Protein 2YO3 (pdb70)

Solvent-accessible surface area: 36260 Å² total; per-residue (Å²): 120,87,34,44,96,76,0,84,114,3,26,60,92,0,128,111,13,59,68,38,7,41,112,0,86,138,69,10,153,104,16,54,42,45,8,68,137,4,48,101,29,8,72,77,6,72,69,81,9,63,79,4,56,78,60,1,47,92,10,59,109,19,0,18,76,10,40,96,58,0,12,5,62,11,3,59,16,62,25,151,34,76,75,3,60,13,101,9,61,45,0,0,0,0,0,3,30,1,54,0,44,15,94,15,0,0,0,2,0,5,92,0,47,0,101,62,51,44,1,3,0,3,2,13,103,129,77,49,1,38,5,9,18,0,28,48,7,104,62,80,39,0,0,1,5,8,41,37,14,110,69,17,66,34,10,22,5,103,14,116,68,58,120,126,47,58,34,55,74,61,35,8,96,5,11,74,78,102,74,27,48,0,48,4,2,51,0,26,41,6,105,80,70,50,2,0,0,8,52,25,15,6,91,122,9,22,77,105,4,29,86,58,1,65,103,47,17,37,94,23,47,76,70,5,114,39,6,48,70,82,2,132,106,1,43,100,84,1,85,99,1,36,55,52,0,131,112,8,85,78,37,8,56,170,49,159,126,98,76,77,26,76,95,49,8,126,111,1,64,55,64,3,127,112,5,63,49,49,11,58,135,3,84,163,85,14,156,107,10,55,45,44,8,72,133,5,45,101,32,7,74,72,0,71,81,68,10,64,86,5,56,78,62,0,50,94,6,60,110,40,16,55,89,18,51,98,58,0,6,3,67,6,1,54,12,67,31,145,35,73,74,3,68,14,106,7,66,54,0,0,0,0,0,3,25,0,63,0,36,16,106,20,0,0,0,3,0,6,94,0,46,0,102,66,49,43,1,3,0,3,2,17,103,129,83,49,2,39,4,7,19,0,29,47,8,105,60,79,44,0,1,0,5,7,42,38,15,118,66,13,68,39,1,19,2,62,15,107,65,68,124,121,49,54,34,51,80,62,35,7,70,9,8,70,80,107,70,28,44,0,55,2,4,52,0,23,52,7,106,78,72,51,3,0,0,8,55,42,29,5,88,66,9,34,108,102,3,37,86,55,2,61,97,42,3,40,87,2,43,71,82,2,82,40,5,53,100,68,2,124,121,8,41,69,54,5,120,112,14,65,55,55,2,142,123,17,77,63,41,9,58,127,61,134,127,97,79,125,38,63,92,43,15,118,77,0,76,57,68,1,133,108,6,67,48,33,8,43,136,1,69,141,74,10,143,105,8,54,45,44,7,73,134,5,46,107,33,8,72,72,0,65,78,81,4,64,77,5,60,73,66,0,51,86,14,67,115,24,15,31,55,10,34,88,59,0,5,3,65,9,2,52,12,64,24,149,39,73,75,4,71,15,121,9,58,55,0,0,0,0,0,4,21,0,67,0,36,19,109,22,0,0,0,2,0,4,81,0,46,0,100,59,48,50,1,2,0,3,1,10,110,128,78,51,2,39,4,10,20,0,29,46,8,108,59,80,45,0,1,0,4,8,39,34,15,114,66,20,55,62,7,16,4,60,15,92,91,84,100,116,82,28,42,62,60,25,6,58,6,9,68,80,100,75,28,45,0,57,2,2,46,0,26,41,7,104,77,72,52,1,0,0,5,52,19,17,6,92,135,8,24,76,99,4,33,90,67,1,72,54,43,21,37,79,0,54,72,91,5,55,36,6,63,59,59,2,68,114,0,73,93,67,22,64,92,0,49,71,52,19,63,63,5,48,66,71,22,64,76,56,82,126

B-factor: mean 42.35, std 20.81, range [15.36, 199.39]

Sequence (772 aa):
KQIEDKIEEILSKIYHIENEIARIKKLIKVTDAQVSSRNTQSITNLNTQVSNLDTRVTNIENGIGDIVTTGSTKYFKTNTDGADANAQGADSVAIGSGSIAAAENSVALGTNSVADEANTVSVGSSTQQRRITNVAAGVNNTDAVNVAQLKASEAGSVRYETNADGSVNYSVLNLGDGSGGTTRIGNVSAAVNDTDAVNYAQLKRSVEEANTYTDQKMGEMNSKIKGVENKMKQIEDKIEEILSKIYHIENEIARIKKMKQIEDKIEEILSKIYHIENEIARIKKLIKVTDAQVSRNTQSITNLNTQQVSNLDTRVTNIENGIGDIVTTGSTKYFKTNTDGADANAQGADSVAIGSGSIAAAENSVALGTNSVADEANTVSVGSSTQQRRITNVAAGVNNTDAVNVAQLKASEAGSVRYETNADGSVNYSVLNLGDGSSGGTTRIGNVSAAVNDTDAVNYAQLKRSSVEEANTYTDQKMGEMNSKIKGVENKMKQIEDKIEEILSKIYHIENEIARIKKMKQIEDKIIEEILSKIYHIENEIARIKKLIKVTDAQVSRNTQSITNLNTQVSNLDTRVTNIENGIGDIVTTGSTKYFKTNTDGADANAQGADSVAIGSGSIAAAENSVALGTNSVADEANTVSVGSSTQQRRITNVAAGVNNTDAVNVAQLKASEAGSVRYETNADSVNYSVLNLGDGSGGTTRIGNVSAAVNDTDAVNYAQLKRSVEEANTYTDQKMGEMNSKIKGVENKMKQIEDKIEEILSKIYHIENEIARIKK

CATH classification: 1.20.5.170 (+3 more: 2.60.40.4050, 6.10.250.2040, 1.20.5.2280)

Radius of gyration: 64.37 Å; Cα contacts (8 Å, |Δi|>4): 1565; chains: 3; bounding box: 257×38×70 Å

Nearest PDB structures (foldseek):
  2yo3-assembly1_A  TM=8.331E-01  e=1.669E-35  Saccharomyces cerevisiae
  2yo3-assembly1_C  TM=8.213E-01  e=4.246E-35  Saccharomyces cerevisiae
  2yo1-assembly1_C  TM=9.565E-01  e=1.324E-17  Saccharomyces cerevisiae
  3s6l-assembly2_D  TM=9.959E-01  e=2.072E-05  Burkholderia pseudomallei 1710b
  1p9h-assembly1_A  TM=7.977E-01  e=5.271E-05  Yersinia enterocolitica

Structure (mmCIF, N/CA/C/O backbone):
data_2YO3
#
_entry.id   2YO3
#
_cell.length_a   189.320
_cell.length_b   46.170
_cell.length_c   103.760
_cell.angle_alpha   90.00
_cell.angle_beta   98.03
_cell.angle_gamma   90.00
#
_symmetry.space_group_name_H-M   'C 1 2 1'
#
loop_
_entity.id
_entity.type
_entity.pdbx_description
1 polymer 'GENERAL CONTROL PROTEIN GCN4, PUTATIVE INNER MEMBRANE PROTEIN, GENERAL CONTROL PROTEIN GCN4'
2 non-polymer 'CHLORIDE ION'
3 water water
#
loop_
_atom_site.group_PDB
_atom_site.id
_atom_site.type_symbol
_atom_site.label_atom_id
_atom_site.label_alt_id
_atom_site.label_comp_id
_atom_site.label_asym_id
_atom_site.label_entity_id
_atom_site.label_seq_id
_atom_site.pdbx_PDB_ins_code
_atom_site.Cartn_x
_atom_site.Cartn_y
_atom_site.Cartn_z
_atom_site.occupancy
_atom_site.B_iso_or_equiv
_atom_site.auth_seq_id
_atom_site.auth_comp_id
_atom_site.auth_asym_id
_atom_site.auth_atom_id
_atom_site.pdbx_PDB_model_num
ATOM 1 N N . LYS A 1 2 ? 164.404 28.724 8.231 1.00 65.04 1157 LYS A N 1
ATOM 2 C CA . LYS A 1 2 ? 163.916 29.723 9.237 1.00 65.47 1157 LYS A CA 1
ATOM 3 C C . LYS A 1 2 ? 162.531 30.276 8.874 1.00 65.05 1157 LYS A C 1
ATOM 4 O O . LYS A 1 2 ? 161.590 30.162 9.666 1.00 64.38 1157 LYS A O 1
ATOM 6 N N . GLN A 1 3 ? 162.404 30.878 7.689 1.00 65.74 1158 GLN A N 1
ATOM 7 C CA . GLN A 1 3 ? 161.120 31.457 7.257 1.00 65.57 1158 GLN A CA 1
ATOM 8 C C . GLN A 1 3 ? 160.093 30.360 6.955 1.00 61.93 1158 GLN A C 1
ATOM 9 O O . GLN A 1 3 ? 158.923 30.469 7.344 1.00 58.86 1158 GLN A O 1
ATOM 11 N N . ILE A 1 4 ? 160.545 29.306 6.271 1.00 60.42 1159 ILE A N 1
ATOM 12 C CA . ILE A 1 4 ? 159.673 28.193 5.873 1.00 58.28 1159 ILE A CA 1
ATOM 13 C C . ILE A 1 4 ? 159.236 27.329 7.072 1.00 53.38 1159 ILE A C 1
ATOM 14 O O . ILE A 1 4 ? 158.069 26.953 7.172 1.00 51.12 1159 ILE A O 1
ATOM 19 N N . GLU A 1 5 ? 160.156 27.029 7.981 1.00 50.70 1160 GLU A N 1
ATOM 20 C CA . GLU A 1 5 ? 159.838 26.190 9.144 1.00 48.45 1160 GLU A CA 1
ATOM 21 C C . GLU A 1 5 ? 158.773 26.842 10.027 1.00 46.63 1160 GLU A C 1
ATOM 22 O O . GLU A 1 5 ? 157.889 26.154 10.557 1.00 44.08 1160 GLU A O 1
ATOM 24 N N . ASP A 1 6 ? 158.851 28.165 10.159 1.00 46.50 1161 ASP A N 1
ATOM 25 C CA . ASP A 1 6 ? 157.890 28.932 10.947 1.00 49.19 1161 ASP A CA 1
ATOM 26 C C . ASP A 1 6 ? 156.516 29.003 10.260 1.00 48.05 1161 ASP A C 1
ATOM 27 O O . ASP A 1 6 ? 155.474 28.922 10.927 1.00 45.41 1161 ASP A O 1
ATOM 32 N N . LYS A 1 7 ? 156.528 29.146 8.936 1.00 47.02 1162 LYS A N 1
ATOM 33 C CA . LYS A 1 7 ? 155.301 29.173 8.145 1.00 47.08 1162 LYS A CA 1
ATOM 34 C C . LYS A 1 7 ? 154.577 27.810 8.185 1.00 43.81 1162 LYS A C 1
ATOM 35 O O . LYS A 1 7 ? 153.353 27.761 8.286 1.00 41.73 1162 LYS A O 1
ATOM 41 N N . ILE A 1 8 ? 155.333 26.715 8.124 1.00 41.94 1163 ILE A N 1
ATOM 42 C CA . ILE A 1 8 ? 154.770 25.377 8.285 1.00 40.93 1163 ILE A CA 1
ATOM 43 C C . ILE A 1 8 ? 154.050 25.266 9.631 1.00 39.70 1163 ILE A C 1
ATOM 44 O O . ILE A 1 8 ? 152.907 24.803 9.703 1.00 37.50 1163 ILE A O 1
ATOM 49 N N . GLU A 1 9 ? 154.712 25.707 10.693 1.00 42.17 1164 GLU A N 1
ATOM 50 C CA . GLU A 1 9 ? 154.089 25.730 12.014 1.00 42.45 1164 GLU A CA 1
ATOM 51 C C . GLU A 1 9 ? 152.818 26.579 12.000 1.00 41.95 1164 GLU A C 1
ATOM 52 O O . GLU A 1 9 ? 151.797 26.167 12.580 1.00 41.18 1164 GLU A O 1
ATOM 58 N N . GLU A 1 10 ? 152.869 27.737 11.331 1.00 40.94 1165 GLU A N 1
ATOM 59 C CA . GLU A 1 10 ? 151.693 28.617 11.226 1.00 41.58 1165 GLU A CA 1
ATOM 60 C C . GLU A 1 10 ? 150.487 27.896 10.606 1.00 38.42 1165 GLU A C 1
ATOM 61 O O . GLU A 1 10 ? 149.369 27.988 11.104 1.00 37.51 1165 GLU A O 1
ATOM 67 N N . ILE A 1 11 ? 150.740 27.191 9.514 1.00 36.40 1166 ILE A N 1
ATOM 68 C CA . ILE A 1 11 ? 149.723 26.450 8.791 1.00 35.16 1166 ILE A CA 1
ATOM 69 C C . ILE A 1 11 ? 149.153 25.336 9.664 1.00 35.32 1166 ILE A C 1
ATOM 70 O O . ILE A 1 11 ? 147.936 25.091 9.676 1.00 31.30 1166 ILE A O 1
ATOM 75 N N . LEU A 1 12 ? 150.037 24.701 10.432 1.00 37.11 1167 LEU A N 1
ATOM 76 C CA . LEU A 1 12 ? 149.657 23.578 11.277 1.00 36.88 1167 LEU A CA 1
ATOM 77 C C . LEU A 1 12 ? 148.712 24.062 12.384 1.00 36.76 1167 LEU A C 1
ATOM 78 O O . LEU A 1 12 ? 147.771 23.351 12.764 1.00 35.90 1167 LEU A O 1
ATOM 83 N N . SER A 1 13 ? 148.969 25.262 12.902 1.00 34.89 1168 SER A N 1
ATOM 84 C CA . SER A 1 13 ? 148.117 25.845 13.916 1.00 36.46 1168 SER A CA 1
ATOM 85 C C . SER A 1 13 ? 146.803 26.254 13.293 1.00 34.96 1168 SER A C 1
ATOM 86 O O . SER A 1 13 ? 145.761 26.086 13.913 1.00 36.17 1168 SER A O 1
ATOM 89 N N . LYS A 1 14 ? 146.854 26.788 12.077 1.00 35.03 1169 LYS A N 1
ATOM 90 C CA . LYS A 1 14 ? 145.628 27.157 11.353 1.00 35.19 1169 LYS A CA 1
ATOM 91 C C . LYS A 1 14 ? 144.721 25.953 11.084 1.00 31.57 1169 LYS A C 1
ATOM 92 O O . LYS A 1 14 ? 143.505 26.029 11.276 1.00 31.31 1169 LYS A O 1
ATOM 98 N N . ILE A 1 15 ? 145.308 24.849 10.642 1.00 30.68 1170 ILE A N 1
ATOM 99 C CA . ILE A 1 15 ? 144.574 23.599 10.512 1.00 29.78 1170 ILE A CA 1
ATOM 100 C C . ILE A 1 15 ? 143.924 23.183 11.859 1.00 30.17 1170 ILE A C 1
ATOM 101 O O . ILE A 1 15 ? 142.729 22.907 11.898 1.00 29.59 1170 ILE A O 1
ATOM 106 N N . TYR A 1 16 ? 144.708 23.160 12.939 1.00 28.30 1171 TYR A N 1
ATOM 107 C CA . TYR A 1 16 ? 144.203 22.837 14.288 1.00 29.19 1171 TYR A CA 1
ATOM 108 C C . TYR A 1 16 ? 142.965 23.657 14.657 1.00 27.75 1171 TYR A C 1
ATOM 109 O O . TYR A 1 16 ? 141.954 23.112 15.107 1.00 26.86 1171 TYR A O 1
ATOM 118 N N . HIS A 1 17 ? 143.044 24.961 14.457 1.00 27.00 1172 HIS A N 1
ATOM 119 C CA . HIS A 1 17 ? 141.923 25.848 14.779 1.00 29.10 1172 HIS A CA 1
ATOM 120 C C . HIS A 1 17 ? 140.708 25.634 13.887 1.00 28.00 1172 HIS A C 1
ATOM 121 O O . HIS A 1 17 ? 139.571 25.690 14.360 1.00 26.17 1172 HIS A O 1
ATOM 128 N N . ILE A 1 18 ? 140.954 25.313 12.619 1.00 28.54 1173 ILE A N 1
ATOM 129 C CA . ILE A 1 18 ? 139.882 25.006 11.695 1.00 27.59 1173 ILE A CA 1
ATOM 130 C C . ILE A 1 18 ? 139.161 23.719 12.108 1.00 27.49 1173 ILE A C 1
ATOM 131 O O . ILE A 1 18 ? 137.932 23.666 12.081 1.00 26.07 1173 ILE A O 1
ATOM 136 N N . GLU A 1 19 ? 139.924 22.700 12.505 1.00 26.68 1174 GLU A N 1
ATOM 137 C CA . GLU A 1 19 ? 139.337 21.450 12.972 1.00 28.11 1174 GLU A CA 1
ATOM 138 C C . GLU A 1 19 ? 138.388 21.727 14.166 1.00 29.44 1174 GLU A C 1
ATOM 139 O O . GLU A 1 19 ? 137.276 21.175 14.249 1.00 26.82 1174 GLU A O 1
ATOM 145 N N . ASN A 1 20 ? 138.814 22.614 15.059 1.00 26.91 1175 ASN A N 1
ATOM 146 C CA . ASN A 1 20 ? 138.010 22.949 16.212 1.00 28.66 1175 ASN A CA 1
ATOM 147 C C . ASN A 1 20 ? 136.752 23.711 15.799 1.00 27.20 1175 ASN A C 1
ATOM 148 O O . ASN A 1 20 ? 135.669 23.479 16.360 1.00 26.79 1175 ASN A O 1
ATOM 153 N N . GLU A 1 21 ? 136.901 24.595 14.819 1.00 25.28 1176 GLU A N 1
ATOM 154 C CA . GLU A 1 21 ? 135.781 25.374 14.315 1.00 27.07 1176 GLU A CA 1
ATOM 155 C C . GLU A 1 21 ? 134.714 24.485 13.699 1.00 26.64 1176 GLU A C 1
ATOM 156 O O . GLU A 1 21 ? 133.540 24.693 13.954 1.00 25.25 1176 GLU A O 1
ATOM 162 N N . ILE A 1 22 ? 135.141 23.520 12.887 1.00 26.41 1177 ILE A N 1
ATOM 163 C CA . ILE A 1 22 ? 134.256 22.545 12.273 1.00 26.34 1177 ILE A CA 1
ATOM 164 C C . ILE A 1 22 ? 133.530 21.702 13.325 1.00 26.47 1177 ILE A C 1
ATOM 165 O O . ILE A 1 22 ? 132.334 21.470 13.202 1.00 24.94 1177 ILE A O 1
ATOM 170 N N . ALA A 1 23 ? 134.260 21.228 14.335 1.00 23.91 1178 ALA A N 1
ATOM 171 C CA . ALA A 1 23 ? 133.637 20.530 15.476 1.00 25.64 1178 ALA A CA 1
ATOM 172 C C . ALA A 1 23 ? 132.637 21.441 16.209 1.00 25.80 1178 ALA A C 1
ATOM 173 O O . ALA A 1 23 ? 131.556 20.986 16.567 1.00 25.92 1178 ALA A O 1
ATOM 175 N N . ARG A 1 24 ? 132.972 22.718 16.391 1.00 23.79 1179 ARG A N 1
ATOM 176 C CA . ARG A 1 24 ? 132.025 23.671 16.968 1.00 26.08 1179 ARG A CA 1
ATOM 177 C C . ARG A 1 24 ? 130.768 23.809 16.095 1.00 25.57 1179 ARG A C 1
ATOM 178 O O . ARG A 1 24 ? 129.652 23.796 16.609 1.00 23.58 1179 ARG A O 1
ATOM 186 N N . ILE A 1 25 ? 130.962 23.909 14.783 1.00 23.13 1180 ILE A N 1
ATOM 187 C CA . ILE A 1 25 ? 129.845 23.980 13.851 1.00 25.11 1180 ILE A CA 1
ATOM 188 C C . ILE A 1 25 ? 128.959 22.725 13.879 1.00 25.68 1180 ILE A C 1
ATOM 189 O O . ILE A 1 25 ? 127.731 22.845 13.792 1.00 23.45 1180 ILE A O 1
ATOM 194 N N . LYS A 1 26 ? 129.576 21.546 14.014 1.00 25.51 1181 LYS A N 1
ATOM 195 C CA . LYS A 1 26 ? 128.837 20.293 14.112 1.00 26.32 1181 LYS A CA 1
ATOM 196 C C . LYS A 1 26 ? 127.956 20.295 15.350 1.00 26.66 1181 LYS A C 1
ATOM 197 O O . LYS A 1 26 ? 126.816 19.835 15.313 1.00 26.66 1181 LYS A O 1
ATOM 203 N N . LYS A 1 27 ? 128.518 20.775 16.444 1.00 25.95 1182 LYS A N 1
ATOM 204 C CA . LYS A 1 27 ? 127.777 20.918 17.679 1.00 28.40 1182 LYS A CA 1
ATOM 205 C C . LYS A 1 27 ? 126.581 21.855 17.533 1.00 28.73 1182 LYS A C 1
ATOM 206 O O . LYS A 1 27 ? 125.525 21.548 18.068 1.00 29.23 1182 LYS A O 1
ATOM 212 N N . LEU A 1 28 ? 126.735 22.976 16.814 1.00 25.83 1183 LEU A N 1
ATOM 213 C CA . LEU A 1 28 ? 125.621 23.875 16.577 1.00 28.80 1183 LEU A CA 1
ATOM 214 C C . LEU A 1 28 ? 124.510 23.205 15.757 1.00 26.14 1183 LEU A C 1
ATOM 215 O O . LEU A 1 28 ? 123.336 23.450 15.984 1.00 25.28 1183 LEU A O 1
ATOM 220 N N . ILE A 1 29 ? 124.898 22.402 14.780 1.00 25.12 1184 ILE A N 1
ATOM 221 C CA . ILE A 1 29 ? 123.952 21.687 13.930 1.00 25.25 1184 ILE A CA 1
ATOM 222 C C . ILE A 1 29 ? 123.127 20.699 14.766 1.00 26.91 1184 ILE A C 1
ATOM 223 O O . ILE A 1 29 ? 121.916 20.567 14.552 1.00 29.26 1184 ILE A O 1
ATOM 228 N N . LYS A 1 30 ? 123.788 20.055 15.724 1.00 24.04 1185 LYS A N 1
ATOM 229 C CA . LYS A 1 30 ? 123.158 19.130 16.656 1.00 27.81 1185 LYS A CA 1
ATOM 230 C C . LYS A 1 30 ? 122.168 19.859 17.555 1.00 26.39 1185 LYS A C 1
ATOM 231 O O . LYS A 1 30 ? 121.064 19.367 17.793 1.00 24.11 1185 LYS A O 1
ATOM 237 N N . VAL A 1 31 ? 122.569 21.021 18.059 1.00 25.52 1186 VAL A N 1
ATOM 238 C CA . VAL A 1 31 ? 121.668 21.813 18.883 1.00 25.79 1186 VAL A CA 1
ATOM 239 C C . VAL A 1 31 ? 120.424 22.219 18.072 1.00 23.74 1186 VAL A C 1
ATOM 240 O O . VAL A 1 31 ? 119.308 22.061 18.544 1.00 26.26 1186 VAL A O 1
ATOM 244 N N . THR A 1 32 ? 120.602 22.673 16.846 1.00 24.36 1187 THR A N 1
ATOM 245 C CA . THR A 1 32 ? 119.453 23.014 16.004 1.00 26.21 1187 THR A CA 1
ATOM 246 C C . THR A 1 32 ? 118.557 21.817 15.767 1.00 26.20 1187 THR A C 1
ATOM 247 O O . THR A 1 32 ? 117.332 21.946 15.871 1.00 27.36 1187 THR A O 1
ATOM 251 N N . ASP A 1 33 ? 119.160 20.660 15.492 1.00 26.72 1188 ASP A N 1
ATOM 252 C CA . ASP A 1 33 ? 118.407 19.456 15.178 1.00 27.45 1188 ASP A CA 1
ATOM 253 C C . ASP A 1 33 ? 117.553 19.013 16.350 1.00 27.38 1188 ASP A C 1
ATOM 254 O O . ASP A 1 33 ? 116.440 18.488 16.150 1.00 27.68 1188 ASP A O 1
ATOM 259 N N . ALA A 1 34 ? 118.067 19.227 17.556 1.00 27.02 1189 ALA A N 1
ATOM 260 C CA . ALA A 1 34 ? 117.347 18.887 18.769 1.00 27.14 1189 ALA A CA 1
ATOM 261 C C . ALA A 1 34 ? 116.086 19.759 18.890 1.00 26.33 1189 ALA A C 1
ATOM 262 O O . ALA A 1 34 ? 115.031 19.257 19.302 1.00 26.90 1189 ALA A O 1
ATOM 264 N N . GLN A 1 35 ? 116.175 21.033 18.507 1.00 21.14 1190 GLN A N 1
ATOM 265 C CA . GLN A 1 35 ? 114.990 21.893 18.535 1.00 23.91 1190 GLN A CA 1
ATOM 266 C C . GLN A 1 35 ? 114.002 21.516 17.460 1.00 23.64 1190 GLN A C 1
ATOM 267 O O . GLN A 1 35 ? 112.798 21.495 17.711 1.00 24.73 1190 GLN A O 1
ATOM 273 N N . VAL A 1 36 ? 114.503 21.156 16.285 1.00 25.29 1191 VAL A N 1
ATOM 274 C CA . VAL A 1 36 ? 113.628 20.759 15.192 1.00 25.93 1191 VAL A CA 1
ATOM 275 C C . VAL A 1 36 ? 112.884 19.486 15.574 1.00 26.35 1191 VAL A C 1
ATOM 276 O O . VAL A 1 36 ? 111.750 19.293 15.158 1.00 28.22 1191 VAL A O 1
ATOM 280 N N . SER A 1 37 ? 113.531 18.627 16.355 1.00 26.75 1192 SER A N 1
ATOM 281 C CA A SER A 1 37 ? 112.936 17.382 16.824 0.50 27.19 1192 SER A CA 1
ATOM 282 C CA B SER A 1 37 ? 112.920 17.382 16.798 0.50 27.92 1192 SER A CA 1
ATOM 283 C C . SER A 1 37 ? 111.775 17.688 17.775 1.00 26.77 1192 SER A C 1
ATOM 284 O O . SER A 1 37 ? 110.703 17.071 17.701 1.00 26.32 1192 SER A O 1
ATOM 289 N N . ARG A 1 38 ? 112.001 18.634 18.678 1.00 24.39 1193 ARG A N 1
ATOM 290 C CA . ARG A 1 38 ? 110.944 19.096 19.565 1.00 24.28 1193 ARG A CA 1
ATOM 291 C C . ARG A 1 38 ? 109.780 19.689 18.772 1.00 24.78 1193 ARG A C 1
ATOM 292 O O . ARG A 1 38 ? 108.625 19.428 19.079 1.00 25.33 1193 ARG A O 1
ATOM 300 N N . ASN A 1 39 ? 110.091 20.428 17.720 1.00 24.58 1194 ASN A N 1
ATOM 301 C CA . ASN A 1 39 ? 109.060 21.039 16.882 1.00 25.18 1194 ASN A CA 1
ATOM 302 C C . ASN A 1 39 ? 108.271 20.034 16.070 1.00 24.34 1194 ASN A C 1
ATOM 303 O O . ASN A 1 39 ? 107.043 20.161 15.942 1.00 25.26 1194 ASN A O 1
ATOM 308 N N . THR A 1 40 ? 108.970 19.044 15.530 1.00 23.73 1195 THR A N 1
ATOM 309 C CA . THR A 1 40 ? 108.357 17.978 14.760 1.00 24.11 1195 THR A CA 1
ATOM 310 C C . THR A 1 40 ? 107.391 17.225 15.653 1.00 24.97 1195 THR A C 1
ATOM 311 O O . THR A 1 40 ? 106.259 16.942 15.234 1.00 25.13 1195 THR A O 1
ATOM 315 N N . GLN A 1 41 ? 107.834 16.905 16.876 1.00 23.78 1196 GLN A N 1
ATOM 316 C CA . GLN A 1 41 ? 106.982 16.252 17.864 1.00 25.03 1196 GLN A CA 1
ATOM 317 C C . GLN A 1 41 ? 105.777 17.128 18.237 1.00 25.38 1196 GLN A C 1
ATOM 318 O O . GLN A 1 41 ? 104.647 16.660 18.293 1.00 25.90 1196 GLN A O 1
ATOM 324 N N . SER A 1 42 ? 106.018 18.402 18.474 1.00 24.62 1197 SER A N 1
ATOM 325 C CA . SER A 1 42 ? 104.943 19.325 18.817 1.00 25.28 1197 SER A CA 1
ATOM 326 C C . SER A 1 42 ? 103.888 19.373 17.713 1.00 25.09 1197 SER A C 1
ATOM 327 O O . SER A 1 42 ? 102.695 19.385 17.981 1.00 24.27 1197 SER A O 1
ATOM 330 N N . ILE A 1 43 ? 104.343 19.397 16.467 1.00 26.04 1198 ILE A N 1
ATOM 331 C CA . ILE A 1 43 ? 103.448 19.468 15.335 1.00 25.95 1198 ILE A CA 1
ATOM 332 C C . ILE A 1 43 ? 102.572 18.222 15.283 1.00 28.33 1198 ILE A C 1
ATOM 333 O O . ILE A 1 43 ? 101.368 18.337 15.054 1.00 29.34 1198 ILE A O 1
ATOM 338 N N . THR A 1 44 ? 103.185 17.052 15.511 1.00 27.41 1199 THR A N 1
ATOM 339 C CA . THR A 1 44 ? 102.483 15.787 15.600 1.00 29.17 1199 THR A CA 1
ATOM 340 C C . THR A 1 44 ? 101.395 15.807 16.664 1.00 29.72 1199 THR A C 1
ATOM 341 O O . THR A 1 44 ? 100.271 15.361 16.410 1.00 29.24 1199 THR A O 1
ATOM 345 N N . ASN A 1 45 ? 101.724 16.330 17.841 1.00 26.70 1200 ASN A N 1
ATOM 346 C CA . ASN A 1 45 ? 100.746 16.441 18.927 1.00 27.79 1200 ASN A CA 1
ATOM 347 C C . ASN A 1 45 ? 99.573 17.353 18.551 1.00 27.56 1200 ASN A C 1
ATOM 348 O O . ASN A 1 45 ? 98.415 16.997 18.767 1.00 26.52 1200 ASN A O 1
ATOM 353 N N . LEU A 1 46 ? 99.892 18.498 17.947 1.00 26.46 1201 LEU A N 1
ATOM 354 C CA . LEU A 1 46 ? 98.896 19.452 17.476 1.00 26.60 1201 LEU A CA 1
ATOM 355 C C . LEU A 1 46 ? 97.988 18.899 16.367 1.00 27.24 1201 LEU A C 1
ATOM 356 O O . LEU A 1 46 ? 96.783 19.144 16.384 1.00 27.05 1201 LEU A O 1
ATOM 361 N N . ASN A 1 47 ? 98.551 18.150 15.418 1.00 27.99 1202 ASN A N 1
ATOM 362 C CA . ASN A 1 47 ? 97.741 17.542 14.355 1.00 31.41 1202 ASN A CA 1
ATOM 363 C C . ASN A 1 47 ? 96.665 16.630 14.953 1.00 33.09 1202 ASN A C 1
ATOM 364 O O . ASN A 1 47 ? 95.509 16.639 14.512 1.00 32.49 1202 ASN A O 1
ATOM 369 N N . THR A 1 48 ? 97.054 15.872 15.973 1.00 31.11 1203 THR A N 1
ATOM 370 C CA . THR A 1 48 ? 96.134 14.991 16.669 1.00 32.69 1203 THR A CA 1
ATOM 371 C C . THR A 1 48 ? 95.065 15.766 17.417 1.00 33.94 1203 THR A C 1
ATOM 372 O O . THR A 1 48 ? 93.877 15.449 17.297 1.00 37.01 1203 THR A O 1
ATOM 376 N N . GLN A 1 49 ? 95.478 16.775 18.182 1.00 33.74 1204 GLN A N 1
ATOM 377 C CA . GLN A 1 49 ? 94.529 17.583 18.960 1.00 33.84 1204 GLN A CA 1
ATOM 378 C C . GLN A 1 49 ? 93.515 18.328 18.079 1.00 33.06 1204 GLN A C 1
ATOM 379 O O . GLN A 1 49 ? 92.335 18.369 18.406 1.00 34.67 1204 GLN A O 1
ATOM 385 N N . VAL A 1 50 ? 93.970 18.863 16.955 1.00 31.22 1205 VAL A N 1
ATOM 386 C CA . VAL A 1 50 ? 93.114 19.564 16.007 1.00 31.97 1205 VAL A CA 1
ATOM 387 C C . VAL A 1 50 ? 92.105 18.654 15.291 1.00 33.54 1205 VAL A C 1
ATOM 388 O O . VAL A 1 50 ? 90.947 19.048 15.124 1.00 30.58 1205 VAL A O 1
ATOM 392 N N . SER A 1 51 ? 92.509 17.451 14.883 1.00 33.33 1206 SER A N 1
ATOM 393 C CA . SER A 1 51 ? 91.537 16.529 14.293 1.00 38.37 1206 SER A CA 1
ATOM 394 C C . SER A 1 51 ? 90.529 16.035 15.350 1.00 38.72 1206 SER A C 1
ATOM 395 O O . SER A 1 51 ? 89.382 15.767 15.026 1.00 41.07 1206 SER A O 1
ATOM 398 N N . ASN A 1 52 ? 90.949 15.951 16.610 1.00 37.23 1207 ASN A N 1
ATOM 399 C CA . ASN A 1 52 ? 90.047 15.602 17.688 1.00 36.41 1207 ASN A CA 1
ATOM 400 C C . ASN A 1 52 ? 89.017 16.701 17.936 1.00 37.13 1207 ASN A C 1
ATOM 401 O O . ASN A 1 52 ? 87.848 16.409 18.136 1.00 37.55 1207 ASN A O 1
ATOM 406 N N . LEU A 1 53 ? 89.441 17.956 17.892 1.00 35.05 1208 LEU A N 1
ATOM 407 C CA . LEU A 1 53 ? 88.512 19.080 18.043 1.00 37.52 1208 LEU A CA 1
ATOM 408 C C . LEU A 1 53 ? 87.568 19.233 16.844 1.00 39.52 1208 LEU A C 1
ATOM 409 O O . LEU A 1 53 ? 86.409 19.635 17.015 1.00 39.16 1208 LEU A O 1
ATOM 414 N N . ASP A 1 54 ? 88.065 18.941 15.640 1.00 40.21 1209 ASP A N 1
ATOM 415 C CA . ASP A 1 54 ? 87.245 19.022 14.427 1.00 44.09 1209 ASP A CA 1
ATOM 416 C C . ASP A 1 54 ? 86.045 18.090 14.536 1.00 44.78 1209 ASP A C 1
ATOM 417 O O . ASP A 1 54 ? 84.925 18.477 14.216 1.00 45.09 1209 ASP A O 1
ATOM 422 N N . THR A 1 55 ? 86.304 16.867 14.998 1.00 45.32 1210 THR A N 1
ATOM 423 C CA . THR A 1 55 ? 85.262 15.875 15.234 1.00 46.77 1210 THR A CA 1
ATOM 424 C C . THR A 1 55 ? 84.249 16.369 16.256 1.00 47.29 1210 THR A C 1
ATOM 425 O O . THR A 1 55 ? 83.039 16.293 16.018 1.00 51.42 1210 THR A O 1
ATOM 429 N N . ARG A 1 56 ? 84.735 16.868 17.390 1.00 43.05 1211 ARG A N 1
ATOM 430 C CA . ARG A 1 56 ? 83.837 17.347 18.436 1.00 41.83 1211 ARG A CA 1
ATOM 431 C C . ARG A 1 56 ? 82.991 18.519 17.960 1.00 42.58 1211 ARG A C 1
ATOM 432 O O . ARG A 1 56 ? 81.804 18.589 18.276 1.00 43.88 1211 ARG A O 1
ATOM 440 N N . VAL A 1 57 ? 83.599 19.434 17.207 1.00 41.30 1212 VAL A N 1
ATOM 441 C CA . VAL A 1 57 ? 82.875 20.577 16.649 1.00 43.49 1212 VAL A CA 1
ATOM 442 C C . VAL A 1 57 ? 81.834 20.113 15.629 1.00 48.27 1212 VAL A C 1
ATOM 443 O O . VAL A 1 57 ? 80.694 20.582 15.660 1.00 50.74 1212 VAL A O 1
ATOM 447 N N . THR A 1 58 ? 82.212 19.184 14.747 1.00 49.47 1213 THR A N 1
ATOM 448 C CA . THR A 1 58 ? 81.277 18.664 13.741 1.00 52.41 1213 THR A CA 1
ATOM 449 C C . THR A 1 58 ? 80.038 18.029 14.380 1.00 52.99 1213 THR A C 1
ATOM 450 O O . THR A 1 58 ? 78.930 18.205 13.878 1.00 55.72 1213 THR A O 1
ATOM 454 N N . ASN A 1 59 ? 80.225 17.307 15.485 1.00 51.35 1214 ASN A N 1
ATOM 455 C CA . ASN A 1 59 ? 79.097 16.740 16.242 1.00 51.24 1214 ASN A CA 1
ATOM 456 C C . ASN A 1 59 ? 78.195 17.805 16.879 1.00 50.60 1214 ASN A C 1
ATOM 457 O O . ASN A 1 59 ? 76.962 17.709 16.813 1.00 52.41 1214 ASN A O 1
ATOM 462 N N . ILE A 1 60 ? 78.799 18.836 17.469 1.00 48.60 1215 ILE A N 1
ATOM 463 C CA . ILE A 1 60 ? 78.030 19.966 17.976 1.00 49.70 1215 ILE A CA 1
ATOM 464 C C . ILE A 1 60 ? 77.208 20.615 16.844 1.00 53.73 1215 ILE A C 1
ATOM 465 O O . ILE A 1 60 ? 76.022 20.912 17.035 1.00 56.38 1215 ILE A O 1
ATOM 470 N N . GLU A 1 61 ? 77.836 20.815 15.679 1.00 53.33 1216 GLU A N 1
ATOM 471 C CA . GLU A 1 61 ? 77.172 21.384 14.498 1.00 56.80 1216 GLU A CA 1
ATOM 472 C C . GLU A 1 61 ? 75.978 20.546 14.047 1.00 59.49 1216 GLU A C 1
ATOM 473 O O . GLU A 1 61 ? 74.876 21.072 13.868 1.00 59.41 1216 GLU A O 1
ATOM 479 N N . ASN A 1 62 ? 76.213 19.249 13.857 1.00 60.14 1217 ASN A N 1
ATOM 480 C CA . ASN A 1 62 ? 75.183 18.337 13.357 1.00 63.80 1217 ASN A CA 1
ATOM 481 C C . ASN A 1 62 ? 73.974 18.234 14.290 1.00 64.63 1217 ASN A C 1
ATOM 482 O O . ASN A 1 62 ? 72.829 18.162 13.827 1.00 67.96 1217 ASN A O 1
ATOM 487 N N . GLY A 1 63 ? 74.230 18.233 15.597 1.00 61.92 1218 GLY A N 1
ATOM 488 C CA . GLY A 1 63 ? 73.159 18.153 16.592 1.00 62.98 1218 GLY A CA 1
ATOM 489 C C . GLY A 1 63 ? 72.489 19.489 16.876 1.00 64.82 1218 GLY A C 1
ATOM 490 O O . GLY A 1 63 ? 71.509 19.862 16.216 1.00 66.46 1218 GLY A O 1
ATOM 491 N N . ILE A 1 64 ? 73.035 20.209 17.859 1.00 64.31 1219 ILE A N 1
ATOM 492 C CA . ILE A 1 64 ? 72.435 21.452 18.372 1.00 66.79 1219 ILE A CA 1
ATOM 493 C C . ILE A 1 64 ? 72.437 22.596 17.355 1.00 70.30 1219 ILE A C 1
ATOM 494 O O . ILE A 1 64 ? 71.573 23.474 17.420 1.00 73.72 1219 ILE A O 1
ATOM 499 N N . GLY A 1 65 ? 73.395 22.601 16.433 1.00 70.66 1220 GLY A N 1
ATOM 500 C CA . GLY A 1 65 ? 73.367 23.560 15.328 1.00 72.94 1220 GLY A CA 1
ATOM 501 C C . GLY A 1 65 ? 72.033 23.469 14.588 1.00 71.79 1220 GLY A C 1
ATOM 502 O O . GLY A 1 65 ? 71.354 24.484 14.376 1.00 70.83 1220 GLY A O 1
ATOM 503 N N . ASP A 1 66 ? 71.643 22.243 14.235 1.00 71.39 1221 ASP A N 1
ATOM 504 C CA . ASP A 1 66 ? 70.421 21.992 13.455 1.00 70.29 1221 ASP A CA 1
ATOM 505 C C . ASP A 1 66 ? 69.106 22.459 14.132 1.00 65.85 1221 ASP A C 1
ATOM 506 O O . ASP A 1 66 ? 68.138 22.821 13.454 1.00 64.23 1221 ASP A O 1
ATOM 511 N N . ILE A 1 67 ? 69.078 22.442 15.462 1.00 63.65 1222 ILE A N 1
ATOM 512 C CA . ILE A 1 67 ? 67.911 22.882 16.235 1.00 58.39 1222 ILE A CA 1
ATOM 513 C C . ILE A 1 67 ? 67.794 24.421 16.236 1.00 57.96 1222 ILE A C 1
ATOM 514 O O . ILE A 1 67 ? 66.680 24.983 16.207 1.00 53.69 1222 ILE A O 1
ATOM 519 N N . VAL A 1 68 ? 68.944 25.098 16.242 1.00 61.31 1223 VAL A N 1
ATOM 520 C CA . VAL A 1 68 ? 68.991 26.561 16.089 1.00 63.51 1223 VAL A CA 1
ATOM 521 C C . VAL A 1 68 ? 68.315 27.038 14.784 1.00 63.81 1223 VAL A C 1
ATOM 522 O O . VAL A 1 68 ? 67.404 27.881 14.821 1.00 62.50 1223 VAL A O 1
ATOM 526 N N . THR A 1 69 ? 68.749 26.490 13.647 1.00 65.24 1224 THR A N 1
ATOM 527 C CA . THR A 1 69 ? 68.283 26.955 12.327 1.00 66.45 1224 THR A CA 1
ATOM 528 C C . THR A 1 69 ? 66.846 26.556 12.061 1.00 63.33 1224 THR A C 1
ATOM 529 O O . THR A 1 69 ? 66.086 27.319 11.466 1.00 63.60 1224 THR A O 1
ATOM 533 N N . THR A 1 70 ? 66.484 25.349 12.490 1.00 61.71 1225 THR A N 1
ATOM 534 C CA . THR A 1 70 ? 65.127 24.819 12.294 1.00 57.33 1225 THR A CA 1
ATOM 535 C C . THR A 1 70 ? 64.135 25.355 13.332 1.00 53.64 1225 THR A C 1
ATOM 536 O O . THR A 1 70 ? 62.926 25.475 13.065 1.00 53.85 1225 THR A O 1
ATOM 540 N N . GLY A 1 71 ? 64.636 25.647 14.530 1.00 51.36 1226 GLY A N 1
ATOM 541 C CA . GLY A 1 71 ? 63.770 25.997 15.656 1.00 46.64 1226 GLY A CA 1
ATOM 542 C C . GLY A 1 71 ? 62.993 24.810 16.222 1.00 43.25 1226 GLY A C 1
ATOM 543 O O . GLY A 1 71 ? 62.126 24.997 17.068 1.00 40.18 1226 GLY A O 1
ATOM 544 N N . SER A 1 72 ? 63.313 23.593 15.769 1.00 42.11 1227 SER A N 1
ATOM 545 C CA . SER A 1 72 ? 62.660 22.369 16.256 1.00 40.28 1227 SER A CA 1
ATOM 546 C C . SER A 1 72 ? 63.649 21.413 16.948 1.00 39.68 1227 SER A C 1
ATOM 547 O O . SER A 1 72 ? 64.814 21.350 16.579 1.00 41.10 1227 SER A O 1
ATOM 550 N N . THR A 1 73 ? 63.186 20.700 17.971 1.00 39.04 1228 THR A N 1
ATOM 551 C CA . THR A 1 73 ? 63.910 19.533 18.502 1.00 40.52 1228 THR A CA 1
ATOM 552 C C . THR A 1 73 ? 63.254 18.270 17.917 1.00 39.59 1228 THR A C 1
ATOM 553 O O . THR A 1 73 ? 62.362 18.366 17.068 1.00 40.22 1228 THR A O 1
ATOM 557 N N . LYS A 1 74 ? 63.665 17.089 18.363 1.00 40.07 1229 LYS A N 1
ATOM 558 C CA . LYS A 1 74 ? 63.059 15.860 17.835 1.00 39.87 1229 LYS A CA 1
ATOM 559 C C . LYS A 1 74 ? 61.600 15.685 18.248 1.00 36.61 1229 LYS A C 1
ATOM 560 O O . LYS A 1 74 ? 60.841 15.034 17.544 1.00 36.05 1229 LYS A O 1
ATOM 566 N N . TYR A 1 75 ? 61.220 16.261 19.389 1.00 33.89 1230 TYR A N 1
ATOM 567 C CA . TYR A 1 75 ? 59.882 16.106 19.935 1.00 31.52 1230 TYR A CA 1
ATOM 568 C C . TYR A 1 75 ? 59.059 17.385 19.967 1.00 29.75 1230 TYR A C 1
ATOM 569 O O . TYR A 1 75 ? 57.885 17.333 20.295 1.00 30.20 1230 TYR A O 1
ATOM 578 N N . PHE A 1 76 ? 59.669 18.522 19.643 1.00 29.01 1231 PHE A N 1
ATOM 579 C CA . PHE A 1 76 ? 58.963 19.784 19.522 1.00 27.90 1231 PHE A CA 1
ATOM 580 C C . PHE A 1 76 ? 59.289 20.301 18.128 1.00 29.71 1231 PHE A C 1
ATOM 581 O O . PHE A 1 76 ? 60.386 20.805 17.875 1.00 30.37 1231 PHE A O 1
ATOM 589 N N . LYS A 1 77 ? 58.347 20.107 17.221 1.00 28.38 1232 LYS A N 1
ATOM 590 C CA . LYS A 1 77 ? 58.557 20.374 15.815 1.00 30.82 1232 LYS A CA 1
ATOM 591 C C . LYS A 1 77 ? 57.503 21.311 15.264 1.00 30.92 1232 LYS A C 1
ATOM 592 O O . LYS A 1 77 ? 56.334 21.286 15.684 1.00 28.11 1232 LYS A O 1
ATOM 598 N N . THR A 1 78 ? 57.938 22.165 14.348 1.00 30.32 1233 THR A N 1
ATOM 599 C CA . THR A 1 78 ? 57.010 22.922 13.541 1.00 31.06 1233 THR A CA 1
ATOM 600 C C . THR A 1 78 ? 57.506 22.949 12.098 1.00 31.64 1233 THR A C 1
ATOM 601 O O . THR A 1 78 ? 58.688 22.784 11.833 1.00 33.85 1233 THR A O 1
ATOM 605 N N . ASN A 1 79 ? 56.587 23.175 11.175 1.00 31.62 1234 ASN A N 1
ATOM 606 C CA . ASN A 1 79 ? 56.890 23.192 9.749 1.00 32.73 1234 ASN A CA 1
ATOM 607 C C . ASN A 1 79 ? 56.448 24.547 9.223 1.00 34.95 1234 ASN A C 1
ATOM 608 O O . ASN A 1 79 ? 55.269 24.752 8.941 1.00 32.91 1234 ASN A O 1
ATOM 613 N N . THR A 1 80 ? 57.392 25.473 9.106 1.00 37.04 1235 THR A N 1
ATOM 614 C CA . THR A 1 80 ? 57.042 26.863 8.900 1.00 36.72 1235 THR A CA 1
ATOM 615 C C . THR A 1 80 ? 58.234 27.688 8.426 1.00 41.59 1235 THR A C 1
ATOM 616 O O . THR A 1 80 ? 59.393 27.372 8.738 1.00 40.32 1235 THR A O 1
ATOM 620 N N . ASP A 1 81 ? 57.910 28.715 7.641 1.00 42.49 1236 ASP A N 1
ATOM 621 C CA . ASP A 1 81 ? 58.844 29.749 7.199 1.00 48.07 1236 ASP A CA 1
ATOM 622 C C . ASP A 1 81 ? 58.608 31.077 7.940 1.00 46.13 1236 ASP A C 1
ATOM 623 O O . ASP A 1 81 ? 59.121 32.112 7.516 1.00 49.47 1236 ASP A O 1
ATOM 628 N N . GLY A 1 82 ? 57.841 31.057 9.026 1.00 42.06 1237 GLY A N 1
ATOM 629 C CA . GLY A 1 82 ? 57.330 32.301 9.622 1.00 41.73 1237 GLY A CA 1
ATOM 630 C C . GLY A 1 82 ? 58.266 33.056 10.554 1.00 41.25 1237 GLY A C 1
ATOM 631 O O . GLY A 1 82 ? 59.397 32.649 10.792 1.00 42.52 1237 GLY A O 1
ATOM 632 N N . ALA A 1 83 ? 57.776 34.174 11.077 1.00 39.72 1238 ALA A N 1
ATOM 633 C CA . ALA A 1 83 ? 58.521 34.991 12.012 1.00 40.17 1238 ALA A CA 1
ATOM 634 C C . ALA A 1 83 ? 58.532 34.273 13.358 1.00 37.27 1238 ALA A C 1
ATOM 635 O O . ALA A 1 83 ? 57.623 33.512 13.664 1.00 33.00 1238 ALA A O 1
ATOM 637 N N . ASP A 1 84 ? 59.575 34.518 14.147 1.00 38.02 1239 ASP A N 1
ATOM 638 C CA . ASP A 1 84 ? 59.742 33.873 15.446 1.00 36.56 1239 ASP A CA 1
ATOM 639 C C . ASP A 1 84 ? 58.510 33.979 16.344 1.00 35.78 1239 ASP A C 1
ATOM 640 O O . ASP A 1 84 ? 57.747 34.932 16.235 1.00 35.75 1239 ASP A O 1
ATOM 645 N N . ALA A 1 85 ? 58.328 33.000 17.238 1.00 32.04 1240 ALA A N 1
ATOM 646 C CA . ALA A 1 85 ? 57.309 33.091 18.278 1.00 30.53 1240 ALA A CA 1
ATOM 647 C C . ALA A 1 85 ? 57.704 34.242 19.199 1.00 33.89 1240 ALA A C 1
ATOM 648 O O . ALA A 1 85 ? 58.867 34.638 19.224 1.00 36.91 1240 ALA A O 1
ATOM 650 N N . ASN A 1 86 ? 56.745 34.791 19.938 1.00 31.90 1241 ASN A N 1
ATOM 651 C CA . ASN A 1 86 ? 56.997 35.920 20.831 1.00 33.17 1241 ASN A CA 1
ATOM 652 C C . ASN A 1 86 ? 56.309 35.699 22.178 1.00 33.12 1241 ASN A C 1
ATOM 653 O O . ASN A 1 86 ? 55.097 35.869 22.299 1.00 31.90 1241 ASN A O 1
ATOM 658 N N . ALA A 1 87 ? 57.077 35.270 23.177 1.00 33.96 1242 ALA A N 1
ATOM 659 C CA . ALA A 1 87 ? 56.559 35.136 24.524 1.00 32.59 1242 ALA A CA 1
ATOM 660 C C . ALA A 1 87 ? 56.819 36.468 25.206 1.00 35.79 1242 ALA A C 1
ATOM 661 O O . ALA A 1 87 ? 57.818 36.657 25.892 1.00 36.28 1242 ALA A O 1
ATOM 663 N N . GLN A 1 88 ? 55.887 37.389 25.021 1.00 35.19 1243 GLN A N 1
ATOM 664 C CA . GLN A 1 88 ? 56.071 38.757 25.455 1.00 39.29 1243 GLN A CA 1
ATOM 665 C C . GLN A 1 88 ? 55.748 38.918 26.934 1.00 37.97 1243 GLN A C 1
ATOM 666 O O . GLN A 1 88 ? 56.525 39.506 27.688 1.00 39.81 1243 GLN A O 1
ATOM 672 N N . GLY A 1 89 ? 54.596 38.400 27.345 1.00 36.35 1244 GLY A N 1
ATOM 673 C CA . GLY A 1 89 ? 54.142 38.559 28.734 1.00 37.95 1244 GLY A CA 1
ATOM 674 C C . GLY A 1 89 ? 54.995 37.791 29.734 1.00 37.40 1244 GLY A C 1
ATOM 675 O O . GLY A 1 89 ? 55.611 36.782 29.384 1.00 35.89 1244 GLY A O 1
ATOM 676 N N . ALA A 1 90 ? 55.007 38.249 30.981 1.00 36.67 1245 ALA A N 1
ATOM 677 C CA . ALA A 1 90 ? 55.720 37.551 32.050 1.00 37.58 1245 ALA A CA 1
ATOM 678 C C . ALA A 1 90 ? 55.147 36.137 32.290 1.00 37.45 1245 ALA A C 1
ATOM 679 O O . ALA A 1 90 ? 53.921 35.926 32.349 1.00 34.58 1245 ALA A O 1
ATOM 681 N N . ASP A 1 91 ? 56.054 35.164 32.352 1.00 36.90 1246 ASP A N 1
ATOM 682 C CA . ASP A 1 91 ? 55.718 33.750 32.474 1.00 36.03 1246 ASP A CA 1
ATOM 683 C C . ASP A 1 91 ? 54.851 33.242 31.318 1.00 31.81 1246 ASP A C 1
ATOM 684 O O . ASP A 1 91 ? 54.161 32.242 31.451 1.00 33.54 1246 ASP A O 1
ATOM 689 N N . SER A 1 92 ? 54.901 33.927 30.185 1.00 30.21 1247 SER A N 1
ATOM 690 C CA . SER A 1 92 ? 54.143 33.495 29.021 1.00 27.47 1247 SER A CA 1
ATOM 691 C C . SER A 1 92 ? 54.894 32.400 28.280 1.00 26.68 1247 SER A C 1
ATOM 692 O O . SER A 1 92 ? 56.098 32.191 28.492 1.00 27.88 1247 SER A O 1
ATOM 695 N N . VAL A 1 93 ? 54.163 31.739 27.384 1.00 25.28 1248 VAL A N 1
ATOM 696 C CA . VAL A 1 93 ? 54.689 30.705 26.530 1.00 24.49 1248 VAL A CA 1
ATOM 697 C C . VAL A 1 93 ? 54.087 30.943 25.148 1.00 24.59 1248 VAL A C 1
ATOM 698 O O . VAL A 1 93 ? 52.896 31.211 25.011 1.00 24.43 1248 VAL A O 1
ATOM 702 N N . ALA A 1 94 ? 54.927 30.899 24.133 1.00 25.25 1249 ALA A N 1
ATOM 703 C CA . ALA A 1 94 ? 54.477 31.124 22.774 1.00 25.35 1249 ALA A CA 1
ATOM 704 C C . ALA A 1 94 ? 55.020 29.990 21.918 1.00 23.87 1249 ALA A C 1
ATOM 705 O O . ALA A 1 94 ? 56.214 29.756 21.886 1.00 24.25 1249 ALA A O 1
ATOM 707 N N . ILE A 1 95 ? 54.131 29.328 21.190 1.00 24.10 1250 ILE A N 1
ATOM 708 C CA . ILE A 1 95 ? 54.486 28.172 20.394 1.00 21.68 1250 ILE A CA 1
ATOM 709 C C . ILE A 1 95 ? 53.967 28.348 18.999 1.00 23.44 1250 ILE A C 1
ATOM 710 O O . ILE A 1 95 ? 52.740 28.463 18.781 1.00 23.88 1250 ILE A O 1
ATOM 715 N N . GLY A 1 96 ? 54.901 28.411 18.053 1.00 24.88 1251 GLY A N 1
ATOM 716 C CA . GLY A 1 96 ? 54.566 28.477 16.626 1.00 25.06 1251 GLY A CA 1
ATOM 717 C C . GLY A 1 96 ? 54.979 29.797 16.064 1.00 27.38 1251 GLY A C 1
ATOM 718 O O . GLY A 1 96 ? 55.033 30.792 16.794 1.00 31.14 1251 GLY A O 1
ATOM 719 N N . SER A 1 97 ? 55.271 29.833 14.766 1.00 27.95 1252 SER A N 1
ATOM 720 C CA . SER A 1 97 ? 55.685 31.077 14.168 1.00 29.08 1252 SER A CA 1
ATOM 721 C C . SER A 1 97 ? 54.529 32.067 14.230 1.00 28.40 1252 SER A C 1
ATOM 722 O O . SER A 1 97 ? 53.368 31.674 14.241 1.00 27.34 1252 SER A O 1
ATOM 725 N N . GLY A 1 98 ? 54.860 33.351 14.294 1.00 31.13 1253 GLY A N 1
ATOM 726 C CA . GLY A 1 98 ? 53.866 34.424 14.413 1.00 31.18 1253 GLY A CA 1
ATOM 727 C C . GLY A 1 98 ? 53.064 34.420 15.717 1.00 30.08 1253 GLY A C 1
ATOM 728 O O . GLY A 1 98 ? 52.193 35.257 15.899 1.00 31.53 1253 GLY A O 1
ATOM 729 N N . SER A 1 99 ? 53.336 33.502 16.637 1.00 27.91 1254 SER A N 1
ATOM 730 C CA . SER A 1 99 ? 52.528 33.424 17.835 1.00 26.49 1254 SER A CA 1
ATOM 731 C C . SER A 1 99 ? 52.962 34.538 18.779 1.00 29.03 1254 SER A C 1
ATOM 732 O O . SER A 1 99 ? 54.124 34.919 18.796 1.00 29.30 1254 SER A O 1
ATOM 735 N N . ILE A 1 100 ? 52.022 35.083 19.537 1.00 27.94 1255 ILE A N 1
ATOM 736 C CA . ILE A 1 100 ? 52.347 36.133 20.497 1.00 29.84 1255 ILE A CA 1
ATOM 737 C C . ILE A 1 100 ? 51.522 35.947 21.767 1.00 26.71 1255 ILE A C 1
ATOM 738 O O . ILE A 1 100 ? 50.308 35.935 21.738 1.00 26.38 1255 ILE A O 1
ATOM 743 N N . ALA A 1 101 ? 52.216 35.706 22.868 1.00 30.09 1256 ALA A N 1
ATOM 744 C CA . ALA A 1 101 ? 51.597 35.581 24.173 1.00 28.40 1256 ALA A CA 1
ATOM 745 C C . ALA A 1 101 ? 51.882 36.883 24.900 1.00 31.22 1256 ALA A C 1
ATOM 746 O O . ALA A 1 101 ? 52.897 37.011 25.604 1.00 31.61 1256 ALA A O 1
ATOM 748 N N . ALA A 1 102 ? 51.003 37.865 24.677 1.00 32.46 1257 ALA A N 1
ATOM 749 C CA . ALA A 1 102 ? 51.162 39.213 25.214 1.00 34.31 1257 ALA A CA 1
ATOM 750 C C . ALA A 1 102 ? 50.857 39.346 26.709 1.00 36.44 1257 ALA A C 1
ATOM 751 O O . ALA A 1 102 ? 51.375 40.258 27.362 1.00 40.40 1257 ALA A O 1
ATOM 753 N N . ALA A 1 103 ? 50.011 38.466 27.244 1.00 33.40 1258 ALA A N 1
ATOM 754 C CA . ALA A 1 103 ? 49.480 38.627 28.602 1.00 35.11 1258 ALA A CA 1
ATOM 755 C C . ALA A 1 103 ? 50.245 37.758 29.613 1.00 35.14 1258 ALA A C 1
ATOM 756 O O . ALA A 1 103 ? 50.843 36.738 29.238 1.00 34.61 1258 ALA A O 1
ATOM 758 N N . GLU A 1 104 ? 50.201 38.172 30.880 1.00 35.81 1259 GLU A N 1
ATOM 759 C CA . GLU A 1 104 ? 50.799 37.441 32.023 1.00 37.58 1259 GLU A CA 1
ATOM 760 C C . GLU A 1 104 ? 50.289 36.011 32.189 1.00 34.34 1259 GLU A C 1
ATOM 761 O O . GLU A 1 104 ? 49.087 35.759 32.148 1.00 30.88 1259 GLU A O 1
ATOM 767 N N . ASN A 1 105 ? 51.228 35.083 32.375 1.00 33.93 1260 ASN A N 1
ATOM 768 C CA . ASN A 1 105 ? 50.924 33.669 32.571 1.00 31.10 1260 ASN A CA 1
ATOM 769 C C . ASN A 1 105 ? 50.040 33.064 31.467 1.00 28.52 1260 ASN A C 1
ATOM 770 O O . ASN A 1 105 ? 49.251 32.164 31.717 1.00 29.81 1260 ASN A O 1
ATOM 775 N N . SER A 1 106 ? 50.203 33.535 30.240 1.00 30.00 1261 SER A N 1
ATOM 776 C CA . SER A 1 106 ? 49.406 33.047 29.108 1.00 26.43 1261 SER A CA 1
ATOM 777 C C . SER A 1 106 ? 50.195 32.091 28.202 1.00 27.41 1261 SER A C 1
ATOM 778 O O . SER A 1 106 ? 51.420 31.979 28.306 1.00 25.83 1261 SER A O 1
ATOM 781 N N . VAL A 1 107 ? 49.458 31.415 27.320 1.00 24.00 1262 VAL A N 1
ATOM 782 C CA . VAL A 1 107 ? 50.009 30.478 26.342 1.00 23.09 1262 VAL A CA 1
ATOM 783 C C . VAL A 1 107 ? 49.367 30.711 25.002 1.00 23.56 1262 VAL A C 1
ATOM 784 O O . VAL A 1 107 ? 48.148 30.627 24.885 1.00 23.99 1262 VAL A O 1
ATOM 788 N N . ALA A 1 108 ? 50.189 31.020 23.996 1.00 23.62 1263 ALA A N 1
ATOM 789 C CA . ALA A 1 108 ? 49.725 31.139 22.624 1.00 21.97 1263 ALA A CA 1
ATOM 790 C C . ALA A 1 108 ? 50.164 29.845 21.943 1.00 23.36 1263 ALA A C 1
ATOM 791 O O . ALA A 1 108 ? 51.357 29.581 21.826 1.00 23.30 1263 ALA A O 1
ATOM 793 N N . LEU A 1 109 ? 49.191 29.032 21.542 1.00 21.80 1264 LEU A N 1
ATOM 794 C CA . LEU A 1 109 ? 49.465 27.716 20.992 1.00 20.67 1264 LEU A CA 1
ATOM 795 C C . LEU A 1 109 ? 49.024 27.646 19.529 1.00 22.95 1264 LEU A C 1
ATOM 796 O O . LEU A 1 109 ? 47.852 27.753 19.231 1.00 23.99 1264 LEU A O 1
ATOM 801 N N . GLY A 1 110 ? 49.985 27.476 18.628 1.00 23.59 1265 GLY A N 1
ATOM 802 C CA . GLY A 1 110 ? 49.719 27.318 17.216 1.00 24.21 1265 GLY A CA 1
ATOM 803 C C . GLY A 1 110 ? 50.225 28.504 16.443 1.00 24.54 1265 GLY A C 1
ATOM 804 O O . GLY A 1 110 ? 50.351 29.610 16.971 1.00 24.48 1265 GLY A O 1
ATOM 805 N N . THR A 1 111 ? 50.507 28.269 15.175 1.00 24.86 1266 THR A N 1
ATOM 806 C CA . THR A 1 111 ? 50.941 29.321 14.276 1.00 26.11 1266 THR A CA 1
ATOM 807 C C . THR A 1 111 ? 49.945 30.471 14.296 1.00 24.83 1266 THR A C 1
ATOM 808 O O . THR A 1 111 ? 48.729 30.258 14.203 1.00 23.86 1266 THR A O 1
ATOM 812 N N . ASN A 1 112 ? 50.478 31.684 14.455 1.00 27.48 1267 ASN A N 1
ATOM 813 C CA . ASN A 1 112 ? 49.709 32.926 14.498 1.00 26.18 1267 ASN A CA 1
ATOM 814 C C . ASN A 1 112 ? 48.727 33.068 15.652 1.00 26.04 1267 ASN A C 1
ATOM 815 O O . ASN A 1 112 ? 47.887 33.967 15.624 1.00 27.66 1267 ASN A O 1
ATOM 820 N N . SER A 1 113 ? 48.830 32.224 16.671 1.00 23.14 1268 SER A N 1
ATOM 821 C CA . SER A 1 113 ? 47.919 32.313 17.795 1.00 22.87 1268 SER A CA 1
ATOM 822 C C . SER A 1 113 ? 48.295 33.521 18.658 1.00 24.89 1268 SER A C 1
ATOM 823 O O . SER A 1 113 ? 49.463 33.880 18.767 1.00 25.91 1268 SER A O 1
ATOM 826 N N . VAL A 1 114 ? 47.296 34.109 19.293 1.00 25.13 1269 VAL A N 1
ATOM 827 C CA . VAL A 1 114 ? 47.439 35.355 20.037 1.00 27.60 1269 VAL A CA 1
ATOM 828 C C . VAL A 1 114 ? 46.765 35.141 21.380 1.00 27.71 1269 VAL A C 1
ATOM 829 O O . VAL A 1 114 ? 45.578 34.790 21.429 1.00 27.54 1269 VAL A O 1
ATOM 833 N N . ALA A 1 115 ? 47.522 35.310 22.462 1.00 27.24 1270 ALA A N 1
ATOM 834 C CA . ALA A 1 115 ? 46.960 35.210 23.800 1.00 25.63 1270 ALA A CA 1
ATOM 835 C C . ALA A 1 115 ? 47.153 36.552 24.473 1.00 27.77 1270 ALA A C 1
ATOM 836 O O . ALA A 1 115 ? 48.268 36.922 24.853 1.00 28.82 1270 ALA A O 1
ATOM 838 N N . ASP A 1 116 ? 46.041 37.259 24.629 1.00 28.59 1271 ASP A N 1
ATOM 839 C CA . ASP A 1 116 ? 46.036 38.653 25.036 1.00 30.57 1271 ASP A CA 1
ATOM 840 C C . ASP A 1 116 ? 45.228 38.889 26.308 1.00 31.15 1271 ASP A C 1
ATOM 841 O O . ASP A 1 116 ? 44.963 40.030 26.680 1.00 33.99 1271 ASP A O 1
ATOM 846 N N . GLU A 1 117 ? 44.857 37.805 26.984 1.00 28.54 1272 GLU A N 1
ATOM 847 C CA . GLU A 1 117 ? 44.238 37.887 28.294 1.00 30.52 1272 GLU A CA 1
ATOM 848 C C . GLU A 1 117 ? 45.041 37.041 29.264 1.00 30.77 1272 GLU A C 1
ATOM 849 O O . GLU A 1 117 ? 45.519 35.961 28.908 1.00 27.28 1272 GLU A O 1
ATOM 855 N N . ALA A 1 118 ? 45.185 37.548 30.487 1.00 32.51 1273 ALA A N 1
ATOM 856 C CA . ALA A 1 118 ? 45.994 36.898 31.520 1.00 33.76 1273 ALA A CA 1
ATOM 857 C C . ALA A 1 118 ? 45.417 35.529 31.862 1.00 31.94 1273 ALA A C 1
ATOM 858 O O . ALA A 1 118 ? 44.200 35.313 31.759 1.00 32.05 1273 ALA A O 1
ATOM 860 N N . ASN A 1 119 ? 46.290 34.597 32.228 1.00 30.82 1274 ASN A N 1
ATOM 861 C CA . ASN A 1 119 ? 45.866 33.238 32.619 1.00 28.65 1274 ASN A CA 1
ATOM 862 C C . ASN A 1 119 ? 44.922 32.575 31.617 1.00 26.41 1274 ASN A C 1
ATOM 863 O O . ASN A 1 119 ? 43.874 32.035 31.984 1.00 27.15 1274 ASN A O 1
ATOM 868 N N . THR A 1 120 ? 45.279 32.636 30.338 1.00 25.58 1275 THR A N 1
ATOM 869 C CA . THR A 1 120 ? 44.533 31.929 29.323 1.00 25.05 1275 THR A CA 1
ATOM 870 C C . THR A 1 120 ? 45.465 31.122 28.436 1.00 23.46 1275 THR A C 1
ATOM 871 O O . THR A 1 120 ? 46.667 31.391 28.372 1.00 23.40 1275 THR A O 1
ATOM 875 N N . VAL A 1 121 ? 44.899 30.128 27.759 1.00 20.78 1276 VAL A N 1
ATOM 876 C CA . VAL A 1 121 ? 45.591 29.416 26.724 1.00 19.04 1276 VAL A CA 1
ATOM 877 C C . VAL A 1 121 ? 44.799 29.708 25.467 1.00 18.93 1276 VAL A C 1
ATOM 878 O O . VAL A 1 121 ? 43.609 29.414 25.400 1.00 21.71 1276 VAL A O 1
ATOM 882 N N . SER A 1 122 ? 45.422 30.339 24.488 1.00 19.62 1277 SER A N 1
ATOM 883 C CA . SER A 1 122 ? 44.753 30.617 23.226 1.00 19.53 1277 SER A CA 1
ATOM 884 C C . SER A 1 122 ? 45.158 29.616 22.180 1.00 20.38 1277 SER A C 1
ATOM 885 O O . SER A 1 122 ? 46.340 29.294 22.058 1.00 21.68 1277 SER A O 1
ATOM 888 N N . VAL A 1 123 ? 44.176 29.155 21.399 1.00 19.75 1278 VAL A N 1
ATOM 889 C CA . VAL A 1 123 ? 44.411 28.205 20.336 1.00 17.55 1278 VAL A CA 1
ATOM 890 C C . VAL A 1 123 ? 44.232 28.886 18.978 1.00 20.35 1278 VAL A C 1
ATOM 891 O O . VAL A 1 123 ? 44.198 28.212 17.966 1.00 21.11 1278 VAL A O 1
ATOM 895 N N . GLY A 1 124 ? 44.184 30.217 18.967 1.00 18.97 1279 GLY A N 1
ATOM 896 C CA . GLY A 1 124 ? 44.136 30.978 17.734 1.00 22.53 1279 GLY A CA 1
ATOM 897 C C . GLY A 1 124 ? 44.072 32.459 18.029 1.00 23.70 1279 GLY A C 1
ATOM 898 O O . GLY A 1 124 ? 44.752 32.955 18.957 1.00 23.42 1279 GLY A O 1
ATOM 899 N N . SER A 1 125 ? 43.239 33.152 17.250 1.00 23.04 1280 SER A N 1
ATOM 900 C CA . SER A 1 125 ? 43.050 34.589 17.353 1.00 25.74 1280 SER A CA 1
ATOM 901 C C . SER A 1 125 ? 41.628 34.975 16.954 1.00 26.83 1280 SER A C 1
ATOM 902 O O . SER A 1 125 ? 40.842 34.124 16.526 1.00 25.64 1280 SER A O 1
ATOM 905 N N . SER A 1 126 ? 41.319 36.266 17.037 1.00 28.61 1281 SER A N 1
ATOM 906 C CA . SER A 1 126 ? 40.004 36.754 16.650 1.00 30.25 1281 SER A CA 1
ATOM 907 C C . SER A 1 126 ? 39.761 36.625 15.144 1.00 31.67 1281 SER A C 1
ATOM 908 O O . SER A 1 126 ? 38.621 36.677 14.708 1.00 32.20 1281 SER A O 1
ATOM 911 N N . THR A 1 127 ? 40.817 36.460 14.357 1.00 29.78 1282 THR A N 1
ATOM 912 C CA . THR A 1 127 ? 40.658 36.250 12.923 1.00 32.47 1282 THR A CA 1
ATOM 913 C C . THR A 1 127 ? 40.756 34.773 12.484 1.00 30.81 1282 THR A C 1
ATOM 914 O O . THR A 1 127 ? 40.200 34.420 11.453 1.00 32.29 1282 THR A O 1
ATOM 918 N N . GLN A 1 128 ? 41.463 33.928 13.235 1.00 29.09 1283 GLN A N 1
ATOM 919 C CA . GLN A 1 128 ? 41.482 32.476 12.956 1.00 26.84 1283 GLN A CA 1
ATOM 920 C C . GLN A 1 128 ? 41.369 31.695 14.220 1.00 23.87 1283 GLN A C 1
ATOM 921 O O . GLN A 1 128 ? 42.331 31.618 14.985 1.00 23.72 1283 GLN A O 1
ATOM 927 N N . GLN A 1 129 ? 40.204 31.097 14.443 1.00 24.82 1284 GLN A N 1
ATOM 928 C CA . GLN A 1 129 ? 40.016 30.220 15.595 1.00 22.20 1284 GLN A CA 1
ATOM 929 C C . GLN A 1 129 ? 40.318 28.783 15.184 1.00 21.98 1284 GLN A C 1
ATOM 930 O O . GLN A 1 129 ? 40.392 28.464 13.993 1.00 23.69 1284 GLN A O 1
ATOM 936 N N . ARG A 1 130 ? 40.464 27.935 16.182 1.00 21.14 1285 ARG A N 1
ATOM 937 C CA . ARG A 1 130 ? 40.729 26.509 16.007 1.00 21.95 1285 ARG A CA 1
ATOM 938 C C . ARG A 1 130 ? 39.798 25.681 16.852 1.00 20.11 1285 ARG A C 1
ATOM 939 O O . ARG A 1 130 ? 39.532 26.021 17.994 1.00 19.94 1285 ARG A O 1
ATOM 947 N N . ARG A 1 131 ? 39.287 24.599 16.286 1.00 21.85 1286 ARG A N 1
ATOM 948 C CA . ARG A 1 131 ? 38.565 23.603 17.084 1.00 19.48 1286 ARG A CA 1
ATOM 949 C C . ARG A 1 131 ? 39.584 22.803 17.830 1.00 19.34 1286 ARG A C 1
ATOM 950 O O . ARG A 1 131 ? 40.744 22.708 17.407 1.00 18.29 1286 ARG A O 1
ATOM 958 N N . ILE A 1 132 ? 39.171 22.267 18.965 1.00 18.02 1287 ILE A N 1
ATOM 959 C CA . ILE A 1 132 ? 40.007 21.382 19.716 1.00 18.97 1287 ILE A CA 1
ATOM 960 C C . ILE A 1 132 ? 39.379 20.017 19.600 1.00 19.57 1287 ILE A C 1
ATOM 961 O O . ILE A 1 132 ? 38.193 19.864 19.881 1.00 19.40 1287 ILE A O 1
ATOM 966 N N . THR A 1 133 ? 40.182 19.040 19.175 1.00 20.78 1288 THR A N 1
ATOM 967 C CA . THR A 1 133 ? 39.685 17.722 18.796 1.00 20.72 1288 THR A CA 1
ATOM 968 C C . THR A 1 133 ? 40.231 16.598 19.682 1.00 19.84 1288 THR A C 1
ATOM 969 O O . THR A 1 133 ? 41.260 16.748 20.337 1.00 18.99 1288 THR A O 1
ATOM 973 N N . ASN A 1 134 ? 39.549 15.459 19.613 1.00 19.61 1289 ASN A N 1
ATOM 974 C CA . ASN A 1 134 ? 39.859 14.233 20.349 1.00 17.95 1289 ASN A CA 1
ATOM 975 C C . ASN A 1 134 ? 39.889 14.465 21.857 1.00 17.31 1289 ASN A C 1
ATOM 976 O O . ASN A 1 134 ? 40.764 13.932 22.539 1.00 17.20 1289 ASN A O 1
ATOM 981 N N . VAL A 1 135 ? 38.931 15.257 22.333 1.00 17.05 1290 VAL A N 1
ATOM 982 C CA . VAL A 1 135 ? 38.751 15.575 23.754 1.00 17.00 1290 VAL A CA 1
ATOM 983 C C . VAL A 1 135 ? 37.808 14.518 24.361 1.00 19.64 1290 VAL A C 1
ATOM 984 O O . VAL A 1 135 ? 36.684 14.330 23.880 1.00 21.70 1290 VAL A O 1
ATOM 988 N N . ALA A 1 136 ? 38.273 13.793 25.368 1.00 21.68 1291 ALA A N 1
ATOM 989 C CA . ALA A 1 136 ? 37.430 12.860 26.098 1.00 23.22 1291 ALA A CA 1
ATOM 990 C C . ALA A 1 136 ? 36.434 13.627 26.975 1.00 24.96 1291 ALA A C 1
ATOM 991 O O . ALA A 1 136 ? 36.730 14.717 27.470 1.00 23.85 1291 ALA A O 1
ATOM 993 N N . ALA A 1 137 ? 35.261 13.043 27.195 1.00 26.98 1292 ALA A N 1
ATOM 994 C CA . ALA A 1 137 ? 34.231 13.677 28.038 1.00 25.01 1292 ALA A CA 1
ATOM 995 C C . ALA A 1 137 ? 34.825 14.101 29.374 1.00 24.70 1292 ALA A C 1
ATOM 996 O O . ALA A 1 137 ? 35.506 13.303 30.020 1.00 24.19 1292 ALA A O 1
ATOM 998 N N . GLY A 1 138 ? 34.570 15.349 29.775 1.00 22.18 1293 GLY A N 1
ATOM 999 C CA . GLY A 1 138 ? 35.020 15.882 31.062 1.00 22.64 1293 GLY A CA 1
ATOM 1000 C C . GLY A 1 138 ? 34.359 15.232 32.262 1.00 25.11 1293 GLY A C 1
ATOM 1001 O O . GLY A 1 138 ? 33.204 14.797 32.178 1.00 25.42 1293 GLY A O 1
ATOM 1002 N N . VAL A 1 139 ? 35.081 15.162 33.387 1.00 26.78 1294 VAL A N 1
ATOM 1003 C CA . VAL A 1 139 ? 34.562 14.522 34.612 1.00 29.36 1294 VAL A CA 1
ATOM 1004 C C . VAL A 1 139 ? 34.563 15.484 35.812 1.00 29.02 1294 VAL A C 1
ATOM 1005 O O . VAL A 1 139 ? 33.543 15.667 36.457 1.00 28.47 1294 VAL A O 1
ATOM 1009 N N . ASN A 1 140 ? 35.726 16.065 36.115 1.00 28.43 1295 ASN A N 1
ATOM 1010 C CA . ASN A 1 140 ? 35.852 17.082 37.157 1.00 31.85 1295 ASN A CA 1
ATOM 1011 C C . ASN A 1 140 ? 35.142 18.371 36.723 1.00 28.88 1295 ASN A C 1
ATOM 1012 O O . ASN A 1 140 ? 35.032 18.650 35.543 1.00 27.15 1295 ASN A O 1
ATOM 1017 N N . ASN A 1 141 ? 34.704 19.173 37.685 1.00 29.62 1296 ASN A N 1
ATOM 1018 C CA . ASN A 1 141 ? 34.066 20.472 37.387 1.00 30.38 1296 ASN A CA 1
ATOM 1019 C C . ASN A 1 141 ? 34.858 21.394 36.437 1.00 28.20 1296 ASN A C 1
ATOM 1020 O O . ASN A 1 141 ? 34.269 22.087 35.585 1.00 27.51 1296 ASN A O 1
ATOM 1025 N N . THR A 1 142 ? 36.187 21.373 36.535 1.00 27.29 1297 THR A N 1
ATOM 1026 C CA . THR A 1 142 ? 37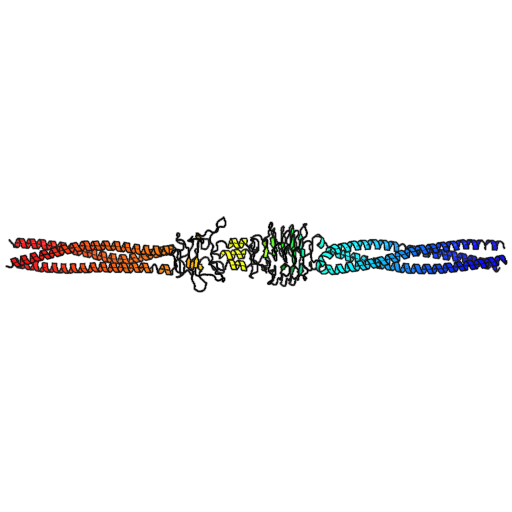.025 22.226 35.680 1.00 26.31 1297 THR A CA 1
ATOM 1027 C C . THR A 1 142 ? 37.637 21.440 34.479 1.00 25.58 1297 THR A C 1
ATOM 1028 O O . THR A 1 142 ? 38.681 21.843 33.932 1.00 25.28 1297 THR A O 1
ATOM 1032 N N . ASP A 1 143 ? 37.019 20.322 34.084 1.00 22.57 1298 ASP A N 1
ATOM 1033 C CA . ASP A 1 143 ? 37.364 19.681 32.823 1.00 22.82 1298 ASP A CA 1
ATOM 1034 C C . ASP A 1 143 ? 36.597 20.337 31.694 1.00 22.70 1298 ASP A C 1
ATOM 1035 O O . ASP A 1 143 ? 35.479 20.817 31.902 1.00 24.47 1298 ASP A O 1
ATOM 1040 N N . ALA A 1 144 ? 37.182 20.315 30.495 1.00 22.17 1299 ALA A N 1
ATOM 1041 C CA . ALA A 1 144 ? 36.488 20.725 29.294 1.00 21.37 1299 ALA A CA 1
ATOM 1042 C C . ALA A 1 144 ? 35.372 19.725 28.952 1.00 22.21 1299 ALA A C 1
ATOM 1043 O O . ALA A 1 144 ? 35.460 18.526 29.259 1.00 23.06 1299 ALA A O 1
ATOM 1045 N N . VAL A 1 145 ? 34.325 20.225 28.316 1.00 21.88 1300 VAL A N 1
ATOM 1046 C CA . VAL A 1 145 ? 33.219 19.367 27.891 1.00 23.44 1300 VAL A CA 1
ATOM 1047 C C . VAL A 1 145 ? 33.301 19.185 26.388 1.00 20.85 1300 VAL A C 1
ATOM 1048 O O . VAL A 1 145 ? 33.697 20.111 25.674 1.00 22.87 1300 VAL A O 1
ATOM 1052 N N . ASN A 1 146 ? 32.892 18.029 25.891 1.00 20.62 1301 ASN A N 1
ATOM 1053 C CA . ASN A 1 146 ? 32.841 17.822 24.430 1.00 19.94 1301 ASN A CA 1
ATOM 1054 C C . ASN A 1 146 ? 31.427 17.879 23.814 1.00 20.30 1301 ASN A C 1
ATOM 1055 O O . ASN A 1 146 ? 30.443 17.993 24.529 1.00 20.12 1301 ASN A O 1
ATOM 1060 N N . VAL A 1 147 ? 31.342 17.859 22.480 1.00 20.33 1302 VAL A N 1
ATOM 1061 C CA . VAL A 1 147 ? 30.061 18.015 21.801 1.00 19.35 1302 VAL A CA 1
ATOM 1062 C C . VAL A 1 147 ? 29.071 16.928 22.214 1.00 21.43 1302 VAL A C 1
ATOM 1063 O O . VAL A 1 147 ? 27.896 17.226 22.409 1.00 23.71 1302 VAL A O 1
ATOM 1067 N N . ALA A 1 148 ? 29.538 15.679 22.335 1.00 21.76 1303 ALA A N 1
ATOM 1068 C CA . ALA A 1 148 ? 28.673 14.565 22.754 1.00 23.81 1303 ALA A CA 1
ATOM 1069 C C . ALA A 1 148 ? 28.058 14.836 24.120 1.00 23.04 1303 ALA A C 1
ATOM 1070 O O . ALA A 1 148 ? 26.899 14.541 24.330 1.00 26.30 1303 ALA A O 1
ATOM 1072 N N . GLN A 1 149 ? 28.822 15.393 25.046 1.00 23.79 1304 GLN A N 1
ATOM 1073 C CA . GLN A 1 149 ? 28.272 15.756 26.361 1.00 24.20 1304 GLN A CA 1
ATOM 1074 C C . GLN A 1 149 ? 27.230 16.901 26.273 1.00 25.09 1304 GLN A C 1
ATOM 1075 O O . GLN A 1 149 ? 26.198 16.879 26.954 1.00 25.92 1304 GLN A O 1
ATOM 1081 N N . LEU A 1 150 ? 27.485 17.899 25.442 1.00 23.86 1305 LEU A N 1
ATOM 1082 C CA . LEU A 1 150 ? 26.486 18.952 25.241 1.00 25.89 1305 LEU A CA 1
ATOM 1083 C C . LEU A 1 150 ? 25.190 18.370 24.671 1.00 26.90 1305 LEU A C 1
ATOM 1084 O O . LEU A 1 150 ? 24.093 18.709 25.142 1.00 28.26 1305 LEU A O 1
ATOM 1089 N N . LYS A 1 151 ? 25.313 17.497 23.675 1.00 26.05 1306 LYS A N 1
ATOM 1090 C CA . LYS A 1 151 ? 24.143 16.866 23.048 1.00 27.67 1306 LYS A CA 1
ATOM 1091 C C . LYS A 1 151 ? 23.339 16.012 24.024 1.00 28.70 1306 LYS A C 1
ATOM 1092 O O . LYS A 1 151 ? 22.122 16.038 23.980 1.00 29.83 1306 LYS A O 1
ATOM 1098 N N . ALA A 1 152 ? 24.021 15.256 24.885 1.00 32.95 1307 ALA A N 1
ATOM 1099 C CA . ALA A 1 152 ? 23.358 14.391 25.861 1.00 33.80 1307 ALA A CA 1
ATOM 1100 C C . ALA A 1 152 ? 22.622 15.253 26.889 1.00 35.25 1307 ALA A C 1
ATOM 1101 O O . ALA A 1 152 ? 21.506 14.937 27.313 1.00 35.33 1307 ALA A O 1
ATOM 1103 N N . SER A 1 153 ? 23.240 16.370 27.249 1.00 35.53 1308 SER A N 1
ATOM 1104 C CA . SER A 1 153 ? 22.691 17.278 28.236 1.00 36.12 1308 SER A CA 1
ATOM 1105 C C . SER A 1 153 ? 21.488 18.029 27.680 1.00 34.73 1308 SER A C 1
ATOM 1106 O O . SER A 1 153 ? 20.523 18.294 28.406 1.00 33.39 1308 SER A O 1
ATOM 1109 N N . GLU A 1 154 ? 21.524 18.357 26.392 1.00 34.28 1309 GLU A N 1
ATOM 1110 C CA . GLU A 1 154 ? 20.407 19.081 25.798 1.00 33.76 1309 GLU A CA 1
ATOM 1111 C C . GLU A 1 154 ? 19.267 18.162 25.333 1.00 31.93 1309 GLU A C 1
ATOM 1112 O O . GLU A 1 154 ? 18.161 18.637 25.154 1.00 31.55 1309 GLU A O 1
ATOM 1118 N N . ALA A 1 155 ? 19.518 16.862 25.180 1.00 32.38 1310 ALA A N 1
ATOM 1119 C CA . ALA A 1 155 ? 18.468 15.919 24.771 1.00 34.02 1310 ALA A CA 1
ATOM 1120 C C . ALA A 1 155 ? 17.243 15.963 25.688 1.00 33.25 1310 ALA A C 1
ATOM 1121 O O . ALA A 1 155 ? 17.344 15.819 26.918 1.00 35.31 1310 ALA A O 1
ATOM 1123 N N . GLY A 1 156 ? 16.085 16.153 25.071 1.00 29.78 1311 GLY A N 1
ATOM 1124 C CA . GLY A 1 156 ? 14.837 16.232 25.793 1.00 29.36 1311 GLY A CA 1
ATOM 1125 C C . GLY A 1 156 ? 14.446 17.648 26.165 1.00 26.80 1311 GLY A C 1
ATOM 1126 O O . GLY A 1 156 ? 13.374 17.855 26.697 1.00 27.00 1311 GLY A O 1
ATOM 1127 N N . SER A 1 157 ? 15.310 18.624 25.885 1.00 27.02 1312 SER A N 1
ATOM 1128 C CA . SER A 1 157 ? 15.042 20.019 26.225 1.00 27.93 1312 SER A CA 1
ATOM 1129 C C . SER A 1 157 ? 13.768 20.501 25.532 1.00 26.11 1312 SER A C 1
ATOM 1130 O O . SER A 1 157 ? 13.603 20.310 24.338 1.00 26.19 1312 SER A O 1
ATOM 1133 N N . VAL A 1 158 ? 12.867 21.103 26.287 1.00 25.37 1313 VAL A N 1
ATOM 1134 C CA . VAL A 1 158 ? 11.620 21.649 25.731 1.00 25.82 1313 VAL A CA 1
ATOM 1135 C C . VAL A 1 158 ? 11.924 23.004 25.089 1.00 26.75 1313 VAL A C 1
ATOM 1136 O O . VAL A 1 158 ? 12.486 23.880 25.733 1.00 26.08 1313 VAL A O 1
ATOM 1140 N N . ARG A 1 159 ? 11.565 23.150 23.817 1.00 25.67 1314 ARG A N 1
ATOM 1141 C CA . ARG A 1 159 ? 11.894 24.339 23.036 1.00 25.40 1314 ARG A CA 1
ATOM 1142 C C . ARG A 1 159 ? 10.694 24.891 22.263 1.00 25.63 1314 ARG A C 1
ATOM 1143 O O . ARG A 1 159 ? 9.816 24.151 21.808 1.00 25.16 1314 ARG A O 1
ATOM 1151 N N . TYR A 1 160 ? 10.690 26.204 22.096 1.00 25.62 1315 TYR A N 1
ATOM 1152 C CA . TYR A 1 160 ? 9.802 26.852 21.159 1.00 25.74 1315 TYR A CA 1
ATOM 1153 C C . TYR A 1 160 ? 10.332 26.600 19.753 1.00 28.49 1315 TYR A C 1
ATOM 1154 O O . TYR A 1 160 ? 11.483 26.172 19.590 1.00 29.96 1315 TYR A O 1
ATOM 1163 N N . GLU A 1 161 ? 9.494 26.852 18.750 1.00 27.73 1316 GLU A N 1
ATOM 1164 C CA . GLU A 1 161 ? 9.934 26.899 17.369 1.00 29.75 1316 GLU A CA 1
ATOM 1165 C C . GLU A 1 161 ? 10.686 28.233 17.099 1.00 29.16 1316 GLU A C 1
ATOM 1166 O O . GLU A 1 161 ? 10.287 29.309 17.587 1.00 25.70 1316 GLU A O 1
ATOM 1172 N N . THR A 1 162 ? 11.774 28.124 16.337 1.00 29.77 1317 THR A N 1
ATOM 1173 C CA . THR A 1 162 ? 12.605 29.246 15.913 1.00 33.61 1317 THR A CA 1
ATOM 1174 C C . THR A 1 162 ? 12.346 29.465 14.429 1.00 35.83 1317 THR A C 1
ATOM 1175 O O . THR A 1 162 ? 12.431 28.518 13.648 1.00 38.08 1317 THR A O 1
ATOM 1179 N N . ASN A 1 163 ? 12.028 30.704 14.057 1.00 35.64 1318 ASN A N 1
ATOM 1180 C CA . ASN A 1 163 ? 11.726 31.090 12.673 1.00 37.83 1318 ASN A CA 1
ATOM 1181 C C . ASN A 1 163 ? 13.009 31.170 11.853 1.00 39.53 1318 ASN A C 1
ATOM 1182 O O . ASN A 1 163 ? 14.102 31.183 12.421 1.00 40.47 1318 ASN A O 1
ATOM 1187 N N . ALA A 1 164 ? 12.884 31.254 10.529 1.00 40.67 1319 ALA A N 1
ATOM 1188 C CA . ALA A 1 164 ? 14.058 31.356 9.649 1.00 43.35 1319 ALA A CA 1
ATOM 1189 C C . ALA A 1 164 ? 14.957 32.550 10.000 1.00 44.86 1319 ALA A C 1
ATOM 1190 O O . ALA A 1 164 ? 16.194 32.422 10.011 1.00 43.69 1319 ALA A O 1
ATOM 1192 N N . ASP A 1 165 ? 14.340 33.699 10.300 1.00 41.58 1320 ASP A N 1
ATOM 1193 C CA . ASP A 1 165 ? 15.110 34.911 10.617 1.00 41.83 1320 ASP A CA 1
ATOM 1194 C C . ASP A 1 165 ? 15.784 34.871 12.003 1.00 38.90 1320 ASP A C 1
ATOM 1195 O O . ASP A 1 165 ? 16.506 35.797 12.371 1.00 39.09 1320 ASP A O 1
ATOM 1200 N N . GLY A 1 166 ? 15.552 33.798 12.752 1.00 36.68 1321 GLY A N 1
ATOM 1201 C CA . GLY A 1 166 ? 16.225 33.574 14.022 1.00 34.54 1321 GLY A CA 1
ATOM 1202 C C . GLY A 1 166 ? 15.402 34.004 15.231 1.00 32.79 1321 GLY A C 1
ATOM 1203 O O . GLY A 1 166 ? 15.778 33.722 16.347 1.00 29.69 1321 GLY A O 1
ATOM 1204 N N . SER A 1 167 ? 14.290 34.707 15.023 1.00 31.33 1322 SER A N 1
ATOM 1205 C CA . SER A 1 167 ? 13.396 35.003 16.131 1.00 30.14 1322 SER A CA 1
ATOM 1206 C C . SER A 1 167 ? 12.662 33.736 16.571 1.00 28.58 1322 SER A C 1
ATOM 1207 O O . SER A 1 167 ? 12.444 32.816 15.768 1.00 27.68 1322 SER A O 1
ATOM 1210 N N . VAL A 1 168 ? 12.288 33.723 17.845 1.00 27.05 1323 VAL A N 1
ATOM 1211 C CA . VAL A 1 168 ? 11.566 32.636 18.477 1.00 26.94 1323 VAL A CA 1
ATOM 1212 C C . VAL A 1 168 ? 10.064 32.963 18.528 1.00 28.67 1323 VAL A C 1
ATOM 1213 O O . VAL A 1 168 ? 9.663 34.095 18.847 1.00 28.68 1323 VAL A O 1
ATOM 1217 N N . ASN A 1 169 ? 9.241 31.971 18.216 1.00 27.31 1324 ASN A N 1
ATOM 1218 C CA . ASN A 1 169 ? 7.794 32.115 18.294 1.00 28.91 1324 ASN A CA 1
ATOM 1219 C C . ASN A 1 169 ? 7.356 31.700 19.690 1.00 27.48 1324 ASN A C 1
ATOM 1220 O O . ASN A 1 169 ? 7.140 30.515 19.957 1.00 27.63 1324 ASN A O 1
ATOM 1225 N N . TYR A 1 170 ? 7.262 32.681 20.592 1.00 28.08 1325 TYR A N 1
ATOM 1226 C CA . TYR A 1 170 ? 6.907 32.421 22.009 1.00 27.40 1325 TYR A CA 1
ATOM 1227 C C . TYR A 1 170 ? 5.389 32.287 22.262 1.00 29.34 1325 TYR A C 1
ATOM 1228 O O . TYR A 1 170 ? 4.969 31.974 23.375 1.00 29.58 1325 TYR A O 1
ATOM 1237 N N . SER A 1 171 ? 4.563 32.571 21.265 1.00 29.42 1326 SER A N 1
ATOM 1238 C CA . SER A 1 171 ? 3.121 32.610 21.489 1.00 31.79 1326 SER A CA 1
ATOM 1239 C C . SER A 1 171 ? 2.500 31.227 21.611 1.00 29.65 1326 SER A C 1
ATOM 1240 O O . SER A 1 171 ? 1.364 31.108 22.069 1.00 28.45 1326 SER A O 1
ATOM 1243 N N . VAL A 1 172 ? 3.229 30.193 21.168 1.00 31.45 1327 VAL A N 1
ATOM 1244 C CA . VAL A 1 172 ? 2.779 28.797 21.268 1.00 29.85 1327 VAL A CA 1
ATOM 1245 C C . VAL A 1 172 ? 3.949 27.886 21.657 1.00 27.97 1327 VAL A C 1
ATOM 1246 O O . VAL A 1 172 ? 5.057 28.034 21.156 1.00 28.59 1327 VAL A O 1
ATOM 1250 N N . LEU A 1 173 ? 3.697 26.987 22.601 1.00 24.93 1328 LEU A N 1
ATOM 1251 C CA . LEU A 1 173 ? 4.633 25.978 22.999 1.00 25.97 1328 LEU A CA 1
ATOM 1252 C C . LEU A 1 173 ? 3.926 24.639 22.777 1.00 27.36 1328 LEU A C 1
ATOM 1253 O O . LEU A 1 173 ? 3.069 24.250 23.568 1.00 25.83 1328 LEU A O 1
ATOM 1258 N N . ASN A 1 174 ? 4.254 23.967 21.683 1.00 26.98 1329 ASN A N 1
ATOM 1259 C CA . ASN A 1 174 ? 3.614 22.691 21.365 1.00 27.59 1329 ASN A CA 1
ATOM 1260 C C . ASN A 1 174 ? 4.393 21.575 21.995 1.00 27.30 1329 ASN A C 1
ATOM 1261 O O . ASN A 1 174 ? 5.557 21.355 21.638 1.00 26.30 1329 ASN A O 1
ATOM 1266 N N . LEU A 1 175 ? 3.761 20.857 22.919 1.00 27.18 1330 LEU A N 1
ATOM 1267 C CA . LEU A 1 175 ? 4.398 19.667 23.505 1.00 26.13 1330 LEU A CA 1
ATOM 1268 C C . LEU A 1 175 ? 4.173 18.445 22.620 1.00 25.00 1330 LEU A C 1
ATOM 1269 O O . LEU A 1 175 ? 3.757 18.569 21.464 1.00 26.20 1330 LEU A O 1
ATOM 1274 N N . GLY A 1 176 ? 4.513 17.262 23.137 1.00 28.00 1331 GLY A N 1
ATOM 1275 C CA . GLY A 1 176 ? 4.237 16.003 22.449 1.00 28.32 1331 GLY A CA 1
ATOM 1276 C C . GLY A 1 176 ? 5.299 15.534 21.476 1.00 29.14 1331 GLY A C 1
ATOM 1277 O O . GLY A 1 176 ? 6.294 16.203 21.258 1.00 29.78 1331 GLY A O 1
ATOM 1278 N N . ASP A 1 177 ? 5.058 14.368 20.884 1.00 30.66 1332 ASP A N 1
ATOM 1279 C CA . ASP A 1 177 ? 6.051 13.705 20.028 1.00 34.06 1332 ASP A CA 1
ATOM 1280 C C . ASP A 1 177 ? 6.259 14.327 18.639 1.00 35.61 1332 ASP A C 1
ATOM 1281 O O . ASP A 1 177 ? 7.229 14.005 17.968 1.00 37.22 1332 ASP A O 1
ATOM 1286 N N . GLY A 1 178 ? 5.365 15.218 18.216 1.00 36.20 1333 GLY A N 1
ATOM 1287 C CA . GLY A 1 178 ? 5.489 15.888 16.906 1.00 36.21 1333 GLY A CA 1
ATOM 1288 C C . GLY A 1 178 ? 4.662 15.236 15.813 1.00 36.97 1333 GLY A C 1
ATOM 1289 O O . GLY A 1 178 ? 4.617 15.727 14.685 1.00 36.98 1333 GLY A O 1
ATOM 1290 N N . SER A 1 179 ? 4.002 14.133 16.140 1.00 38.17 1334 SER A N 1
ATOM 1291 C CA . SER A 1 179 ? 3.173 13.409 15.170 1.00 41.85 1334 SER A CA 1
ATOM 1292 C C . SER A 1 179 ? 1.822 13.021 15.768 1.00 40.89 1334 SER A C 1
ATOM 1293 O O . SER A 1 179 ? 1.307 11.931 15.525 1.00 43.29 1334 SER A O 1
ATOM 1296 N N . GLY A 1 180 ? 1.254 13.929 16.555 1.00 38.96 1335 GLY A N 1
ATOM 1297 C CA . GLY A 1 180 ? -0.109 13.778 17.059 1.00 38.76 1335 GLY A CA 1
ATOM 1298 C C . GLY A 1 180 ? -0.175 13.480 18.538 1.00 37.62 1335 GLY A C 1
ATOM 1299 O O . GLY A 1 180 ? -1.206 13.718 19.170 1.00 37.39 1335 GLY A O 1
ATOM 1300 N N . GLY A 1 181 ? 0.929 12.987 19.103 1.00 36.28 1336 GLY A N 1
ATOM 1301 C CA . GLY A 1 181 ? 0.970 12.636 20.521 1.00 33.59 1336 GLY A CA 1
ATOM 1302 C C . GLY A 1 181 ? 0.858 13.863 21.416 1.00 30.95 1336 GLY A C 1
ATOM 1303 O O . GLY A 1 181 ? 1.200 14.985 21.000 1.00 31.51 1336 GLY A O 1
ATOM 1304 N N . THR A 1 182 ? 0.391 13.637 22.645 1.00 29.08 1337 THR A N 1
ATOM 1305 C CA . THR A 1 182 ? 0.273 14.680 23.675 1.00 27.78 1337 THR A CA 1
ATOM 1306 C C . THR A 1 182 ? 1.160 14.370 24.878 1.00 27.67 1337 THR A C 1
ATOM 1307 O O . THR A 1 182 ? 1.686 13.278 24.986 1.00 28.48 1337 THR A O 1
ATOM 1311 N N . THR A 1 183 ? 1.292 15.346 25.777 1.00 27.26 1338 THR A N 1
ATOM 1312 C CA . THR A 1 183 ? 2.192 15.284 26.931 1.00 28.18 1338 THR A CA 1
ATOM 1313 C C . THR A 1 183 ? 1.435 15.647 28.210 1.00 27.77 1338 THR A C 1
ATOM 1314 O O . THR A 1 183 ? 0.705 16.638 28.244 1.00 27.48 1338 THR A O 1
ATOM 1318 N N . ARG A 1 184 ? 1.611 14.845 29.254 1.00 27.71 1339 ARG A N 1
ATOM 1319 C CA . ARG A 1 184 ? 1.002 15.131 30.534 1.00 28.88 1339 ARG A CA 1
ATOM 1320 C C . ARG A 1 184 ? 1.995 15.916 31.352 1.00 29.62 1339 ARG A C 1
ATOM 1321 O O . ARG A 1 184 ? 3.105 15.442 31.594 1.00 31.16 1339 ARG A O 1
ATOM 1329 N N . ILE A 1 185 ? 1.604 17.112 31.779 1.00 28.18 1340 ILE A N 1
ATOM 1330 C CA . ILE A 1 185 ? 2.502 17.943 32.557 1.00 27.59 1340 ILE A CA 1
ATOM 1331 C C . ILE A 1 185 ? 2.258 17.670 34.029 1.00 28.65 1340 ILE A C 1
ATOM 1332 O O . ILE A 1 185 ? 1.163 17.915 34.544 1.00 29.57 1340 ILE A O 1
ATOM 1337 N N . GLY A 1 186 ? 3.290 17.162 34.685 1.00 29.46 1341 GLY A N 1
ATOM 1338 C CA . GLY A 1 186 ? 3.224 16.759 36.077 1.00 30.58 1341 GLY A CA 1
ATOM 1339 C C . GLY A 1 186 ? 3.959 17.727 36.983 1.00 29.93 1341 GLY A C 1
ATOM 1340 O O . GLY A 1 186 ? 4.783 18.509 36.520 1.00 30.64 1341 GLY A O 1
ATOM 1341 N N . ASN A 1 187 ? 3.635 17.654 38.273 1.00 31.29 1342 ASN A N 1
ATOM 1342 C CA . ASN A 1 187 ? 4.211 18.493 39.332 1.00 32.50 1342 ASN A CA 1
ATOM 1343 C C . ASN A 1 187 ? 3.967 19.988 39.115 1.00 32.25 1342 ASN A C 1
ATOM 1344 O O . ASN A 1 187 ? 4.898 20.811 39.245 1.00 32.22 1342 ASN A O 1
ATOM 1349 N N . VAL A 1 188 ? 2.712 20.320 38.789 1.00 32.03 1343 VAL A N 1
ATOM 1350 C CA . VAL A 1 188 ? 2.267 21.700 38.575 1.00 31.96 1343 VAL A CA 1
ATOM 1351 C C . VAL A 1 188 ? 1.567 22.232 39.823 1.00 32.22 1343 VAL A C 1
ATOM 1352 O O . VAL A 1 188 ? 0.647 21.596 40.329 1.00 34.47 1343 VAL A O 1
ATOM 1356 N N . SER A 1 189 ? 2.029 23.378 40.326 1.00 32.67 1344 SER A N 1
ATOM 1357 C CA . SER A 1 189 ? 1.414 24.050 41.479 1.00 35.24 1344 SER A CA 1
ATOM 1358 C C . SER A 1 189 ? 0.118 24.712 41.073 1.00 35.32 1344 SER A C 1
ATOM 1359 O O . SER A 1 189 ? -0.143 24.910 39.884 1.00 34.34 1344 SER A O 1
ATOM 1362 N N . ALA A 1 190 ? -0.684 25.069 42.071 1.00 38.06 1345 ALA A N 1
ATOM 1363 C CA . ALA A 1 190 ? -1.949 25.766 41.857 1.00 37.57 1345 ALA A CA 1
ATOM 1364 C C . ALA A 1 190 ? -1.703 27.137 41.248 1.00 36.06 1345 ALA A C 1
ATOM 1365 O O . ALA A 1 190 ? -0.760 27.812 41.629 1.00 35.71 1345 ALA A O 1
ATOM 1367 N N . ALA A 1 191 ? -2.552 27.543 40.304 1.00 36.27 1346 ALA A N 1
ATOM 1368 C CA . ALA A 1 191 ? -2.493 28.896 39.732 1.00 36.02 1346 ALA A CA 1
ATOM 1369 C C . ALA A 1 191 ? -2.731 29.944 40.809 1.00 37.15 1346 ALA A C 1
ATOM 1370 O O . ALA A 1 191 ? -3.516 29.707 41.717 1.00 37.25 1346 ALA A O 1
ATOM 1372 N N . VAL A 1 192 ? -2.040 31.086 40.713 1.00 37.51 1347 VAL A N 1
ATOM 1373 C CA . VAL A 1 192 ? -2.257 32.236 41.619 1.00 39.85 1347 VAL A CA 1
ATOM 1374 C C . VAL A 1 192 ? -2.659 33.503 40.862 1.00 40.04 1347 VAL A C 1
ATOM 1375 O O . VAL A 1 192 ? -3.514 34.262 41.321 1.00 41.18 1347 VAL A O 1
ATOM 1379 N N . ASN A 1 193 ? -2.005 33.745 39.729 1.00 38.34 1348 ASN A N 1
ATOM 1380 C CA . ASN A 1 193 ? -2.361 34.843 38.840 1.00 37.95 1348 ASN A CA 1
ATOM 1381 C C . ASN A 1 193 ? -3.277 34.375 37.709 1.00 37.33 1348 ASN A C 1
ATOM 1382 O O . ASN A 1 193 ? -3.398 33.167 37.444 1.00 34.27 1348 ASN A O 1
ATOM 1387 N N . ASP A 1 194 ? -3.908 35.337 37.038 1.00 36.20 1349 ASP A N 1
ATOM 1388 C CA . ASP A 1 194 ? -4.834 35.046 35.941 1.00 36.49 1349 ASP A CA 1
ATOM 1389 C C . ASP A 1 194 ? -4.216 34.225 34.822 1.00 34.76 1349 ASP A C 1
ATOM 1390 O O . ASP A 1 194 ? -4.901 33.406 34.230 1.00 36.02 1349 ASP A O 1
ATOM 1395 N N . THR A 1 195 ? -2.928 34.438 34.543 1.00 34.41 1350 THR A N 1
ATOM 1396 C CA . THR A 1 195 ? -2.233 33.753 33.440 1.00 32.11 1350 THR A CA 1
ATOM 1397 C C . THR A 1 195 ? -1.331 32.611 33.923 1.00 30.65 1350 THR A C 1
ATOM 1398 O O . THR A 1 195 ? -0.368 32.230 33.248 1.00 33.80 1350 THR A O 1
ATOM 1402 N N . ASP A 1 196 ? -1.661 32.037 35.073 1.00 29.73 1351 ASP A N 1
ATOM 1403 C CA . ASP A 1 196 ? -1.029 30.814 35.517 1.00 29.80 1351 ASP A CA 1
ATOM 1404 C C . ASP A 1 196 ? -1.814 29.624 35.007 1.00 30.07 1351 ASP A C 1
ATOM 1405 O O . ASP A 1 196 ? -3.035 29.699 34.861 1.00 30.87 1351 ASP A O 1
ATOM 1410 N N . ALA A 1 197 ? -1.109 28.525 34.750 1.00 29.55 1352 ALA A N 1
ATOM 1411 C CA 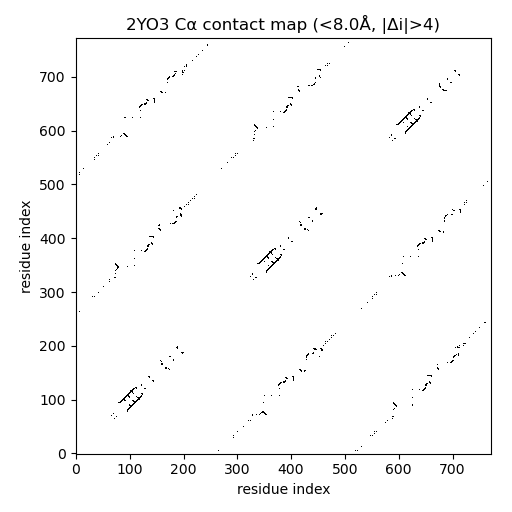. ALA A 1 197 ? -1.745 27.265 34.397 1.00 29.91 1352 ALA A CA 1
ATOM 1412 C C . ALA A 1 197 ? -2.478 26.696 35.609 1.00 30.50 1352 ALA A C 1
ATOM 1413 O O . ALA A 1 197 ? -2.070 26.893 36.750 1.00 31.62 1352 ALA A O 1
ATOM 1415 N N . VAL A 1 198 ? -3.562 25.984 35.336 1.00 29.45 1353 VAL A N 1
ATOM 1416 C CA . VAL A 1 198 ? -4.425 25.423 36.362 1.00 29.98 1353 VAL A CA 1
ATOM 1417 C C . VAL A 1 198 ? -4.105 23.940 36.502 1.00 31.21 1353 VAL A C 1
ATOM 1418 O O . VAL A 1 198 ? -3.869 23.257 35.497 1.00 31.53 1353 VAL A O 1
ATOM 1422 N N . ASN A 1 199 ? -4.070 23.450 37.736 1.00 29.64 1354 ASN A N 1
ATOM 1423 C CA . ASN A 1 199 ? -3.890 22.029 37.973 1.00 30.18 1354 ASN A CA 1
ATOM 1424 C C . ASN A 1 199 ? -5.204 21.369 38.331 1.00 30.28 1354 ASN A C 1
ATOM 1425 O O . ASN A 1 199 ? -6.200 22.045 38.541 1.00 29.09 1354 ASN A O 1
ATOM 1430 N N . TYR A 1 200 ? -5.183 20.045 38.374 1.00 31.30 1355 TYR A N 1
ATOM 1431 C CA . TYR A 1 200 ? -6.373 19.230 38.449 1.00 31.11 1355 TYR A CA 1
ATOM 1432 C C . TYR A 1 200 ? -7.098 19.316 39.797 1.00 34.23 1355 TYR A C 1
ATOM 1433 O O . TYR A 1 200 ? -8.324 19.351 39.819 1.00 33.77 1355 TYR A O 1
ATOM 1442 N N . ALA A 1 201 ? -6.353 19.329 40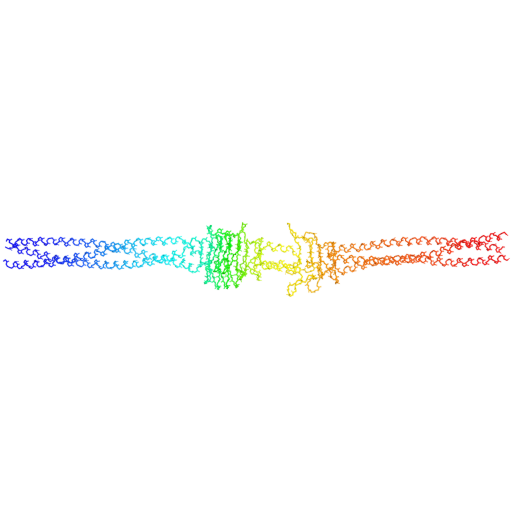.906 1.00 35.36 1356 ALA A N 1
ATOM 1443 C CA . ALA A 1 201 ? -6.959 19.553 42.230 1.00 36.77 1356 ALA A CA 1
ATOM 1444 C C . ALA A 1 201 ? -7.750 20.855 42.209 1.00 35.16 1356 ALA A C 1
ATOM 1445 O O . ALA A 1 201 ? -8.838 20.957 42.780 1.00 34.98 1356 ALA A O 1
ATOM 1447 N N . GLN A 1 202 ? -7.197 21.846 41.526 1.00 32.73 1357 GLN A N 1
ATOM 1448 C CA . GLN A 1 202 ? -7.817 23.161 41.442 1.00 32.66 1357 GLN A CA 1
ATOM 1449 C C . GLN A 1 202 ? -9.104 23.123 40.594 1.00 30.87 1357 GLN A C 1
ATOM 1450 O O . GLN A 1 202 ? -10.110 23.739 40.946 1.00 32.11 1357 GLN A O 1
ATOM 1456 N N . LEU A 1 203 ? -9.087 22.384 39.495 1.00 45.21 1358 LEU A N 1
ATOM 1457 C CA . LEU A 1 203 ? -10.295 22.191 38.695 1.00 42.14 1358 LEU A CA 1
ATOM 1458 C C . LEU A 1 203 ? -11.375 21.528 39.557 1.00 43.28 1358 LEU A C 1
ATOM 1459 O O . LEU A 1 203 ? -12.506 22.000 39.624 1.00 41.30 1358 LEU A O 1
ATOM 1464 N N . LYS A 1 204 ? -11.018 20.447 40.240 1.00 44.34 1359 LYS A N 1
ATOM 1465 C CA . LYS A 1 204 ? -12.000 19.718 41.036 1.00 46.75 1359 LYS A CA 1
ATOM 1466 C C . LYS A 1 204 ? -12.620 20.610 42.129 1.00 46.02 1359 LYS A C 1
ATOM 1467 O O . LYS A 1 204 ? -13.824 20.599 42.331 1.00 43.82 1359 LYS A O 1
ATOM 1473 N N . ARG A 1 205 ? -11.786 21.409 42.786 1.00 47.29 1360 ARG A N 1
ATOM 1474 C CA . ARG A 1 205 ? -12.235 22.350 43.810 1.00 50.13 1360 ARG A CA 1
ATOM 1475 C C . ARG A 1 205 ? -13.248 23.370 43.264 1.00 46.99 1360 ARG A C 1
ATOM 1476 O O . ARG A 1 205 ? -14.169 23.770 43.977 1.00 46.42 1360 ARG A O 1
ATOM 1484 N N . SER A 1 206 ? -13.086 23.777 42.006 1.00 44.18 1361 SER A N 1
ATOM 1485 C CA . SER A 1 206 ? -13.952 24.787 41.414 1.00 44.85 1361 SER A CA 1
ATOM 1486 C C . SER A 1 206 ? -15.342 24.221 41.066 1.00 43.03 1361 SER A C 1
ATOM 1487 O O . SER A 1 206 ? -16.352 24.920 41.187 1.00 39.29 1361 SER A O 1
ATOM 1490 N N . VAL A 1 207 ? -15.382 22.960 40.643 1.00 43.15 1362 VAL A N 1
ATOM 1491 C CA . VAL A 1 207 ? -16.641 22.252 40.424 1.00 43.34 1362 VAL A CA 1
ATOM 1492 C C . VAL A 1 207 ? -17.398 22.130 41.738 1.00 43.87 1362 VAL A C 1
ATOM 1493 O O . VAL A 1 207 ? -18.609 22.376 41.788 1.00 41.14 1362 VAL A O 1
ATOM 1497 N N . GLU A 1 208 ? -16.682 21.761 42.797 1.00 46.19 1363 GLU A N 1
ATOM 1498 C CA . GLU A 1 208 ? -17.290 21.636 44.125 1.00 48.92 1363 GLU A CA 1
ATOM 1499 C C . GLU A 1 208 ? -17.832 22.961 44.642 1.00 48.80 1363 GLU A C 1
ATOM 1500 O O . GLU A 1 208 ? -18.861 22.987 45.317 1.00 51.75 1363 GLU A O 1
ATOM 1503 N N . GLU A 1 209 ? -17.151 24.059 44.338 1.00 48.24 1364 GLU A N 1
ATOM 1504 C CA . GLU A 1 209 ? -17.656 25.380 44.712 1.00 50.98 1364 GLU A CA 1
ATOM 1505 C C . GLU A 1 209 ? -18.933 25.728 43.948 1.00 47.31 1364 GLU A C 1
ATOM 1506 O O . GLU A 1 209 ? -19.861 26.276 44.529 1.00 46.60 1364 GLU A O 1
ATOM 1512 N N . ALA A 1 210 ? -18.980 25.391 42.660 1.00 43.30 1365 ALA A N 1
ATOM 1513 C CA . ALA A 1 210 ? -20.161 25.649 41.844 1.00 43.00 1365 ALA A CA 1
ATOM 1514 C C . ALA A 1 210 ? -21.335 24.830 42.368 1.00 42.50 1365 ALA A C 1
ATOM 1515 O O . ALA A 1 210 ? -22.462 25.321 42.445 1.00 43.30 1365 ALA A O 1
ATOM 1517 N N . ASN A 1 211 ? -21.071 23.583 42.731 1.00 41.56 1366 ASN A N 1
ATOM 1518 C CA . ASN A 1 211 ? -22.114 22.729 43.285 1.00 42.56 1366 ASN A CA 1
ATOM 1519 C C . ASN A 1 211 ? -22.592 23.239 44.644 1.00 44.82 1366 ASN A C 1
ATOM 1520 O O . ASN A 1 211 ? -23.800 23.234 44.917 1.00 46.74 1366 ASN A O 1
ATOM 1525 N N . THR A 1 212 ? -21.662 23.728 45.464 1.00 45.00 1367 THR A N 1
ATOM 1526 C CA . THR A 1 212 ? -22.012 24.344 46.747 1.00 48.00 1367 THR A CA 1
ATOM 1527 C C . THR A 1 212 ? -22.896 25.577 46.550 1.00 48.36 1367 THR A C 1
ATOM 1528 O O . THR A 1 212 ? -23.879 25.752 47.271 1.00 48.34 1367 THR A O 1
ATOM 1532 N N . TYR A 1 213 ? -22.555 26.421 45.577 1.00 48.55 1368 TYR A N 1
ATOM 1533 C CA . TYR A 1 213 ? -23.401 27.575 45.238 1.00 50.66 1368 TYR A CA 1
ATOM 1534 C C . TYR A 1 213 ? -24.809 27.133 44.794 1.00 48.54 1368 TYR A C 1
ATOM 1535 O O . TYR A 1 213 ? -25.806 27.771 45.143 1.00 48.96 1368 TYR A O 1
ATOM 1544 N N . THR A 1 214 ? -24.877 26.043 44.029 1.00 45.30 1369 THR A N 1
ATOM 1545 C CA . THR A 1 214 ? -26.150 25.471 43.601 1.00 44.67 1369 THR A CA 1
ATOM 1546 C C . THR A 1 214 ? -26.978 25.013 44.812 1.00 46.90 1369 THR A C 1
ATOM 1547 O O . THR A 1 214 ? -28.167 25.327 44.886 1.00 46.92 1369 THR A O 1
ATOM 1551 N N . ASP A 1 215 ? -26.344 24.307 45.756 1.00 46.99 1370 ASP A N 1
ATOM 1552 C CA . ASP A 1 215 ? -27.011 23.859 46.987 1.00 48.55 1370 ASP A CA 1
ATOM 1553 C C . ASP A 1 215 ? -27.555 25.037 47.791 1.00 51.76 1370 ASP A C 1
ATOM 1554 O O . ASP A 1 215 ? -28.675 24.991 48.295 1.00 52.66 1370 ASP A O 1
ATOM 1559 N N . GLN A 1 216 ? -26.747 26.085 47.913 1.00 54.65 1371 GLN A N 1
ATOM 1560 C CA . GLN A 1 216 ? -27.142 27.298 48.618 1.00 60.03 1371 GLN A CA 1
ATOM 1561 C C . GLN A 1 216 ? -28.407 27.907 47.999 1.00 59.41 1371 GLN A C 1
ATOM 1562 O O . GLN A 1 216 ? -29.321 28.314 48.714 1.00 60.63 1371 GLN A O 1
ATOM 1568 N N . LYS A 1 217 ? -28.441 27.965 46.669 1.00 57.50 1372 LYS A N 1
ATOM 1569 C CA . LYS A 1 217 ? -29.614 28.443 45.933 1.00 58.00 1372 LYS A CA 1
ATOM 1570 C C . LYS A 1 217 ? -30.785 27.465 46.058 1.00 55.96 1372 LYS A C 1
ATOM 1571 O O . LYS A 1 217 ? -31.912 27.870 46.353 1.00 57.42 1372 LYS A O 1
ATOM 1577 N N . MET A 1 218 ? -30.501 26.183 45.830 1.00 53.97 1373 MET A N 1
ATOM 1578 C CA . MET A 1 218 ? -31.484 25.095 45.972 1.00 52.75 1373 MET A CA 1
ATOM 1579 C C . MET A 1 218 ? -32.242 25.147 47.289 1.00 53.52 1373 MET A C 1
ATOM 1580 O O . MET A 1 218 ? -33.469 25.190 47.296 1.00 54.66 1373 MET A O 1
ATOM 1585 N N . GLY A 1 219 ? -31.507 25.118 48.401 1.00 55.87 1374 GLY A N 1
ATOM 1586 C CA . GLY A 1 219 ? -32.109 25.048 49.737 1.00 57.08 1374 GLY A CA 1
ATOM 1587 C C . GLY A 1 219 ? -32.946 26.249 50.132 1.00 59.04 1374 GLY A C 1
ATOM 1588 O O . GLY A 1 219 ? -33.712 26.188 51.102 1.00 63.60 1374 GLY A O 1
ATOM 1589 N N . GLU A 1 220 ? -32.778 27.358 49.417 1.00 59.25 1375 GLU A N 1
ATOM 1590 C CA . GLU A 1 220 ? -33.682 28.496 49.556 1.00 60.32 1375 GLU A CA 1
ATOM 1591 C C . GLU A 1 220 ? -35.028 28.177 48.899 1.00 55.68 1375 GLU A C 1
ATOM 1592 O O . GLU A 1 220 ? -36.070 28.569 49.409 1.00 56.27 1375 GLU A O 1
ATOM 1598 N N . MET A 1 221 ? -35.008 27.463 47.774 1.00 52.36 1376 MET A N 1
ATOM 1599 C CA . MET A 1 221 ? -36.255 27.099 47.079 1.00 51.17 1376 MET A CA 1
ATOM 1600 C C . MET A 1 221 ? -36.978 25.938 47.788 1.00 49.61 1376 MET A C 1
ATOM 1601 O O . MET A 1 221 ? -38.210 25.913 47.828 1.00 45.86 1376 MET A O 1
ATOM 1606 N N . ASN A 1 222 ? -36.215 25.002 48.362 1.00 50.39 1377 ASN A N 1
ATOM 1607 C CA . ASN A 1 222 ? -36.785 23.907 49.174 1.00 51.39 1377 ASN A CA 1
ATOM 1608 C C . ASN A 1 222 ? -37.493 24.408 50.436 1.00 52.75 1377 ASN A C 1
ATOM 1609 O O . ASN A 1 222 ? -38.391 23.737 50.963 1.00 54.35 1377 ASN A O 1
ATOM 1614 N N . SER A 1 223 ? -37.089 25.573 50.928 1.00 53.73 1378 SER A N 1
ATOM 1615 C CA . SER A 1 223 ? -37.777 26.191 52.067 1.00 55.50 1378 SER A CA 1
ATOM 1616 C C . SER A 1 223 ? -39.135 26.764 51.650 1.00 52.16 1378 SER A C 1
ATOM 1617 O O . SER A 1 223 ? -40.114 26.652 52.384 1.00 50.36 1378 SER A O 1
ATOM 1620 N N . LYS A 1 224 ? -39.180 27.386 50.474 1.00 50.24 1379 LYS A N 1
ATOM 1621 C CA . LYS A 1 224 ? -40.442 27.857 49.896 1.00 49.95 1379 LYS A CA 1
ATOM 1622 C C . LYS A 1 224 ? -41.397 26.690 49.588 1.00 44.94 1379 LYS A C 1
ATOM 1623 O O . LYS A 1 224 ? -42.586 26.749 49.914 1.00 43.07 1379 LYS A O 1
ATOM 1629 N N . ILE A 1 225 ? -40.869 25.637 48.966 1.00 41.42 1380 ILE A N 1
ATOM 1630 C CA . ILE A 1 225 ? -41.676 24.485 48.565 1.00 42.57 1380 ILE A CA 1
ATOM 1631 C C . ILE A 1 225 ? -42.280 23.797 49.797 1.00 41.18 1380 ILE A C 1
ATOM 1632 O O . ILE A 1 225 ? -43.458 23.427 49.793 1.00 39.21 1380 ILE A O 1
ATOM 1637 N N . LYS A 1 226 ? -41.480 23.659 50.845 1.00 43.41 1381 LYS A N 1
ATOM 1638 C CA . LYS A 1 226 ? -41.957 23.106 52.117 1.00 45.56 1381 LYS A CA 1
ATOM 1639 C C . LYS A 1 226 ? -43.030 23.991 52.770 1.00 43.71 1381 LYS A C 1
ATOM 1640 O O . LYS A 1 226 ? -43.978 23.480 53.341 1.00 45.39 1381 LYS A O 1
ATOM 1646 N N . GLY A 1 227 ? -42.861 25.310 52.705 1.00 42.64 1382 GLY A N 1
ATOM 1647 C CA . GLY A 1 227 ? -43.893 26.256 53.132 1.00 42.46 1382 GLY A CA 1
ATOM 1648 C C . GLY A 1 227 ? -45.189 26.110 52.340 1.00 39.74 1382 GLY A C 1
ATOM 1649 O O . GLY A 1 227 ? -46.273 26.189 52.905 1.00 37.96 1382 GLY A O 1
ATOM 1650 N N . VAL A 1 228 ? -45.081 25.884 51.031 1.00 37.89 1383 VAL A N 1
ATOM 1651 C CA . VAL A 1 228 ? -46.259 25.634 50.203 1.00 38.57 1383 VAL A CA 1
ATOM 1652 C C . VAL A 1 228 ? -46.906 24.285 50.573 1.00 39.86 1383 VAL A C 1
ATOM 1653 O O . VAL A 1 228 ? -48.127 24.208 50.698 1.00 39.85 1383 VAL A O 1
ATOM 1657 N N . GLU A 1 229 ? -46.087 23.248 50.771 1.00 39.95 1384 GLU A N 1
ATOM 1658 C CA . GLU A 1 229 ? -46.561 21.920 51.215 1.00 41.87 1384 GLU A CA 1
ATOM 1659 C C . GLU A 1 229 ? -47.367 21.967 52.537 1.00 42.19 1384 GLU A C 1
ATOM 1660 O O . GLU A 1 229 ? -48.413 21.320 52.667 1.00 42.10 1384 GLU A O 1
ATOM 1666 N N . ASN A 1 230 ? -46.868 22.709 53.515 1.00 42.03 1385 ASN A N 1
ATOM 1667 C CA . ASN A 1 230 ? -47.545 22.818 54.799 1.00 44.53 1385 ASN A CA 1
ATOM 1668 C C . ASN A 1 230 ? -48.874 23.572 54.662 1.00 43.10 1385 ASN A C 1
ATOM 1669 O O . ASN A 1 230 ? -49.909 23.101 55.125 1.00 43.07 1385 ASN A O 1
ATOM 1674 N N . LYS A 1 231 ? -48.857 24.711 53.979 1.00 44.82 1386 LYS A N 1
ATOM 1675 C CA . LYS A 1 231 ? -50.088 25.457 53.678 1.00 44.97 1386 LYS A CA 1
ATOM 1676 C C . LYS A 1 231 ? -51.127 24.580 52.959 1.00 44.06 1386 LYS A C 1
ATOM 1677 O O . LYS A 1 231 ? -52.334 24.693 53.204 1.00 44.05 1386 LYS A O 1
ATOM 1683 N N . MET A 1 232 ? -50.656 23.702 52.084 1.00 43.88 1387 MET A N 1
ATOM 1684 C CA . MET A 1 232 ? -51.551 22.843 51.315 1.00 46.06 1387 MET A CA 1
ATOM 1685 C C . MET A 1 232 ? -52.302 21.852 52.214 1.00 44.59 1387 MET A C 1
ATOM 1686 O O . MET A 1 232 ? -53.487 21.619 52.017 1.00 45.96 1387 MET A O 1
ATOM 1691 N N . LYS A 1 233 ? -51.620 21.284 53.196 1.00 44.32 1388 LYS A N 1
ATOM 1692 C CA . LYS A 1 233 ? -52.267 20.419 54.181 1.00 47.83 1388 LYS A CA 1
ATOM 1693 C C . LYS A 1 233 ? -53.315 21.166 55.005 1.00 47.31 1388 LYS A C 1
ATOM 1694 O O . LYS A 1 233 ? -54.354 20.591 55.366 1.00 47.34 1388 LYS A O 1
ATOM 1700 N N . GLN A 1 234 ? -53.037 22.438 55.302 1.00 45.75 1389 GLN A N 1
ATOM 1701 C CA . GLN A 1 234 ? -53.986 23.293 56.032 1.00 45.53 1389 GLN A CA 1
ATOM 1702 C C . GLN A 1 234 ? -55.281 23.458 55.235 1.00 45.00 1389 GLN A C 1
ATOM 1703 O O . GLN A 1 234 ? -56.372 23.297 55.778 1.00 45.06 1389 GLN A O 1
ATOM 1709 N N . ILE A 1 235 ? -55.151 23.777 53.948 1.00 44.72 1390 ILE A N 1
ATOM 1710 C CA . ILE A 1 235 ? -56.314 23.899 53.067 1.00 46.30 1390 ILE A CA 1
ATOM 1711 C C . ILE A 1 235 ? -57.115 22.588 53.016 1.00 47.25 1390 ILE A C 1
ATOM 1712 O O . ILE A 1 235 ? -58.336 22.604 53.092 1.00 47.21 1390 ILE A O 1
ATOM 1717 N N . GLU A 1 236 ? -56.408 21.465 52.917 1.00 47.67 1391 GLU A N 1
ATOM 1718 C CA . GLU A 1 236 ? -57.039 20.144 52.893 1.00 50.74 1391 GLU A CA 1
ATOM 1719 C C . GLU A 1 236 ? -57.881 19.878 54.152 1.00 50.64 1391 GLU A C 1
ATOM 1720 O O . GLU A 1 236 ? -59.003 19.390 54.052 1.00 52.46 1391 GLU A O 1
ATOM 1726 N N . ASP A 1 237 ? -57.346 20.218 55.323 1.00 48.64 1392 ASP A N 1
ATOM 1727 C CA . ASP A 1 237 ? -58.092 20.074 56.576 1.00 49.48 1392 ASP A CA 1
ATOM 1728 C C . ASP A 1 237 ? -59.332 20.979 56.619 1.00 47.59 1392 ASP A C 1
ATOM 1729 O O . ASP A 1 237 ? -60.381 20.560 57.079 1.00 48.46 1392 ASP A O 1
ATOM 1734 N N . LYS A 1 238 ? -59.209 22.207 56.128 1.00 45.90 1393 LYS A N 1
ATOM 1735 C CA . LYS A 1 238 ? -60.335 23.141 56.092 1.00 46.00 1393 LYS A CA 1
ATOM 1736 C C . LYS A 1 238 ? -61.463 22.629 55.194 1.00 47.67 1393 LYS A C 1
ATOM 1737 O O . LYS A 1 238 ? -62.639 22.750 55.532 1.00 47.65 1393 LYS A O 1
ATOM 1743 N N . ILE A 1 239 ? -61.087 22.050 54.063 1.00 48.80 1394 ILE A N 1
ATOM 1744 C CA . ILE A 1 239 ? -62.045 21.457 53.133 1.00 53.02 1394 ILE A CA 1
ATOM 1745 C C . ILE A 1 239 ? -62.786 20.271 53.756 1.00 54.49 1394 ILE A C 1
ATOM 1746 O O . ILE A 1 239 ? -64.011 20.204 53.690 1.00 56.29 1394 ILE A O 1
ATOM 1751 N N . GLU A 1 240 ? -62.048 19.351 54.363 1.00 54.49 1395 GLU A N 1
ATOM 1752 C CA . GLU A 1 240 ? -62.664 18.199 55.028 1.00 58.15 1395 GLU A CA 1
ATOM 1753 C C . GLU A 1 240 ? -63.641 18.657 56.116 1.00 56.02 1395 GLU A C 1
ATOM 1754 O O . GLU A 1 240 ? -64.688 18.047 56.313 1.00 58.57 1395 GLU A O 1
ATOM 1760 N N . GLU A 1 241 ? -63.296 19.747 56.792 1.00 51.88 1396 GLU A N 1
ATOM 1761 C CA . GLU A 1 241 ? -64.162 20.357 57.798 1.00 50.72 1396 GLU A CA 1
ATOM 1762 C C . GLU A 1 241 ? -65.404 21.019 57.183 1.00 50.52 1396 GLU A C 1
ATOM 1763 O O . GLU A 1 241 ? -66.505 20.937 57.739 1.00 50.26 1396 GLU A O 1
ATOM 1769 N N . ILE A 1 242 ? -65.218 21.689 56.055 1.00 50.21 1397 ILE A N 1
ATOM 1770 C CA . ILE A 1 242 ? -66.331 22.284 55.327 1.00 51.95 1397 ILE A CA 1
ATOM 1771 C C . ILE A 1 242 ? -67.278 21.201 54.802 1.00 55.73 1397 ILE A C 1
ATOM 1772 O O . ILE A 1 242 ? -68.492 21.338 54.902 1.00 56.52 1397 ILE A O 1
ATOM 1777 N N . LEU A 1 243 ? -66.714 20.127 54.254 1.00 58.71 1398 LEU A N 1
ATOM 1778 C CA . LEU A 1 243 ? -67.508 18.988 53.776 1.00 64.25 1398 LEU A CA 1
ATOM 1779 C C . LEU A 1 243 ? -68.342 18.384 54.896 1.00 64.24 1398 LEU A C 1
ATOM 1780 O O . LEU A 1 243 ? -69.496 18.032 54.693 1.00 67.57 1398 LEU A O 1
ATOM 1785 N N . SER A 1 244 ? -67.738 18.264 56.072 1.00 61.32 1399 SER A N 1
ATOM 1786 C CA . SER A 1 244 ? -68.433 17.765 57.253 1.00 62.01 1399 SER A CA 1
ATOM 1787 C C . SER A 1 244 ? -69.591 18.686 57.631 1.00 59.29 1399 SER A C 1
ATOM 1788 O O . SER A 1 244 ? -70.706 18.217 57.830 1.00 62.06 1399 SER A O 1
ATOM 1791 N N . LYS A 1 245 ? -69.324 19.989 57.725 1.00 55.34 1400 LYS A N 1
ATOM 1792 C CA . LYS A 1 245 ? -70.373 20.980 58.022 1.00 53.78 1400 LYS A CA 1
ATOM 1793 C C . LYS A 1 245 ? -71.552 20.806 57.096 1.00 57.16 1400 LYS A C 1
ATOM 1794 O O . LYS A 1 245 ? -72.688 20.716 57.553 1.00 58.01 1400 LYS A O 1
ATOM 1800 N N . ILE A 1 246 ? -71.270 20.767 55.796 1.00 59.86 1401 ILE A N 1
ATOM 1801 C CA . ILE A 1 246 ? -72.304 20.623 54.760 1.00 65.13 1401 ILE A CA 1
ATOM 1802 C C . ILE A 1 246 ? -73.133 19.342 54.927 1.00 69.34 1401 ILE A C 1
ATOM 1803 O O . ILE A 1 246 ? -74.351 19.364 54.753 1.00 72.02 1401 ILE A O 1
ATOM 1808 N N . TYR A 1 247 ? -72.476 18.240 55.285 1.00 70.56 1402 TYR A N 1
ATOM 1809 C CA . TYR A 1 247 ? -73.173 16.976 55.570 1.00 75.80 1402 TYR A CA 1
ATOM 1810 C C . TYR A 1 247 ? -74.202 17.160 56.690 1.00 73.12 1402 TYR A C 1
ATOM 1811 O O . TYR A 1 247 ? -75.319 16.665 56.598 1.00 77.70 1402 TYR A O 1
ATOM 1820 N N . HIS A 1 248 ? -73.820 17.874 57.741 1.00 67.01 1403 HIS A N 1
ATOM 1821 C CA . HIS A 1 248 ? -74.722 18.129 58.869 1.00 65.01 1403 HIS A CA 1
ATOM 1822 C C . HIS A 1 248 ? -75.847 19.112 58.533 1.00 64.11 1403 HIS A C 1
ATOM 1823 O O . HIS A 1 248 ? -76.957 18.985 59.062 1.00 65.00 1403 HIS A O 1
ATOM 1830 N N . ILE A 1 249 ? -75.563 20.076 57.657 1.00 62.75 1404 ILE A N 1
ATOM 1831 C CA . ILE A 1 249 ? -76.579 21.010 57.177 1.00 63.89 1404 ILE A CA 1
ATOM 1832 C C . ILE A 1 249 ? -77.595 20.286 56.292 1.00 70.60 1404 ILE A C 1
ATOM 1833 O O . ILE A 1 249 ? -78.796 20.495 56.417 1.00 71.87 1404 ILE A O 1
ATOM 1838 N N . GLU A 1 250 ? -77.097 19.441 55.394 1.00 75.28 1405 GLU A N 1
ATOM 1839 C CA . GLU A 1 250 ? -77.947 18.686 54.465 1.00 83.95 1405 GLU A CA 1
ATOM 1840 C C . GLU A 1 250 ? -78.879 17.738 55.233 1.00 86.04 1405 GLU A C 1
ATOM 1841 O O . GLU A 1 250 ? -80.055 17.599 54.881 1.00 91.05 1405 GLU A O 1
ATOM 1847 N N . ASN A 1 251 ? -78.350 17.103 56.279 1.00 82.87 1406 ASN A N 1
ATOM 1848 C CA . ASN A 1 251 ? -79.151 16.246 57.168 1.00 85.05 1406 ASN A CA 1
ATOM 1849 C C . ASN A 1 251 ? -80.164 17.041 57.984 1.00 80.39 1406 ASN A C 1
ATOM 1850 O O . ASN A 1 251 ? -81.291 16.590 58.207 1.00 84.09 1406 ASN A O 1
ATOM 1855 N N . GLU A 1 252 ? -79.754 18.224 58.428 1.00 73.37 1407 GLU A N 1
ATOM 1856 C CA . GLU A 1 252 ? -80.627 19.120 59.192 1.00 69.84 1407 GLU A CA 1
ATOM 1857 C C . GLU A 1 252 ? -81.795 19.629 58.340 1.00 73.07 1407 GLU A C 1
ATOM 1858 O O . GLU A 1 252 ? -82.926 19.674 58.802 1.00 73.83 1407 GLU A O 1
ATOM 1864 N N . ILE A 1 253 ? -81.514 20.022 57.103 1.00 76.32 1408 ILE A N 1
ATOM 1865 C CA . ILE A 1 253 ? -82.562 20.464 56.170 1.00 82.05 1408 ILE A CA 1
ATOM 1866 C C . ILE A 1 253 ? -83.574 19.350 55.863 1.00 89.20 1408 ILE A C 1
ATOM 1867 O O . ILE A 1 253 ? -84.773 19.604 55.753 1.00 91.95 1408 ILE A O 1
ATOM 1872 N N . ALA A 1 254 ? -83.072 18.125 55.715 1.00 92.75 1409 ALA A N 1
ATOM 1873 C CA . ALA A 1 254 ? -83.907 16.961 55.410 1.00 101.47 1409 ALA A CA 1
ATOM 1874 C C . ALA A 1 254 ? -84.867 16.630 56.556 1.00 99.48 1409 ALA A C 1
ATOM 1875 O O . ALA A 1 254 ? -85.985 16.165 56.320 1.00 106.33 1409 ALA A O 1
ATOM 1877 N N . ARG A 1 255 ? -84.431 16.869 57.792 1.00 91.44 1410 ARG A N 1
ATOM 1878 C CA . ARG A 1 255 ? -85.303 16.682 58.960 1.00 89.37 1410 ARG A CA 1
ATOM 1879 C C . ARG A 1 255 ? -86.311 17.831 59.115 1.00 86.04 1410 ARG A C 1
ATOM 1880 O O . ARG A 1 255 ? -87.386 17.640 59.692 1.00 87.11 1410 ARG A O 1
ATOM 1888 N N . ILE A 1 256 ? -85.964 19.018 58.612 1.00 83.06 1411 ILE A N 1
ATOM 1889 C CA . ILE A 1 256 ? -86.919 20.136 58.535 1.00 82.54 1411 ILE A CA 1
ATOM 1890 C C . ILE A 1 256 ? -87.994 19.834 57.501 1.00 91.27 1411 ILE A C 1
ATOM 1891 O O . ILE A 1 256 ? -89.153 20.200 57.680 1.00 92.85 1411 ILE A O 1
ATOM 1896 N N . LYS A 1 257 ? -87.597 19.155 56.426 1.00 98.16 1412 LYS A N 1
ATOM 1897 C CA . LYS A 1 257 ? -88.505 18.761 55.338 1.00 108.99 1412 LYS A CA 1
ATOM 1898 C C . LYS A 1 257 ? -89.721 17.963 55.849 1.00 112.54 1412 LYS A C 1
ATOM 1899 O O . LYS A 1 257 ? -90.794 18.011 55.248 1.00 119.99 1412 LYS A O 1
ATOM 1905 N N . LYS A 1 258 ? -89.541 17.238 56.952 1.00 108.00 1413 LYS A N 1
ATOM 1906 C CA . LYS A 1 258 ? -90.639 16.542 57.627 1.00 110.67 1413 LYS A CA 1
ATOM 1907 C C . LYS A 1 258 ? -91.103 17.332 58.854 1.00 101.55 1413 LYS A C 1
ATOM 1908 O O . LYS A 1 258 ? -92.087 18.076 58.793 1.00 101.65 1413 LYS A O 1
ATOM 1910 N N . MET B 1 1 ? 164.389 24.260 -2.042 1.00 64.03 1156 MET B N 1
ATOM 1911 C CA . MET B 1 1 ? 163.454 25.127 -1.275 1.00 64.10 1156 MET B CA 1
ATOM 1912 C C . MET B 1 1 ? 162.326 25.694 -2.159 1.00 62.30 1156 MET B C 1
ATOM 1913 O O . MET B 1 1 ? 161.336 26.224 -1.630 1.00 61.84 1156 MET B O 1
ATOM 1915 N N . LYS B 1 2 ? 162.474 25.587 -3.487 1.00 61.53 1157 LYS B N 1
ATOM 1916 C CA . LYS B 1 2 ? 161.486 26.120 -4.450 1.00 59.40 1157 LYS B CA 1
ATOM 1917 C C . LYS B 1 2 ? 160.356 25.138 -4.733 1.00 57.57 1157 LYS B C 1
ATOM 1918 O O . LYS B 1 2 ? 159.230 25.546 -5.034 1.00 56.68 1157 LYS B O 1
ATOM 1920 N N . GLN B 1 3 ? 160.658 23.847 -4.665 1.00 57.71 1158 GLN B N 1
ATOM 1921 C CA . GLN B 1 3 ? 159.621 22.820 -4.737 1.00 56.97 1158 GLN B CA 1
ATOM 1922 C C . GLN B 1 3 ? 158.701 22.940 -3.516 1.00 55.21 1158 GLN B C 1
ATOM 1923 O O . GLN B 1 3 ? 157.475 22.793 -3.620 1.00 54.18 1158 GLN B O 1
ATOM 1925 N N . ILE B 1 4 ? 159.313 23.212 -2.364 1.00 53.96 1159 ILE B N 1
ATOM 1926 C CA . ILE B 1 4 ? 158.601 23.339 -1.101 1.00 52.98 1159 ILE B CA 1
ATOM 1927 C C . ILE B 1 4 ? 157.744 24.611 -1.044 1.00 49.41 1159 ILE B C 1
ATOM 1928 O O . ILE B 1 4 ? 156.602 24.564 -0.584 1.00 45.87 1159 ILE B O 1
ATOM 1933 N N . GLU B 1 5 ? 158.306 25.736 -1.493 1.00 48.66 1160 GLU B N 1
ATOM 1934 C CA . GLU B 1 5 ? 157.586 27.017 -1.515 1.00 48.00 1160 GLU B CA 1
ATOM 1935 C C . GLU B 1 5 ? 156.358 26.950 -2.421 1.00 43.73 1160 GLU B C 1
ATOM 1936 O O . GLU B 1 5 ? 155.345 27.585 -2.137 1.00 39.45 1160 GLU B O 1
ATOM 1940 N N . ASP B 1 6 ? 156.460 26.172 -3.502 1.00 43.30 1161 ASP B N 1
ATOM 1941 C CA . ASP B 1 6 ? 155.332 25.938 -4.397 1.00 43.28 1161 ASP B CA 1
ATOM 1942 C C . ASP B 1 6 ? 154.220 25.162 -3.688 1.00 42.50 1161 ASP B C 1
ATOM 1943 O O . ASP B 1 6 ? 153.043 25.531 -3.796 1.00 41.05 1161 ASP B O 1
ATOM 1948 N N . LYS B 1 7 ? 154.596 24.102 -2.964 1.00 40.68 1162 LYS B N 1
ATOM 1949 C CA . LYS B 1 7 ? 153.619 23.286 -2.248 1.00 39.84 1162 LYS B CA 1
ATOM 1950 C C . LYS B 1 7 ? 152.963 24.106 -1.137 1.00 36.93 1162 LYS B C 1
ATOM 1951 O O . LYS B 1 7 ? 151.771 23.948 -0.885 1.00 33.87 1162 LYS B O 1
ATOM 1954 N N . ILE B 1 8 ? 153.740 24.966 -0.478 1.00 35.05 1163 ILE B N 1
ATOM 1955 C CA . ILE B 1 8 ? 153.190 25.873 0.521 1.00 34.61 1163 ILE B CA 1
ATOM 1956 C C . ILE B 1 8 ? 152.169 26.842 -0.086 1.00 33.70 1163 ILE B C 1
ATOM 1957 O O . ILE B 1 8 ? 151.143 27.074 0.513 1.00 30.17 1163 ILE B O 1
ATOM 1962 N N . GLU B 1 9 ? 152.427 27.377 -1.282 1.00 35.04 1164 GLU B N 1
ATOM 1963 C CA . GLU B 1 9 ? 151.455 28.280 -1.924 1.00 35.99 1164 GLU B CA 1
ATOM 1964 C C . GLU B 1 9 ? 150.144 27.525 -2.191 1.00 34.19 1164 GLU B C 1
ATOM 1965 O O . GLU B 1 9 ? 149.040 28.042 -1.973 1.00 32.45 1164 GLU B O 1
ATOM 1971 N N . GLU B 1 10 ? 150.290 26.284 -2.648 1.00 33.82 1165 GLU B N 1
ATOM 1972 C CA . GLU B 1 10 ? 149.162 25.405 -2.949 1.00 34.49 1165 GLU B CA 1
ATOM 1973 C C . GLU B 1 10 ? 148.298 25.122 -1.713 1.00 30.68 1165 GLU B C 1
ATOM 1974 O O . GLU B 1 10 ? 147.065 25.150 -1.768 1.00 27.67 1165 GLU B O 1
ATOM 1980 N N . ILE B 1 11 ? 148.971 24.828 -0.609 1.00 29.66 1166 ILE B N 1
ATOM 1981 C CA . ILE B 1 11 ? 148.322 24.592 0.659 1.00 28.07 1166 ILE B CA 1
ATOM 1982 C C . ILE B 1 11 ? 147.574 25.836 1.122 1.00 27.09 1166 ILE B C 1
ATOM 1983 O O . ILE B 1 11 ? 146.430 25.728 1.558 1.00 27.71 1166 ILE B O 1
ATOM 1988 N N . LEU B 1 12 ? 148.185 27.010 0.986 1.00 28.39 1167 LEU B N 1
ATOM 1989 C CA . LEU B 1 12 ? 147.538 28.260 1.414 1.00 29.48 1167 LEU B CA 1
ATOM 1990 C C . LEU B 1 12 ? 146.276 28.534 0.600 1.00 27.94 1167 LEU B C 1
ATOM 1991 O O . LEU B 1 12 ? 145.268 29.016 1.123 1.00 26.59 1167 LEU B O 1
ATOM 1996 N N . SER B 1 13 ? 146.299 28.151 -0.664 1.00 29.70 1168 SER B N 1
ATOM 1997 C CA . SER B 1 13 ? 145.123 28.302 -1.503 1.00 30.31 1168 SER B CA 1
ATOM 1998 C C . SER B 1 13 ? 144.016 27.333 -1.069 1.00 28.06 1168 SER B C 1
ATOM 1999 O O . SER B 1 13 ? 142.847 27.712 -1.023 1.00 26.96 1168 SER B O 1
ATOM 2002 N N . LYS B 1 14 ? 144.377 26.098 -0.722 1.00 26.16 1169 LYS B N 1
ATOM 2003 C CA . LYS B 1 14 ? 143.377 25.133 -0.223 1.00 27.09 1169 LYS B CA 1
ATOM 2004 C C . LYS B 1 14 ? 142.688 25.667 1.024 1.00 25.69 1169 LYS B C 1
ATOM 2005 O O . LYS B 1 14 ? 141.480 25.529 1.176 1.00 25.87 1169 LYS B O 1
ATOM 2011 N N . ILE B 1 15 ? 143.476 26.271 1.911 1.00 26.37 1170 ILE B N 1
ATOM 2012 C CA . ILE B 1 15 ? 142.973 26.833 3.164 1.00 26.89 1170 ILE B CA 1
ATOM 2013 C C . ILE B 1 15 ? 142.018 27.991 2.908 1.00 27.54 1170 ILE B C 1
ATOM 2014 O O . ILE B 1 15 ? 140.985 28.105 3.571 1.00 26.78 1170 ILE B O 1
ATOM 2019 N N . TYR B 1 16 ? 142.361 28.829 1.933 1.00 28.66 1171 TYR B N 1
ATOM 2020 C CA . TYR B 1 16 ? 141.492 29.889 1.481 1.00 30.51 1171 TYR B CA 1
ATOM 2021 C C . TYR B 1 16 ? 140.107 29.346 1.088 1.00 30.47 1171 TYR B C 1
ATOM 2022 O O . TYR B 1 16 ? 139.101 29.883 1.521 1.00 30.77 1171 TYR B O 1
ATOM 2031 N N . HIS B 1 17 ? 140.062 28.316 0.245 1.00 29.29 1172 HIS B N 1
ATOM 2032 C CA . HIS B 1 17 ? 138.794 27.741 -0.192 1.00 29.18 1172 HIS B CA 1
ATOM 2033 C C . HIS B 1 17 ? 138.024 27.137 0.988 1.00 27.55 1172 HIS B C 1
ATOM 2034 O O . HIS B 1 17 ? 136.808 27.268 1.064 1.00 28.09 1172 HIS B O 1
ATOM 2041 N N . ILE B 1 18 ? 138.741 26.514 1.919 1.00 26.45 1173 ILE B N 1
ATOM 2042 C CA . ILE B 1 18 ? 138.124 25.938 3.109 1.00 25.09 1173 ILE B CA 1
ATOM 2043 C C . ILE B 1 18 ? 137.507 27.028 3.991 1.00 25.08 1173 ILE B C 1
ATOM 2044 O O . ILE B 1 18 ? 136.375 26.889 4.451 1.00 22.77 1173 ILE B O 1
ATOM 2049 N N . GLU B 1 19 ? 138.237 28.122 4.181 1.00 26.97 1174 GLU B N 1
ATOM 2050 C CA . GLU B 1 19 ? 137.727 29.264 4.930 1.00 27.87 1174 GLU B CA 1
ATOM 2051 C C . GLU B 1 19 ? 136.480 29.807 4.286 1.00 27.53 1174 GLU B C 1
ATOM 2052 O O . GLU B 1 19 ? 135.512 30.070 4.968 1.00 28.70 1174 GLU B O 1
ATOM 2058 N N . ASN B 1 20 ? 136.487 29.954 2.970 1.00 28.29 1175 ASN B N 1
ATOM 2059 C CA . ASN B 1 20 ? 135.301 30.432 2.293 1.00 30.38 1175 ASN B CA 1
ATOM 2060 C C . ASN B 1 20 ? 134.115 29.487 2.467 1.00 29.54 1175 ASN B C 1
ATOM 2061 O O . ASN B 1 20 ? 132.991 29.956 2.631 1.00 33.05 1175 ASN B O 1
ATOM 2066 N N . GLU B 1 21 ? 134.358 28.174 2.452 1.00 27.53 1176 GLU B N 1
ATOM 2067 C CA . GLU B 1 21 ? 133.288 27.192 2.650 1.00 27.57 1176 GLU B CA 1
ATOM 2068 C C . GLU B 1 21 ? 132.705 27.298 4.068 1.00 25.60 1176 GLU B C 1
ATOM 2069 O O . GLU B 1 21 ? 131.485 27.233 4.251 1.00 25.09 1176 GLU B O 1
ATOM 2075 N N . ILE B 1 22 ? 133.579 27.425 5.059 1.00 23.10 1177 ILE B N 1
ATOM 2076 C CA . ILE B 1 22 ? 133.146 27.575 6.431 1.00 23.24 1177 ILE B CA 1
ATOM 2077 C C . ILE B 1 22 ? 132.314 28.833 6.663 1.00 26.28 1177 ILE B C 1
ATOM 2078 O O . ILE B 1 22 ? 131.300 28.790 7.394 1.00 25.83 1177 ILE B O 1
ATOM 2083 N N . ALA B 1 23 ? 132.730 29.950 6.066 1.00 26.58 1178 ALA B N 1
ATOM 2084 C CA . ALA B 1 23 ? 131.936 31.163 6.176 1.00 29.56 1178 ALA B CA 1
ATOM 2085 C C . ALA B 1 23 ? 130.573 30.947 5.518 1.00 29.37 1178 ALA B C 1
ATOM 2086 O O . ALA B 1 23 ? 129.584 31.415 6.039 1.00 30.24 1178 ALA B O 1
ATOM 2088 N N . ARG B 1 24 ? 130.518 30.239 4.387 1.00 30.64 1179 ARG B N 1
ATOM 2089 C CA . ARG B 1 24 ? 129.235 29.990 3.706 1.00 31.66 1179 ARG B CA 1
ATOM 2090 C C . ARG B 1 24 ? 128.328 29.142 4.606 1.00 29.49 1179 ARG B C 1
ATOM 2091 O O . ARG B 1 24 ? 127.128 29.375 4.672 1.00 28.77 1179 ARG B O 1
ATOM 2099 N N . ILE B 1 25 ? 128.932 28.194 5.318 1.00 28.43 1180 ILE B N 1
ATOM 2100 C CA . ILE B 1 25 ? 128.210 27.267 6.204 1.00 26.27 1180 ILE B CA 1
ATOM 2101 C C . ILE B 1 25 ? 127.624 27.991 7.419 1.00 28.40 1180 ILE B C 1
ATOM 2102 O O . ILE B 1 25 ? 126.490 27.712 7.831 1.00 27.01 1180 ILE B O 1
ATOM 2107 N N . LYS B 1 26 ? 128.373 28.937 7.982 1.00 29.14 1181 LYS B N 1
ATOM 2108 C CA . LYS B 1 26 ? 127.860 29.674 9.118 1.00 30.01 1181 LYS B CA 1
ATOM 2109 C C . LYS B 1 26 ? 126.669 30.548 8.697 1.00 31.18 1181 LYS B C 1
ATOM 2110 O O . LYS B 1 26 ? 125.696 30.670 9.455 1.00 30.29 1181 LYS B O 1
ATOM 2116 N N . LYS B 1 27 ? 126.714 31.105 7.485 1.00 30.00 1182 LYS B N 1
ATOM 2117 C CA . LYS B 1 27 ? 125.580 31.870 6.985 1.00 33.85 1182 LYS B CA 1
ATOM 2118 C C . LYS B 1 27 ? 124.333 30.974 6.841 1.00 31.34 1182 LYS B C 1
ATOM 2119 O O . LYS B 1 27 ? 123.242 31.376 7.246 1.00 32.34 1182 LYS B O 1
ATOM 2125 N N . LEU B 1 28 ? 124.495 29.772 6.299 1.00 29.72 1183 LEU B N 1
ATOM 2126 C CA . LEU B 1 28 ? 123.354 28.861 6.115 1.00 30.40 1183 LEU B CA 1
ATOM 2127 C C . LEU B 1 28 ? 122.678 28.480 7.430 1.00 28.21 1183 LEU B C 1
ATOM 2128 O O . LEU B 1 28 ? 121.447 28.438 7.499 1.00 29.38 1183 LEU B O 1
ATOM 2133 N N . ILE B 1 29 ? 123.499 28.189 8.436 1.00 26.59 1184 ILE B N 1
ATOM 2134 C CA . ILE B 1 29 ? 123.067 27.807 9.777 1.00 28.21 1184 ILE B CA 1
ATOM 2135 C C . ILE B 1 29 ? 122.318 28.952 10.486 1.00 30.35 1184 ILE B C 1
ATOM 2136 O O . ILE B 1 29 ? 121.338 28.726 11.206 1.00 29.72 1184 ILE B O 1
ATOM 2141 N N . LYS B 1 30 ? 122.770 30.176 10.264 1.00 29.67 1185 LYS B N 1
ATOM 2142 C CA . LYS B 1 30 ? 122.065 31.351 10.755 1.00 30.22 1185 LYS B CA 1
ATOM 2143 C C . LYS B 1 30 ? 120.674 31.429 10.159 1.00 30.85 1185 LYS B C 1
ATOM 2144 O O . LYS B 1 30 ? 119.714 31.733 10.871 1.00 30.15 1185 LYS B O 1
ATOM 2150 N N . VAL B 1 31 ? 120.579 31.168 8.850 1.00 30.95 1186 VAL B N 1
ATOM 2151 C CA . VAL B 1 31 ? 119.310 31.234 8.131 1.00 31.41 1186 VAL B CA 1
ATOM 2152 C C . VAL B 1 31 ? 118.343 30.172 8.681 1.00 29.59 1186 VAL B C 1
ATOM 2153 O O . VAL B 1 31 ? 117.188 30.481 8.943 1.00 30.35 1186 VAL B O 1
ATOM 2157 N N . THR B 1 32 ? 118.826 28.947 8.896 1.00 26.32 1187 THR B N 1
ATOM 2158 C CA . THR B 1 32 ? 117.982 27.868 9.381 1.00 26.79 1187 THR B CA 1
ATOM 2159 C C . THR B 1 32 ? 117.508 28.160 10.793 1.00 28.69 1187 THR B C 1
ATOM 2160 O O . THR B 1 32 ? 116.330 27.986 11.088 1.00 31.15 1187 THR B O 1
ATOM 2164 N N . ASP B 1 33 ? 118.429 28.590 11.655 1.00 24.80 1188 ASP B N 1
ATOM 2165 C CA . ASP B 1 33 ? 118.115 28.929 13.036 1.00 26.68 1188 ASP B CA 1
ATOM 2166 C C . ASP B 1 33 ? 117.047 29.992 13.151 1.00 26.46 1188 ASP B C 1
ATOM 2167 O O . ASP B 1 33 ? 116.267 29.945 14.083 1.00 25.35 1188 ASP B O 1
ATOM 2172 N N . ALA B 1 34 ? 117.031 30.966 12.235 1.00 28.27 1189 ALA B N 1
ATOM 2173 C CA . ALA B 1 34 ? 116.021 32.012 12.292 1.00 30.78 1189 ALA B CA 1
ATOM 2174 C C . ALA B 1 34 ? 114.645 31.409 11.987 1.00 30.14 1189 ALA B C 1
ATOM 2175 O O . ALA B 1 34 ? 113.654 31.753 12.656 1.00 29.47 1189 ALA B O 1
ATOM 2177 N N . GLN B 1 35 ? 114.576 30.524 10.987 1.00 28.61 1190 GLN B N 1
ATOM 2178 C CA . GLN B 1 35 ? 113.311 29.872 10.668 1.00 29.38 1190 GLN B CA 1
ATOM 2179 C C . GLN B 1 35 ? 112.875 28.949 11.814 1.00 29.50 1190 GLN B C 1
ATOM 2180 O O . GLN B 1 35 ? 111.690 28.856 12.118 1.00 27.77 1190 GLN B O 1
ATOM 2186 N N . VAL B 1 36 ? 113.823 28.302 12.485 1.00 28.08 1191 VAL B N 1
ATOM 2187 C CA . VAL B 1 36 ? 113.450 27.399 13.550 1.00 27.40 1191 VAL B CA 1
ATOM 2188 C C . VAL B 1 36 ? 112.857 28.207 14.703 1.00 26.54 1191 VAL B C 1
ATOM 2189 O O . VAL B 1 36 ? 111.909 27.754 15.327 1.00 26.48 1191 VAL B O 1
ATOM 2193 N N . SER B 1 37 ? 113.398 29.394 14.968 1.00 27.74 1192 SER B N 1
ATOM 2194 C CA . SER B 1 37 ? 112.827 30.275 15.995 1.00 30.98 1192 SER B CA 1
ATOM 2195 C C . SER B 1 37 ? 111.399 30.693 15.686 1.00 28.94 1192 SER B C 1
ATOM 2196 O O . SER B 1 37 ? 110.576 30.809 16.590 1.00 29.29 1192 SER B O 1
ATOM 2199 N N . ARG B 1 38 ? 111.126 30.971 14.422 1.00 28.82 1193 ARG B N 1
ATOM 2200 C CA . ARG B 1 38 ? 109.788 31.379 14.027 1.00 30.84 1193 ARG B CA 1
ATOM 2201 C C . ARG B 1 38 ? 108.852 30.221 14.255 1.00 28.29 1193 ARG B C 1
ATOM 2202 O O . ARG B 1 38 ? 107.806 30.388 14.875 1.00 28.68 1193 ARG B O 1
ATOM 2210 N N . ASN B 1 39 ? 109.273 29.033 13.833 1.00 28.10 1194 ASN B N 1
ATOM 2211 C CA . ASN B 1 39 ? 108.481 27.822 14.002 1.00 25.10 1194 ASN B CA 1
ATOM 2212 C C . ASN B 1 39 ? 108.190 27.476 15.445 1.00 25.10 1194 ASN B C 1
ATOM 2213 O O . ASN B 1 39 ? 107.051 27.153 15.777 1.00 24.30 1194 ASN B O 1
ATOM 2218 N N . THR B 1 40 ? 109.216 27.548 16.289 1.00 23.97 1195 THR B N 1
ATOM 2219 C CA . THR B 1 40 ? 109.072 27.282 17.714 1.00 23.26 1195 THR B CA 1
ATOM 2220 C C . THR B 1 40 ? 108.022 28.220 18.315 1.00 25.97 1195 THR B C 1
ATOM 2221 O O . THR B 1 40 ? 107.130 27.772 19.047 1.00 24.96 1195 THR B O 1
ATOM 2225 N N . GLN B 1 41 ? 108.143 29.515 18.014 1.00 25.22 1196 GLN B N 1
ATOM 2226 C CA . GLN B 1 41 ? 107.181 30.489 18.471 1.00 25.59 1196 GLN B CA 1
ATOM 2227 C C . GLN B 1 41 ? 105.753 30.193 17.958 1.00 26.17 1196 GLN B C 1
ATOM 2228 O O . GLN B 1 41 ? 104.793 30.259 18.725 1.00 25.59 1196 GLN B O 1
ATOM 2234 N N . SER B 1 42 ? 105.620 29.895 16.670 1.00 24.73 1197 SER B N 1
ATOM 2235 C CA . SER B 1 42 ? 104.319 29.617 16.082 1.00 26.60 1197 SER B CA 1
ATOM 2236 C C . SER B 1 42 ? 103.655 28.424 16.781 1.00 27.18 1197 SER B C 1
ATOM 2237 O O . SER B 1 42 ? 102.449 28.405 16.989 1.00 28.46 1197 SER B O 1
ATOM 2240 N N . ILE B 1 43 ? 104.461 27.432 17.139 1.00 26.32 1198 ILE B N 1
ATOM 2241 C CA . ILE B 1 43 ? 103.979 26.240 17.829 1.00 25.52 1198 ILE B CA 1
ATOM 2242 C C . ILE B 1 43 ? 103.466 26.600 19.230 1.00 24.77 1198 ILE B C 1
ATOM 2243 O O . ILE B 1 43 ? 102.385 26.169 19.611 1.00 23.35 1198 ILE B O 1
ATOM 2248 N N . THR B 1 44 ? 104.250 27.353 19.994 1.00 24.23 1199 THR B N 1
ATOM 2249 C CA . THR B 1 44 ? 103.813 27.816 21.301 1.00 27.13 1199 THR B CA 1
ATOM 2250 C C . THR B 1 44 ? 102.466 28.560 21.205 1.00 28.27 1199 THR B C 1
ATOM 2251 O O . THR B 1 44 ? 101.562 28.323 22.010 1.00 27.26 1199 THR B O 1
ATOM 2255 N N . ASN B 1 45 ? 102.322 29.424 20.199 1.00 27.44 1200 ASN B N 1
ATOM 2256 C CA . ASN B 1 45 ? 101.076 30.172 20.021 1.00 30.07 1200 ASN B CA 1
ATOM 2257 C C . ASN B 1 45 ? 99.921 29.216 19.733 1.00 29.24 1200 ASN B C 1
ATOM 2258 O O . ASN B 1 45 ? 98.828 29.367 20.284 1.00 29.72 1200 ASN B O 1
ATOM 2263 N N . LEU B 1 46 ? 100.173 28.258 18.854 1.00 25.77 1201 LEU B N 1
ATOM 2264 C CA . LEU B 1 46 ? 99.191 27.261 18.481 1.00 26.89 1201 LEU B CA 1
ATOM 2265 C C . LEU B 1 46 ? 98.751 26.428 19.676 1.00 27.36 1201 LEU B C 1
ATOM 2266 O O . LEU B 1 46 ? 97.571 26.127 19.807 1.00 26.80 1201 LEU B O 1
ATOM 2271 N N . ASN B 1 47 ? 99.693 26.065 20.539 1.00 25.73 1202 ASN B N 1
ATOM 2272 C CA . ASN B 1 47 ? 99.368 25.275 21.713 1.00 28.73 1202 ASN B CA 1
ATOM 2273 C C . ASN B 1 47 ? 98.305 25.993 22.564 1.00 27.93 1202 ASN B C 1
ATOM 2274 O O . ASN B 1 47 ? 97.352 25.367 23.029 1.00 29.37 1202 ASN B O 1
ATOM 2279 N N . THR B 1 48 ? 98.474 27.300 22.745 1.00 28.34 1203 THR B N 1
ATOM 2280 C CA . THR B 1 48 ? 97.560 28.102 23.547 1.00 29.53 1203 THR B CA 1
ATOM 2281 C C . THR B 1 48 ? 96.223 28.252 22.843 1.00 30.07 1203 THR B C 1
ATOM 2282 O O . THR B 1 48 ? 95.179 28.103 23.482 1.00 33.68 1203 THR B O 1
ATOM 2286 N N . GLN B 1 49 ? 96.237 28.544 21.543 1.00 29.18 1204 GLN B N 1
ATOM 2287 C CA A GLN B 1 49 ? 95.010 28.646 20.734 0.50 31.64 1204 GLN B CA 1
ATOM 2288 C CA B GLN B 1 49 ? 94.965 28.690 20.851 0.50 31.23 1204 GLN B CA 1
ATOM 2289 C C . GLN B 1 49 ? 94.190 27.380 20.870 1.00 30.67 1204 GLN B C 1
ATOM 2290 O O . GLN B 1 49 ? 93.005 27.400 21.154 1.00 33.38 1204 GLN B O 1
ATOM 2301 N N . VAL B 1 50 ? 94.858 26.252 20.633 1.00 29.87 1205 VAL B N 1
ATOM 2302 C CA . VAL B 1 50 ? 94.182 24.953 20.615 1.00 29.38 1205 VAL B CA 1
ATOM 2303 C C . VAL B 1 50 ? 93.615 24.606 22.003 1.00 31.79 1205 VAL B C 1
ATOM 2304 O O . VAL B 1 50 ? 92.478 24.141 22.110 1.00 35.30 1205 VAL B O 1
ATOM 2308 N N . SER B 1 51 ? 94.381 24.869 23.058 1.00 31.32 1206 SER B N 1
ATOM 2309 C CA . SER B 1 51 ? 93.902 24.697 24.428 1.00 32.97 1206 SER B CA 1
ATOM 2310 C C . SER B 1 51 ? 92.676 25.570 24.738 1.00 35.56 1206 SER B C 1
ATOM 2311 O O . SER B 1 51 ? 91.772 25.130 25.446 1.00 38.14 1206 SER B O 1
ATOM 2314 N N . ASN B 1 52 ? 92.647 26.794 24.203 1.00 35.34 1207 ASN B N 1
ATOM 2315 C CA . ASN B 1 52 ? 91.522 27.707 24.407 1.00 36.16 1207 ASN B CA 1
ATOM 2316 C C . ASN B 1 52 ? 90.293 27.205 23.667 1.00 36.96 1207 ASN B C 1
ATOM 2317 O O . ASN B 1 52 ? 89.173 27.271 24.188 1.00 37.85 1207 ASN B O 1
ATOM 2322 N N . LEU B 1 53 ? 90.503 26.686 22.463 1.00 35.75 1208 LEU B N 1
ATOM 2323 C CA . LEU B 1 53 ? 89.423 26.058 21.718 1.00 35.54 1208 LEU B CA 1
ATOM 2324 C C . LEU B 1 53 ? 88.866 24.826 22.445 1.00 36.34 1208 LEU B C 1
ATOM 2325 O O . LEU B 1 53 ? 87.643 24.648 22.497 1.00 34.54 1208 LEU B O 1
ATOM 2330 N N . ASP B 1 54 ? 89.754 23.979 22.977 1.00 35.29 1209 ASP B N 1
ATOM 2331 C CA . ASP B 1 54 ? 89.351 22.798 23.772 1.00 38.81 1209 ASP B CA 1
ATOM 2332 C C . ASP B 1 54 ? 88.366 23.217 24.859 1.00 38.76 1209 ASP B C 1
ATOM 2333 O O . ASP B 1 54 ? 87.279 22.643 24.958 1.00 38.63 1209 ASP B O 1
ATOM 2338 N N . THR B 1 55 ? 88.746 24.224 25.649 1.00 37.14 1210 THR B N 1
ATOM 2339 C CA . THR B 1 55 ? 87.901 24.754 26.729 1.00 39.49 1210 THR B CA 1
ATOM 2340 C C . THR B 1 55 ? 86.561 25.290 26.242 1.00 41.70 1210 THR B C 1
ATOM 2341 O O . THR B 1 55 ? 85.536 25.033 26.877 1.00 44.22 1210 THR B O 1
ATOM 2345 N N . ARG B 1 56 ? 86.560 26.023 25.128 1.00 40.87 1211 ARG B N 1
ATOM 2346 C CA . ARG B 1 56 ? 85.319 26.580 24.585 1.00 40.72 1211 ARG B CA 1
ATOM 2347 C C . ARG B 1 56 ? 84.382 25.477 24.085 1.00 42.01 1211 ARG B C 1
ATOM 2348 O O . ARG B 1 56 ? 83.169 25.566 24.277 1.00 41.52 1211 ARG B O 1
ATOM 2356 N N . VAL B 1 57 ? 84.948 24.439 23.469 1.00 40.71 1212 VAL B N 1
ATOM 2357 C CA . VAL B 1 57 ? 84.159 23.316 22.975 1.00 43.24 1212 VAL B CA 1
ATOM 2358 C C . VAL B 1 57 ? 83.570 22.510 24.141 1.00 44.36 1212 VAL B C 1
ATOM 2359 O O . VAL B 1 57 ? 82.394 22.167 24.129 1.00 46.28 1212 VAL B O 1
ATOM 2363 N N . THR B 1 58 ? 84.395 22.214 25.139 1.00 43.14 1213 THR B N 1
ATOM 2364 C CA . THR B 1 58 ? 83.935 21.546 26.359 1.00 44.42 1213 THR B CA 1
ATOM 2365 C C . THR B 1 58 ? 82.773 22.320 27.027 1.00 45.53 1213 THR B C 1
ATOM 2366 O O . THR B 1 58 ? 81.757 21.739 27.417 1.00 46.12 1213 THR B O 1
ATOM 2370 N N . ASN B 1 59 ? 82.921 23.635 27.140 1.00 44.93 1214 ASN B N 1
ATOM 2371 C CA . ASN B 1 59 ? 81.873 24.469 27.727 1.00 46.68 1214 ASN B CA 1
ATOM 2372 C C . ASN B 1 59 ? 80.594 24.506 26.887 1.00 48.67 1214 ASN B C 1
ATOM 2373 O O . ASN B 1 59 ? 79.511 24.692 27.430 1.00 51.08 1214 ASN B O 1
ATOM 2378 N N . ILE B 1 60 ? 80.722 24.327 25.572 1.00 48.70 1215 ILE B N 1
ATOM 2379 C CA . ILE B 1 60 ? 79.558 24.139 24.700 1.00 50.09 1215 ILE B CA 1
ATOM 2380 C C . ILE B 1 60 ? 78.880 22.810 25.021 1.00 52.93 1215 ILE B C 1
ATOM 2381 O O . ILE B 1 60 ? 77.662 22.753 25.247 1.00 52.88 1215 ILE B O 1
ATOM 2386 N N . GLU B 1 61 ? 79.677 21.740 25.021 1.00 53.41 1216 GLU B N 1
ATOM 2387 C CA . GLU B 1 61 ? 79.162 20.390 25.247 1.00 56.27 1216 GLU B CA 1
ATOM 2388 C C . GLU B 1 61 ? 78.437 20.298 26.585 1.00 57.23 1216 GLU B C 1
ATOM 2389 O O . GLU B 1 61 ? 77.409 19.640 26.685 1.00 62.08 1216 GLU B O 1
ATOM 2395 N N . ASN B 1 62 ? 78.966 20.971 27.605 1.00 55.30 1217 ASN B N 1
ATOM 2396 C CA . ASN B 1 62 ? 78.336 20.982 28.933 1.00 56.66 1217 ASN B CA 1
ATOM 2397 C C . ASN B 1 62 ? 77.081 21.854 29.005 1.00 56.68 1217 ASN B C 1
ATOM 2398 O O . ASN B 1 62 ? 76.121 21.504 29.695 1.00 57.09 1217 ASN B O 1
ATOM 2403 N N . GLY B 1 63 ? 77.086 22.984 28.292 1.00 56.71 1218 GLY B N 1
ATOM 2404 C CA . GLY B 1 63 ? 75.876 23.807 28.130 1.00 56.99 1218 GLY B CA 1
ATOM 2405 C C . GLY B 1 63 ? 74.703 23.024 27.546 1.00 59.54 1218 GLY B C 1
ATOM 2406 O O . GLY B 1 63 ? 73.573 23.103 28.058 1.00 61.37 1218 GLY B O 1
ATOM 2407 N N . ILE B 1 64 ? 74.966 22.257 26.485 1.00 60.43 1219 ILE B N 1
ATOM 2408 C CA . ILE B 1 64 ? 73.918 21.459 25.828 1.00 64.99 1219 ILE B CA 1
ATOM 2409 C C . ILE B 1 64 ? 73.454 20.304 26.709 1.00 68.29 1219 ILE B C 1
ATOM 2410 O O . ILE B 1 64 ? 72.263 20.106 26.875 1.00 70.70 1219 ILE B O 1
ATOM 2415 N N . GLY B 1 65 ? 74.406 19.547 27.256 1.00 72.78 1220 GLY B N 1
ATOM 2416 C CA . GLY B 1 65 ? 74.100 18.347 28.038 1.00 73.54 1220 GLY B CA 1
ATOM 2417 C C . GLY B 1 65 ? 73.392 17.279 27.211 1.00 71.55 1220 GLY B C 1
ATOM 2418 O O . GLY B 1 65 ? 74.028 16.564 26.424 1.00 73.03 1220 GLY B O 1
ATOM 2419 N N . ASP B 1 66 ? 72.074 17.180 27.393 1.00 68.21 1221 ASP B N 1
ATOM 2420 C CA . ASP B 1 66 ? 71.247 16.190 26.686 1.00 66.63 1221 ASP B CA 1
ATOM 2421 C C . ASP B 1 66 ? 70.051 16.813 25.941 1.00 62.28 1221 ASP B C 1
ATOM 2422 O O . ASP B 1 66 ? 69.057 16.134 25.674 1.00 61.59 1221 ASP B O 1
ATOM 2427 N N . ILE B 1 67 ? 70.156 18.092 25.580 1.00 60.28 1222 ILE B N 1
ATOM 2428 C CA . ILE B 1 67 ? 69.104 18.755 24.804 1.00 57.27 1222 ILE B CA 1
ATOM 2429 C C . ILE B 1 67 ? 68.870 18.054 23.467 1.00 56.08 1222 ILE B C 1
ATOM 2430 O O . ILE B 1 67 ? 67.718 17.874 23.046 1.00 53.60 1222 ILE B O 1
ATOM 2435 N N . VAL B 1 68 ? 69.950 17.645 22.808 1.00 59.21 1223 VAL B N 1
ATOM 2436 C CA . VAL B 1 68 ? 69.831 16.934 21.529 1.00 60.51 1223 VAL B CA 1
ATOM 2437 C C . VAL B 1 68 ? 69.192 15.553 21.721 1.00 60.02 1223 VAL B C 1
ATOM 2438 O O . VAL B 1 68 ? 68.166 15.231 21.093 1.00 59.71 1223 VAL B O 1
ATOM 2442 N N . THR B 1 69 ? 69.790 14.761 22.608 1.00 60.03 1224 THR B N 1
ATOM 2443 C CA . THR B 1 69 ? 69.436 13.353 22.770 1.00 58.92 1224 THR B CA 1
ATOM 2444 C C . THR B 1 69 ? 68.039 13.114 23.357 1.00 55.90 1224 THR B C 1
ATOM 2445 O O . THR B 1 69 ? 67.405 12.119 23.013 1.00 55.97 1224 THR B O 1
ATOM 2449 N N . THR B 1 70 ? 67.556 14.005 24.230 1.00 52.64 1225 THR B N 1
ATOM 2450 C CA . THR B 1 70 ? 66.203 13.873 24.793 1.00 47.80 1225 THR B CA 1
ATOM 2451 C C . THR B 1 70 ? 65.187 14.811 24.134 1.00 44.17 1225 THR B C 1
ATOM 2452 O O . THR B 1 70 ? 64.014 14.828 24.515 1.00 41.13 1225 THR B O 1
ATOM 2456 N N . GLY B 1 71 ? 65.630 15.605 23.162 1.00 45.21 1226 GLY B N 1
ATOM 2457 C CA . GLY B 1 71 ? 64.735 16.544 22.471 1.00 42.63 1226 GLY B CA 1
ATOM 2458 C C . GLY B 1 71 ? 64.079 17.573 23.390 1.00 41.38 1226 GLY B C 1
ATOM 2459 O O . GLY B 1 71 ? 63.065 18.183 23.027 1.00 38.79 1226 GLY B O 1
ATOM 2460 N N . SER B 1 72 ? 64.671 17.784 24.568 1.00 41.22 1227 SER B N 1
ATOM 2461 C CA . SER B 1 72 ? 64.071 18.635 25.597 1.00 40.90 1227 SER B CA 1
ATOM 2462 C C . SER B 1 72 ? 64.976 19.810 26.035 1.00 41.00 1227 SER B C 1
ATOM 2463 O O . SER B 1 72 ? 66.186 19.648 26.183 1.00 44.18 1227 SER B O 1
ATOM 2466 N N . THR B 1 73 ? 64.376 20.986 26.232 1.00 38.47 1228 THR B N 1
ATOM 2467 C CA . THR B 1 73 ? 65.074 22.142 26.799 1.00 40.72 1228 THR B CA 1
ATOM 2468 C C . THR B 1 73 ? 64.720 22.179 28.280 1.00 39.73 1228 THR B C 1
ATOM 2469 O O . THR B 1 73 ? 63.959 21.339 28.738 1.00 42.19 1228 THR B O 1
ATOM 2473 N N . LYS B 1 74 ? 65.224 23.147 29.031 1.00 39.80 1229 LYS B N 1
ATOM 2474 C CA . LYS B 1 74 ? 64.822 23.268 30.443 1.00 40.01 1229 LYS B CA 1
ATOM 2475 C C . LYS B 1 74 ? 63.305 23.528 30.650 1.00 36.48 1229 LYS B C 1
ATOM 2476 O O . LYS B 1 74 ? 62.758 23.196 31.702 1.00 35.41 1229 LYS B O 1
ATOM 2482 N N . TYR B 1 75 ? 62.638 24.098 29.646 1.00 35.22 1230 TYR B N 1
ATOM 2483 C CA . TYR B 1 75 ? 61.215 24.475 29.724 1.00 33.00 1230 TYR B CA 1
ATOM 2484 C C . TYR B 1 75 ? 60.277 23.747 28.755 1.00 33.17 1230 TYR B C 1
ATOM 2485 O O . TYR B 1 75 ? 59.046 23.918 28.817 1.00 35.11 1230 TYR B O 1
ATOM 2494 N N . PHE B 1 76 ? 60.837 22.948 27.853 1.00 30.02 1231 PHE B N 1
ATOM 2495 C CA . PHE B 1 76 ? 60.037 22.162 26.929 1.00 29.34 1231 PHE B CA 1
ATOM 2496 C C . PHE B 1 76 ? 60.578 20.736 27.031 1.00 31.10 1231 PHE B C 1
ATOM 2497 O O . PHE B 1 76 ? 61.647 20.425 26.515 1.00 32.24 1231 PHE B O 1
ATOM 2505 N N . LYS B 1 77 ? 59.865 19.885 27.761 1.00 30.04 1232 LYS B N 1
ATOM 2506 C CA . LYS B 1 77 ? 60.393 18.597 28.175 1.00 30.03 1232 LYS B CA 1
ATOM 2507 C C . LYS B 1 77 ? 59.420 17.481 27.902 1.00 27.62 1232 LYS B C 1
ATOM 2508 O O . LYS B 1 77 ? 58.203 17.643 28.042 1.00 25.93 1232 LYS B O 1
ATOM 2514 N N . THR B 1 78 ? 59.972 16.326 27.554 1.00 29.72 1233 THR B N 1
ATOM 2515 C CA . THR B 1 78 ? 59.185 15.115 27.437 1.00 29.07 1233 THR B CA 1
ATOM 2516 C C . THR B 1 78 ? 60.008 13.944 27.959 1.00 31.69 1233 THR B C 1
ATOM 2517 O O . THR B 1 78 ? 61.240 13.959 27.919 1.00 32.90 1233 THR B O 1
ATOM 2521 N N . ASN B 1 79 ? 59.321 12.961 28.525 1.00 30.10 1234 ASN B N 1
ATOM 2522 C CA . ASN B 1 79 ? 59.966 11.757 29.015 1.00 32.61 1234 ASN B CA 1
ATOM 2523 C C . ASN B 1 79 ? 59.429 10.643 28.134 1.00 31.74 1234 ASN B C 1
ATOM 2524 O O . ASN B 1 79 ? 58.283 10.233 28.290 1.00 29.10 1234 ASN B O 1
ATOM 2529 N N . THR B 1 80 ? 60.238 10.226 27.157 1.00 34.45 1235 THR B N 1
ATOM 2530 C CA . THR B 1 80 ? 59.796 9.298 26.110 1.00 35.03 1235 THR B CA 1
ATOM 2531 C C . THR B 1 80 ? 60.966 8.754 25.306 1.00 38.24 1235 THR B C 1
ATOM 2532 O O . THR B 1 80 ? 62.019 9.379 25.257 1.00 38.30 1235 THR B O 1
ATOM 2536 N N . ASP B 1 81 ? 60.781 7.586 24.683 1.00 41.56 1236 ASP B N 1
ATOM 2537 C CA . ASP B 1 81 ? 61.798 7.016 23.784 1.00 43.59 1236 ASP B CA 1
ATOM 2538 C C . ASP B 1 81 ? 61.232 6.672 22.398 1.00 42.52 1236 ASP B C 1
ATOM 2539 O O . ASP B 1 81 ? 61.804 5.851 21.675 1.00 46.23 1236 ASP B O 1
ATOM 2544 N N . GLY B 1 82 ? 60.134 7.318 22.020 1.00 39.70 1237 GLY B N 1
ATOM 2545 C CA . GLY B 1 82 ? 59.461 7.013 20.759 1.00 38.17 1237 GLY B CA 1
ATOM 2546 C C . GLY B 1 82 ? 59.995 7.759 19.547 1.00 36.53 1237 GLY B C 1
ATOM 2547 O O . GLY B 1 82 ? 61.013 8.460 19.615 1.00 36.02 1237 GLY B O 1
ATOM 2548 N N . ALA B 1 83 ? 59.272 7.616 18.440 1.00 35.54 1238 ALA B N 1
ATOM 2549 C CA . ALA B 1 83 ? 59.598 8.278 17.171 1.00 34.97 1238 ALA B CA 1
ATOM 2550 C C . ALA B 1 83 ? 59.488 9.791 17.257 1.00 31.73 1238 ALA B C 1
ATOM 2551 O O . ALA B 1 83 ? 58.716 10.333 18.049 1.00 28.99 1238 ALA B O 1
ATOM 2553 N N . ASP B 1 84 ? 60.251 10.462 16.404 1.00 31.96 1239 ASP B N 1
ATOM 2554 C CA . ASP B 1 84 ? 60.233 11.909 16.307 1.00 31.13 1239 ASP B CA 1
ATOM 2555 C C . ASP B 1 84 ? 58.806 12.404 16.065 1.00 31.32 1239 ASP B C 1
ATOM 2556 O O . ASP B 1 84 ? 58.007 11.747 15.363 1.00 29.97 1239 ASP B O 1
ATOM 2561 N N . ALA B 1 85 ? 58.505 13.569 16.639 1.00 25.66 1240 ALA B N 1
ATOM 2562 C CA . ALA B 1 85 ? 57.312 14.314 16.278 1.00 26.04 1240 ALA B CA 1
ATOM 2563 C C . ALA B 1 85 ? 57.375 14.594 14.792 1.00 27.10 1240 ALA B C 1
ATOM 2564 O O . ALA B 1 85 ? 58.466 14.623 14.212 1.00 28.37 1240 ALA B O 1
ATOM 2566 N N . ASN B 1 86 ? 56.215 14.830 14.191 1.00 26.74 1241 ASN B N 1
ATOM 2567 C CA . ASN B 1 86 ? 56.149 15.090 12.744 1.00 29.58 1241 ASN B CA 1
ATOM 2568 C C . ASN B 1 86 ? 55.154 16.218 12.403 1.00 27.01 1241 ASN B C 1
ATOM 2569 O O . ASN B 1 86 ? 53.951 16.031 12.476 1.00 24.25 1241 ASN B O 1
ATOM 2574 N N . ALA B 1 87 ? 55.684 17.390 12.066 1.00 26.37 1242 ALA B N 1
ATOM 2575 C CA . ALA B 1 87 ? 54.874 18.509 11.649 1.00 25.37 1242 ALA B CA 1
ATOM 2576 C C . ALA B 1 87 ? 54.830 18.466 10.132 1.00 26.60 1242 ALA B C 1
ATOM 2577 O O . ALA B 1 87 ? 55.652 19.067 9.479 1.00 29.15 1242 ALA B O 1
ATOM 2579 N N . GLN B 1 88 ? 53.865 17.735 9.602 1.00 27.06 1243 GLN B N 1
ATOM 2580 C CA . GLN B 1 88 ? 53.753 17.459 8.178 1.00 30.40 1243 GLN B CA 1
ATOM 2581 C C . GLN B 1 88 ? 52.981 18.575 7.453 1.00 29.74 1243 GLN B C 1
ATOM 2582 O O . GLN B 1 88 ? 53.361 18.984 6.355 1.00 31.06 1243 GLN B O 1
ATOM 2588 N N . GLY B 1 89 ? 51.910 19.085 8.053 1.00 26.31 1244 GLY B N 1
ATOM 2589 C CA . GLY B 1 89 ? 51.082 20.089 7.376 1.00 29.37 1244 GLY B CA 1
ATOM 2590 C C . GLY B 1 89 ? 51.760 21.452 7.269 1.00 28.66 1244 GLY B C 1
ATOM 2591 O O . GLY B 1 89 ? 52.577 21.771 8.105 1.00 27.74 1244 GLY B O 1
ATOM 2592 N N . ALA B 1 90 ? 51.441 22.251 6.246 1.00 31.16 1245 ALA B N 1
ATOM 2593 C CA . ALA B 1 90 ? 51.971 23.619 6.179 1.00 33.87 1245 ALA B CA 1
ATOM 2594 C C . ALA B 1 90 ? 51.623 24.339 7.492 1.00 31.78 1245 ALA B C 1
ATOM 2595 O O . ALA B 1 90 ? 50.497 24.233 7.980 1.00 28.65 1245 ALA B O 1
ATOM 2597 N N . ASP B 1 91 ? 52.603 25.040 8.068 1.00 31.68 1246 ASP B N 1
ATOM 2598 C CA . ASP B 1 91 ? 52.392 25.838 9.286 1.00 30.29 1246 ASP B CA 1
ATOM 2599 C C . ASP B 1 91 ? 51.882 25.015 10.497 1.00 28.04 1246 ASP B C 1
ATOM 2600 O O . ASP B 1 91 ? 51.282 25.555 11.454 1.00 26.05 1246 ASP B O 1
ATOM 2605 N N . SER B 1 92 ? 52.161 23.715 10.480 1.00 24.79 1247 SER B N 1
ATOM 2606 C CA . SER B 1 92 ? 51.711 22.844 11.544 1.00 23.73 1247 SER B CA 1
ATOM 2607 C C . SER B 1 92 ? 52.735 22.784 12.686 1.00 25.25 1247 SER B C 1
ATOM 2608 O O . SER B 1 92 ? 53.892 23.156 12.521 1.00 25.31 1247 SER B O 1
ATOM 2611 N N . VAL B 1 93 ? 52.276 22.311 13.839 1.00 25.41 1248 VAL B N 1
ATOM 2612 C CA . VAL B 1 93 ? 53.090 22.142 15.027 1.00 22.41 1248 VAL B CA 1
ATOM 2613 C C . VAL B 1 93 ? 52.797 20.739 15.585 1.00 23.04 1248 VAL B C 1
ATOM 2614 O O . VAL B 1 93 ? 51.631 20.363 15.693 1.00 21.64 1248 VAL B O 1
ATOM 2618 N N . ALA B 1 94 ? 53.844 19.978 15.924 1.00 22.08 1249 ALA B N 1
ATOM 2619 C CA . ALA B 1 94 ? 53.709 18.649 16.550 1.00 21.00 1249 ALA B CA 1
ATOM 2620 C C . ALA B 1 94 ? 54.555 18.570 17.825 1.00 21.99 1249 ALA B C 1
ATOM 2621 O O . ALA B 1 94 ? 55.772 18.855 17.810 1.00 21.90 1249 ALA B O 1
ATOM 2623 N N . ILE B 1 95 ? 53.904 18.168 18.912 1.00 20.70 1250 ILE B N 1
ATOM 2624 C CA . ILE B 1 95 ? 54.537 18.107 20.221 1.00 21.32 1250 ILE B CA 1
ATOM 2625 C C . ILE B 1 95 ? 54.343 16.722 20.842 1.00 23.23 1250 ILE B C 1
ATOM 2626 O O . ILE B 1 95 ? 53.208 16.324 21.143 1.00 21.43 1250 ILE B O 1
ATOM 2631 N N . GLY B 1 96 ? 55.448 16.001 21.043 1.00 22.08 1251 GLY B N 1
ATOM 2632 C CA . GLY B 1 96 ? 55.399 14.659 21.613 1.00 22.31 1251 GLY B CA 1
ATOM 2633 C C . GLY B 1 96 ? 55.894 13.601 20.644 1.00 23.72 1251 GLY B C 1
ATOM 2634 O O . GLY B 1 96 ? 55.706 13.724 19.437 1.00 23.32 1251 GLY B O 1
ATOM 2635 N N . SER B 1 97 ? 56.552 12.567 21.158 1.00 24.43 1252 SER B N 1
ATOM 2636 C CA . SER B 1 97 ? 56.906 11.420 20.317 1.00 27.35 1252 SER B CA 1
ATOM 2637 C C . SER B 1 97 ? 55.657 10.843 19.652 1.00 26.02 1252 SER B C 1
ATOM 2638 O O . SER B 1 97 ? 54.583 10.830 20.228 1.00 25.09 1252 SER B O 1
ATOM 2641 N N . GLY B 1 98 ? 55.797 10.392 18.414 1.00 27.40 1253 GLY B N 1
ATOM 2642 C CA . GLY B 1 98 ? 54.677 9.784 17.710 1.00 27.60 1253 GLY B CA 1
ATOM 2643 C C . GLY B 1 98 ? 53.578 10.761 17.311 1.00 25.64 1253 GLY B C 1
ATOM 2644 O O . GLY B 1 98 ? 52.597 10.349 16.699 1.00 27.22 1253 GLY B O 1
ATOM 2645 N N . SER B 1 99 ? 53.724 12.043 17.642 1.00 22.30 1254 SER B N 1
ATOM 2646 C CA . SER B 1 99 ? 52.719 13.004 17.270 1.00 22.77 1254 SER B CA 1
ATOM 2647 C C . SER B 1 99 ? 52.839 13.292 15.779 1.00 23.08 1254 SER B C 1
ATOM 2648 O O . SER B 1 99 ? 53.938 13.205 15.203 1.00 23.80 1254 SER B O 1
ATOM 2651 N N . ILE B 1 100 ? 51.693 13.607 15.168 1.00 24.02 1255 ILE B N 1
ATOM 2652 C CA . ILE B 1 100 ? 51.609 13.900 13.737 1.00 23.95 1255 ILE B CA 1
ATOM 2653 C C . ILE B 1 100 ? 50.631 15.064 13.545 1.00 21.38 1255 ILE B C 1
ATOM 2654 O O . ILE B 1 100 ? 49.435 14.927 13.769 1.00 22.03 1255 ILE B O 1
ATOM 2659 N N . ALA B 1 101 ? 51.139 16.213 13.135 1.00 20.46 1256 ALA B N 1
ATOM 2660 C CA . ALA B 1 101 ? 50.257 17.297 12.745 1.00 22.57 1256 ALA B CA 1
ATOM 2661 C C . ALA B 1 101 ? 50.166 17.228 11.247 1.00 23.98 1256 ALA B C 1
ATOM 2662 O O . ALA B 1 101 ? 51.010 17.789 10.514 1.00 28.24 1256 ALA B O 1
ATOM 2664 N N . ALA B 1 102 ? 49.152 16.530 10.771 1.00 25.00 1257 ALA B N 1
ATOM 2665 C CA . ALA B 1 102 ? 49.064 16.263 9.312 1.00 24.18 1257 ALA B CA 1
ATOM 2666 C C . ALA B 1 102 ? 48.478 17.424 8.525 1.00 26.85 1257 ALA B C 1
ATOM 2667 O O . ALA B 1 102 ? 48.836 17.647 7.347 1.00 29.53 1257 ALA B O 1
ATOM 2669 N N . ALA B 1 103 ? 47.553 18.148 9.142 1.00 25.44 1258 ALA B N 1
ATOM 2670 C CA . ALA B 1 103 ? 46.749 19.132 8.410 1.00 28.20 1258 ALA B CA 1
ATOM 2671 C C . ALA B 1 103 ? 47.343 20.518 8.534 1.00 26.78 1258 ALA B C 1
ATOM 2672 O O . ALA B 1 103 ? 48.096 20.817 9.460 1.00 26.80 1258 ALA B O 1
ATOM 2674 N N . GLU B 1 104 ? 46.972 21.351 7.582 1.00 28.06 1259 GLU B N 1
ATOM 2675 C CA . GLU B 1 104 ? 47.381 22.751 7.523 1.00 29.52 1259 GLU B CA 1
ATOM 2676 C C . GLU B 1 104 ? 47.035 23.485 8.814 1.00 28.04 1259 GLU B C 1
ATOM 2677 O O . GLU B 1 104 ? 45.934 23.349 9.317 1.00 25.09 1259 GLU B O 1
ATOM 2683 N N . ASN B 1 105 ? 48.001 24.242 9.337 1.00 27.27 1260 ASN B N 1
ATOM 2684 C CA . ASN B 1 105 ? 47.811 25.122 10.453 1.00 25.26 1260 ASN B CA 1
ATOM 2685 C C . ASN B 1 105 ? 47.281 24.378 11.678 1.00 24.52 1260 ASN B C 1
ATOM 2686 O O . ASN B 1 105 ? 46.594 24.948 12.522 1.00 24.51 1260 ASN B O 1
ATOM 2691 N N . SER B 1 106 ? 47.621 23.090 11.789 1.00 23.26 1261 SER B N 1
ATOM 2692 C CA . SER B 1 106 ? 47.152 22.289 12.916 1.00 21.77 1261 SER B CA 1
ATOM 2693 C C . SER B 1 106 ? 48.226 22.206 14.008 1.00 22.88 1261 SER B C 1
ATOM 2694 O O . SER B 1 106 ? 49.372 22.646 13.800 1.00 22.72 1261 SER B O 1
ATOM 2697 N N . VAL B 1 107 ? 47.813 21.684 15.165 1.00 20.67 1262 VAL B N 1
ATOM 2698 C CA . VAL B 1 107 ? 48.662 21.429 16.315 1.00 20.72 1262 VAL B CA 1
ATOM 2699 C C . VAL B 1 107 ? 48.330 20.031 16.865 1.00 20.11 1262 VAL B C 1
ATOM 2700 O O . VAL B 1 107 ? 47.164 19.733 17.180 1.00 19.76 1262 VAL B O 1
ATOM 2704 N N . ALA B 1 108 ? 49.342 19.171 16.954 1.00 18.92 1263 ALA B N 1
ATOM 2705 C CA . ALA B 1 108 ? 49.161 17.874 17.572 1.00 19.79 1263 ALA B CA 1
ATOM 2706 C C . ALA B 1 108 ? 49.848 17.979 18.915 1.00 19.66 1263 ALA B C 1
ATOM 2707 O O . ALA B 1 108 ? 51.059 18.184 18.994 1.00 20.87 1263 ALA B O 1
ATOM 2709 N N . LEU B 1 109 ? 49.077 17.837 19.969 1.00 18.39 1264 LEU B N 1
ATOM 2710 C CA . LEU B 1 109 ? 49.607 18.049 21.307 1.00 18.28 1264 LEU B CA 1
ATOM 2711 C C . LEU B 1 109 ? 49.584 16.786 22.141 1.00 19.70 1264 LEU B C 1
ATOM 2712 O O . LEU B 1 109 ? 48.515 16.292 22.527 1.00 23.13 1264 LEU B O 1
ATOM 2717 N N . GLY B 1 110 ? 50.774 16.272 22.437 1.00 19.32 1265 GLY B N 1
ATOM 2718 C CA . GLY B 1 110 ? 50.925 15.153 23.353 1.00 20.21 1265 GLY B CA 1
ATOM 2719 C C . GLY B 1 110 ? 51.443 13.937 22.630 1.00 21.47 1265 GLY B C 1
ATOM 2720 O O . GLY B 1 110 ? 51.345 13.848 21.432 1.00 18.31 1265 GLY B O 1
ATOM 2721 N N . THR B 1 111 ? 51.994 12.992 23.385 1.00 23.51 1266 THR B N 1
ATOM 2722 C CA . THR B 1 111 ? 52.480 11.750 22.810 1.00 25.80 1266 THR B CA 1
ATOM 2723 C C . THR B 1 111 ? 51.382 11.110 21.963 1.00 25.46 1266 THR B C 1
ATOM 2724 O O . THR B 1 111 ? 50.240 10.998 22.423 1.00 25.76 1266 THR B O 1
ATOM 2728 N N . ASN B 1 112 ? 51.727 10.757 20.719 1.00 25.65 1267 ASN B N 1
ATOM 2729 C CA . ASN B 1 112 ? 50.843 10.032 19.787 1.00 24.18 1267 ASN B CA 1
ATOM 2730 C C . ASN B 1 112 ? 49.588 10.800 19.335 1.00 24.44 1267 ASN B C 1
ATOM 2731 O O . ASN B 1 112 ? 48.686 10.208 18.745 1.00 26.97 1267 ASN B O 1
ATOM 2736 N N . SER B 1 113 ? 49.519 12.093 19.613 1.00 21.44 1268 SER B N 1
ATOM 2737 C CA . SER B 1 113 ? 48.374 12.902 19.215 1.00 20.58 1268 SER B CA 1
ATOM 2738 C C . SER B 1 113 ? 48.467 13.139 17.698 1.00 21.84 1268 SER B C 1
ATOM 2739 O O . SER B 1 113 ? 49.566 13.313 17.152 1.00 22.14 1268 SER B O 1
ATOM 2742 N N . VAL B 1 114 ? 47.317 13.112 17.035 1.00 21.30 1269 VAL B N 1
ATOM 2743 C CA . VAL B 1 114 ? 47.221 13.269 15.576 1.00 21.86 1269 VAL B CA 1
ATOM 2744 C C . VAL B 1 114 ? 46.237 14.394 15.280 1.00 22.30 1269 VAL B C 1
ATOM 2745 O O . VAL B 1 114 ? 45.104 14.371 15.791 1.00 21.60 1269 VAL B O 1
ATOM 2749 N N . ALA B 1 115 ? 46.661 15.377 14.474 1.00 25.75 1270 ALA B N 1
ATOM 2750 C CA . ALA B 1 115 ? 45.774 16.451 13.994 1.00 22.59 1270 ALA B CA 1
ATOM 2751 C C . ALA B 1 115 ? 45.618 16.275 12.499 1.00 25.36 1270 ALA B C 1
ATOM 2752 O O . ALA B 1 115 ? 46.579 16.453 11.726 1.00 23.73 1270 ALA B O 1
ATOM 2754 N N . ASP B 1 116 ? 44.405 15.898 12.104 1.00 24.24 1271 ASP B N 1
ATOM 2755 C CA . ASP B 1 116 ? 44.153 15.495 10.757 1.00 25.98 1271 ASP B CA 1
ATOM 2756 C C . ASP B 1 116 ? 43.108 16.356 10.074 1.00 26.16 1271 ASP B C 1
ATOM 2757 O O . ASP B 1 116 ? 42.676 16.009 9.024 1.00 28.42 1271 ASP B O 1
ATOM 2762 N N . GLU B 1 117 ? 42.698 17.461 10.700 1.00 27.34 1272 GLU B N 1
ATOM 2763 C CA . GLU B 1 117 ? 41.815 18.448 10.091 1.00 26.44 1272 GLU B CA 1
ATOM 2764 C C . GLU B 1 117 ? 42.434 19.827 10.241 1.00 24.91 1272 GLU B C 1
ATOM 2765 O O . GLU B 1 117 ? 43.040 20.143 11.263 1.00 21.36 1272 GLU B O 1
ATOM 2771 N N . ALA B 1 118 ? 42.240 20.659 9.239 1.00 24.52 1273 ALA B N 1
ATOM 2772 C CA . ALA B 1 118 ? 42.863 21.968 9.220 1.00 26.35 1273 ALA B CA 1
ATOM 2773 C C . ALA B 1 118 ? 42.382 22.839 10.379 1.00 23.68 1273 ALA B C 1
ATOM 2774 O O . ALA B 1 118 ? 41.240 22.712 10.859 1.00 19.67 1273 ALA B O 1
ATOM 2776 N N . ASN B 1 119 ? 43.285 23.695 10.848 1.00 23.64 1274 ASN B N 1
ATOM 2777 C CA . ASN B 1 119 ? 42.944 24.675 11.866 1.00 23.62 1274 ASN B CA 1
ATOM 2778 C C . ASN B 1 119 ? 42.315 23.996 13.049 1.00 23.64 1274 ASN B C 1
ATOM 2779 O O . ASN B 1 119 ? 41.266 24.427 13.507 1.00 24.43 1274 ASN B O 1
ATOM 2784 N N . THR B 1 120 ? 42.959 22.932 13.539 1.00 21.43 1275 THR B N 1
ATOM 2785 C CA . THR B 1 120 ? 42.568 22.282 14.794 1.00 20.63 1275 THR B CA 1
ATOM 2786 C C . THR B 1 120 ? 43.745 22.050 15.715 1.00 19.87 1275 THR B C 1
ATOM 2787 O O . THR B 1 120 ? 44.890 22.046 15.283 1.00 21.04 1275 THR B O 1
ATOM 2791 N N . VAL B 1 121 ? 43.452 21.905 17.005 1.00 20.50 1276 VAL B N 1
ATOM 2792 C CA . VAL B 1 121 ? 44.398 21.429 17.987 1.00 17.17 1276 VAL B CA 1
ATOM 2793 C C . VAL B 1 121 ? 43.892 20.089 18.452 1.00 19.07 1276 VAL B C 1
ATOM 2794 O O . VAL B 1 121 ? 42.763 20.026 18.925 1.00 22.74 1276 VAL B O 1
ATOM 2798 N N . SER B 1 122 ? 44.677 19.008 18.280 1.00 17.59 1277 SER B N 1
ATOM 2799 C CA . SER B 1 122 ? 44.295 17.686 18.770 1.00 17.29 1277 SER B CA 1
ATOM 2800 C C . SER B 1 122 ? 45.044 17.346 20.057 1.00 20.28 1277 SER B C 1
ATOM 2801 O O . SER B 1 122 ? 46.266 17.490 20.138 1.00 21.45 1277 SER B O 1
ATOM 2804 N N . VAL B 1 123 ? 44.314 16.878 21.063 1.00 18.75 1278 VAL B N 1
ATOM 2805 C CA . VAL B 1 123 ? 44.921 16.435 22.295 1.00 18.64 1278 VAL B CA 1
ATOM 2806 C C . VAL B 1 123 ? 44.947 14.922 22.366 1.00 18.83 1278 VAL B C 1
ATOM 2807 O O . VAL B 1 123 ? 45.163 14.363 23.433 1.00 20.22 1278 VAL B O 1
ATOM 2811 N N . GLY B 1 124 ? 44.765 14.266 21.220 1.00 19.31 1279 GLY B N 1
ATOM 2812 C CA . GLY B 1 124 ? 44.854 12.811 21.136 1.00 19.54 1279 GLY B CA 1
ATOM 2813 C C . GLY B 1 124 ? 44.636 12.296 19.727 1.00 20.76 1279 GLY B C 1
ATOM 2814 O O . GLY B 1 124 ? 45.122 12.873 18.757 1.00 24.28 1279 GLY B O 1
ATOM 2815 N N . SER B 1 125 ? 43.880 11.224 19.605 1.00 21.21 1280 SER B N 1
ATOM 2816 C CA . SER B 1 125 ? 43.657 10.582 18.337 1.00 24.20 1280 SER B CA 1
ATOM 2817 C C . SER B 1 125 ? 42.347 9.812 18.417 1.00 26.42 1280 SER B C 1
ATOM 2818 O O . SER B 1 125 ? 41.757 9.704 19.494 1.00 24.19 1280 SER B O 1
ATOM 2821 N N . SER B 1 126 ? 41.924 9.235 17.289 1.00 25.63 1281 SER B N 1
ATOM 2822 C CA . SER B 1 126 ? 40.625 8.580 17.224 1.00 28.38 1281 SER B CA 1
ATOM 2823 C C . SER B 1 126 ? 40.545 7.381 18.181 1.00 30.94 1281 SER B C 1
ATOM 2824 O O . SER B 1 126 ? 39.463 7.016 18.595 1.00 30.61 1281 SER B O 1
ATOM 2827 N N . THR B 1 127 ? 41.695 6.790 18.516 1.00 28.27 1282 THR B N 1
ATOM 2828 C CA . THR B 1 127 ? 41.773 5.622 19.383 1.00 29.69 1282 THR B CA 1
ATOM 2829 C C . THR B 1 127 ? 42.203 5.939 20.824 1.00 28.53 1282 THR B C 1
ATOM 2830 O O . THR B 1 127 ? 42.021 5.107 21.713 1.00 28.60 1282 THR B O 1
ATOM 2834 N N . GLN B 1 128 ? 42.818 7.096 21.051 1.00 27.65 1283 GLN B N 1
ATOM 2835 C CA . GLN B 1 128 ? 43.116 7.524 22.428 1.00 27.77 1283 GLN B CA 1
ATOM 2836 C C . GLN B 1 128 ? 42.904 9.027 22.586 1.00 24.28 1283 GLN B C 1
ATOM 2837 O O . GLN B 1 128 ? 43.664 9.858 22.078 1.00 22.76 1283 GLN B O 1
ATOM 2843 N N . GLN B 1 129 ? 41.846 9.364 23.302 1.00 24.94 1284 GLN B N 1
ATOM 2844 C CA . GLN B 1 129 ? 41.521 10.747 23.597 1.00 22.67 1284 GLN B CA 1
ATOM 2845 C C . GLN B 1 129 ? 42.072 11.146 24.968 1.00 22.48 1284 GLN B C 1
ATOM 2846 O O . GLN B 1 129 ? 42.460 10.305 25.782 1.00 22.84 1284 GLN B O 1
ATOM 2852 N N . ARG B 1 130 ? 42.082 12.442 25.209 1.00 22.08 1285 ARG B N 1
ATOM 2853 C CA . ARG B 1 130 ? 42.483 12.975 26.484 1.00 21.14 1285 ARG B CA 1
ATOM 2854 C C . ARG B 1 130 ? 41.455 13.971 27.006 1.00 21.04 1285 ARG B C 1
ATOM 2855 O O . ARG B 1 130 ? 40.933 14.789 26.252 1.00 19.35 1285 ARG B O 1
ATOM 2863 N N . ARG B 1 131 ? 41.185 13.940 28.302 1.00 16.98 1286 ARG B N 1
ATOM 2864 C CA . ARG B 1 131 ? 40.448 15.039 28.918 1.00 19.12 1286 ARG B CA 1
ATOM 2865 C C . ARG B 1 131 ? 41.358 16.257 29.043 1.00 19.75 1286 ARG B C 1
ATOM 2866 O O . ARG B 1 131 ? 42.590 16.123 29.117 1.00 19.38 1286 ARG B O 1
ATOM 2874 N N . ILE B 1 132 ? 40.751 17.436 29.075 1.00 19.62 1287 ILE B N 1
ATOM 2875 C CA . ILE B 1 132 ? 41.487 18.675 29.277 1.00 19.35 1287 ILE B CA 1
ATOM 2876 C C . ILE B 1 132 ? 41.071 19.205 30.643 1.00 21.20 1287 ILE B C 1
ATOM 2877 O O . ILE B 1 132 ? 39.894 19.397 30.898 1.00 22.25 1287 ILE B O 1
ATOM 2882 N N . THR B 1 133 ? 42.043 19.385 31.535 1.00 19.73 1288 THR B N 1
ATOM 2883 C CA . THR B 1 133 ? 41.772 19.721 32.922 1.00 21.12 1288 THR B CA 1
ATOM 2884 C C . THR B 1 133 ? 42.233 21.130 33.323 1.00 21.43 1288 THR B C 1
ATOM 2885 O O . THR B 1 133 ? 42.970 21.776 32.597 1.00 20.25 1288 THR B O 1
ATOM 2889 N N . ASN B 1 134 ? 41.738 21.573 34.477 1.00 22.03 1289 ASN B N 1
ATOM 2890 C CA . ASN B 1 134 ? 42.019 22.882 35.092 1.00 26.16 1289 ASN B CA 1
ATOM 2891 C C . ASN B 1 134 ? 41.668 24.036 34.153 1.00 21.82 1289 ASN B C 1
ATOM 2892 O O . ASN B 1 134 ? 42.351 25.051 34.076 1.00 23.09 1289 ASN B O 1
ATOM 2897 N N . VAL B 1 135 ? 40.526 23.877 33.527 1.00 20.91 1290 VAL B N 1
ATOM 2898 C CA . VAL B 1 135 ? 39.955 24.849 32.651 1.00 22.19 1290 VAL B CA 1
ATOM 2899 C C . VAL B 1 135 ? 39.003 25.748 33.452 1.00 22.26 1290 VAL B C 1
ATOM 2900 O O . VAL B 1 135 ? 38.018 25.279 34.017 1.00 21.90 1290 VAL B O 1
ATOM 2904 N N . ALA B 1 136 ? 39.300 27.038 33.489 1.00 23.91 1291 ALA B N 1
ATOM 2905 C CA . ALA B 1 136 ? 38.421 28.023 34.137 1.00 25.47 1291 ALA B CA 1
ATOM 2906 C C . ALA B 1 136 ? 37.192 28.259 33.261 1.00 24.67 1291 ALA B C 1
ATOM 2907 O O . ALA B 1 136 ? 37.262 28.133 32.028 1.00 22.40 1291 ALA B O 1
ATOM 2909 N N . ALA B 1 137 ? 36.062 28.572 33.881 1.00 25.42 1292 ALA B N 1
ATOM 2910 C CA . ALA B 1 137 ? 34.800 28.726 33.121 1.00 25.79 1292 ALA B CA 1
ATOM 2911 C C . ALA B 1 137 ? 34.949 29.762 31.992 1.00 24.21 1292 ALA B C 1
ATOM 2912 O O . ALA B 1 137 ? 35.506 30.833 32.194 1.00 25.19 1292 ALA B O 1
ATOM 2914 N N . GLY B 1 138 ? 34.481 29.424 30.799 1.00 25.13 1293 GLY B N 1
ATOM 2915 C CA . GLY B 1 138 ? 34.499 30.365 29.685 1.00 24.09 1293 GLY B CA 1
ATOM 2916 C C . GLY B 1 138 ? 33.677 31.628 29.905 1.00 24.73 1293 GLY B C 1
ATOM 2917 O O . GLY B 1 138 ? 32.618 31.586 30.525 1.00 25.40 1293 GLY B O 1
ATOM 2918 N N . VAL B 1 139 ? 34.174 32.751 29.380 1.00 26.80 1294 VAL B N 1
ATOM 2919 C CA . VAL B 1 139 ? 33.486 34.033 29.442 1.00 29.24 1294 VAL B CA 1
ATOM 2920 C C . VAL B 1 139 ? 33.109 34.471 28.017 1.00 29.69 1294 VAL B C 1
ATOM 2921 O O . VAL B 1 139 ? 31.921 34.647 27.714 1.00 27.19 1294 VAL B O 1
ATOM 2925 N N . ASN B 1 140 ? 34.114 34.605 27.144 1.00 28.28 1295 ASN B N 1
ATOM 2926 C CA . ASN B 1 140 ? 33.870 35.025 25.753 1.00 28.03 1295 ASN B CA 1
ATOM 2927 C C . ASN B 1 140 ? 33.159 33.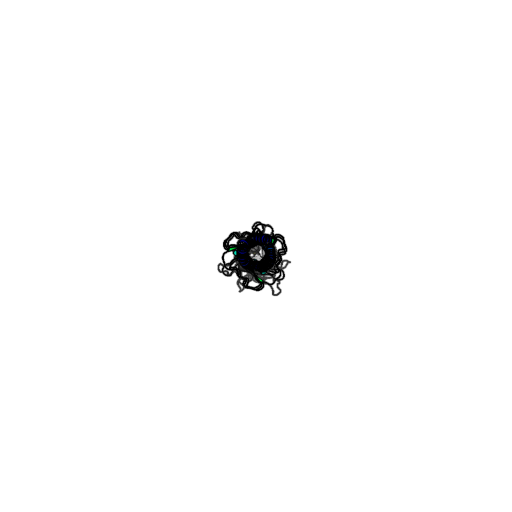900 24.984 1.00 25.87 1295 ASN B C 1
ATOM 2928 O O . ASN B 1 140 ? 33.221 32.737 25.370 1.00 22.28 1295 ASN B O 1
ATOM 2933 N N . ASN B 1 141 ? 32.493 34.263 23.890 1.00 26.08 1296 ASN B N 1
ATOM 2934 C CA . ASN B 1 141 ? 31.772 33.302 23.076 1.00 26.41 1296 ASN B CA 1
ATOM 2935 C C . ASN B 1 141 ? 32.695 32.196 22.531 1.00 24.62 1296 ASN B C 1
ATOM 2936 O O . ASN B 1 141 ? 32.262 31.048 22.379 1.00 24.27 1296 ASN B O 1
ATOM 2941 N N . THR B 1 142 ? 33.964 32.533 22.273 1.00 23.03 1297 THR B N 1
ATOM 2942 C CA . THR B 1 142 ? 34.922 31.546 21.770 1.00 21.69 1297 THR B CA 1
ATOM 2943 C C . THR B 1 142 ? 35.834 30.959 22.854 1.00 23.60 1297 THR B C 1
ATOM 2944 O O . THR B 1 142 ? 36.888 30.376 22.553 1.00 22.83 1297 THR B O 1
ATOM 2948 N N . ASP B 1 143 ? 35.421 31.094 24.111 1.00 22.88 1298 ASP B N 1
ATOM 2949 C CA . ASP B 1 143 ? 36.068 30.406 25.214 1.00 22.32 1298 ASP B CA 1
ATOM 2950 C C . ASP B 1 143 ? 35.486 29.001 25.346 1.00 22.30 1298 ASP B C 1
ATOM 2951 O O . ASP B 1 143 ? 34.305 28.782 25.068 1.00 21.30 1298 ASP B O 1
ATOM 2956 N N . ALA B 1 144 ? 36.315 28.062 25.795 1.00 20.64 1299 ALA B N 1
ATOM 2957 C CA . ALA B 1 144 ? 35.861 26.705 26.078 1.00 21.86 1299 ALA B CA 1
ATOM 2958 C C . ALA B 1 144 ? 34.951 26.707 27.308 1.00 22.29 1299 ALA B C 1
ATOM 2959 O O . ALA B 1 144 ? 35.101 27.523 28.195 1.00 22.43 1299 ALA B O 1
ATOM 2961 N N . VAL B 1 145 ? 34.000 25.789 27.307 1.00 21.81 1300 VAL B N 1
ATOM 2962 C CA . VAL B 1 145 ? 33.090 25.553 28.415 1.00 24.03 1300 VAL B CA 1
ATOM 2963 C C . VAL B 1 145 ? 33.571 24.391 29.273 1.00 22.38 1300 VAL B C 1
ATOM 2964 O O . VAL B 1 145 ? 34.052 23.370 28.739 1.00 23.16 1300 VAL B O 1
ATOM 2968 N N . ASN B 1 146 ? 33.453 24.526 30.598 1.00 24.01 1301 ASN B N 1
ATOM 2969 C CA . ASN B 1 146 ? 33.778 23.416 31.491 1.00 22.95 1301 ASN B CA 1
ATOM 2970 C C . ASN B 1 146 ? 32.544 22.663 31.994 1.00 23.92 1301 ASN B C 1
ATOM 2971 O O . ASN B 1 146 ? 31.408 23.034 31.685 1.00 24.75 1301 ASN B O 1
ATOM 2976 N N . VAL B 1 147 ? 32.783 21.578 32.724 1.00 24.14 1302 VAL B N 1
ATOM 2977 C CA . VAL B 1 147 ? 31.734 20.691 33.199 1.00 23.52 1302 VAL B CA 1
ATOM 2978 C C . VAL B 1 147 ? 30.807 21.397 34.171 1.00 23.97 1302 VAL B C 1
ATOM 2979 O O . VAL B 1 147 ? 29.598 21.225 34.089 1.00 25.34 1302 VAL B O 1
ATOM 2983 N N . ALA B 1 148 ? 31.364 22.196 35.072 1.00 25.58 1303 ALA B N 1
ATOM 2984 C CA . ALA B 1 148 ? 30.555 23.006 35.997 1.00 26.83 1303 ALA B CA 1
ATOM 2985 C C . ALA B 1 148 ? 29.560 23.904 35.251 1.00 26.98 1303 ALA B C 1
ATOM 2986 O O . ALA B 1 148 ? 28.393 24.014 35.658 1.00 26.64 1303 ALA B O 1
ATOM 2988 N N . GLN B 1 149 ? 30.008 24.530 34.159 1.00 26.25 1304 GLN B N 1
ATOM 2989 C CA . GLN B 1 149 ? 29.111 25.390 33.357 1.00 28.23 1304 GLN B CA 1
ATOM 2990 C C . GLN B 1 149 ? 27.985 24.571 32.720 1.00 28.28 1304 GLN B C 1
ATOM 2991 O O . GLN B 1 149 ? 26.823 24.969 32.771 1.00 29.32 1304 GLN B O 1
ATOM 2997 N N . LEU B 1 150 ? 28.320 23.421 32.137 1.00 28.17 1305 LEU B N 1
ATOM 2998 C CA . LEU B 1 150 ? 27.304 22.564 31.510 1.00 28.33 1305 LEU B CA 1
ATOM 2999 C C . LEU B 1 150 ? 26.287 22.097 32.541 1.00 29.66 1305 LEU B C 1
ATOM 3000 O O . LEU B 1 150 ? 25.082 22.129 32.287 1.00 30.63 1305 LEU B O 1
ATOM 3005 N N . LYS B 1 151 ? 26.757 21.669 33.709 1.00 30.00 1306 LYS B N 1
ATOM 3006 C CA . LYS B 1 151 ? 25.850 21.221 34.762 1.00 31.64 1306 LYS B CA 1
ATOM 3007 C C . LYS B 1 151 ? 24.913 22.340 35.232 1.00 30.87 1306 LYS B C 1
ATOM 3008 O O . LYS B 1 151 ? 23.738 22.080 35.506 1.00 34.79 1306 LYS B O 1
ATOM 3014 N N . ALA B 1 152 ? 25.426 23.566 35.347 1.00 34.21 1307 ALA B N 1
ATOM 3015 C CA . ALA B 1 152 ? 24.607 24.698 35.797 1.00 34.45 1307 ALA B CA 1
ATOM 3016 C C . ALA B 1 152 ? 23.527 25.000 34.761 1.00 35.28 1307 ALA B C 1
ATOM 3017 O O . ALA B 1 152 ? 22.337 25.146 35.088 1.00 34.01 1307 ALA B O 1
ATOM 3019 N N . SER B 1 153 ? 23.940 25.056 33.500 1.00 34.38 1308 SER B N 1
ATOM 3020 C CA . SER B 1 153 ? 23.008 25.259 32.408 1.00 32.26 1308 SER B CA 1
ATOM 3021 C C . SER B 1 153 ? 21.933 24.173 32.437 1.00 34.43 1308 SER B C 1
ATOM 3022 O O . SER B 1 153 ? 20.733 24.468 32.448 1.00 32.94 1308 SER B O 1
ATOM 3025 N N . GLU B 1 154 ? 22.361 22.914 32.467 1.00 32.84 1309 GLU B N 1
ATOM 3026 C CA . GLU B 1 154 ? 21.407 21.819 32.460 1.00 34.52 1309 GLU B CA 1
ATOM 3027 C C . GLU B 1 154 ? 20.433 21.887 33.663 1.00 34.04 1309 GLU B C 1
ATOM 3028 O O . GLU B 1 154 ? 19.255 21.560 33.515 1.00 32.34 1309 GLU B O 1
ATOM 3034 N N . ALA B 1 155 ? 20.916 22.318 34.825 1.00 34.56 1310 ALA B N 1
ATOM 3035 C CA . ALA B 1 155 ? 20.062 22.425 36.016 1.00 36.17 1310 ALA B CA 1
ATOM 3036 C C . ALA B 1 155 ? 18.870 23.364 35.816 1.00 34.95 1310 ALA B C 1
ATOM 3037 O O . ALA B 1 155 ? 17.812 23.124 36.379 1.00 35.40 1310 ALA B O 1
ATOM 3039 N N . GLY B 1 156 ? 19.037 24.430 35.029 1.00 33.89 1311 GLY B N 1
ATOM 3040 C CA . GLY B 1 156 ? 17.925 25.333 34.728 1.00 31.98 1311 GLY B CA 1
ATOM 3041 C C . GLY B 1 156 ? 16.997 24.866 33.612 1.00 30.66 1311 GLY B C 1
ATOM 3042 O O . GLY B 1 156 ? 16.001 25.526 33.298 1.00 28.81 1311 GLY B O 1
ATOM 3043 N N . SER B 1 157 ? 17.289 23.704 33.041 1.00 29.85 1312 SER B N 1
ATOM 3044 C CA . SER B 1 157 ? 16.611 23.235 31.853 1.00 28.60 1312 SER B CA 1
ATOM 3045 C C . SER B 1 157 ? 15.288 22.500 32.138 1.00 29.61 1312 SER B C 1
ATOM 3046 O O . SER B 1 157 ? 15.179 21.770 33.107 1.00 32.17 1312 SER B O 1
ATOM 3049 N N . VAL B 1 158 ? 14.294 22.682 31.277 1.00 27.32 1313 VAL B N 1
ATOM 3050 C CA . VAL B 1 158 ? 13.056 21.900 31.341 1.00 26.83 1313 VAL B CA 1
ATOM 3051 C C . VAL B 1 158 ? 13.146 20.815 30.297 1.00 26.56 1313 VAL B C 1
ATOM 3052 O O . VAL B 1 158 ? 13.248 21.108 29.103 1.00 25.97 1313 VAL B O 1
ATOM 3056 N N . ARG B 1 159 ? 13.109 19.558 30.736 1.00 28.34 1314 ARG B N 1
ATOM 3057 C CA . ARG B 1 159 ? 13.412 18.435 29.850 1.00 29.55 1314 ARG B CA 1
ATOM 3058 C C . ARG B 1 159 ? 12.453 17.266 30.002 1.00 28.90 1314 ARG B C 1
ATOM 3059 O O . ARG B 1 159 ? 12.131 16.856 31.116 1.00 31.85 1314 ARG B O 1
ATOM 3067 N N . TYR B 1 160 ? 12.064 16.694 28.877 1.00 28.51 1315 TYR B N 1
ATOM 3068 C CA . TYR B 1 160 ? 11.509 15.351 28.868 1.00 31.26 1315 TYR B CA 1
ATOM 3069 C C . TYR B 1 160 ? 12.548 14.347 29.324 1.00 31.39 1315 TYR B C 1
ATOM 3070 O O . TYR B 1 160 ? 13.754 14.571 29.233 1.00 31.61 1315 TYR B O 1
ATOM 3079 N N . GLU B 1 161 ? 12.069 13.197 29.755 1.00 34.98 1316 GLU B N 1
ATOM 3080 C CA . GLU B 1 161 ? 12.964 12.116 30.175 1.00 36.96 1316 GLU B CA 1
ATOM 3081 C C . GLU B 1 161 ? 13.533 11.376 28.940 1.00 34.96 1316 GLU B C 1
ATOM 3082 O O . GLU B 1 161 ? 12.850 11.237 27.924 1.00 30.14 1316 GLU B O 1
ATOM 3088 N N . THR B 1 162 ? 14.792 10.941 29.037 1.00 36.73 1317 THR B N 1
ATOM 3089 C CA . THR B 1 162 ? 15.452 10.129 27.996 1.00 38.36 1317 THR B CA 1
ATOM 3090 C C . THR B 1 162 ? 15.436 8.661 28.412 1.00 39.44 1317 THR B C 1
ATOM 3091 O O . THR B 1 162 ? 15.730 8.325 29.570 1.00 39.98 1317 THR B O 1
ATOM 3095 N N . ASN B 1 163 ? 15.049 7.785 27.489 1.00 38.36 1318 ASN B N 1
ATOM 3096 C CA . ASN B 1 163 ? 15.035 6.346 27.766 1.00 38.75 1318 ASN B CA 1
ATOM 3097 C C . ASN B 1 163 ? 16.457 5.816 27.686 1.00 39.04 1318 ASN B C 1
ATOM 3098 O O . ASN B 1 163 ? 17.347 6.511 27.201 1.00 38.34 1318 ASN B O 1
ATOM 3103 N N . ALA B 1 164 ? 16.654 4.588 28.151 1.00 40.77 1319 ALA B N 1
ATOM 3104 C CA . ALA B 1 164 ? 17.959 3.939 28.135 1.00 45.11 1319 ALA B CA 1
ATOM 3105 C C . ALA B 1 164 ? 18.528 3.815 26.722 1.00 44.92 1319 ALA B C 1
ATOM 3106 O O . ALA B 1 164 ? 19.744 3.833 26.547 1.00 46.53 1319 ALA B O 1
ATOM 3108 N N . ASP B 1 165 ? 17.652 3.684 25.723 1.00 43.49 1320 ASP B N 1
ATOM 3109 C CA . ASP B 1 165 ? 18.081 3.614 24.319 1.00 41.84 1320 ASP B CA 1
ATOM 3110 C C . ASP B 1 165 ? 18.335 4.990 23.655 1.00 39.12 1320 ASP B C 1
ATOM 3111 O O . ASP B 1 165 ? 18.606 5.073 22.462 1.00 39.25 1320 ASP B O 1
ATOM 3116 N N . GLY B 1 166 ? 18.271 6.063 24.435 1.00 36.86 1321 GLY B N 1
ATOM 3117 C CA . GLY B 1 166 ? 18.480 7.416 23.920 1.00 35.39 1321 GLY B CA 1
ATOM 3118 C C . GLY B 1 166 ? 17.282 8.094 23.256 1.00 33.71 1321 GLY B C 1
ATOM 3119 O O . GLY B 1 166 ? 17.388 9.230 22.824 1.00 31.48 1321 GLY B O 1
ATOM 3120 N N . SER B 1 167 ? 16.142 7.414 23.143 1.00 32.78 1322 SER B N 1
ATOM 3121 C CA . SER B 1 167 ? 14.932 8.080 22.647 1.00 31.35 1322 SER B CA 1
ATOM 3122 C C . SER B 1 167 ? 14.333 8.939 23.758 1.00 29.63 1322 SER B C 1
ATOM 3123 O O . SER B 1 167 ? 14.591 8.705 24.931 1.00 32.13 1322 SER B O 1
ATOM 3126 N N . VAL B 1 168 ? 13.565 9.951 23.385 1.00 28.93 1323 VAL B N 1
ATOM 3127 C CA . VAL B 1 168 ? 12.951 10.858 24.349 1.00 29.04 1323 VAL B CA 1
ATOM 3128 C C . VAL B 1 168 ? 11.536 10.388 24.644 1.00 28.36 1323 VAL B C 1
ATOM 3129 O O . VAL B 1 168 ? 10.803 9.980 23.728 1.00 29.14 1323 VAL B O 1
ATOM 3133 N N . ASN B 1 169 ? 11.171 10.386 25.924 1.00 29.38 1324 ASN B N 1
ATOM 3134 C CA . ASN B 1 169 ? 9.817 10.052 26.311 1.00 32.72 1324 ASN B CA 1
ATOM 3135 C C . ASN B 1 169 ? 8.947 11.318 26.331 1.00 32.64 1324 ASN B C 1
ATOM 3136 O O . ASN B 1 169 ? 8.981 12.088 27.279 1.00 32.22 1324 ASN B O 1
ATOM 3141 N N . TYR B 1 170 ? 8.154 11.511 25.284 1.00 30.46 1325 TYR B N 1
ATOM 3142 C CA . TYR B 1 170 ? 7.356 12.720 25.155 1.00 30.39 1325 TYR B CA 1
ATOM 3143 C C . TYR B 1 170 ? 6.013 12.686 25.882 1.00 31.12 1325 TYR B C 1
ATOM 3144 O O . TYR B 1 170 ? 5.317 13.697 25.916 1.00 29.26 1325 TYR B O 1
ATOM 3153 N N . SER B 1 171 ? 5.637 11.542 26.452 1.00 30.43 1326 SER B N 1
ATOM 3154 C CA . SER B 1 171 ? 4.285 11.401 26.984 1.00 31.67 1326 SER B CA 1
ATOM 3155 C C . SER B 1 171 ? 4.098 12.084 28.349 1.00 31.62 1326 SER B C 1
ATOM 3156 O O . SER B 1 171 ? 2.969 12.333 28.746 1.00 32.25 1326 SER B O 1
ATOM 3159 N N . VAL B 1 172 ? 5.200 12.356 29.054 1.00 32.69 1327 VAL B N 1
ATOM 3160 C CA . VAL B 1 172 ? 5.188 13.013 30.372 1.00 32.29 1327 VAL B CA 1
ATOM 3161 C C . VAL B 1 172 ? 6.285 14.097 30.462 1.00 31.84 1327 VAL B C 1
ATOM 3162 O O . VAL B 1 172 ? 7.439 13.881 30.067 1.00 30.38 1327 VAL B O 1
ATOM 3166 N N . LEU B 1 173 ? 5.921 15.264 30.979 1.00 30.91 1328 LEU B N 1
ATOM 3167 C CA . LEU B 1 173 ? 6.884 16.304 31.287 1.00 29.98 1328 LEU B CA 1
ATOM 3168 C C . LEU B 1 173 ? 6.747 16.586 32.756 1.00 33.05 1328 LEU B C 1
ATOM 3169 O O . LEU B 1 173 ? 5.727 17.121 33.197 1.00 34.38 1328 LEU B O 1
ATOM 3174 N N . ASN B 1 174 ? 7.764 16.205 33.520 1.00 33.46 1329 ASN B N 1
ATOM 3175 C CA . ASN B 1 174 ? 7.754 16.402 34.961 1.00 34.86 1329 ASN B CA 1
ATOM 3176 C C . ASN B 1 174 ? 8.506 17.663 35.337 1.00 35.22 1329 ASN B C 1
ATOM 3177 O O . ASN B 1 174 ? 9.684 17.816 34.998 1.00 36.82 1329 ASN B O 1
ATOM 3182 N N . LEU B 1 175 ? 7.815 18.572 36.021 1.00 32.51 1330 LEU B N 1
ATOM 3183 C CA . LEU B 1 175 ? 8.414 19.815 36.500 1.00 31.65 1330 LEU B CA 1
ATOM 3184 C C . LEU B 1 175 ? 8.813 19.603 37.977 1.00 32.33 1330 LEU B C 1
ATOM 3185 O O . LEU B 1 175 ? 9.071 18.484 38.378 1.00 34.90 1330 LEU B O 1
ATOM 3190 N N . GLY B 1 176 ? 8.910 20.666 38.761 1.00 33.49 1331 GLY B N 1
ATOM 3191 C CA . GLY B 1 176 ? 9.209 20.544 40.184 1.00 38.38 1331 GLY B CA 1
ATOM 3192 C C . GLY B 1 176 ? 10.701 20.496 40.476 1.00 40.03 1331 GLY B C 1
ATOM 3193 O O . GLY B 1 176 ? 11.514 20.534 39.562 1.00 41.47 1331 GLY B O 1
ATOM 3194 N N . ASP B 1 177 ? 11.048 20.403 41.757 1.00 43.80 1332 ASP B N 1
ATOM 3195 C CA . ASP B 1 177 ? 12.445 20.536 42.212 1.00 46.60 1332 ASP B CA 1
ATOM 3196 C C . ASP B 1 177 ? 13.175 19.211 42.423 1.00 49.63 1332 ASP B C 1
ATOM 3197 O O . ASP B 1 177 ? 14.258 19.186 43.014 1.00 51.64 1332 ASP B O 1
ATOM 3202 N N . GLY B 1 178 ? 12.588 18.111 41.962 1.00 51.64 1333 GLY B N 1
ATOM 3203 C CA . GLY B 1 178 ? 13.229 16.803 42.070 1.00 54.45 1333 GLY B CA 1
ATOM 3204 C C . GLY B 1 178 ? 12.869 16.026 43.320 1.00 59.95 1333 GLY B C 1
ATOM 3205 O O . GLY B 1 178 ? 12.754 14.799 43.269 1.00 63.26 1333 GLY B O 1
ATOM 3206 N N . SER B 1 179 ? 12.720 16.717 44.451 1.00 62.03 1334 SER B N 1
ATOM 3207 C CA A SER B 1 179 ? 12.337 16.061 45.697 0.50 65.57 1334 SER B CA 1
ATOM 3208 C CA B SER B 1 179 ? 12.336 16.061 45.694 0.50 65.26 1334 SER B CA 1
ATOM 3209 C C . SER B 1 179 ? 10.843 15.722 45.658 1.00 65.31 1334 SER B C 1
ATOM 3210 O O . SER B 1 179 ? 10.467 14.552 45.532 1.00 66.73 1334 SER B O 1
ATOM 3215 N N . GLY B 1 180 ? 9.999 16.749 45.755 1.00 63.18 1335 GLY B N 1
ATOM 3216 C CA . GLY B 1 180 ? 8.537 16.589 45.707 1.00 59.76 1335 GLY B CA 1
ATOM 3217 C C . GLY B 1 180 ? 7.802 17.918 45.615 1.00 57.47 1335 GLY B C 1
ATOM 3218 O O . GLY B 1 180 ? 6.592 17.981 45.848 1.00 56.36 1335 GLY B O 1
ATOM 3219 N N . GLY B 1 181 ? 8.532 18.980 45.256 1.00 54.18 1336 GLY B N 1
ATOM 3220 C CA . GLY B 1 181 ? 7.970 20.309 45.147 1.00 50.58 1336 GLY B CA 1
ATOM 3221 C C . GLY B 1 181 ? 7.362 20.435 43.775 1.00 46.80 1336 GLY B C 1
ATOM 3222 O O . GLY B 1 181 ? 7.612 19.595 42.906 1.00 43.88 1336 GLY B O 1
ATOM 3223 N N . THR B 1 182 ? 6.565 21.479 43.574 1.00 43.11 1337 THR B N 1
ATOM 3224 C CA . THR B 1 182 ? 5.893 21.667 42.298 1.00 40.84 1337 THR B CA 1
ATOM 3225 C C . THR B 1 182 ? 6.242 23.015 41.703 1.00 38.25 1337 THR B C 1
ATOM 3226 O O . THR B 1 182 ? 6.815 23.872 42.371 1.00 40.23 1337 THR B O 1
ATOM 3230 N N . THR B 1 183 ? 5.890 23.191 40.437 1.00 36.42 1338 THR B N 1
ATOM 3231 C CA . THR B 1 183 ? 6.216 24.397 39.706 1.00 34.86 1338 THR B CA 1
ATOM 3232 C C . THR B 1 183 ? 4.929 25.085 39.270 1.00 33.14 1338 THR B C 1
ATOM 3233 O O . THR B 1 183 ? 4.064 24.460 38.654 1.00 32.51 1338 THR B O 1
ATOM 3237 N N . ARG B 1 184 ? 4.803 26.368 39.598 1.00 33.42 1339 ARG B N 1
ATOM 3238 C CA . ARG B 1 184 ? 3.719 27.186 39.071 1.00 33.26 1339 ARG B CA 1
ATOM 3239 C C . ARG B 1 184 ? 4.113 27.659 37.673 1.00 31.70 1339 ARG B C 1
ATOM 3240 O O . ARG B 1 184 ? 5.194 28.211 37.499 1.00 33.76 1339 ARG B O 1
ATOM 3248 N N . ILE B 1 185 ? 3.244 27.452 36.689 1.00 30.13 1340 ILE B N 1
ATOM 3249 C CA . ILE B 1 185 ? 3.537 27.848 35.296 1.00 30.39 1340 ILE B CA 1
ATOM 3250 C C . ILE B 1 185 ? 2.900 29.202 34.987 1.00 31.45 1340 ILE B C 1
ATOM 3251 O O . ILE B 1 185 ? 1.672 29.339 34.999 1.00 33.80 1340 ILE B O 1
ATOM 3256 N N . GLY B 1 186 ? 3.741 30.188 34.700 1.00 30.33 1341 GLY B N 1
ATOM 3257 C CA . GLY B 1 186 ? 3.322 31.570 34.484 1.00 30.19 1341 GLY B CA 1
ATOM 3258 C C . GLY B 1 186 ? 3.309 31.967 33.018 1.00 29.58 1341 GLY B C 1
ATOM 3259 O O . GLY B 1 186 ? 3.913 31.295 32.164 1.00 28.41 1341 GLY B O 1
ATOM 3260 N N . ASN B 1 187 ? 2.601 33.057 32.731 1.00 29.61 1342 ASN B N 1
ATOM 3261 C CA . ASN B 1 187 ? 2.463 33.589 31.378 1.00 29.41 1342 ASN B CA 1
ATOM 3262 C C . ASN B 1 187 ? 1.862 32.578 30.379 1.00 28.13 1342 ASN B C 1
ATOM 3263 O O . ASN B 1 187 ? 2.359 32.410 29.269 1.00 29.03 1342 ASN B O 1
ATOM 3268 N N . VAL B 1 188 ? 0.778 31.924 30.786 1.00 28.15 1343 VAL B N 1
ATOM 3269 C CA . VAL B 1 188 ? 0.077 30.947 29.965 1.00 27.14 1343 VAL B CA 1
ATOM 3270 C C . VAL B 1 188 ? -1.142 31.605 29.327 1.00 29.38 1343 VAL B C 1
ATOM 3271 O O . VAL B 1 188 ? -1.897 32.281 30.017 1.00 31.95 1343 VAL B O 1
ATOM 3275 N N . SER B 1 189 ? -1.314 31.449 28.011 1.00 28.81 1344 SER B N 1
ATOM 3276 C CA . SER B 1 189 ? -2.481 32.006 27.309 1.00 30.01 1344 SER B CA 1
ATOM 3277 C C . SER B 1 189 ? -3.732 31.133 27.495 1.00 30.99 1344 SER B C 1
ATOM 3278 O O . SER B 1 189 ? -3.638 29.941 27.799 1.00 31.27 1344 SER B O 1
ATOM 3281 N N . ALA B 1 190 ? -4.899 31.723 27.274 1.00 31.89 1345 ALA B N 1
ATOM 3282 C CA . ALA B 1 190 ? -6.152 30.971 27.360 1.00 31.42 1345 ALA B CA 1
ATOM 3283 C C . ALA B 1 190 ? -6.119 29.878 26.290 1.00 30.25 1345 ALA B C 1
ATOM 3284 O O . ALA B 1 190 ? -5.657 30.119 25.187 1.00 29.97 1345 ALA B O 1
ATOM 3286 N N . ALA B 1 191 ? -6.578 28.682 26.647 1.00 28.81 1346 ALA B N 1
ATOM 3287 C CA . ALA B 1 191 ? -6.690 27.580 25.716 1.00 26.59 1346 ALA B CA 1
ATOM 3288 C C . ALA B 1 191 ? -7.656 27.894 24.594 1.00 30.71 1346 ALA B C 1
ATOM 3289 O O . ALA B 1 191 ? -8.703 28.493 24.832 1.00 31.12 1346 ALA B O 1
ATOM 3291 N N . VAL B 1 192 ? -7.298 27.480 23.373 1.00 30.68 1347 VAL B N 1
ATOM 3292 C CA . VAL B 1 192 ? -8.178 27.558 22.223 1.00 31.89 1347 VAL B CA 1
ATOM 3293 C C . VAL B 1 192 ? -8.670 26.162 21.836 1.00 33.45 1347 VAL B C 1
ATOM 3294 O O . VAL B 1 192 ? -9.855 25.967 21.572 1.00 37.32 1347 VAL B O 1
ATOM 3298 N N . ASN B 1 193 ? -7.751 25.209 21.784 1.00 33.00 1348 ASN B N 1
ATOM 3299 C CA . ASN B 1 193 ? -8.043 23.852 21.362 1.00 32.80 1348 ASN B CA 1
ATOM 3300 C C . ASN B 1 193 ? -8.235 22.950 22.566 1.00 31.07 1348 ASN B C 1
ATOM 3301 O O . ASN B 1 193 ? -7.760 23.244 23.668 1.00 28.17 1348 ASN B O 1
ATOM 3306 N N . ASP B 1 194 ? -8.921 21.837 22.339 1.00 30.94 1349 ASP B N 1
ATOM 3307 C CA . ASP B 1 194 ? -9.253 20.885 23.409 1.00 32.02 1349 ASP B CA 1
ATOM 3308 C C . ASP B 1 194 ? -8.038 20.371 24.183 1.00 29.57 1349 ASP B C 1
ATOM 3309 O O . ASP B 1 194 ? -8.133 20.168 25.393 1.00 28.50 1349 ASP B O 1
ATOM 3314 N N . THR B 1 195 ? -6.909 20.181 23.500 1.00 27.61 1350 THR B N 1
ATOM 3315 C CA . THR B 1 195 ? -5.690 19.769 24.176 1.00 28.24 1350 THR B CA 1
ATOM 3316 C C . THR B 1 195 ? -4.757 20.933 24.552 1.00 27.40 1350 THR B C 1
ATOM 3317 O O . THR B 1 195 ? -3.560 20.736 24.734 1.00 28.87 1350 THR B O 1
ATOM 3321 N N . ASP B 1 196 ? -5.286 22.142 24.702 1.00 26.18 1351 ASP B N 1
ATOM 3322 C CA . ASP B 1 196 ? -4.456 23.221 25.223 1.00 26.00 1351 ASP B CA 1
ATOM 3323 C C . ASP B 1 196 ? -4.571 23.245 26.736 1.00 25.48 1351 ASP B C 1
ATOM 3324 O O . ASP B 1 196 ? -5.593 22.867 27.282 1.00 25.58 1351 ASP B O 1
ATOM 3329 N N . ALA B 1 197 ? -3.510 23.683 27.404 1.00 24.54 1352 ALA B N 1
ATOM 3330 C CA . ALA B 1 197 ? -3.551 23.969 28.832 1.00 24.20 1352 ALA B CA 1
ATOM 3331 C C . ALA B 1 197 ? -4.474 25.160 29.069 1.00 27.01 1352 ALA B C 1
ATOM 3332 O O . ALA B 1 197 ? -4.599 26.037 28.211 1.00 26.36 1352 ALA B O 1
ATOM 3334 N N . VAL B 1 198 ? -5.152 25.177 30.213 1.00 30.34 1353 VAL B N 1
ATOM 3335 C CA . VAL B 1 198 ? -6.062 26.285 30.535 1.00 29.60 1353 VAL B CA 1
ATOM 3336 C C . VAL B 1 198 ? -5.419 27.165 31.604 1.00 29.63 1353 VAL B C 1
ATOM 3337 O O . VAL B 1 198 ? -4.602 26.696 32.402 1.00 32.06 1353 VAL B O 1
ATOM 3341 N N . ASN B 1 199 ? -5.764 28.445 31.607 1.00 29.41 1354 ASN B N 1
ATOM 3342 C CA . ASN B 1 199 ? -5.230 29.351 32.613 1.00 29.57 1354 ASN B CA 1
ATOM 3343 C C . ASN B 1 199 ? -6.287 29.712 33.654 1.00 30.50 1354 ASN B C 1
ATOM 3344 O O . ASN B 1 199 ? -7.465 29.370 33.521 1.00 30.61 1354 ASN B O 1
ATOM 3349 N N . TYR B 1 200 ? -5.841 30.339 34.729 1.00 31.72 1355 TYR B N 1
ATOM 3350 C CA . TYR B 1 200 ? -6.699 30.611 35.871 1.00 31.89 1355 TYR B CA 1
ATOM 3351 C C . TYR B 1 200 ? -7.891 31.532 35.526 1.00 33.64 1355 TYR B C 1
ATOM 3352 O O . TYR B 1 200 ? -9.006 31.286 35.973 1.00 33.17 1355 TYR B O 1
ATOM 3361 N N . ALA B 1 201 ? -7.654 32.572 34.727 1.00 32.78 1356 ALA B N 1
ATOM 3362 C CA . ALA B 1 201 ? -8.731 33.459 34.284 1.00 36.38 1356 ALA B CA 1
ATOM 3363 C C . ALA B 1 201 ? -9.851 32.652 33.627 1.00 35.34 1356 ALA B C 1
ATOM 3364 O O . ALA B 1 201 ? -11.035 32.930 33.809 1.00 36.73 1356 ALA B O 1
ATOM 3366 N N . GLN B 1 202 ? -9.443 31.660 32.855 1.00 33.05 1357 GLN B N 1
ATOM 3367 C CA . GLN B 1 202 ? -10.350 30.812 32.090 1.00 34.30 1357 GLN B CA 1
ATOM 3368 C C . GLN B 1 202 ? -11.176 29.912 33.024 1.00 31.82 1357 GLN B C 1
ATOM 3369 O O . GLN B 1 202 ? -12.388 29.794 32.857 1.00 35.40 1357 GLN B O 1
ATOM 3375 N N . LEU B 1 203 ? -10.530 29.324 34.028 1.00 35.33 1358 LEU B N 1
ATOM 3376 C CA . LEU B 1 203 ? -11.240 28.573 35.063 1.00 35.00 1358 LEU B CA 1
ATOM 3377 C C . LEU B 1 203 ? -12.284 29.459 35.746 1.00 38.01 1358 LEU B C 1
ATOM 3378 O O . LEU B 1 203 ? -13.437 29.041 35.923 1.00 35.83 1358 LEU B O 1
ATOM 3383 N N . LYS B 1 204 ? -11.887 30.681 36.104 1.00 39.33 1359 LYS B N 1
ATOM 3384 C CA . LYS B 1 204 ? -12.788 31.592 36.816 1.00 44.05 1359 LYS B CA 1
ATOM 3385 C C . LYS B 1 204 ? -14.012 31.983 35.991 1.00 40.26 1359 LYS B C 1
ATOM 3386 O O . LYS B 1 204 ? -15.113 32.021 36.514 1.00 41.07 1359 LYS B O 1
ATOM 3392 N N . ARG B 1 205 ? -13.823 32.240 34.702 1.00 38.26 1360 ARG B N 1
ATOM 3393 C CA . ARG B 1 205 ? -14.944 32.467 33.796 1.00 39.00 1360 ARG B CA 1
ATOM 3394 C C . ARG B 1 205 ? -15.881 31.245 33.729 1.00 37.01 1360 ARG B C 1
ATOM 3395 O O . ARG B 1 205 ? -17.092 31.401 33.726 1.00 39.07 1360 ARG B O 1
ATOM 3398 N N . SER B 1 206 ? -15.319 30.042 33.706 1.00 36.42 1361 SER B N 1
ATOM 3399 C CA A SER B 1 206 ? -16.111 28.803 33.672 0.50 35.51 1361 SER B CA 1
ATOM 3400 C CA B SER B 1 206 ? -16.115 28.812 33.662 0.50 35.32 1361 SER B CA 1
ATOM 3401 C C . SER B 1 206 ? -16.963 28.651 34.927 1.00 36.72 1361 SER B C 1
ATOM 3402 O O . SER B 1 206 ? -18.107 28.195 34.866 1.00 37.65 1361 SER B O 1
ATOM 3407 N N . VAL B 1 207 ? -16.399 29.004 36.072 1.00 37.80 1362 VAL B N 1
ATOM 3408 C CA . VAL B 1 207 ? -17.163 29.010 37.306 1.00 42.28 1362 VAL B CA 1
ATOM 3409 C C . VAL B 1 207 ? -18.313 30.026 37.181 1.00 42.33 1362 VAL B C 1
ATOM 3410 O O . VAL B 1 207 ? -19.430 29.730 37.582 1.00 42.72 1362 VAL B O 1
ATOM 3414 N N . GLU B 1 208 ? -18.039 31.203 36.609 1.00 42.06 1363 GLU B N 1
ATOM 3415 C CA . GLU B 1 208 ? -19.074 32.236 36.438 1.00 44.66 1363 GLU B CA 1
ATOM 3416 C C . GLU B 1 208 ? -20.208 31.724 35.553 1.00 41.50 1363 GLU B C 1
ATOM 3417 O O . GLU B 1 208 ? -21.384 31.885 35.896 1.00 41.46 1363 GLU B O 1
ATOM 3423 N N . GLU B 1 209 ? -19.860 31.113 34.419 1.00 39.68 1364 GLU B N 1
ATOM 3424 C CA . GLU B 1 209 ? -20.876 30.507 33.543 1.00 41.46 1364 GLU B CA 1
ATOM 3425 C C . GLU B 1 209 ? -21.779 29.561 34.326 1.00 37.13 1364 GLU B C 1
ATOM 3426 O O . GLU B 1 209 ? -22.984 29.632 34.209 1.00 38.02 1364 GLU B O 1
ATOM 3432 N N . ALA B 1 210 ? -21.181 28.664 35.102 1.00 34.53 1365 ALA B N 1
ATOM 3433 C CA . ALA B 1 210 ? -21.946 27.722 35.906 1.00 34.46 1365 ALA B CA 1
ATOM 3434 C C . ALA B 1 210 ? -22.829 28.432 36.933 1.00 34.83 1365 ALA B C 1
ATOM 3435 O O . ALA B 1 210 ? -23.992 28.066 37.113 1.00 33.63 1365 ALA B O 1
ATOM 3437 N N . ASN B 1 211 ? -22.290 29.445 37.606 1.00 36.35 1366 ASN B N 1
ATOM 3438 C CA . ASN B 1 211 ? -23.080 30.180 38.598 1.00 37.68 1366 ASN B CA 1
ATOM 3439 C C . ASN B 1 211 ? -24.279 30.872 37.932 1.00 36.91 1366 ASN B C 1
ATOM 3440 O O . ASN B 1 211 ? -25.372 30.875 38.487 1.00 37.62 1366 ASN B O 1
ATOM 3445 N N . THR B 1 212 ? -24.055 31.448 36.754 1.00 35.01 1367 THR B N 1
ATOM 3446 C CA . THR B 1 212 ? -25.098 32.105 35.973 1.00 39.66 1367 THR B CA 1
ATOM 3447 C C . THR B 1 212 ? -26.188 31.137 35.547 1.00 38.69 1367 THR B C 1
ATOM 3448 O O . THR B 1 212 ? -27.363 31.493 35.524 1.00 41.13 1367 THR B O 1
ATOM 3452 N N . TYR B 1 213 ? -25.789 29.924 35.187 1.00 36.25 1368 TYR B N 1
ATOM 3453 C CA . TYR B 1 213 ? -26.731 28.880 34.822 1.00 35.75 1368 TYR B CA 1
ATOM 3454 C C . TYR B 1 213 ? -27.608 28.579 36.025 1.00 34.72 1368 TYR B C 1
ATOM 3455 O O . TYR B 1 213 ? -28.836 28.535 35.928 1.00 36.60 1368 TYR B O 1
ATOM 3464 N N . THR B 1 214 ? -26.962 28.394 37.163 1.00 33.17 1369 THR B N 1
ATOM 3465 C CA . THR B 1 214 ? -27.658 28.205 38.414 1.00 35.01 1369 THR B CA 1
ATOM 3466 C C . THR B 1 214 ? -28.645 29.334 38.723 1.00 36.53 1369 THR B C 1
ATOM 3467 O O . THR B 1 214 ? -29.763 29.056 39.146 1.00 36.95 1369 THR B O 1
ATOM 3471 N N . ASP B 1 215 ? -28.232 30.589 38.525 1.00 36.49 1370 ASP B N 1
ATOM 3472 C CA . ASP B 1 215 ? -29.090 31.738 38.837 1.00 39.99 1370 ASP B CA 1
ATOM 3473 C C . ASP B 1 215 ? -30.285 31.795 37.891 1.00 40.27 1370 ASP B C 1
ATOM 3474 O O . ASP B 1 215 ? -31.410 32.035 38.332 1.00 41.90 1370 ASP B O 1
ATOM 3479 N N . GLN B 1 216 ? -30.043 31.593 36.596 1.00 39.43 1371 GLN B N 1
ATOM 3480 C CA . GLN B 1 216 ? -31.125 31.514 35.621 1.00 42.94 1371 GLN B CA 1
ATOM 3481 C C . GLN B 1 216 ? -32.144 30.435 36.010 1.00 40.87 1371 GLN B C 1
ATOM 3482 O O . GLN B 1 216 ? -33.351 30.708 36.097 1.00 41.23 1371 GLN B O 1
ATOM 3488 N N . LYS B 1 217 ? -31.648 29.232 36.293 1.00 40.88 1372 LYS B N 1
ATOM 3489 C CA . LYS B 1 217 ? -32.516 28.092 36.613 1.00 41.40 1372 LYS B CA 1
ATOM 3490 C C . LYS B 1 217 ? -33.333 28.290 37.876 1.00 40.03 1372 LYS B C 1
ATOM 3491 O O . LYS B 1 217 ? -34.550 28.081 37.869 1.00 42.32 1372 LYS B O 1
ATOM 3497 N N . MET B 1 218 ? -32.669 28.711 38.947 1.00 37.60 1373 MET B N 1
ATOM 3498 C CA . MET B 1 218 ? -33.329 28.975 40.214 1.00 38.91 1373 MET B CA 1
ATOM 3499 C C . MET B 1 218 ? -34.334 30.131 40.149 1.00 39.75 1373 MET B C 1
ATOM 3500 O O . MET B 1 218 ? -35.342 30.113 40.859 1.00 40.97 1373 MET B O 1
ATOM 3505 N N . GLY B 1 219 ? -34.052 31.124 39.312 1.00 41.11 1374 GLY B N 1
ATOM 3506 C CA . GLY B 1 219 ? -35.010 32.168 38.990 1.00 45.88 1374 GLY B CA 1
ATOM 3507 C C . GLY B 1 219 ? -36.270 31.582 38.371 1.00 46.67 1374 GLY B C 1
ATOM 3508 O O . GLY B 1 219 ? -37.387 31.916 38.778 1.00 46.30 1374 GLY B O 1
ATOM 3509 N N . GLU B 1 220 ? -36.088 30.697 37.393 1.00 44.97 1375 GLU B N 1
ATOM 3510 C CA . GLU B 1 220 ? -37.211 30.016 36.745 1.00 46.03 1375 GLU B CA 1
ATOM 3511 C C . GLU B 1 220 ? -38.005 29.145 37.750 1.00 42.78 1375 GLU B C 1
ATOM 3512 O O . GLU B 1 220 ? -39.231 29.045 37.670 1.00 42.57 1375 GLU B O 1
ATOM 3518 N N . MET B 1 221 ? -37.303 28.549 38.706 1.00 39.88 1376 MET B N 1
ATOM 3519 C CA . MET B 1 221 ? -37.948 27.763 39.772 1.00 41.21 1376 MET B CA 1
ATOM 3520 C C . MET B 1 221 ? -38.753 28.676 40.712 1.00 41.77 1376 MET B C 1
ATOM 3521 O O . MET B 1 221 ? -39.894 28.370 41.085 1.00 40.77 1376 MET B O 1
ATOM 3526 N N . ASN B 1 222 ? -38.146 29.798 41.083 1.00 43.02 1377 ASN B N 1
ATOM 3527 C CA . ASN B 1 222 ? -38.801 30.800 41.918 1.00 45.65 1377 ASN B CA 1
ATOM 3528 C C . ASN B 1 222 ? -40.102 31.269 41.284 1.00 46.12 1377 ASN B C 1
ATOM 3529 O O . ASN B 1 222 ? -41.096 31.413 41.973 1.00 45.43 1377 ASN B O 1
ATOM 3534 N N . SER B 1 223 ? -40.094 31.495 39.972 1.00 49.19 1378 SER B N 1
ATOM 3535 C CA . SER B 1 223 ? -41.306 31.899 39.273 1.00 55.47 1378 SER B CA 1
ATOM 3536 C C . SER B 1 223 ? -42.376 30.818 39.355 1.00 52.62 1378 SER B C 1
ATOM 3537 O O . SER B 1 223 ? -43.566 31.123 39.456 1.00 54.60 1378 SER B O 1
ATOM 3540 N N . LYS B 1 224 ? -41.948 29.562 39.298 1.00 48.90 1379 LYS B N 1
ATOM 3541 C CA . LYS B 1 224 ? -42.871 28.426 39.365 1.00 50.82 1379 LYS B CA 1
ATOM 3542 C C . LYS B 1 224 ? -43.490 28.293 40.760 1.00 45.28 1379 LYS B C 1
ATOM 3543 O O . LYS B 1 224 ? -44.657 27.954 40.905 1.00 45.33 1379 LYS B O 1
ATOM 3549 N N . ILE B 1 225 ? -42.698 28.570 41.787 1.00 43.64 1380 ILE B N 1
ATOM 3550 C CA . ILE B 1 225 ? -43.166 28.497 43.167 1.00 41.65 1380 ILE B CA 1
ATOM 3551 C C . ILE B 1 225 ? -44.140 29.642 43.427 1.00 43.16 1380 ILE B C 1
ATOM 3552 O O . ILE B 1 225 ? -45.173 29.443 44.035 1.00 42.27 1380 ILE B O 1
ATOM 3557 N N . LYS B 1 226 ? -43.804 30.831 42.933 1.00 46.61 1381 LYS B N 1
ATOM 3558 C CA . LYS B 1 226 ? -44.678 32.002 43.004 1.00 51.22 1381 LYS B CA 1
ATOM 3559 C C . LYS B 1 226 ? -46.059 31.703 42.406 1.00 51.79 1381 LYS B C 1
ATOM 3560 O O . LYS B 1 226 ? -47.075 32.035 43.003 1.00 53.36 1381 LYS B O 1
ATOM 3566 N N . GLY B 1 227 ? -46.074 31.083 41.226 1.00 53.71 1382 GLY B N 1
ATOM 3567 C CA . GLY B 1 227 ? -47.306 30.696 40.529 1.00 56.99 1382 GLY B CA 1
ATOM 3568 C C . GLY B 1 227 ? -48.197 29.754 41.331 1.00 55.24 1382 GLY B C 1
ATOM 3569 O O . GLY B 1 227 ? -49.426 29.852 41.285 1.00 59.18 1382 GLY B O 1
ATOM 3570 N N . VAL B 1 228 ? -47.573 28.832 42.056 1.00 50.57 1383 VAL B N 1
ATOM 3571 C CA . VAL B 1 228 ? -48.288 27.958 42.972 1.00 50.24 1383 VAL B CA 1
ATOM 3572 C C . VAL B 1 228 ? -48.807 28.734 44.193 1.00 49.37 1383 VAL B C 1
ATOM 3573 O O . VAL B 1 228 ? -49.946 28.528 44.609 1.00 49.63 1383 VAL B O 1
ATOM 3577 N N . GLU B 1 229 ? -47.992 29.634 44.746 1.00 49.97 1384 GLU B N 1
ATOM 3578 C CA . GLU B 1 229 ? -48.384 30.408 45.941 1.00 51.21 1384 GLU B CA 1
ATOM 3579 C C . GLU B 1 229 ? -49.589 31.294 45.657 1.00 54.62 1384 GLU B C 1
ATOM 3580 O O . GLU B 1 229 ? -50.463 31.442 46.508 1.00 54.03 1384 GLU B O 1
ATOM 3586 N N . ASN B 1 230 ? -49.623 31.898 44.469 1.00 58.23 1385 ASN B N 1
ATOM 3587 C CA . ASN B 1 230 ? -50.756 32.732 44.069 1.00 63.79 1385 ASN B CA 1
ATOM 3588 C C . ASN B 1 230 ? -52.073 31.959 43.967 1.00 61.91 1385 ASN B C 1
ATOM 3589 O O . ASN B 1 230 ? -53.119 32.446 44.402 1.00 63.25 1385 ASN B O 1
ATOM 3594 N N . LYS B 1 231 ? -52.018 30.773 43.366 1.00 59.55 1386 LYS B N 1
ATOM 3595 C CA . LYS B 1 231 ? -53.214 29.950 43.149 1.00 61.79 1386 LYS B CA 1
ATOM 3596 C C . LYS B 1 231 ? -53.704 29.387 44.474 1.00 57.97 1386 LYS B C 1
ATOM 3597 O O . LYS B 1 231 ? -54.890 29.128 44.663 1.00 58.40 1386 LYS B O 1
ATOM 3603 N N . MET B 1 232 ? -52.761 29.196 45.385 1.00 54.97 1387 MET B N 1
ATOM 3604 C CA . MET B 1 232 ? -53.068 28.781 46.742 1.00 53.82 1387 MET B CA 1
ATOM 3605 C C . MET B 1 232 ? -53.802 29.912 47.469 1.00 55.21 1387 MET B C 1
ATOM 3606 O O . MET B 1 232 ? -54.729 29.653 48.235 1.00 54.83 1387 MET B O 1
ATOM 3611 N N . LYS B 1 233 ? -53.409 31.159 47.201 1.00 57.44 1388 LYS B N 1
ATOM 3612 C CA . LYS B 1 233 ? -54.071 32.323 47.804 1.00 61.61 1388 LYS B CA 1
ATOM 3613 C C . LYS B 1 233 ? -55.481 32.517 47.240 1.00 62.13 1388 LYS B C 1
ATOM 3614 O O . LYS B 1 233 ? -56.361 32.998 47.940 1.00 64.11 1388 LYS B O 1
ATOM 3620 N N . GLN B 1 234 ? -55.671 32.154 45.971 1.00 61.76 1389 GLN B N 1
ATOM 3621 C CA . GLN B 1 234 ? -57.004 32.128 45.346 1.00 65.09 1389 GLN B CA 1
ATOM 3622 C C . GLN B 1 234 ? -57.911 31.128 46.056 1.00 61.74 1389 GLN B C 1
ATOM 3623 O O . GLN B 1 234 ? -59.069 31.435 46.362 1.00 64.04 1389 GLN B O 1
ATOM 3629 N N . ILE B 1 235 ? -57.387 29.935 46.318 1.00 57.66 1390 ILE B N 1
ATOM 3630 C CA . ILE B 1 235 ? -58.140 28.910 47.048 1.00 56.42 1390 ILE B CA 1
ATOM 3631 C C . ILE B 1 235 ? -58.504 29.397 48.453 1.00 55.38 1390 ILE B C 1
ATOM 3632 O O . ILE B 1 235 ? -59.625 29.200 48.917 1.00 55.35 1390 ILE B O 1
ATOM 3637 N N . GLU B 1 236 ? -57.551 30.047 49.115 1.00 54.88 1391 GLU B N 1
ATOM 3638 C CA . GLU B 1 236 ? -57.775 30.591 50.458 1.00 56.83 1391 GLU B CA 1
ATOM 3639 C C . GLU B 1 236 ? -58.931 31.587 50.488 1.00 59.93 1391 GLU B C 1
ATOM 3640 O O . GLU B 1 236 ? -59.761 31.533 51.394 1.00 60.72 1391 GLU B O 1
ATOM 3646 N N . ASP B 1 237 ? -58.988 32.479 49.499 1.00 62.61 1392 ASP B N 1
ATOM 3647 C CA . ASP B 1 237 ? -60.077 33.464 49.404 1.00 67.88 1392 ASP B CA 1
ATOM 3648 C C . ASP B 1 237 ? -61.434 32.809 49.139 1.00 66.45 1392 ASP B C 1
ATOM 3649 O O . ASP B 1 237 ? -62.448 33.257 49.675 1.00 69.00 1392 ASP B O 1
ATOM 3654 N N . LYS B 1 238 ? -61.452 31.768 48.306 1.00 63.95 1393 LYS B N 1
ATOM 3655 C CA . LYS B 1 238 ? -62.685 31.022 48.006 1.00 64.49 1393 LYS B CA 1
ATOM 3656 C C . LYS B 1 238 ? -63.218 30.295 49.247 1.00 61.37 1393 LYS B C 1
ATOM 3657 O O . LYS B 1 238 ? -64.430 30.236 49.474 1.00 62.47 1393 LYS B O 1
ATOM 3660 N N . ILE B 1 239 ? -62.306 29.750 50.044 1.00 58.11 1394 ILE B N 1
ATOM 3661 C CA . ILE B 1 239 ? -62.668 29.105 51.305 1.00 57.72 1394 ILE B CA 1
ATOM 3662 C C . ILE B 1 239 ? -63.284 30.100 52.299 1.00 59.92 1394 ILE B C 1
ATOM 3663 O O . ILE B 1 239 ? -64.347 29.835 52.878 1.00 60.36 1394 ILE B O 1
ATOM 3668 N N . GLU B 1 240 ? -62.618 31.238 52.489 1.00 62.20 1395 GLU B N 1
ATOM 3669 C CA . GLU B 1 240 ? -63.098 32.287 53.397 1.00 67.19 1395 GLU B CA 1
ATOM 3670 C C . GLU B 1 240 ? -64.497 32.740 52.991 1.00 68.77 1395 GLU B C 1
ATOM 3671 O O . GLU B 1 240 ? -65.344 33.030 53.844 1.00 71.25 1395 GLU B O 1
ATOM 3677 N N . GLU B 1 241 ? -64.722 32.788 51.681 1.00 68.47 1396 GLU B N 1
ATOM 3678 C CA . GLU B 1 241 ? -66.024 33.127 51.108 1.00 71.87 1396 GLU B CA 1
ATOM 3679 C C . GLU B 1 241 ? -67.058 32.018 51.337 1.00 68.41 1396 GLU B C 1
ATOM 3680 O O . GLU B 1 241 ? -68.224 32.293 51.625 1.00 70.14 1396 GLU B O 1
ATOM 3686 N N . ILE B 1 242 ? -66.631 30.768 51.184 1.00 64.15 1397 ILE B N 1
ATOM 3687 C CA . ILE B 1 242 ? -67.505 29.623 51.441 1.00 62.95 1397 ILE B CA 1
ATOM 3688 C C . ILE B 1 242 ? -67.904 29.573 52.910 1.00 62.17 1397 ILE B C 1
ATOM 3689 O O . ILE B 1 242 ? -69.064 29.351 53.226 1.00 62.45 1397 ILE B O 1
ATOM 3694 N N . LEU B 1 243 ? -66.937 29.796 53.796 1.00 62.25 1398 LEU B N 1
ATOM 3695 C CA . LEU B 1 243 ? -67.198 29.836 55.239 1.00 64.41 1398 LEU B CA 1
ATOM 3696 C C . LEU B 1 243 ? -68.209 30.929 55.602 1.00 67.63 1398 LEU B C 1
ATOM 3697 O O . LEU B 1 243 ? -69.088 30.730 56.452 1.00 68.66 1398 LEU B O 1
ATOM 3702 N N . SER B 1 244 ? -68.070 32.084 54.958 1.00 70.14 1399 SER B N 1
ATOM 3703 C CA . SER B 1 244 ? -69.003 33.191 55.143 1.00 75.26 1399 SER B CA 1
ATOM 3704 C C . SER B 1 244 ? -70.411 32.801 54.690 1.00 73.91 1399 SER B C 1
ATOM 3705 O O . SER B 1 244 ? -71.378 33.009 55.429 1.00 76.09 1399 SER B O 1
ATOM 3708 N N . LYS B 1 245 ? -70.520 32.231 53.489 1.00 71.64 1400 LYS B N 1
ATOM 3709 C CA . LYS B 1 245 ? -71.810 31.735 52.981 1.00 72.07 1400 LYS B CA 1
ATOM 3710 C C . LYS B 1 245 ? -72.483 30.798 53.981 1.00 69.31 1400 LYS B C 1
ATOM 3711 O O . LYS B 1 245 ? -73.656 30.967 54.313 1.00 70.85 1400 LYS B O 1
ATOM 3714 N N . ILE B 1 246 ? -71.723 29.812 54.449 1.00 65.91 1401 ILE B N 1
ATOM 3715 C CA . ILE B 1 246 ? -72.215 28.835 55.412 1.00 65.70 1401 ILE B CA 1
ATOM 3716 C C . ILE B 1 246 ? -72.714 29.491 56.712 1.00 67.88 1401 ILE B C 1
ATOM 3717 O O . ILE B 1 246 ? -73.735 29.080 57.250 1.00 68.27 1401 ILE B O 1
ATOM 3722 N N . TYR B 1 247 ? -71.991 30.501 57.200 1.00 70.45 1402 TYR B N 1
ATOM 3723 C CA . TYR B 1 247 ? -72.395 31.251 58.399 1.00 75.32 1402 TYR B CA 1
ATOM 3724 C C . TYR B 1 247 ? -73.774 31.890 58.203 1.00 76.59 1402 TYR B C 1
ATOM 3725 O O . TYR B 1 247 ? -74.612 31.852 59.107 1.00 78.93 1402 TYR B O 1
ATOM 3734 N N . HIS B 1 248 ? -74.007 32.455 57.021 1.00 76.75 1403 HIS B N 1
ATOM 3735 C CA . HIS B 1 248 ? -75.300 33.066 56.686 1.00 80.01 1403 HIS B CA 1
ATOM 3736 C C . HIS B 1 248 ? -76.414 32.022 56.536 1.00 76.67 1403 HIS B C 1
ATOM 3737 O O . HIS B 1 248 ? -77.554 32.275 56.918 1.00 78.95 1403 HIS B O 1
ATOM 3744 N N . ILE B 1 249 ? -76.081 30.861 55.978 1.00 72.41 1404 ILE B N 1
ATOM 3745 C CA . ILE B 1 249 ? -77.039 29.764 55.834 1.00 71.35 1404 ILE B CA 1
ATOM 3746 C C . ILE B 1 249 ? -77.437 29.205 57.206 1.00 70.96 1404 ILE B C 1
ATOM 3747 O O . ILE B 1 249 ? -78.616 28.960 57.471 1.00 71.35 1404 ILE B O 1
ATOM 3752 N N . GLU B 1 250 ? -76.439 29.003 58.064 1.00 70.70 1405 GLU B N 1
ATOM 3753 C CA . GLU B 1 250 ? -76.663 28.466 59.405 1.00 73.11 1405 GLU B CA 1
ATOM 3754 C C . GLU B 1 250 ? -77.528 29.412 60.250 1.00 76.13 1405 GLU B C 1
ATOM 3755 O O . GLU B 1 250 ? -78.412 28.961 60.985 1.00 77.27 1405 GLU B O 1
ATOM 3761 N N . ASN B 1 251 ? -77.290 30.719 60.107 1.00 78.23 1406 ASN B N 1
ATOM 3762 C CA . ASN B 1 251 ? -78.125 31.745 60.758 1.00 83.09 1406 ASN B CA 1
ATOM 3763 C C . ASN B 1 251 ? -79.546 31.794 60.170 1.00 81.73 1406 ASN B C 1
ATOM 3764 O O . ASN B 1 251 ? -80.518 31.990 60.910 1.00 84.43 1406 ASN B O 1
ATOM 3769 N N . GLU B 1 252 ? -79.651 31.621 58.848 1.00 79.08 1407 GLU B N 1
ATOM 3770 C CA . GLU B 1 252 ? -80.948 31.620 58.146 1.00 80.02 1407 GLU B CA 1
ATOM 3771 C C . GLU B 1 252 ? -81.810 30.418 58.552 1.00 77.53 1407 GLU B C 1
ATOM 3772 O O . GLU B 1 252 ? -83.008 30.565 58.797 1.00 79.34 1407 GLU B O 1
ATOM 3774 N N . ILE B 1 253 ? -81.192 29.240 58.639 1.00 74.98 1408 ILE B N 1
ATOM 3775 C CA . ILE B 1 253 ? -81.879 28.016 59.093 1.00 74.91 1408 ILE B CA 1
ATOM 3776 C C . ILE B 1 253 ? -82.384 28.134 60.538 1.00 76.84 1408 ILE B C 1
ATOM 3777 O O . ILE B 1 253 ? -83.476 27.655 60.865 1.00 77.46 1408 ILE B O 1
ATOM 3782 N N . ALA B 1 254 ? -81.577 28.760 61.396 1.00 78.54 1409 ALA B N 1
ATOM 3783 C CA . ALA B 1 254 ? -81.934 28.957 62.808 1.00 82.77 1409 ALA B CA 1
ATOM 3784 C C . ALA B 1 254 ? -83.135 29.894 62.975 1.00 84.32 1409 ALA B C 1
ATOM 3785 O O . ALA B 1 254 ? -83.931 29.720 63.897 1.00 87.48 1409 ALA B O 1
ATOM 3787 N N . ARG B 1 255 ? -83.260 30.882 62.090 1.00 84.17 1410 ARG B N 1
ATOM 3788 C CA . ARG B 1 255 ? -84.421 31.783 62.084 1.00 87.19 1410 ARG B CA 1
ATOM 3789 C C . ARG B 1 255 ? -85.663 31.095 61.509 1.00 84.64 1410 ARG B C 1
ATOM 3790 O O . ARG B 1 255 ? -86.788 31.454 61.867 1.00 87.16 1410 ARG B O 1
ATOM 3794 N N . ILE B 1 256 ? -85.463 30.127 60.614 1.00 81.20 1411 ILE B N 1
ATOM 3795 C CA . ILE B 1 256 ? -86.566 29.285 60.121 1.00 80.92 1411 ILE B CA 1
ATOM 3796 C C . ILE B 1 256 ? -87.069 28.365 61.229 1.00 80.93 1411 ILE B C 1
ATOM 3797 O O . ILE B 1 256 ? -88.265 28.082 61.312 1.00 82.15 1411 ILE B O 1
ATOM 3802 N N . LYS B 1 257 ? -86.149 27.911 62.079 1.00 81.10 1412 LYS B N 1
ATOM 3803 C CA . LYS B 1 257 ? -86.496 27.032 63.209 1.00 83.72 1412 LYS B CA 1
ATOM 3804 C C . LYS B 1 257 ? -87.534 27.636 64.167 1.00 86.10 1412 LYS B C 1
ATOM 3805 O O . LYS B 1 257 ? -88.266 26.901 64.835 1.00 88.26 1412 LYS B O 1
ATOM 3811 N N . LYS B 1 258 ? -87.607 28.967 64.202 1.00 86.70 1413 LYS B N 1
ATOM 3812 C CA . LYS B 1 258 ? -88.664 29.682 64.914 1.00 89.84 1413 LYS B CA 1
ATOM 3813 C C . LYS B 1 258 ? -89.718 30.203 63.932 1.00 88.52 1413 LYS B C 1
ATOM 3814 O O . LYS B 1 258 ? -90.751 29.568 63.703 1.00 87.46 1413 LYS B O 1
ATOM 3816 N N . MET C 1 1 ? 165.987 18.684 5.677 1.00 62.01 1156 MET C N 1
ATOM 3817 C CA . MET C 1 1 ? 164.629 19.085 5.219 1.00 60.24 1156 MET C CA 1
ATOM 3818 C C . MET C 1 1 ? 163.630 17.916 5.252 1.00 58.69 1156 MET C C 1
ATOM 3819 O O . MET C 1 1 ? 162.511 18.039 4.740 1.00 56.53 1156 MET C O 1
ATOM 3821 N N . LYS C 1 2 ? 164.026 16.792 5.858 1.00 59.97 1157 LYS C N 1
ATOM 3822 C CA . LYS C 1 2 ? 163.135 15.624 6.002 1.00 58.98 1157 LYS C CA 1
ATOM 3823 C C . LYS C 1 2 ? 161.923 15.952 6.871 1.00 56.45 1157 LYS C C 1
ATOM 3824 O O . LYS C 1 2 ? 160.804 15.547 6.565 1.00 53.63 1157 LYS C O 1
ATOM 3826 N N . GLN C 1 3 ? 162.157 16.685 7.954 1.00 56.46 1158 GLN C N 1
ATOM 3827 C CA . GLN C 1 3 ? 161.075 17.119 8.829 1.00 55.53 1158 GLN C CA 1
ATOM 3828 C C . GLN C 1 3 ? 160.055 17.994 8.089 1.00 51.30 1158 GLN C C 1
ATOM 3829 O O . GLN C 1 3 ? 158.849 17.875 8.319 1.00 48.33 1158 GLN C O 1
ATOM 3835 N N . ILE C 1 4 ? 160.536 18.859 7.200 1.00 49.89 1159 ILE C N 1
ATOM 3836 C CA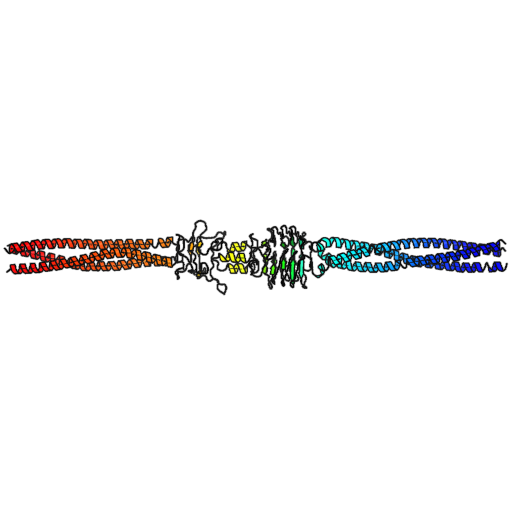 . ILE C 1 4 ? 159.648 19.725 6.425 1.00 48.25 1159 ILE C CA 1
ATOM 3837 C C . ILE C 1 4 ? 158.742 18.917 5.474 1.00 45.45 1159 ILE C C 1
ATOM 3838 O O . ILE C 1 4 ? 157.538 19.158 5.421 1.00 42.51 1159 ILE C O 1
ATOM 3843 N N . GLU C 1 5 ? 159.307 17.961 4.739 1.00 44.88 1160 GLU C N 1
ATOM 3844 C CA . GLU C 1 5 ? 158.498 17.118 3.858 1.00 44.71 1160 GLU C CA 1
ATOM 3845 C C . GLU C 1 5 ? 157.527 16.240 4.658 1.00 43.98 1160 GLU C C 1
ATOM 3846 O O . GLU C 1 5 ? 156.389 16.042 4.237 1.00 42.80 1160 GLU C O 1
ATOM 3849 N N . ASP C 1 6 ? 157.949 15.744 5.824 1.00 45.50 1161 ASP C N 1
ATOM 3850 C CA . ASP C 1 6 ? 157.022 15.018 6.723 1.00 44.23 1161 ASP C CA 1
ATOM 3851 C C . ASP C 1 6 ? 155.841 15.898 7.151 1.00 41.20 1161 ASP C C 1
ATOM 3852 O O . ASP C 1 6 ? 154.687 15.451 7.147 1.00 38.58 1161 ASP C O 1
ATOM 3857 N N . LYS C 1 7 ? 156.135 17.139 7.533 1.00 41.50 1162 LYS C N 1
ATOM 3858 C CA . LYS C 1 7 ? 155.093 18.084 7.963 1.00 40.40 1162 LYS C CA 1
ATOM 3859 C C . LYS C 1 7 ? 154.168 18.458 6.806 1.00 38.36 1162 LYS C C 1
ATOM 3860 O O . LYS C 1 7 ? 152.955 18.603 6.999 1.00 36.55 1162 LYS C O 1
ATOM 3866 N N . ILE C 1 8 ? 154.714 18.589 5.600 1.00 38.82 1163 ILE C N 1
ATOM 3867 C CA A ILE C 1 8 ? 153.879 18.889 4.436 0.50 37.75 1163 ILE C CA 1
ATOM 3868 C CA B ILE C 1 8 ? 153.876 18.889 4.440 0.50 37.60 1163 ILE C CA 1
ATOM 3869 C C . ILE C 1 8 ? 152.860 17.760 4.256 1.00 36.98 1163 ILE C C 1
ATOM 3870 O O . ILE C 1 8 ? 151.664 18.021 4.094 1.00 34.74 1163 ILE C O 1
ATOM 3879 N N . GLU C 1 9 ? 153.333 16.514 4.332 1.00 38.32 1164 GLU C N 1
ATOM 3880 C CA . GLU C 1 9 ? 152.454 15.338 4.212 1.00 39.27 1164 GLU C CA 1
ATOM 3881 C C . GLU C 1 9 ? 151.376 15.312 5.280 1.00 37.11 1164 GLU C C 1
ATOM 3882 O O . GLU C 1 9 ? 150.236 14.958 4.980 1.00 36.27 1164 GLU C O 1
ATOM 3888 N N . GLU C 1 10 ? 151.753 15.667 6.515 1.00 34.95 1165 GLU C N 1
ATOM 3889 C CA . GLU C 1 10 ? 150.826 15.764 7.650 1.00 35.66 1165 GLU C CA 1
ATOM 3890 C C . GLU C 1 10 ? 149.745 16.823 7.382 1.00 34.87 1165 GLU C C 1
ATOM 3891 O O . GLU C 1 10 ? 148.555 16.600 7.638 1.00 33.01 1165 GLU C O 1
ATOM 3897 N N . ILE C 1 11 ? 150.178 17.974 6.863 1.00 33.65 1166 ILE C N 1
ATOM 3898 C CA . ILE C 1 11 ? 149.266 19.057 6.524 1.00 30.81 1166 ILE C CA 1
ATOM 3899 C C . ILE C 1 11 ? 148.251 18.606 5.483 1.00 31.19 1166 ILE C C 1
ATOM 3900 O O . ILE C 1 11 ? 147.059 18.872 5.643 1.00 30.45 1166 ILE C O 1
ATOM 3905 N N . LEU C 1 12 ? 148.721 17.910 4.446 1.00 30.02 1167 LEU C N 1
ATOM 3906 C CA . LEU C 1 12 ? 147.865 17.471 3.345 1.00 30.97 1167 LEU C CA 1
ATOM 3907 C C . LEU C 1 12 ? 146.866 16.419 3.820 1.00 31.22 1167 LEU C C 1
ATOM 3908 O O . LEU C 1 12 ? 145.691 16.416 3.441 1.00 30.85 1167 LEU C O 1
ATOM 3913 N N . SER C 1 13 ? 147.335 15.516 4.659 1.00 32.39 1168 SER C N 1
ATOM 3914 C CA . SER C 1 13 ? 146.457 14.539 5.262 1.00 33.12 1168 SER C CA 1
ATOM 3915 C C . SER C 1 13 ? 145.353 15.213 6.074 1.00 32.82 1168 SER C C 1
ATOM 3916 O O . SER C 1 13 ? 144.169 14.864 5.941 1.00 32.53 1168 SER C O 1
ATOM 3919 N N . LYS C 1 14 ? 145.719 16.194 6.894 1.00 30.93 1169 LYS C N 1
ATOM 3920 C CA . LYS C 1 14 ? 144.712 16.894 7.703 1.00 30.90 1169 LYS C CA 1
ATOM 3921 C C . LYS C 1 14 ? 143.695 17.630 6.830 1.00 29.29 1169 LYS C C 1
ATOM 3922 O O . LYS C 1 14 ? 142.503 17.630 7.127 1.00 28.01 1169 LYS C O 1
ATOM 3928 N N . ILE C 1 15 ? 144.156 18.196 5.718 1.00 30.00 1170 ILE C N 1
ATOM 3929 C CA . ILE C 1 15 ? 143.279 18.919 4.810 1.00 29.24 1170 ILE C CA 1
ATOM 3930 C C . ILE C 1 15 ? 142.267 17.993 4.141 1.00 29.24 1170 ILE C C 1
ATOM 3931 O O . ILE C 1 15 ? 141.092 18.330 4.063 1.00 28.78 1170 ILE C O 1
ATOM 3936 N N . TYR C 1 16 ? 142.719 16.834 3.677 1.00 29.70 1171 TYR C N 1
ATOM 3937 C CA . TYR C 1 16 ? 141.818 15.839 3.106 1.00 30.52 1171 TYR C CA 1
ATOM 3938 C C . TYR C 1 16 ? 140.682 15.534 4.083 1.00 29.70 1171 TYR C C 1
ATOM 3939 O O . TYR C 1 16 ? 139.524 15.493 3.682 1.00 29.03 1171 TYR C O 1
ATOM 3948 N N . HIS C 1 17 ? 141.018 15.324 5.351 1.00 29.16 1172 HIS C N 1
ATOM 3949 C CA . HIS C 1 17 ? 140.015 14.956 6.340 1.00 29.15 1172 HIS C CA 1
ATOM 3950 C C . HIS C 1 17 ? 139.082 16.134 6.631 1.00 27.20 1172 HIS C C 1
ATOM 3951 O O . HIS C 1 17 ? 137.899 15.924 6.808 1.00 27.63 1172 HIS C O 1
ATOM 3958 N N . ILE C 1 18 ? 139.610 17.354 6.701 1.00 26.65 1173 ILE C N 1
ATOM 3959 C CA . ILE C 1 18 ? 138.769 18.543 6.842 1.00 26.37 1173 ILE C CA 1
ATOM 3960 C C . ILE C 1 18 ? 137.806 18.687 5.653 1.00 28.97 1173 ILE C C 1
ATOM 3961 O O . ILE C 1 18 ? 136.616 18.971 5.832 1.00 26.78 1173 ILE C O 1
ATOM 3966 N N . GLU C 1 19 ? 138.323 18.505 4.439 1.00 27.94 1174 GLU C N 1
ATOM 3967 C CA . GLU C 1 19 ? 137.501 18.684 3.247 1.00 28.56 1174 GLU C CA 1
ATOM 3968 C C . GLU C 1 19 ? 136.351 17.677 3.277 1.00 28.62 1174 GLU C C 1
ATOM 3969 O O . GLU C 1 19 ? 135.208 18.030 2.949 1.00 28.15 1174 GLU C O 1
ATOM 3975 N N . ASN C 1 20 ? 136.650 16.446 3.700 1.00 26.72 1175 ASN C N 1
ATOM 3976 C CA . ASN C 1 20 ? 135.617 15.425 3.883 1.00 29.33 1175 ASN C CA 1
ATOM 3977 C C . ASN C 1 20 ? 134.558 15.812 4.905 1.00 28.27 1175 ASN C C 1
ATOM 3978 O O . ASN C 1 20 ? 133.376 15.558 4.688 1.00 29.16 1175 ASN C O 1
ATOM 3983 N N . GLU C 1 21 ? 134.979 16.416 6.014 1.00 25.30 1176 GLU C N 1
ATOM 3984 C CA . GLU C 1 21 ? 134.035 16.824 7.044 1.00 26.69 1176 GLU C CA 1
ATOM 3985 C C . GLU C 1 21 ? 133.134 17.932 6.556 1.00 25.18 1176 GLU C C 1
ATOM 3986 O O . GLU C 1 21 ? 131.954 17.955 6.885 1.00 24.47 1176 GLU C O 1
ATOM 3992 N N . ILE C 1 22 ? 133.704 18.868 5.806 1.00 25.07 1177 ILE C N 1
ATOM 3993 C CA . ILE C 1 22 ? 132.937 19.936 5.205 1.00 25.60 1177 ILE C CA 1
ATOM 3994 C C . ILE C 1 22 ? 131.840 19.367 4.311 1.00 25.53 1177 ILE C C 1
ATOM 3995 O O . ILE C 1 22 ? 130.696 19.828 4.376 1.00 23.69 1177 ILE C O 1
ATOM 4000 N N . ALA C 1 23 ? 132.162 18.344 3.518 1.00 25.93 1178 ALA C N 1
ATOM 4001 C CA . ALA C 1 23 ? 131.160 17.752 2.634 1.00 28.70 1178 ALA C CA 1
ATOM 4002 C C . ALA C 1 23 ? 130.035 17.104 3.468 1.00 27.73 1178 ALA C C 1
ATOM 4003 O O . ALA C 1 23 ? 128.870 17.273 3.149 1.00 30.38 1178 ALA C O 1
ATOM 4005 N N . ARG C 1 24 ? 130.383 16.410 4.549 1.00 27.29 1179 ARG C N 1
ATOM 4006 C CA . ARG C 1 24 ? 129.390 15.802 5.437 1.00 28.45 1179 ARG C CA 1
ATOM 4007 C C . ARG C 1 24 ? 128.502 16.876 6.086 1.00 28.13 1179 ARG C C 1
ATOM 4008 O O . ARG C 1 24 ? 127.288 16.700 6.205 1.00 29.44 1179 ARG C O 1
ATOM 4016 N N . ILE C 1 25 ? 129.108 17.974 6.514 1.00 24.96 1180 ILE C N 1
ATOM 4017 C CA . ILE C 1 25 ? 128.363 19.036 7.198 1.00 25.61 1180 ILE C CA 1
ATOM 4018 C C . ILE C 1 25 ? 127.338 19.656 6.261 1.00 24.12 1180 ILE C C 1
ATOM 4019 O O . ILE C 1 25 ? 126.242 19.964 6.669 1.00 23.64 1180 ILE C O 1
ATOM 4024 N N . LYS C 1 26 ? 127.716 19.821 5.004 1.00 27.14 1181 LYS C N 1
ATOM 4025 C CA . LYS C 1 26 ? 126.837 20.389 3.993 1.00 27.40 1181 LYS C CA 1
ATOM 4026 C C . LYS C 1 26 ? 125.627 19.484 3.720 1.00 29.98 1181 LYS C C 1
ATOM 4027 O O . LYS C 1 26 ? 124.507 19.979 3.488 1.00 29.70 1181 LYS C O 1
ATOM 4033 N N . LYS C 1 27 ? 125.839 18.168 3.756 1.00 30.12 1182 LYS C N 1
ATOM 4034 C CA . LYS C 1 27 ? 124.716 17.215 3.695 1.00 31.18 1182 LYS C CA 1
ATOM 4035 C C . LYS C 1 27 ? 123.810 17.343 4.944 1.00 29.50 1182 LYS C C 1
ATOM 4036 O O . LYS C 1 27 ? 122.588 17.372 4.830 1.00 30.36 1182 LYS C O 1
ATOM 4042 N N . LEU C 1 28 ? 124.407 17.449 6.122 1.00 27.77 1183 LEU C N 1
ATOM 4043 C CA . LEU C 1 28 ? 123.639 17.565 7.353 1.00 27.48 1183 LEU C CA 1
ATOM 4044 C C . LEU C 1 28 ? 122.729 18.780 7.328 1.00 27.11 1183 LEU C C 1
ATOM 4045 O O . LEU C 1 28 ? 121.571 18.697 7.733 1.00 27.15 1183 LEU C O 1
ATOM 4050 N N . ILE C 1 29 ? 123.256 19.904 6.863 1.00 27.04 1184 ILE C N 1
ATOM 4051 C CA . ILE C 1 29 ? 122.492 21.138 6.793 1.00 27.88 1184 ILE C CA 1
ATOM 4052 C C . ILE C 1 29 ? 121.268 20.957 5.908 1.00 29.43 1184 ILE C C 1
ATOM 4053 O O . ILE C 1 29 ? 120.190 21.402 6.265 1.00 30.03 1184 ILE C O 1
ATOM 4058 N N . LYS C 1 30 ? 121.442 20.317 4.749 1.00 29.77 1185 LYS C N 1
ATOM 4059 C CA . LYS C 1 30 ? 120.331 20.032 3.866 1.00 32.58 1185 LYS C CA 1
ATOM 4060 C C . LYS C 1 30 ? 119.263 19.110 4.499 1.00 32.22 1185 LYS C C 1
ATOM 4061 O O . LYS C 1 30 ? 118.079 19.314 4.258 1.00 30.36 1185 LYS C O 1
ATOM 4067 N N . VAL C 1 31 ? 119.677 18.116 5.295 1.00 31.02 1186 VAL C N 1
ATOM 4068 C CA . VAL C 1 31 ? 118.728 17.225 5.978 1.00 31.48 1186 VAL C CA 1
ATOM 4069 C C . VAL C 1 31 ? 117.839 18.036 6.933 1.00 30.81 1186 VAL C C 1
ATOM 4070 O O . VAL C 1 31 ? 116.628 17.897 6.937 1.00 32.22 1186 VAL C O 1
ATOM 4074 N N . THR C 1 32 ? 118.457 18.899 7.718 1.00 29.84 1187 THR C N 1
ATOM 4075 C CA . THR C 1 32 ? 117.745 19.787 8.625 1.00 29.63 1187 THR C CA 1
ATOM 4076 C C . THR C 1 32 ? 116.785 20.724 7.902 1.00 29.74 1187 THR C C 1
ATOM 4077 O O . THR C 1 32 ? 115.611 20.808 8.262 1.00 29.46 1187 THR C O 1
ATOM 4081 N N . ASP C 1 33 ? 117.266 21.398 6.869 1.00 28.68 1188 ASP C N 1
ATOM 4082 C CA . ASP C 1 33 ? 116.424 22.312 6.137 1.00 29.52 1188 ASP C CA 1
ATOM 4083 C C . ASP C 1 33 ? 115.199 21.623 5.554 1.00 30.97 1188 ASP C C 1
ATOM 4084 O O . ASP C 1 33 ? 114.129 22.220 5.546 1.00 32.01 1188 ASP C O 1
ATOM 4089 N N . ALA C 1 34 ? 115.341 20.383 5.079 1.00 30.13 1189 ALA C N 1
ATOM 4090 C CA . ALA C 1 34 ? 114.194 19.665 4.534 1.00 32.23 1189 ALA C CA 1
ATOM 4091 C C . ALA C 1 34 ? 113.129 19.427 5.604 1.00 30.88 1189 ALA C C 1
ATOM 4092 O O . ALA C 1 34 ? 111.928 19.563 5.319 1.00 33.37 1189 ALA C O 1
ATOM 4094 N N . GLN C 1 35 ? 113.551 19.084 6.823 1.00 28.04 1190 GLN C N 1
ATOM 4095 C CA . GLN C 1 35 ? 112.608 18.904 7.914 1.00 28.55 1190 GLN C CA 1
ATOM 4096 C C . GLN C 1 35 ? 112.012 20.240 8.347 1.00 28.77 1190 GLN C C 1
ATOM 4097 O O . GLN C 1 35 ? 110.803 20.319 8.604 1.00 28.45 1190 GLN C O 1
ATOM 4103 N N . VAL C 1 36 ? 112.849 21.275 8.425 1.00 26.77 1191 VAL C N 1
ATOM 4104 C CA . VAL C 1 36 ? 112.369 22.601 8.801 1.00 26.60 1191 VAL C CA 1
ATOM 4105 C C . VAL C 1 36 ? 111.347 23.067 7.768 1.00 29.86 1191 VAL C C 1
ATOM 4106 O O . VAL C 1 36 ? 110.329 23.638 8.135 1.00 31.85 1191 VAL C O 1
ATOM 4110 N N . SER C 1 37 ? 111.611 22.805 6.491 1.00 28.74 1192 SER C N 1
ATOM 4111 C CA . SER C 1 37 ? 110.643 23.115 5.426 1.00 32.16 1192 SER C CA 1
ATOM 4112 C C . SER C 1 37 ? 109.300 22.388 5.601 1.00 33.45 1192 SER C C 1
ATOM 4113 O O . SER C 1 37 ? 108.246 22.958 5.320 1.00 34.52 1192 SER C O 1
ATOM 4116 N N . ARG C 1 38 ? 109.342 21.155 6.099 1.00 32.22 1193 ARG C N 1
ATOM 4117 C CA . ARG C 1 38 ? 108.123 20.398 6.379 1.00 32.85 1193 ARG C CA 1
ATOM 4118 C C . ARG C 1 38 ? 107.389 20.974 7.559 1.00 30.49 1193 ARG C C 1
ATOM 4119 O O . ARG C 1 38 ? 106.171 21.140 7.512 1.00 31.92 1193 ARG C O 1
ATOM 4127 N N . ASN C 1 39 ? 108.124 21.268 8.626 1.00 29.49 1194 ASN C N 1
ATOM 4128 C CA . ASN C 1 39 ? 107.537 21.848 9.814 1.00 27.24 1194 ASN C CA 1
ATOM 4129 C C . ASN C 1 39 ? 106.899 23.204 9.506 1.00 30.08 1194 ASN C C 1
ATOM 4130 O O . ASN C 1 39 ? 105.796 23.479 9.964 1.00 32.05 1194 ASN C O 1
ATOM 4135 N N . THR C 1 40 ? 107.575 24.036 8.712 1.00 30.46 1195 THR C N 1
ATOM 4136 C CA . THR C 1 40 ? 107.040 25.340 8.343 1.00 31.19 1195 THR C CA 1
ATOM 4137 C C . THR C 1 40 ? 105.677 25.205 7.657 1.00 33.51 1195 THR C C 1
ATOM 4138 O O . THR C 1 40 ? 104.725 25.911 8.016 1.00 33.14 1195 THR C O 1
ATOM 4142 N N . GLN C 1 41 ? 105.594 24.296 6.687 1.00 33.41 1196 GLN C N 1
ATOM 4143 C CA . GLN C 1 41 ? 104.349 24.025 5.975 1.00 36.94 1196 GLN C CA 1
ATOM 4144 C C . GLN C 1 41 ? 103.277 23.451 6.906 1.00 35.88 1196 GLN C C 1
ATOM 4145 O O . GLN C 1 41 ? 102.109 23.847 6.828 1.00 37.79 1196 GLN C O 1
ATOM 4151 N N . SER C 1 42 ? 103.673 22.530 7.787 1.00 34.55 1197 SER C N 1
ATOM 4152 C CA . SER C 1 42 ? 102.745 21.948 8.763 1.00 33.93 1197 SER C CA 1
ATOM 4153 C C . SER C 1 42 ? 102.120 23.032 9.639 1.00 32.88 1197 SER C C 1
ATOM 4154 O O . SER C 1 42 ? 100.939 22.988 9.960 1.00 34.56 1197 SER C O 1
ATOM 4157 N N . ILE C 1 43 ? 102.919 24.021 10.000 1.00 33.08 1198 ILE C N 1
ATOM 4158 C CA . ILE C 1 43 ? 102.473 25.111 10.862 1.00 32.11 1198 ILE C CA 1
ATOM 4159 C C . ILE C 1 43 ? 101.462 26.005 10.154 1.00 33.78 1198 ILE C C 1
ATOM 4160 O O . ILE C 1 43 ? 100.470 26.446 10.758 1.00 32.34 1198 ILE C O 1
ATOM 4165 N N . THR C 1 44 ? 101.713 26.272 8.876 1.00 35.36 1199 THR C N 1
ATOM 4166 C CA . THR C 1 44 ? 100.816 27.101 8.073 1.00 36.18 1199 THR C CA 1
ATOM 4167 C C . THR C 1 44 ? 99.469 26.398 7.927 1.00 37.70 1199 THR C C 1
ATOM 4168 O O . THR C 1 44 ? 98.427 27.036 8.005 1.00 37.26 1199 THR C O 1
ATOM 4172 N N . ASN C 1 45 ? 99.496 25.074 7.756 1.00 39.03 1200 ASN C N 1
ATOM 4173 C CA . ASN C 1 45 ? 98.262 24.279 7.673 1.00 39.69 1200 ASN C CA 1
ATOM 4174 C C . ASN C 1 45 ? 97.492 24.318 8.993 1.00 38.71 1200 ASN C C 1
ATOM 4175 O O . ASN C 1 45 ? 96.279 24.503 9.009 1.00 40.82 1200 ASN C O 1
ATOM 4180 N N . LEU C 1 46 ? 98.210 24.197 10.098 1.00 34.90 1201 LEU C N 1
ATOM 4181 C CA . LEU C 1 46 ? 97.592 24.247 11.414 1.00 34.67 1201 LEU C CA 1
ATOM 4182 C C . LEU C 1 46 ? 97.015 25.632 11.726 1.00 34.77 1201 LEU C C 1
ATOM 4183 O O . LEU C 1 46 ? 95.959 25.718 12.336 1.00 36.70 1201 LEU C O 1
ATOM 4188 N N . ASN C 1 47 ? 97.692 26.704 11.314 1.00 34.39 1202 ASN C N 1
ATOM 4189 C CA . ASN C 1 47 ? 97.145 28.052 11.501 1.00 37.70 1202 ASN C CA 1
ATOM 4190 C C . ASN C 1 47 ? 95.789 28.177 10.797 1.00 38.07 1202 ASN C C 1
ATOM 4191 O O . ASN C 1 47 ? 94.829 28.669 11.382 1.00 37.61 1202 ASN C O 1
ATOM 4196 N N . THR C 1 48 ? 95.727 27.707 9.553 1.00 40.53 1203 THR C N 1
ATOM 4197 C CA . THR C 1 48 ? 94.501 27.740 8.758 1.00 43.80 1203 THR C CA 1
ATOM 4198 C C . THR C 1 48 ? 93.420 26.897 9.408 1.00 43.90 1203 THR C C 1
ATOM 4199 O O . THR C 1 48 ? 92.271 27.333 9.511 1.00 45.30 1203 THR C O 1
ATOM 4203 N N . GLN C 1 49 ? 93.786 25.704 9.870 1.00 41.51 1204 GLN C N 1
ATOM 4204 C CA . GLN C 1 49 ? 92.812 24.817 10.491 1.00 41.95 1204 GLN C CA 1
ATOM 4205 C C . GLN C 1 49 ? 92.250 25.400 11.768 1.00 39.83 1204 GLN C C 1
ATOM 4206 O O . GLN C 1 49 ? 91.062 25.324 12.008 1.00 40.56 1204 GLN C O 1
ATOM 4212 N N . VAL C 1 50 ? 93.118 25.967 12.593 1.00 38.90 1205 VAL C N 1
ATOM 4213 C CA . VAL C 1 50 ? 92.713 26.510 13.883 1.00 38.92 1205 VAL C CA 1
ATOM 4214 C C . VAL C 1 50 ? 91.851 27.749 13.693 1.00 40.37 1205 VAL C C 1
ATOM 4215 O O . VAL C 1 50 ? 90.828 27.911 14.367 1.00 39.96 1205 VAL C O 1
ATOM 4219 N N . SER C 1 51 ? 92.252 28.610 12.768 1.00 41.91 1206 SER C N 1
ATOM 4220 C CA . SER C 1 51 ? 91.430 29.763 12.396 1.00 45.98 1206 SER C CA 1
ATOM 4221 C C . SER C 1 51 ? 89.996 29.337 12.016 1.00 46.88 1206 SER C C 1
ATOM 4222 O O . SER C 1 51 ? 89.028 29.912 12.499 1.00 48.09 1206 SER C O 1
ATOM 4225 N N . ASN C 1 52 ? 89.876 28.297 11.194 1.00 48.28 1207 ASN C N 1
ATOM 4226 C CA . ASN C 1 52 ? 88.575 27.748 10.790 1.00 49.13 1207 ASN C CA 1
ATOM 4227 C C . ASN C 1 52 ? 87.786 27.155 11.947 1.00 47.75 1207 ASN C C 1
ATOM 4228 O O . ASN C 1 52 ? 86.565 27.368 12.043 1.00 48.38 1207 ASN C O 1
ATOM 4233 N N . LEU C 1 53 ? 88.455 26.384 12.810 1.00 43.22 1208 LEU C N 1
ATOM 4234 C CA . LEU C 1 53 ? 87.776 25.853 13.994 1.00 43.69 1208 LEU C CA 1
ATOM 4235 C C . LEU C 1 53 ? 87.215 26.997 14.833 1.00 46.06 1208 LEU C C 1
ATOM 4236 O O . LEU C 1 53 ? 86.083 26.917 15.318 1.00 45.09 1208 LEU C O 1
ATOM 4241 N N . ASP C 1 54 ? 88.002 28.066 14.969 1.00 46.37 1209 ASP C N 1
ATOM 4242 C CA . ASP C 1 54 ? 87.605 29.229 15.756 1.00 51.09 1209 ASP C CA 1
ATOM 4243 C C . ASP C 1 54 ? 86.311 29.858 15.241 1.00 53.20 1209 ASP C C 1
ATOM 4244 O O . ASP C 1 54 ? 85.449 30.224 16.027 1.00 54.29 1209 ASP C O 1
ATOM 4249 N N . THR C 1 55 ? 86.194 29.983 13.925 1.00 54.59 1210 THR C N 1
ATOM 4250 C CA . THR C 1 55 ? 85.001 30.552 13.320 1.00 59.40 1210 THR C CA 1
ATOM 4251 C C . THR C 1 55 ? 83.803 29.620 13.484 1.00 59.12 1210 THR C C 1
ATOM 4252 O O . THR C 1 55 ? 82.696 30.078 13.797 1.00 63.10 1210 THR C O 1
ATOM 4256 N N . ARG C 1 56 ? 84.019 28.322 13.286 1.00 55.20 1211 ARG C N 1
ATOM 4257 C CA . ARG C 1 56 ? 82.937 27.353 13.443 1.00 53.12 1211 ARG C CA 1
ATOM 4258 C C . ARG C 1 56 ? 82.465 27.313 14.895 1.00 52.41 1211 ARG C C 1
ATOM 4259 O O . ARG C 1 56 ? 81.268 27.186 15.160 1.00 53.87 1211 ARG C O 1
ATOM 4267 N N . VAL C 1 57 ? 83.400 27.461 15.830 1.00 50.78 1212 VAL C N 1
ATOM 4268 C CA . VAL C 1 57 ? 83.053 27.502 17.249 1.00 51.09 1212 VAL C CA 1
ATOM 4269 C C . VAL C 1 57 ? 82.343 28.828 17.613 1.00 55.14 1212 VAL C C 1
ATOM 4270 O O . VAL C 1 57 ? 81.341 28.801 18.324 1.00 58.09 1212 VAL C O 1
ATOM 4274 N N . THR C 1 58 ? 82.822 29.975 17.114 1.00 56.76 1213 THR C N 1
ATOM 4275 C CA . THR C 1 58 ? 82.156 31.260 17.406 1.00 59.74 1213 THR C CA 1
ATOM 4276 C C . THR C 1 58 ? 80.715 31.272 16.882 1.00 62.99 1213 THR C C 1
ATOM 4277 O O . THR C 1 58 ? 79.804 31.762 17.556 1.00 65.72 1213 THR C O 1
ATOM 4281 N N . ASN C 1 59 ? 80.508 30.729 15.685 1.00 63.25 1214 ASN C N 1
ATOM 4282 C CA . ASN C 1 59 ? 79.169 30.683 15.095 1.00 65.86 1214 ASN C CA 1
ATOM 4283 C C . ASN C 1 59 ? 78.210 29.860 15.931 1.00 66.03 1214 ASN C C 1
ATOM 4284 O O . ASN C 1 59 ? 77.047 30.235 16.090 1.00 69.29 1214 ASN C O 1
ATOM 4289 N N . ILE C 1 60 ? 78.699 28.740 16.458 1.00 62.11 1215 ILE C N 1
ATOM 4290 C CA . ILE C 1 60 ? 77.913 27.910 17.368 1.00 62.20 1215 ILE C CA 1
ATOM 4291 C C . ILE C 1 60 ? 77.589 28.663 18.662 1.00 64.41 1215 ILE C C 1
ATOM 4292 O O . ILE C 1 60 ? 76.461 28.585 19.153 1.00 66.06 1215 ILE C O 1
ATOM 4297 N N . GLU C 1 61 ? 78.567 29.389 19.207 1.00 64.36 1216 GLU C N 1
ATOM 4298 C CA . GLU C 1 61 ? 78.361 30.181 20.432 1.00 67.34 1216 GLU C CA 1
ATOM 4299 C C . GLU C 1 61 ? 77.278 31.243 20.244 1.00 71.16 1216 GLU C C 1
ATOM 4300 O O . GLU C 1 61 ? 76.488 31.507 21.161 1.00 73.58 1216 GLU C O 1
ATOM 4306 N N . ASN C 1 62 ? 77.249 31.840 19.052 1.00 72.51 1217 ASN C N 1
ATOM 4307 C CA . ASN C 1 62 ? 76.201 32.789 18.672 1.00 75.92 1217 ASN C CA 1
ATOM 4308 C C . ASN C 1 62 ? 74.812 32.148 18.573 1.00 77.54 1217 ASN C C 1
ATOM 4309 O O . ASN C 1 62 ? 73.814 32.762 18.963 1.00 81.31 1217 ASN C O 1
ATOM 4314 N N . GLY C 1 63 ? 74.747 30.920 18.059 1.00 75.66 1218 GLY C N 1
ATOM 4315 C CA . GLY C 1 63 ? 73.464 30.228 17.856 1.00 76.41 1218 GLY C CA 1
ATOM 4316 C C . GLY C 1 63 ? 72.785 29.722 19.121 1.00 77.45 1218 GLY C C 1
ATOM 4317 O O . GLY C 1 63 ? 71.583 29.902 19.299 1.00 79.69 1218 GLY C O 1
ATOM 4318 N N . ILE C 1 64 ? 73.552 29.083 20.003 1.00 77.35 1219 ILE C N 1
ATOM 4319 C CA . ILE C 1 64 ? 72.988 28.407 21.182 1.00 79.61 1219 ILE C CA 1
ATOM 4320 C C . ILE C 1 64 ? 72.709 29.323 22.380 1.00 84.14 1219 ILE C C 1
ATOM 4321 O O . ILE C 1 64 ? 72.174 28.858 23.389 1.00 85.47 1219 ILE C O 1
ATOM 4326 N N . GLY C 1 65 ? 73.082 30.601 22.280 1.00 72.82 1220 GLY C N 1
ATOM 4327 C CA . GLY C 1 65 ? 73.000 31.538 23.409 1.00 74.20 1220 GLY C CA 1
ATOM 4328 C C . GLY C 1 65 ? 71.695 31.477 24.185 1.00 73.24 1220 GLY C C 1
ATOM 4329 O O . GLY C 1 65 ? 71.669 31.080 25.357 1.00 74.43 1220 GLY C O 1
ATOM 4330 N N . ASP C 1 66 ? 70.605 31.844 23.520 1.00 70.77 1221 ASP C N 1
ATOM 4331 C CA . ASP C 1 66 ? 69.303 31.920 24.169 1.00 69.16 1221 ASP C CA 1
ATOM 4332 C C . ASP C 1 66 ? 68.681 30.540 24.398 1.00 65.73 1221 ASP C C 1
ATOM 4333 O O . ASP C 1 66 ? 67.733 30.407 25.179 1.00 63.54 1221 ASP C O 1
ATOM 4335 N N . ILE C 1 67 ? 69.196 29.517 23.718 1.00 63.68 1222 ILE C N 1
ATOM 4336 C CA . ILE C 1 67 ? 68.548 28.211 23.755 1.00 59.22 1222 ILE C CA 1
ATOM 4337 C C . ILE C 1 67 ? 68.914 27.493 25.039 1.00 58.35 1222 ILE C C 1
ATOM 4338 O O . ILE C 1 67 ? 68.034 26.949 25.694 1.00 55.98 1222 ILE C O 1
ATOM 4343 N N . VAL C 1 68 ? 70.193 27.532 25.419 1.00 62.27 1223 VAL C N 1
ATOM 4344 C CA . VAL C 1 68 ? 70.639 26.935 26.690 1.00 63.73 1223 VAL C CA 1
ATOM 4345 C C . VAL C 1 68 ? 70.196 27.728 27.933 1.00 64.75 1223 VAL C C 1
ATOM 4346 O O . VAL C 1 68 ? 69.783 27.131 28.932 1.00 66.05 1223 VAL C O 1
ATOM 4350 N N . THR C 1 69 ? 70.258 29.060 27.867 1.00 65.32 1224 THR C N 1
ATOM 4351 C CA . THR C 1 69 ? 69.982 29.909 29.039 1.00 65.15 1224 THR C CA 1
ATOM 4352 C C . THR C 1 69 ? 68.499 30.250 29.216 1.00 61.67 1224 THR C C 1
ATOM 4353 O O . THR C 1 69 ? 67.999 30.260 30.337 1.00 61.10 1224 THR C O 1
ATOM 4357 N N . THR C 1 70 ? 67.803 30.541 28.117 1.00 58.44 1225 THR C N 1
ATOM 4358 C CA . THR C 1 70 ? 66.386 30.900 28.182 1.00 54.62 1225 THR C CA 1
ATOM 4359 C C . THR C 1 70 ? 65.472 29.730 27.835 1.00 49.47 1225 THR C C 1
ATOM 4360 O O . THR C 1 70 ? 64.258 29.914 27.780 1.00 47.48 1225 THR C O 1
ATOM 4364 N N . GLY C 1 71 ? 66.050 28.556 27.557 1.00 46.20 1226 GLY C N 1
ATOM 4365 C CA . GLY C 1 71 ? 65.278 27.343 27.232 1.00 44.25 1226 GLY C CA 1
ATOM 4366 C C . GLY C 1 71 ? 64.341 27.432 26.027 1.00 41.81 1226 GLY C C 1
ATOM 4367 O O . GLY C 1 71 ? 63.421 26.621 25.891 1.00 41.43 1226 GLY C O 1
ATOM 4368 N N . SER C 1 72 ? 64.600 28.395 25.146 1.00 41.07 1227 SER C N 1
ATOM 4369 C CA . SER C 1 72 ? 63.690 28.749 24.067 1.00 40.69 1227 SER C CA 1
ATOM 4370 C C . SER C 1 72 ? 64.337 28.602 22.680 1.00 40.13 1227 SER C C 1
ATOM 4371 O O . SER C 1 72 ? 65.505 28.959 22.477 1.00 41.88 1227 SER C O 1
ATOM 4374 N N . THR C 1 73 ? 63.577 28.072 21.730 1.00 37.23 1228 THR C N 1
ATOM 4375 C CA . THR C 1 73 ? 63.982 28.113 20.317 1.00 40.67 1228 THR C CA 1
ATOM 4376 C C . THR C 1 73 ? 63.199 29.231 19.625 1.00 39.94 1228 THR C C 1
ATOM 4377 O O . THR C 1 73 ? 62.348 29.870 20.234 1.00 40.52 1228 THR C O 1
ATOM 4381 N N . LYS C 1 74 ? 63.462 29.463 18.353 1.00 41.48 1229 LYS C N 1
ATOM 4382 C CA . LYS C 1 74 ? 62.794 30.561 17.662 1.00 41.52 1229 LYS C CA 1
ATOM 4383 C C . LYS C 1 74 ? 61.281 30.389 17.529 1.00 37.32 1229 LYS C C 1
ATOM 4384 O O . LYS C 1 74 ? 60.571 31.371 17.410 1.00 36.32 1229 LYS C O 1
ATOM 4390 N N . TYR C 1 75 ? 60.794 29.149 17.586 1.00 34.13 1230 TYR C N 1
ATOM 4391 C CA . TYR C 1 75 ? 59.365 28.876 17.525 1.00 32.10 1230 TYR C CA 1
ATOM 4392 C C . TYR C 1 75 ? 58.749 28.302 18.784 1.00 29.46 1230 TYR C C 1
ATOM 4393 O O . TYR C 1 75 ? 57.531 28.156 18.849 1.00 31.77 1230 TYR C O 1
ATOM 4402 N N . PHE C 1 76 ? 59.576 27.955 19.760 1.00 29.67 1231 PHE C N 1
ATOM 4403 C CA . PHE C 1 76 ? 59.113 27.456 21.062 1.00 28.12 1231 PHE C CA 1
ATOM 4404 C C . PHE C 1 76 ? 59.723 28.347 22.120 1.00 30.90 1231 PHE C C 1
ATOM 4405 O O . PHE C 1 76 ? 60.896 28.179 22.475 1.00 33.22 1231 PHE C O 1
ATOM 4413 N N . LYS C 1 77 ? 58.938 29.293 22.625 1.00 30.58 1232 LYS C N 1
ATOM 4414 C CA . LYS C 1 77 ? 59.476 30.350 23.498 1.00 33.03 1232 LYS C CA 1
ATOM 4415 C C . LYS C 1 77 ? 58.726 30.515 24.805 1.00 30.72 1232 LYS C C 1
ATOM 4416 O O . LYS C 1 77 ? 57.501 30.420 24.849 1.00 29.66 1232 LYS C O 1
ATOM 4422 N N . THR C 1 78 ? 59.491 30.796 25.856 1.00 31.09 1233 THR C N 1
ATOM 4423 C CA . THR C 1 78 ? 58.953 31.154 27.146 1.00 31.32 1233 THR C CA 1
ATOM 4424 C C . THR C 1 78 ? 59.744 32.333 27.738 1.00 33.74 1233 THR C C 1
ATOM 4425 O O . THR C 1 78 ? 60.912 32.534 27.425 1.00 35.23 1233 THR C O 1
ATOM 4429 N N . ASN C 1 79 ? 59.072 33.111 28.580 1.00 36.31 1234 ASN C N 1
ATOM 4430 C CA . ASN C 1 79 ? 59.621 34.303 29.190 1.00 40.83 1234 ASN C CA 1
ATOM 4431 C C . ASN C 1 79 ? 59.505 34.121 30.701 1.00 41.55 1234 ASN C C 1
ATOM 4432 O O . ASN C 1 79 ? 58.504 34.496 31.309 1.00 41.94 1234 ASN C O 1
ATOM 4437 N N . THR C 1 80 ? 60.529 33.513 31.288 1.00 39.88 1235 THR C N 1
ATOM 4438 C CA . THR C 1 80 ? 60.462 33.039 32.658 1.00 40.92 1235 THR C CA 1
ATOM 4439 C C . THR C 1 80 ? 61.856 32.837 33.238 1.00 45.73 1235 THR C C 1
ATOM 4440 O O . THR C 1 80 ? 62.819 32.595 32.500 1.00 44.87 1235 THR C O 1
ATOM 4444 N N . ASP C 1 81 ? 61.940 32.934 34.565 1.00 47.54 1236 ASP C N 1
ATOM 4445 C CA . ASP C 1 81 ? 63.148 32.624 35.315 1.00 51.86 1236 ASP C CA 1
ATOM 4446 C C . ASP C 1 81 ? 63.014 31.374 36.198 1.00 49.27 1236 ASP C C 1
ATOM 4447 O O . ASP C 1 81 ? 63.979 30.959 36.827 1.00 48.95 1236 ASP C O 1
ATOM 4452 N N . GLY C 1 82 ? 61.834 30.755 36.218 1.00 46.67 1237 GLY C N 1
ATOM 4453 C CA . GLY C 1 82 ? 61.524 29.753 37.235 1.00 44.22 1237 GLY C CA 1
ATOM 4454 C C . GLY C 1 82 ? 62.202 28.411 37.059 1.00 43.80 1237 GLY C C 1
ATOM 4455 O O . GLY C 1 82 ? 63.133 28.261 36.252 1.00 42.59 1237 GLY C O 1
ATOM 4456 N N . ALA C 1 83 ? 61.703 27.428 37.811 1.00 42.00 1238 ALA C N 1
ATOM 4457 C CA . ALA C 1 83 ? 62.255 26.071 37.809 1.00 41.78 1238 ALA C CA 1
ATOM 4458 C C . ALA C 1 83 ? 62.018 25.395 36.477 1.00 38.67 1238 ALA C C 1
ATOM 4459 O O . ALA C 1 83 ? 61.047 25.701 35.791 1.00 35.48 1238 ALA C O 1
ATOM 4461 N N . ASP C 1 84 ? 62.891 24.450 36.139 1.00 37.43 1239 ASP C N 1
ATOM 4462 C CA . ASP C 1 84 ? 62.713 23.586 34.961 1.00 35.58 1239 ASP C CA 1
ATOM 4463 C C . ASP C 1 84 ? 61.330 22.944 34.874 1.00 32.49 1239 ASP C C 1
ATOM 4464 O O . ASP C 1 84 ? 60.670 22.739 35.888 1.00 31.22 1239 ASP C O 1
ATOM 4469 N N . ALA C 1 85 ? 60.881 22.644 33.652 1.00 30.31 1240 ALA C N 1
ATOM 4470 C CA . ALA C 1 85 ? 59.671 21.836 33.460 1.00 28.98 1240 ALA C CA 1
ATOM 4471 C C . ALA C 1 85 ? 60.022 20.431 33.944 1.00 30.07 1240 ALA C C 1
ATOM 4472 O O . ALA C 1 85 ? 61.209 20.100 34.050 1.00 31.83 1240 ALA C O 1
ATOM 4474 N N . ASN C 1 86 ? 59.017 19.620 34.251 1.00 25.37 1241 ASN C N 1
ATOM 4475 C CA . ASN C 1 86 ? 59.246 18.290 34.822 1.00 28.94 1241 ASN C CA 1
ATOM 4476 C C . ASN C 1 86 ? 58.256 17.278 34.253 1.00 28.66 1241 ASN C C 1
ATOM 4477 O O . ASN C 1 86 ? 57.092 17.264 34.634 1.00 29.84 1241 ASN C O 1
ATOM 4482 N N . ALA C 1 87 ? 58.723 16.476 33.301 1.00 30.73 1242 ALA C N 1
ATOM 4483 C CA . ALA C 1 87 ? 57.937 15.417 32.684 1.00 28.87 1242 ALA C CA 1
ATOM 4484 C C . ALA C 1 87 ? 58.220 14.121 33.415 1.00 30.36 1242 ALA C C 1
ATOM 4485 O O . ALA C 1 87 ? 59.098 13.356 33.014 1.00 32.44 1242 ALA C O 1
ATOM 4487 N N . GLN C 1 88 ? 57.488 13.879 34.498 1.00 29.76 1243 GLN C N 1
ATOM 4488 C CA . GLN C 1 88 ? 57.747 12.745 35.383 1.00 31.16 1243 GLN C CA 1
ATOM 4489 C C . GLN C 1 88 ? 57.116 11.454 34.880 1.00 28.27 1243 GLN C C 1
ATOM 4490 O O . GLN C 1 88 ? 57.725 10.383 34.973 1.00 28.31 1243 GLN C O 1
ATOM 4496 N N . GLY C 1 89 ? 55.876 11.552 34.397 1.00 27.40 1244 GLY C N 1
ATOM 4497 C CA . GLY C 1 89 ? 55.132 10.373 33.965 1.00 27.83 1244 GLY C CA 1
ATOM 4498 C C . GLY C 1 89 ? 55.686 9.820 32.659 1.00 28.98 1244 GLY C C 1
ATOM 4499 O O . GLY C 1 89 ? 56.280 10.556 31.871 1.00 26.61 1244 GLY C O 1
ATOM 4500 N N . ALA C 1 90 ? 55.522 8.517 32.455 1.00 30.53 1245 ALA C N 1
ATOM 4501 C CA . ALA C 1 90 ? 55.948 7.870 31.219 1.00 31.20 1245 ALA C CA 1
ATOM 4502 C C . ALA C 1 90 ? 55.201 8.484 30.057 1.00 30.18 1245 ALA C C 1
ATOM 4503 O O . ALA C 1 90 ? 54.006 8.759 30.154 1.00 27.40 1245 ALA C O 1
ATOM 4505 N N . ASP C 1 91 ? 55.935 8.783 28.988 1.00 31.94 1246 ASP C N 1
ATOM 4506 C CA . ASP C 1 91 ? 55.393 9.461 27.803 1.00 28.25 1246 ASP C CA 1
ATOM 4507 C C . ASP C 1 91 ? 54.710 10.817 28.082 1.00 28.91 1246 ASP C C 1
ATOM 4508 O O . ASP C 1 91 ? 53.868 11.272 27.304 1.00 27.45 1246 ASP C O 1
ATOM 4513 N N . SER C 1 92 ? 55.079 11.479 29.169 1.00 26.49 1247 SER C N 1
ATOM 4514 C CA . SER C 1 92 ? 54.506 12.785 29.445 1.00 25.61 1247 SER C CA 1
ATOM 4515 C C . SER C 1 92 ? 55.247 13.932 28.746 1.00 24.92 1247 SER C C 1
ATOM 4516 O O . SER C 1 92 ? 56.390 13.804 28.351 1.00 25.87 1247 SER C O 1
ATOM 4519 N N . VAL C 1 93 ? 54.568 15.064 28.668 1.00 26.61 1248 VAL C N 1
ATOM 4520 C CA . VAL C 1 93 ? 55.102 16.305 28.136 1.00 26.30 1248 VAL C CA 1
ATOM 4521 C C . VAL C 1 93 ? 54.821 17.443 29.114 1.00 26.37 1248 VAL C C 1
ATOM 4522 O O . VAL C 1 93 ? 53.690 17.606 29.614 1.00 26.73 1248 VAL C O 1
ATOM 4526 N N . ALA C 1 94 ? 55.852 18.232 29.388 1.00 26.50 1249 ALA C N 1
ATOM 4527 C CA . ALA C 1 94 ? 55.745 19.371 30.313 1.00 25.96 1249 ALA C CA 1
ATOM 4528 C C . ALA C 1 94 ? 56.289 20.602 29.604 1.00 24.52 1249 ALA C C 1
ATOM 4529 O O . ALA C 1 94 ? 57.417 20.578 29.138 1.00 27.16 1249 ALA C O 1
ATOM 4531 N N . ILE C 1 95 ? 55.492 21.665 29.547 1.00 23.80 1250 ILE C N 1
ATOM 4532 C CA . ILE C 1 95 ? 55.827 22.895 28.841 1.00 25.72 1250 ILE C CA 1
ATOM 4533 C C . ILE C 1 95 ? 55.685 24.068 29.787 1.00 27.37 1250 ILE C C 1
ATOM 4534 O O . ILE C 1 95 ? 54.586 24.369 30.254 1.00 25.21 1250 ILE C O 1
ATOM 4539 N N . GLY C 1 96 ? 56.808 24.687 30.136 1.00 27.53 1251 GLY C N 1
ATOM 4540 C CA . GLY C 1 96 ? 56.781 25.883 30.965 1.00 29.54 1251 GLY C CA 1
ATOM 4541 C C . GLY C 1 96 ? 57.490 25.686 32.286 1.00 30.27 1251 GLY C C 1
ATOM 4542 O O . GLY C 1 96 ? 57.587 24.571 32.773 1.00 30.26 1251 GLY C O 1
ATOM 4543 N N . SER C 1 97 ? 57.989 26.775 32.858 1.00 30.88 1252 SER C N 1
ATOM 4544 C CA . SER C 1 97 ? 58.666 26.701 34.129 1.00 33.18 1252 SER C CA 1
ATOM 4545 C C . SER C 1 97 ? 57.662 26.294 35.216 1.00 32.66 1252 SER C C 1
ATOM 4546 O O . SER C 1 97 ? 56.490 26.679 35.185 1.00 28.27 1252 SER C O 1
ATOM 4549 N N . GLY C 1 98 ? 58.129 25.478 36.151 1.00 34.21 1253 GLY C N 1
ATOM 4550 C CA . GLY C 1 98 ? 57.306 24.997 37.246 1.00 32.13 1253 GLY C CA 1
ATOM 4551 C C . GLY C 1 98 ? 56.262 23.984 36.804 1.00 31.54 1253 GLY C C 1
ATOM 4552 O O . GLY C 1 98 ? 55.527 23.490 37.630 1.00 32.37 1253 GLY C O 1
ATOM 4553 N N . SER C 1 99 ? 56.170 23.678 35.510 1.00 27.60 1254 SER C N 1
ATOM 4554 C CA . SER C 1 99 ? 55.165 22.740 35.045 1.00 27.13 1254 SER C CA 1
ATOM 4555 C C . SER C 1 99 ? 55.523 21.326 35.463 1.00 29.00 1254 SER C C 1
ATOM 4556 O O . SER C 1 99 ? 56.707 20.973 35.518 1.00 29.65 1254 SER C O 1
ATOM 4559 N N . ILE C 1 100 ? 54.501 20.520 35.756 1.00 27.17 1255 ILE C N 1
ATOM 4560 C CA . ILE C 1 100 ? 54.695 19.128 36.167 1.00 28.18 1255 ILE C CA 1
ATOM 4561 C C . ILE C 1 100 ? 53.664 18.225 35.497 1.00 25.50 1255 ILE C C 1
ATOM 4562 O O . ILE C 1 100 ? 52.456 18.352 35.709 1.00 24.33 1255 ILE C O 1
ATOM 4567 N N . ALA C 1 101 ? 54.150 17.335 34.653 1.00 26.02 1256 ALA C N 1
ATOM 4568 C CA . ALA C 1 101 ? 53.317 16.338 34.021 1.00 25.11 1256 ALA C CA 1
ATOM 4569 C C . ALA C 1 101 ? 53.569 15.084 34.834 1.00 27.00 1256 ALA C C 1
ATOM 4570 O O . ALA C 1 101 ? 54.483 14.324 34.543 1.00 32.84 1256 ALA C O 1
ATOM 4572 N N . ALA C 1 102 ? 52.796 14.905 35.896 1.00 29.90 1257 ALA C N 1
ATOM 4573 C CA . ALA C 1 102 ? 53.053 13.864 36.875 1.00 33.48 1257 ALA C CA 1
ATOM 4574 C C . ALA C 1 102 ? 52.684 12.486 36.352 1.00 33.98 1257 ALA C C 1
ATOM 4575 O O . ALA C 1 102 ? 53.386 11.530 36.609 1.00 39.81 1257 ALA C O 1
ATOM 4577 N N . ALA C 1 103 ? 51.609 12.406 35.590 1.00 31.13 1258 ALA C N 1
ATOM 4578 C CA . ALA C 1 103 ? 50.955 11.151 35.294 1.00 30.00 1258 ALA C CA 1
ATOM 4579 C C . ALA C 1 103 ? 51.262 10.659 33.883 1.00 28.83 1258 ALA C C 1
ATOM 4580 O O . ALA C 1 103 ? 51.758 11.403 33.021 1.00 25.79 1258 ALA C O 1
ATOM 4582 N N . GLU C 1 104 ? 50.929 9.397 33.664 1.00 29.59 1259 GLU C N 1
ATOM 4583 C CA . GLU C 1 104 ? 51.235 8.698 32.432 1.00 30.51 1259 GLU C CA 1
ATOM 4584 C C . GLU C 1 104 ? 50.528 9.345 31.252 1.00 28.74 1259 GLU C C 1
ATOM 4585 O O . GLU C 1 104 ? 49.360 9.735 31.341 1.00 26.73 1259 GLU C O 1
ATOM 4591 N N . ASN C 1 105 ? 51.267 9.499 30.163 1.00 28.28 1260 ASN C N 1
ATOM 4592 C CA . ASN C 1 105 ? 50.737 10.021 28.908 1.00 26.72 1260 ASN C CA 1
ATOM 4593 C C . ASN C 1 105 ? 50.015 11.377 29.024 1.00 26.33 1260 ASN C C 1
ATOM 4594 O O . ASN C 1 105 ? 49.071 11.664 28.279 1.00 27.85 1260 ASN C O 1
ATOM 4599 N N . SER C 1 106 ? 50.485 12.228 29.933 1.00 24.37 1261 SER C N 1
ATOM 4600 C CA . SER C 1 106 ? 49.826 13.490 30.211 1.00 22.14 1261 SER C CA 1
ATOM 4601 C C . SER C 1 106 ? 50.605 14.644 29.628 1.00 21.72 1261 SER C C 1
ATOM 4602 O O . SER C 1 106 ? 51.740 14.481 29.144 1.00 25.86 1261 SER C O 1
ATOM 4605 N N . VAL C 1 107 ? 49.985 15.810 29.665 1.00 21.03 1262 VAL C N 1
ATOM 4606 C CA . VAL C 1 107 ? 50.587 17.023 29.160 1.00 21.40 1262 VAL C CA 1
ATOM 4607 C C . VAL C 1 107 ? 50.242 18.152 30.106 1.00 21.21 1262 VAL C C 1
ATOM 4608 O O . VAL C 1 107 ? 49.072 18.400 30.370 1.00 21.89 1262 VAL C O 1
ATOM 4612 N N . ALA C 1 108 ? 51.266 18.816 30.628 1.00 21.97 1263 ALA C N 1
ATOM 4613 C CA . ALA C 1 108 ? 51.114 19.998 31.464 1.00 22.12 1263 ALA C CA 1
ATOM 4614 C C . ALA C 1 108 ? 51.509 21.154 30.559 1.00 22.24 1263 ALA C C 1
ATOM 4615 O O . ALA C 1 108 ? 52.669 21.265 30.167 1.00 22.19 1263 ALA C O 1
ATOM 4617 N N . LEU C 1 109 ? 50.543 21.981 30.202 1.00 20.35 1264 LEU C N 1
ATOM 4618 C CA . LEU C 1 109 ? 50.778 23.126 29.334 1.00 21.02 1264 LEU C CA 1
ATOM 4619 C C . LEU C 1 109 ? 50.659 24.409 30.157 1.00 19.71 1264 LEU C C 1
ATOM 4620 O O . LEU C 1 109 ? 49.587 24.751 30.659 1.00 18.99 1264 LEU C O 1
ATOM 4625 N N . GLY C 1 110 ? 51.774 25.114 30.265 1.00 20.51 1265 GLY C N 1
ATOM 4626 C CA . GLY C 1 110 ? 51.802 26.462 30.782 1.00 21.76 1265 GLY C CA 1
ATOM 4627 C C . GLY C 1 110 ? 52.587 26.524 32.052 1.00 24.39 1265 GLY C C 1
ATOM 4628 O O . GLY C 1 110 ? 52.712 25.522 32.751 1.00 24.41 1265 GLY C O 1
ATOM 4629 N N . THR C 1 111 ? 53.116 27.714 32.332 1.00 28.45 1266 THR C N 1
ATOM 4630 C CA . THR C 1 111 ? 53.851 27.985 33.542 1.00 29.38 1266 THR C CA 1
ATOM 4631 C C . THR C 1 111 ? 53.031 27.489 34.736 1.00 28.89 1266 THR C C 1
ATOM 4632 O O . THR C 1 111 ? 51.832 27.773 34.864 1.00 25.98 1266 THR C O 1
ATOM 4636 N N . ASN C 1 112 ? 53.696 26.707 35.579 1.00 31.01 1267 ASN C N 1
ATOM 4637 C CA . ASN C 1 112 ? 53.110 26.098 36.765 1.00 30.40 1267 ASN C CA 1
ATOM 4638 C C . ASN C 1 112 ? 51.921 25.182 36.492 1.00 28.29 1267 ASN C C 1
ATOM 4639 O O . ASN C 1 112 ? 51.199 24.867 37.404 1.00 26.84 1267 ASN C O 1
ATOM 4644 N N . SER C 1 113 ? 51.695 24.739 35.258 1.00 23.82 1268 SER C N 1
ATOM 4645 C CA . SER C 1 113 ? 50.594 23.793 35.049 1.00 24.61 1268 SER C CA 1
ATOM 4646 C C . SER C 1 113 ? 50.974 22.412 35.628 1.00 25.96 1268 SER C C 1
ATOM 4647 O O . SER C 1 113 ? 52.134 22.025 35.632 1.00 24.80 1268 SER C O 1
ATOM 4650 N N . VAL C 1 114 ? 49.976 21.717 36.167 1.00 25.41 1269 VAL C N 1
ATOM 4651 C CA . VAL C 1 114 ? 50.150 20.415 36.762 1.00 25.19 1269 VAL C CA 1
ATOM 4652 C C . VAL C 1 114 ? 49.158 19.427 36.176 1.00 23.59 1269 VAL C C 1
ATOM 4653 O O . VAL C 1 114 ? 47.956 19.662 36.233 1.00 23.80 1269 VAL C O 1
ATOM 4657 N N . ALA C 1 115 ? 49.657 18.311 35.658 1.00 25.28 1270 ALA C N 1
ATOM 4658 C CA . ALA C 1 115 ? 48.805 17.240 35.139 1.00 25.71 1270 ALA C CA 1
ATOM 4659 C C . ALA C 1 115 ? 48.978 16.015 36.021 1.00 27.17 1270 ALA C C 1
ATOM 4660 O O . ALA C 1 115 ? 50.042 15.381 36.029 1.00 27.91 1270 ALA C O 1
ATOM 4662 N N . ASP C 1 116 ? 47.924 15.693 36.763 1.00 26.37 1271 ASP C N 1
ATOM 4663 C CA . ASP C 1 116 ? 47.986 14.682 37.809 1.00 29.89 1271 ASP C CA 1
ATOM 4664 C C . ASP C 1 116 ? 47.081 13.469 37.551 1.00 29.34 1271 ASP C C 1
ATOM 4665 O O . ASP C 1 116 ? 46.895 12.653 38.412 1.00 28.92 1271 ASP C O 1
ATOM 4670 N N . GLU C 1 117 ? 46.533 13.357 36.347 1.00 28.18 1272 GLU C N 1
ATOM 4671 C CA . GLU C 1 117 ? 45.723 12.205 35.980 1.00 28.79 1272 GLU C CA 1
ATOM 4672 C C . GLU C 1 117 ? 46.189 11.718 34.623 1.00 25.03 1272 GLU C C 1
ATOM 4673 O O . GLU C 1 117 ? 46.501 12.523 33.773 1.00 24.09 1272 GLU C O 1
ATOM 4679 N N . ALA C 1 118 ? 46.241 10.405 34.438 1.00 26.39 1273 ALA C N 1
ATOM 4680 C CA . ALA C 1 118 ? 46.682 9.811 33.191 1.00 27.75 1273 ALA C CA 1
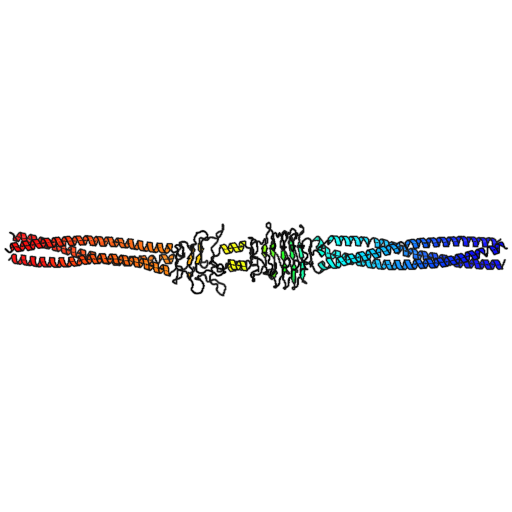ATOM 4681 C C . ALA C 1 118 ? 45.819 10.259 32.009 1.00 26.44 1273 ALA C C 1
ATOM 4682 O O . ALA C 1 118 ? 44.614 10.451 32.142 1.00 27.38 1273 ALA C O 1
ATOM 4684 N N . ASN C 1 119 ? 46.444 10.409 30.849 1.00 27.85 1274 ASN C N 1
ATOM 4685 C CA . ASN C 1 119 ? 45.726 10.713 29.615 1.00 24.87 1274 ASN C CA 1
ATOM 4686 C C . ASN C 1 119 ? 44.950 12.024 29.704 1.00 23.95 1274 ASN C C 1
ATOM 4687 O O . ASN C 1 119 ? 43.800 12.133 29.272 1.00 24.56 1274 ASN C O 1
ATOM 4692 N N . THR C 1 120 ? 45.605 13.045 30.238 1.00 21.48 1275 THR C N 1
ATOM 4693 C CA . THR C 1 120 ? 44.995 14.361 30.279 1.00 21.10 1275 THR C CA 1
ATOM 4694 C C . THR C 1 120 ? 45.976 15.424 29.843 1.00 20.73 1275 THR C C 1
ATOM 4695 O O . THR C 1 120 ? 47.207 15.249 29.958 1.00 22.45 1275 THR C O 1
ATOM 4699 N N . VAL C 1 121 ? 45.415 16.541 29.393 1.00 20.45 1276 VAL C N 1
ATOM 4700 C CA . VAL C 1 121 ? 46.126 17.782 29.176 1.00 19.88 1276 VAL C CA 1
ATOM 4701 C C . VAL C 1 121 ? 45.623 18.796 30.174 1.00 20.51 1276 VAL C C 1
ATOM 4702 O O . VAL C 1 121 ? 44.425 19.113 30.188 1.00 20.65 1276 VAL C O 1
ATOM 4706 N N . SER C 1 122 ? 46.504 19.256 31.055 1.00 21.16 1277 SER C N 1
ATOM 4707 C CA . SER C 1 122 ? 46.162 20.299 32.001 1.00 20.69 1277 SER C CA 1
ATOM 4708 C C . SER C 1 122 ? 46.655 21.650 31.510 1.00 20.77 1277 SER C C 1
ATOM 4709 O O . SER C 1 122 ? 47.792 21.775 31.078 1.00 22.46 1277 SER C O 1
ATOM 4712 N N . VAL C 1 123 ? 45.783 22.651 31.586 1.00 19.10 1278 VAL C N 1
ATOM 4713 C CA . VAL C 1 123 ? 46.120 24.030 31.276 1.00 20.09 1278 VAL C CA 1
ATOM 4714 C C . VAL C 1 123 ? 46.310 24.853 32.543 1.00 18.85 1278 VAL C C 1
ATOM 4715 O O . VAL C 1 123 ? 46.324 26.077 32.507 1.00 20.39 1278 VAL C O 1
ATOM 4719 N N . GLY C 1 124 ? 46.477 24.196 33.673 1.00 21.38 1279 GLY C N 1
ATOM 4720 C CA . GLY C 1 124 ? 46.725 24.920 34.904 1.00 22.60 1279 GLY C CA 1
ATOM 4721 C C . GLY C 1 124 ? 46.847 23.989 36.070 1.00 24.08 1279 GLY C C 1
ATOM 4722 O O . GLY C 1 124 ? 47.346 22.886 35.931 1.00 26.30 1279 GLY C O 1
ATOM 4723 N N . SER C 1 125 ? 46.376 24.433 37.223 1.00 25.05 1280 SER C N 1
ATOM 4724 C CA . SER C 1 125 ? 46.486 23.649 38.417 1.00 26.99 1280 SER C CA 1
ATOM 4725 C C . SER C 1 125 ? 45.395 24.086 39.357 1.00 30.99 1280 SER C C 1
ATOM 4726 O O . SER C 1 125 ? 44.673 25.047 39.066 1.00 30.95 1280 SER C O 1
ATOM 4729 N N . SER C 1 126 ? 45.290 23.401 40.491 1.00 30.83 1281 SER C N 1
ATOM 4730 C CA . SER C 1 126 ? 44.287 23.721 41.474 1.00 34.99 1281 SER C CA 1
ATOM 4731 C C . SER C 1 126 ? 44.534 25.086 42.121 1.00 36.52 1281 SER C C 1
ATOM 4732 O O . SER C 1 126 ? 43.594 25.682 42.639 1.00 35.73 1281 SER C O 1
ATOM 4735 N N . THR C 1 127 ? 45.783 25.571 42.099 1.00 35.58 1282 THR C N 1
ATOM 4736 C CA . THR C 1 127 ? 46.090 26.922 42.587 1.00 37.44 1282 THR C CA 1
ATOM 4737 C C . THR C 1 127 ? 45.854 27.994 41.516 1.00 32.95 1282 THR C C 1
ATOM 4738 O O . THR C 1 127 ? 45.649 29.147 41.857 1.00 31.60 1282 THR C O 1
ATOM 4742 N N . GLN C 1 128 ? 45.911 27.634 40.240 1.00 31.82 1283 GLN C N 1
ATOM 4743 C CA . GLN C 1 128 ? 45.639 28.601 39.164 1.00 31.76 1283 GLN C CA 1
ATOM 4744 C C . GLN C 1 128 ? 45.148 27.918 37.903 1.00 28.39 1283 GLN C C 1
ATOM 4745 O O . GLN C 1 128 ? 45.893 27.154 37.257 1.00 27.04 1283 GLN C O 1
ATOM 4751 N N . GLN C 1 129 ? 43.899 28.210 37.534 1.00 27.98 1284 GLN C N 1
ATOM 4752 C CA . GLN C 1 129 ? 43.303 27.651 36.304 1.00 26.02 1284 GLN C CA 1
ATOM 4753 C C . GLN C 1 129 ? 43.312 28.650 35.174 1.00 24.04 1284 GLN C C 1
ATOM 4754 O O . GLN C 1 129 ? 43.552 29.823 35.384 1.00 30.23 1284 GLN C O 1
ATOM 4760 N N . ARG C 1 130 ? 43.100 28.179 33.957 1.00 23.92 1285 ARG C N 1
ATOM 4761 C CA . ARG C 1 130 ? 43.160 29.052 32.803 1.00 24.18 1285 ARG C CA 1
ATOM 4762 C C . ARG C 1 130 ? 41.961 28.775 31.929 1.00 22.60 1285 ARG C C 1
ATOM 4763 O O . ARG C 1 130 ? 41.575 27.625 31.749 1.00 20.68 1285 ARG C O 1
ATOM 4771 N N . ARG C 1 131 ? 41.400 29.838 31.371 1.00 24.05 1286 ARG C N 1
ATOM 4772 C CA . ARG C 1 131 ? 40.406 29.706 30.327 1.00 22.94 1286 ARG C CA 1
ATOM 4773 C C . ARG C 1 131 ? 41.124 29.343 29.044 1.00 22.09 1286 ARG C C 1
ATOM 4774 O O . ARG C 1 131 ? 42.327 29.640 28.875 1.00 21.08 1286 ARG C O 1
ATOM 4782 N N . ILE C 1 132 ? 40.382 28.715 28.135 1.00 20.45 1287 ILE C N 1
ATOM 4783 C CA . ILE C 1 132 ? 40.891 28.406 26.811 1.00 18.88 1287 ILE C CA 1
ATOM 4784 C C . ILE C 1 132 ? 40.132 29.272 25.814 1.00 19.67 1287 ILE C C 1
ATOM 4785 O O . ILE C 1 132 ? 38.917 29.301 25.828 1.00 19.97 1287 ILE C O 1
ATOM 4790 N N . THR C 1 133 ? 40.863 30.019 25.000 1.00 18.38 1288 THR C N 1
ATOM 4791 C CA . THR C 1 133 ? 40.286 31.062 24.185 1.00 20.13 1288 THR C CA 1
ATOM 4792 C C . THR C 1 133 ? 40.499 30.802 22.705 1.00 19.84 1288 THR C C 1
ATOM 4793 O O . THR C 1 133 ? 41.359 30.015 22.321 1.00 22.76 1288 THR C O 1
ATOM 4797 N N . ASN C 1 134 ? 39.707 31.487 21.891 1.00 20.79 1289 ASN C N 1
ATOM 4798 C CA . ASN C 1 134 ? 39.713 31.318 20.463 1.00 21.35 1289 ASN C CA 1
ATOM 4799 C C . ASN C 1 134 ? 39.439 29.883 20.006 1.00 20.33 1289 ASN C C 1
ATOM 4800 O O . ASN C 1 134 ? 39.948 29.412 18.980 1.00 23.49 1289 ASN C O 1
ATOM 4805 N N . VAL C 1 135 ? 38.524 29.245 20.714 1.00 19.53 1290 VAL C N 1
ATOM 4806 C CA . VAL C 1 135 ? 38.017 27.948 20.368 1.00 18.53 1290 VAL C CA 1
ATOM 4807 C C . VAL C 1 135 ? 36.825 28.071 19.389 1.00 21.66 1290 VAL C C 1
ATOM 4808 O O . VAL C 1 135 ? 35.814 28.719 19.686 1.00 21.35 1290 VAL C O 1
ATOM 4812 N N . ALA C 1 136 ? 36.967 27.459 18.217 1.00 19.04 1291 ALA C N 1
ATOM 4813 C CA . ALA C 1 136 ? 35.898 27.413 17.245 1.00 18.92 1291 ALA C CA 1
ATOM 4814 C C . ALA C 1 136 ? 34.922 26.329 17.688 1.00 18.58 1291 ALA C C 1
ATOM 4815 O O . ALA C 1 136 ? 35.308 25.349 18.355 1.00 20.19 1291 ALA C O 1
ATOM 4817 N N . ALA C 1 137 ? 33.645 26.543 17.385 1.00 19.23 1292 ALA C N 1
ATOM 4818 C CA . ALA C 1 137 ? 32.569 25.639 17.799 1.00 20.85 1292 ALA C CA 1
ATOM 4819 C C . ALA C 1 137 ? 32.877 24.209 17.406 1.00 21.91 1292 ALA C C 1
ATOM 4820 O O . ALA C 1 137 ? 33.210 23.948 16.247 1.00 23.93 1292 ALA C O 1
ATOM 4822 N N . GLY C 1 138 ? 32.722 23.277 18.340 1.00 22.53 1293 GLY C N 1
ATOM 4823 C CA . GLY C 1 138 ? 32.941 21.855 18.055 1.00 21.79 1293 GLY C CA 1
ATOM 4824 C C . GLY C 1 138 ? 31.947 21.292 17.062 1.00 23.50 1293 GLY C C 1
ATOM 4825 O O . GLY C 1 138 ? 30.800 21.740 17.017 1.00 24.46 1293 GLY C O 1
ATOM 4826 N N . VAL C 1 139 ? 32.385 20.322 16.258 1.00 24.13 1294 VAL C N 1
ATOM 4827 C CA . VAL C 1 139 ? 31.541 19.662 15.247 1.00 25.71 1294 VAL C CA 1
ATOM 4828 C C . VAL C 1 139 ? 31.450 18.155 15.536 1.00 27.39 1294 VAL C C 1
ATOM 4829 O O . VAL C 1 139 ? 30.362 17.620 15.700 1.00 25.59 1294 VAL C O 1
ATOM 4833 N N . ASN C 1 140 ? 32.608 17.483 15.602 1.00 27.42 1295 ASN C N 1
ATOM 4834 C CA . ASN C 1 140 ? 32.679 16.061 15.945 1.00 27.32 1295 ASN C CA 1
ATOM 4835 C C . ASN C 1 140 ? 32.292 15.899 17.407 1.00 25.75 1295 ASN C C 1
ATOM 4836 O O . ASN C 1 140 ? 32.488 16.824 18.187 1.00 22.90 1295 ASN C O 1
ATOM 4841 N N . ASN C 1 141 ? 31.807 14.704 17.760 1.00 25.58 1296 ASN C N 1
ATOM 4842 C CA . ASN C 1 141 ? 31.371 14.380 19.111 1.00 26.35 1296 ASN C CA 1
ATOM 4843 C C . ASN C 1 141 ? 32.462 14.575 20.146 1.00 22.22 1296 ASN C C 1
ATOM 4844 O O . ASN C 1 141 ? 32.158 14.902 21.275 1.00 24.18 1296 ASN C O 1
ATOM 4849 N N . THR C 1 142 ? 33.724 14.361 19.764 1.00 22.04 1297 THR C N 1
ATOM 4850 C CA . THR C 1 142 ? 34.858 14.564 20.671 1.00 22.18 1297 THR C CA 1
ATOM 4851 C C . THR C 1 142 ? 35.575 15.920 20.464 1.00 22.21 1297 THR C C 1
ATOM 4852 O O . THR C 1 142 ? 36.731 16.118 20.910 1.00 22.24 1297 THR C O 1
ATOM 4856 N N . ASP C 1 143 ? 34.893 16.872 19.829 1.00 22.40 1298 ASP C N 1
ATOM 4857 C CA . ASP C 1 143 ? 35.397 18.244 19.804 1.00 21.30 1298 ASP C CA 1
ATOM 4858 C C . ASP C 1 143 ? 34.987 18.990 21.061 1.00 22.01 1298 ASP C C 1
ATOM 4859 O O . ASP C 1 143 ? 33.902 18.737 21.609 1.00 20.80 1298 ASP C O 1
ATOM 4864 N N . ALA C 1 144 ? 35.831 19.938 21.496 1.00 21.80 1299 ALA C N 1
ATOM 4865 C CA . ALA C 1 144 ? 35.455 20.852 22.582 1.00 22.11 1299 ALA C CA 1
ATOM 4866 C C . ALA C 1 144 ? 34.296 21.772 22.194 1.00 19.73 1299 ALA C C 1
ATOM 4867 O O . ALA C 1 144 ? 34.064 22.037 21.030 1.00 21.33 1299 ALA C O 1
ATOM 4869 N N . VAL C 1 145 ? 33.602 22.264 23.210 1.00 21.65 1300 VAL C N 1
ATOM 4870 C CA . VAL C 1 145 ? 32.415 23.101 23.056 1.00 21.63 1300 VAL C CA 1
ATOM 4871 C C . VAL C 1 145 ? 32.768 24.519 23.515 1.00 22.35 1300 VAL C C 1
ATOM 4872 O O . VAL C 1 145 ? 33.418 24.673 24.542 1.00 21.19 1300 VAL C O 1
ATOM 4876 N N . ASN C 1 146 ? 32.343 25.549 22.790 1.00 18.63 1301 ASN C N 1
ATOM 4877 C CA . ASN C 1 146 ? 32.550 26.914 23.277 1.00 20.27 1301 ASN C CA 1
ATOM 4878 C C . ASN C 1 146 ? 31.284 27.549 23.866 1.00 21.36 1301 ASN C C 1
ATOM 4879 O O . ASN C 1 146 ? 30.177 26.970 23.822 1.00 18.43 1301 ASN C O 1
ATOM 4884 N N . VAL C 1 147 ? 31.458 28.734 24.448 1.00 21.92 1302 VAL C N 1
ATOM 4885 C CA . VAL C 1 147 ? 30.373 29.405 25.163 1.00 22.20 1302 VAL C CA 1
ATOM 4886 C C . VAL C 1 147 ? 29.225 29.749 24.202 1.00 22.62 1302 VAL C C 1
ATOM 4887 O O . VAL C 1 147 ? 28.056 29.617 24.549 1.00 22.11 1302 VAL C O 1
ATOM 4891 N N . ALA C 1 148 ? 29.549 30.156 22.980 1.00 22.56 1303 ALA C N 1
ATOM 4892 C CA . ALA C 1 148 ? 28.506 30.408 22.007 1.00 23.18 1303 ALA C CA 1
ATOM 4893 C C . ALA C 1 148 ? 27.572 29.202 21.889 1.00 22.50 1303 ALA C C 1
ATOM 4894 O O . ALA C 1 148 ? 26.357 29.364 21.921 1.00 23.92 1303 ALA C O 1
ATOM 4896 N N . GLN C 1 149 ? 28.138 28.000 21.775 1.00 23.40 1304 GLN C N 1
ATOM 4897 C CA . GLN C 1 149 ? 27.334 26.766 21.649 1.00 23.39 1304 GLN C CA 1
ATOM 4898 C C . GLN C 1 149 ? 26.429 26.495 22.837 1.00 24.31 1304 GLN C C 1
ATOM 4899 O O . GLN C 1 149 ? 25.282 26.060 22.678 1.00 24.12 1304 GLN C O 1
ATOM 4905 N N . LEU C 1 150 ? 26.946 26.720 24.041 1.00 23.89 1305 LEU C N 1
ATOM 4906 C CA . LEU C 1 150 ? 26.130 26.551 25.238 1.00 26.04 1305 LEU C CA 1
ATOM 4907 C C . LEU C 1 150 ? 25.007 27.569 25.228 1.00 26.07 1305 LEU C C 1
ATOM 4908 O O . LEU C 1 150 ? 23.863 27.229 25.521 1.00 28.01 1305 LEU C O 1
ATOM 4913 N N . LYS C 1 151 ? 25.309 28.806 24.850 1.00 24.97 1306 LYS C N 1
ATOM 4914 C CA . LYS C 1 151 ? 24.284 29.844 24.846 1.00 26.55 1306 LYS C CA 1
ATOM 4915 C C . LYS C 1 151 ? 23.204 29.533 23.815 1.00 27.88 1306 LYS C C 1
ATOM 4916 O O . LYS C 1 151 ? 22.027 29.867 24.025 1.00 28.83 1306 LYS C O 1
ATOM 4922 N N . ALA C 1 152 ? 23.607 28.910 22.710 1.00 31.49 1307 ALA C N 1
ATOM 4923 C CA . ALA C 1 152 ? 22.660 28.549 21.662 1.00 31.08 1307 ALA C CA 1
ATOM 4924 C C . ALA C 1 152 ? 21.794 27.357 22.088 1.00 31.67 1307 ALA C C 1
ATOM 4925 O O . ALA C 1 152 ? 20.658 27.264 21.674 1.00 31.62 1307 ALA C O 1
ATOM 4927 N N . SER C 1 153 ? 22.295 26.477 22.957 1.00 32.19 1308 SER C N 1
ATOM 4928 C CA . SER C 1 153 ? 21.433 25.431 23.529 1.00 32.18 1308 SER C CA 1
ATOM 4929 C C . SER C 1 153 ? 20.415 26.042 24.487 1.00 30.55 1308 SER C C 1
ATOM 4930 O O . SER C 1 153 ? 19.302 25.546 24.611 1.00 28.10 1308 SER C O 1
ATOM 4933 N N . GLU C 1 154 ? 20.770 27.136 25.154 1.00 32.10 1309 GLU C N 1
ATOM 4934 C CA . GLU C 1 154 ? 19.804 27.786 26.037 1.00 30.65 1309 GLU C CA 1
ATOM 4935 C C . GLU C 1 154 ? 18.783 28.582 25.239 1.00 29.63 1309 GLU C C 1
ATOM 4936 O O . GLU C 1 154 ? 17.586 28.588 25.575 1.00 30.75 1309 GLU C O 1
ATOM 4942 N N . ALA C 1 155 ? 19.217 29.203 24.148 1.00 30.04 1310 ALA C N 1
ATOM 4943 C CA . ALA C 1 155 ? 18.336 30.136 23.450 1.00 31.49 1310 ALA C CA 1
ATOM 4944 C C . ALA C 1 155 ? 17.169 29.379 22.850 1.00 29.03 1310 ALA C C 1
ATOM 4945 O O . ALA C 1 155 ? 17.345 28.302 22.291 1.00 28.95 1310 ALA C O 1
ATOM 4947 N N . GLY C 1 156 ? 15.975 29.942 22.996 1.00 28.47 1311 GLY C N 1
ATOM 4948 C CA . GLY C 1 156 ? 14.767 29.344 22.444 1.00 29.61 1311 GLY C CA 1
ATOM 4949 C C . GLY C 1 156 ? 14.232 28.159 23.232 1.00 28.40 1311 GLY C C 1
ATOM 4950 O O . GLY C 1 156 ? 13.310 27.462 22.756 1.00 27.13 1311 GLY C O 1
ATOM 4951 N N . SER C 1 157 ? 14.809 27.898 24.411 1.00 27.51 1312 SER C N 1
ATOM 4952 C CA . SER C 1 157 ? 14.358 26.773 25.244 1.00 27.94 1312 SER C CA 1
ATOM 4953 C C . SER C 1 157 ? 13.536 27.281 26.420 1.00 28.03 1312 SER C C 1
ATOM 4954 O O . SER C 1 157 ? 13.616 28.452 26.773 1.00 25.19 1312 SER C O 1
ATOM 4957 N N . VAL C 1 158 ? 12.773 26.370 27.030 1.00 26.96 1313 VAL C N 1
ATOM 4958 C CA . VAL C 1 158 ? 11.997 26.669 28.236 1.00 26.07 1313 VAL C CA 1
ATOM 4959 C C . VAL C 1 158 ? 12.881 26.418 29.458 1.00 26.01 1313 VAL C C 1
ATOM 4960 O O . VAL C 1 158 ? 13.394 25.313 29.654 1.00 27.33 1313 VAL C O 1
ATOM 4964 N N . ARG C 1 159 ? 13.111 27.449 30.256 1.00 25.76 1314 ARG C N 1
ATOM 4965 C CA . ARG C 1 159 ? 14.043 27.342 31.368 1.00 28.42 1314 ARG C CA 1
ATOM 4966 C C . ARG C 1 159 ? 13.468 27.921 32.633 1.00 29.05 1314 ARG C C 1
ATOM 4967 O O . ARG C 1 159 ? 12.709 28.868 32.582 1.00 28.82 1314 ARG C O 1
ATOM 4975 N N . TYR C 1 160 ? 13.860 27.356 33.767 1.00 33.10 1315 TYR C N 1
ATOM 4976 C CA . TYR C 1 160 ? 13.548 27.936 35.070 1.00 37.76 1315 TYR C CA 1
ATOM 4977 C C . TYR C 1 160 ? 14.413 29.176 35.232 1.00 41.73 1315 TYR C C 1
ATOM 4978 O O . TYR C 1 160 ? 15.477 29.266 34.634 1.00 44.34 1315 TYR C O 1
ATOM 4987 N N . GLU C 1 161 ? 13.962 30.130 36.030 1.00 46.51 1316 GLU C N 1
ATOM 4988 C CA . GLU C 1 161 ? 14.768 31.317 36.334 1.00 50.90 1316 GLU C CA 1
ATOM 4989 C C . GLU C 1 161 ? 15.666 30.926 37.473 1.00 53.75 1316 GLU C C 1
ATOM 4990 O O . GLU C 1 161 ? 15.359 29.964 38.188 1.00 52.38 1316 GLU C O 1
ATOM 4996 N N . THR C 1 162 ? 16.767 31.659 37.646 1.00 56.28 1317 THR C N 1
ATOM 4997 C CA . THR C 1 162 ? 17.620 31.473 38.818 1.00 61.17 1317 THR C CA 1
ATOM 4998 C C . THR C 1 162 ? 17.319 32.503 39.929 1.00 65.43 1317 THR C C 1
ATOM 4999 O O . THR C 1 162 ? 16.739 33.576 39.691 1.00 66.29 1317 THR C O 1
ATOM 5003 N N . ASN C 1 163 ? 17.694 32.140 41.150 1.00 67.95 1318 ASN C N 1
ATOM 5004 C CA . ASN C 1 163 ? 17.764 33.081 42.260 1.00 71.05 1318 ASN C CA 1
ATOM 5005 C C . ASN C 1 163 ? 19.160 33.705 42.217 1.00 75.06 1318 ASN C C 1
ATOM 5006 O O . ASN C 1 163 ? 19.527 34.352 41.238 1.00 74.58 1318 ASN C O 1
ATOM 5011 N N . ALA C 1 164 ? 19.932 33.484 43.278 1.00 80.27 1319 ALA C N 1
ATOM 5012 C CA . ALA C 1 164 ? 21.322 33.899 43.405 1.00 84.09 1319 ALA C CA 1
ATOM 5013 C C . ALA C 1 164 ? 21.645 33.490 44.830 1.00 88.11 1319 ALA C C 1
ATOM 5014 O O . ALA C 1 164 ? 21.680 34.333 45.713 1.00 93.03 1319 ALA C O 1
ATOM 5016 N N . ASP C 1 165 ? 21.818 32.184 45.047 1.00 87.77 1320 ASP C N 1
ATOM 5017 C CA . ASP C 1 165 ? 21.840 31.598 46.398 1.00 91.91 1320 ASP C CA 1
ATOM 5018 C C . ASP C 1 165 ? 22.989 30.601 46.589 1.00 93.47 1320 ASP C C 1
ATOM 5019 O O . ASP C 1 165 ? 22.935 29.465 46.104 1.00 91.25 1320 ASP C O 1
ATOM 5021 N N . SER C 1 167 ? 20.484 27.959 43.592 1.00 67.36 1322 SER C N 1
ATOM 5022 C CA . SER C 1 167 ? 20.552 28.993 42.564 1.00 65.49 1322 SER C CA 1
ATOM 5023 C C . SER C 1 167 ? 19.397 28.930 41.554 1.00 59.68 1322 SER C C 1
ATOM 5024 O O . SER C 1 167 ? 18.959 29.965 41.066 1.00 59.77 1322 SER C O 1
ATOM 5027 N N . VAL C 1 168 ? 18.905 27.739 41.225 1.00 56.02 1323 VAL C N 1
ATOM 5028 C CA . VAL C 1 168 ? 17.775 27.626 40.277 1.00 51.00 1323 VAL C CA 1
ATOM 5029 C C . VAL C 1 168 ? 16.452 27.604 41.031 1.00 49.78 1323 VAL C C 1
ATOM 5030 O O . VAL C 1 168 ? 16.301 26.843 41.979 1.00 50.40 1323 VAL C O 1
ATOM 5034 N N . ASN C 1 169 ? 15.496 28.427 40.600 1.00 47.96 1324 ASN C N 1
ATOM 5035 C CA . ASN C 1 169 ? 14.170 28.475 41.239 1.00 48.95 1324 ASN C CA 1
ATOM 5036 C C . ASN C 1 169 ? 13.147 27.568 40.532 1.00 44.25 1324 ASN C C 1
ATOM 5037 O O . ASN C 1 169 ? 12.550 27.947 39.519 1.00 41.79 1324 ASN C O 1
ATOM 5042 N N . TYR C 1 170 ? 12.947 26.372 41.082 1.00 44.27 1325 TYR C N 1
ATOM 5043 C CA . TYR C 1 170 ? 12.034 25.388 40.501 1.00 41.09 1325 TYR C CA 1
ATOM 5044 C C . TYR C 1 170 ? 10.553 25.630 40.841 1.00 41.97 1325 TYR C C 1
ATOM 5045 O O . TYR C 1 170 ? 9.686 24.916 40.334 1.00 39.65 1325 TYR C O 1
ATOM 5054 N N . SER C 1 171 ? 10.260 26.623 41.683 1.00 43.92 1326 SER C N 1
ATOM 5055 C CA . SER C 1 171 ? 8.869 26.893 42.096 1.00 44.63 1326 SER C CA 1
ATOM 5056 C C . SER C 1 171 ? 8.031 27.669 41.052 1.00 41.44 1326 SER C C 1
ATOM 5057 O O . SER C 1 171 ? 6.803 27.641 41.112 1.00 39.97 1326 SER C O 1
ATOM 5060 N N . VAL C 1 172 ? 8.690 28.357 40.120 1.00 40.07 1327 VAL C N 1
ATOM 5061 C CA . VAL C 1 172 ? 8.003 29.080 39.044 1.00 39.03 1327 VAL C CA 1
ATOM 5062 C C . VAL C 1 172 ? 8.679 28.814 37.706 1.00 37.13 1327 VAL C C 1
ATOM 5063 O O . VAL C 1 172 ? 9.903 28.836 37.606 1.00 37.48 1327 VAL C O 1
ATOM 5067 N N . LEU C 1 173 ? 7.878 28.542 36.681 1.00 33.22 1328 LEU C N 1
ATOM 5068 C CA . LEU C 1 173 ? 8.363 28.482 35.325 1.00 30.94 1328 LEU C CA 1
ATOM 5069 C C . LEU C 1 173 ? 7.606 29.538 34.525 1.00 31.72 1328 LEU C C 1
ATOM 5070 O O . LEU C 1 173 ? 6.393 29.427 34.341 1.00 28.50 1328 LEU C O 1
ATOM 5075 N N . ASN C 1 174 ? 8.316 30.566 34.066 1.00 31.70 1329 ASN C N 1
ATOM 5076 C CA . ASN C 1 174 ? 7.686 31.645 33.319 1.00 32.97 1329 ASN C CA 1
ATOM 5077 C C . ASN C 1 174 ? 7.853 31.479 31.820 1.00 31.50 1329 ASN C C 1
ATOM 5078 O O . ASN C 1 174 ? 8.968 31.499 31.287 1.00 31.87 1329 ASN C O 1
ATOM 5083 N N . LEU C 1 175 ? 6.730 31.338 31.136 1.00 30.50 1330 LEU C N 1
ATOM 5084 C CA . LEU C 1 175 ? 6.733 31.241 29.686 1.00 27.21 1330 LEU C CA 1
ATOM 5085 C C . LEU C 1 175 ? 6.605 32.642 29.113 1.00 27.05 1330 LEU C C 1
ATOM 5086 O O .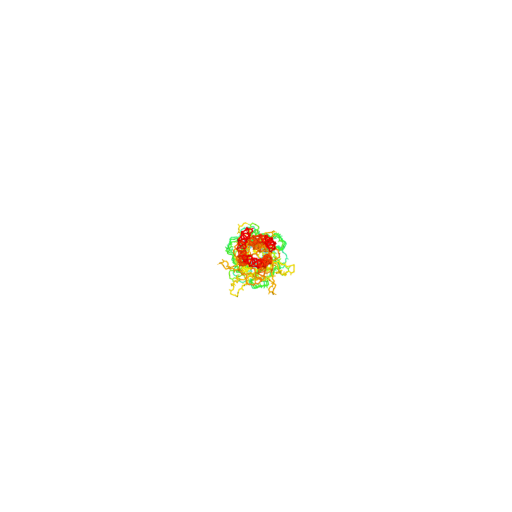 LEU C 1 175 ? 6.894 33.647 29.798 1.00 30.50 1330 LEU C O 1
ATOM 5091 N N . GLY C 1 176 ? 6.200 32.730 27.856 1.00 27.77 1331 GLY C N 1
ATOM 5092 C CA . GLY C 1 176 ? 5.941 34.020 27.234 1.00 29.76 1331 GLY C CA 1
ATOM 5093 C C . GLY C 1 176 ? 7.196 34.665 26.697 1.00 30.53 1331 GLY C C 1
ATOM 5094 O O . GLY C 1 176 ? 8.285 34.109 26.812 1.00 31.24 1331 GLY C O 1
ATOM 5095 N N . ASP C 1 177 ? 7.032 35.862 26.138 1.00 33.16 1332 ASP C N 1
ATOM 5096 C CA . ASP C 1 177 ? 8.090 36.537 25.400 1.00 35.51 1332 ASP C CA 1
ATOM 5097 C C . ASP C 1 177 ? 8.908 37.524 26.240 1.00 38.83 1332 ASP C C 1
ATOM 5098 O O . ASP C 1 177 ? 9.671 38.303 25.682 1.00 39.95 1332 ASP C O 1
ATOM 5103 N N . GLY C 1 178 ? 8.740 37.508 27.564 1.00 40.16 1333 GLY C N 1
ATOM 5104 C CA . GLY C 1 178 ? 9.501 38.389 28.457 1.00 43.41 1333 GLY C CA 1
ATOM 5105 C C . GLY C 1 178 ? 9.077 39.852 28.515 1.00 46.39 1333 GLY C C 1
ATOM 5106 O O . GLY C 1 178 ? 9.713 40.647 29.205 1.00 48.42 1333 GLY C O 1
ATOM 5107 N N . SER C 1 179 ? 8.000 40.216 27.823 1.00 46.92 1334 SER C N 1
ATOM 5108 C CA . SER C 1 179 ? 7.554 41.606 27.782 1.00 51.92 1334 SER C CA 1
ATOM 5109 C C . SER C 1 179 ? 6.023 41.765 27.760 1.00 51.43 1334 SER C C 1
ATOM 5110 O O . SER C 1 179 ? 5.511 42.750 27.229 1.00 53.72 1334 SER C O 1
ATOM 5113 N N . GLY C 1 180 ? 5.300 40.814 28.353 1.00 48.50 1335 GLY C N 1
ATOM 5114 C CA . GLY C 1 180 ? 3.833 40.897 28.442 1.00 47.30 1335 GLY C CA 1
ATOM 5115 C C . GLY C 1 180 ? 3.070 39.838 27.656 1.00 42.33 1335 GLY C C 1
ATOM 5116 O O . GLY C 1 180 ? 1.907 39.569 27.956 1.00 41.79 1335 GLY C O 1
ATOM 5117 N N . GLY C 1 181 ? 3.720 39.239 26.656 1.00 38.73 1336 GLY C N 1
ATOM 5118 C CA . GLY C 1 181 ? 3.080 38.260 25.777 1.00 34.88 1336 GLY C CA 1
ATOM 5119 C C . GLY C 1 181 ? 2.995 36.937 26.508 1.00 32.75 1336 GLY C C 1
ATOM 5120 O O . GLY C 1 181 ? 3.875 36.613 27.309 1.00 33.22 1336 GLY C O 1
ATOM 5121 N N . THR C 1 182 ? 1.938 36.178 26.253 1.00 30.61 1337 THR C N 1
ATOM 5122 C CA . THR C 1 182 ? 1.755 34.891 26.900 1.00 29.40 1337 THR C CA 1
ATOM 5123 C C . THR C 1 182 ? 1.931 33.749 25.902 1.00 27.60 1337 THR C C 1
ATOM 5124 O O . THR C 1 182 ? 2.024 33.955 24.697 1.00 27.05 1337 THR C O 1
ATOM 5128 N N . THR C 1 183 ? 2.011 32.535 26.421 1.00 27.88 1338 THR C N 1
ATOM 5129 C CA . THR C 1 183 ? 2.273 31.367 25.607 1.00 27.24 1338 THR C CA 1
ATOM 5130 C C . THR C 1 183 ? 1.102 30.402 25.717 1.00 27.45 1338 THR C C 1
ATOM 5131 O O . THR C 1 183 ? 0.703 30.041 26.833 1.00 24.44 1338 THR C O 1
ATOM 5135 N N . ARG C 1 184 ? 0.557 29.996 24.569 1.00 25.49 1339 ARG C N 1
ATOM 5136 C CA . ARG C 1 184 ? -0.463 28.954 24.548 1.00 26.06 1339 ARG C CA 1
ATOM 5137 C C . ARG C 1 184 ? 0.225 27.584 24.514 1.00 23.89 1339 ARG C C 1
ATOM 5138 O O . ARG C 1 184 ? 0.991 27.309 23.616 1.00 23.29 1339 ARG C O 1
ATOM 5146 N N . ILE C 1 185 ? -0.032 26.746 25.509 1.00 23.43 1340 ILE C N 1
ATOM 5147 C CA . ILE C 1 185 ? 0.584 25.419 25.564 1.00 24.62 1340 ILE C CA 1
ATOM 5148 C C . ILE C 1 185 ? -0.284 24.368 24.863 1.00 25.20 1340 ILE C C 1
ATOM 5149 O O . ILE C 1 185 ? -1.427 24.115 25.276 1.00 25.86 1340 ILE C O 1
ATOM 5154 N N . GLY C 1 186 ? 0.263 23.762 23.815 1.00 25.20 1341 GLY C N 1
ATOM 5155 C CA . GLY C 1 186 ? -0.465 22.804 22.990 1.00 25.68 1341 GLY C CA 1
ATOM 5156 C C . GLY C 1 186 ? -0.060 21.373 23.269 1.00 25.14 1341 GLY C C 1
ATOM 5157 O O . GLY C 1 186 ? 1.019 21.134 23.807 1.00 24.02 1341 GLY C O 1
ATOM 5158 N N . ASN C 1 187 ? -0.930 20.451 22.855 1.00 25.36 1342 ASN C N 1
ATOM 5159 C CA . ASN C 1 187 ? -0.764 18.992 22.971 1.00 25.51 1342 ASN C CA 1
ATOM 5160 C C . ASN C 1 187 ? -0.547 18.550 24.407 1.00 25.59 1342 ASN C C 1
ATOM 5161 O O . ASN C 1 187 ? 0.402 17.829 24.703 1.00 27.05 1342 ASN C O 1
ATOM 5166 N N . VAL C 1 188 ? -1.440 18.993 25.289 1.00 24.84 1343 VAL C N 1
ATOM 5167 C CA . VAL C 1 188 ? -1.402 18.666 26.717 1.00 25.20 1343 VAL C CA 1
ATOM 5168 C C . VAL C 1 188 ? -2.403 17.544 26.970 1.00 27.07 1343 VAL C C 1
ATOM 5169 O O . VAL C 1 188 ? -3.567 17.662 26.624 1.00 29.68 1343 VAL C O 1
ATOM 5173 N N . SER C 1 189 ? -1.936 16.444 27.545 1.00 27.28 1344 SER C N 1
ATOM 5174 C CA . SER C 1 189 ? -2.778 15.312 27.863 1.00 28.15 1344 SER C CA 1
ATOM 5175 C C . SER C 1 189 ? -3.643 15.643 29.072 1.00 29.50 1344 SER C C 1
ATOM 5176 O O . SER C 1 189 ? -3.299 16.507 29.874 1.00 26.68 1344 SER C O 1
ATOM 5179 N N . ALA C 1 190 ? -4.777 14.961 29.181 1.00 30.25 1345 ALA C N 1
ATOM 5180 C CA . ALA C 1 190 ? -5.692 15.190 30.300 1.00 30.86 1345 ALA C CA 1
ATOM 5181 C C . ALA C 1 190 ? -4.964 14.897 31.605 1.00 31.05 1345 ALA C C 1
ATOM 5182 O O . ALA C 1 190 ? -4.164 13.972 31.683 1.00 32.78 1345 ALA C O 1
ATOM 5184 N N . ALA C 1 191 ? -5.235 15.700 32.619 1.00 31.20 1346 ALA C N 1
ATOM 5185 C CA . ALA C 1 191 ? -4.643 15.526 33.930 1.00 31.30 1346 ALA C CA 1
ATOM 5186 C C . ALA C 1 191 ? -5.176 14.241 34.561 1.00 34.46 1346 ALA C C 1
ATOM 5187 O O . ALA C 1 191 ? -6.354 13.911 34.425 1.00 34.93 1346 ALA C O 1
ATOM 5189 N N . VAL C 1 192 ? -4.289 13.505 35.220 1.00 36.59 1347 VAL C N 1
ATOM 5190 C CA . VAL C 1 192 ? -4.643 12.269 35.933 1.00 38.54 1347 VAL C CA 1
ATOM 5191 C C . VAL C 1 192 ? -4.465 12.493 37.438 1.00 40.25 1347 VAL C C 1
ATOM 5192 O O . VAL C 1 192 ? -5.358 12.231 38.217 1.00 42.66 1347 VAL C O 1
ATOM 5196 N N . ASN C 1 193 ? -3.287 12.974 37.824 1.00 41.77 1348 ASN C N 1
ATOM 5197 C CA . ASN C 1 193 ? -2.965 13.285 39.212 1.00 42.54 1348 ASN C CA 1
ATOM 5198 C C . ASN C 1 193 ? -3.390 14.712 39.595 1.00 41.30 1348 ASN C C 1
ATOM 5199 O O . ASN C 1 193 ? -3.520 15.599 38.726 1.00 35.97 1348 ASN C O 1
ATOM 5204 N N . ASP C 1 194 ? -3.598 14.934 40.891 1.00 40.18 1349 ASP C N 1
ATOM 5205 C CA . ASP C 1 194 ? -4.011 16.253 41.382 1.00 41.20 1349 ASP C CA 1
ATOM 5206 C C . ASP C 1 194 ? -3.089 17.380 40.900 1.00 38.52 1349 ASP C C 1
ATOM 5207 O O . ASP C 1 194 ? -3.561 18.467 40.622 1.00 36.24 1349 ASP C O 1
ATOM 5212 N N . THR C 1 195 ? -1.784 17.107 40.795 1.00 38.99 1350 THR C N 1
ATOM 5213 C CA . THR C 1 195 ? -0.794 18.127 40.439 1.00 35.66 1350 THR C CA 1
ATOM 5214 C C . THR C 1 195 ? -0.454 18.117 38.957 1.00 34.59 1350 THR C C 1
ATOM 5215 O O . THR C 1 195 ? 0.567 18.656 38.555 1.00 37.86 1350 THR C O 1
ATOM 5219 N N . ASP C 1 196 ? -1.318 17.542 38.128 1.00 32.92 1351 ASP C N 1
ATOM 5220 C CA . ASP C 1 196 ? -1.132 17.596 36.678 1.00 30.98 1351 ASP C CA 1
ATOM 5221 C C . ASP C 1 196 ? -1.855 18.822 36.121 1.00 30.61 1351 ASP C C 1
ATOM 5222 O O . ASP C 1 196 ? -2.896 19.204 36.637 1.00 31.57 1351 ASP C O 1
ATOM 5227 N N . ALA C 1 197 ? -1.292 19.449 35.089 1.00 29.15 1352 ALA C N 1
ATOM 5228 C CA . ALA C 1 197 ? -1.959 20.540 34.403 1.00 27.75 1352 ALA C CA 1
ATOM 5229 C C . ALA C 1 197 ? -3.187 19.984 33.690 1.00 28.99 1352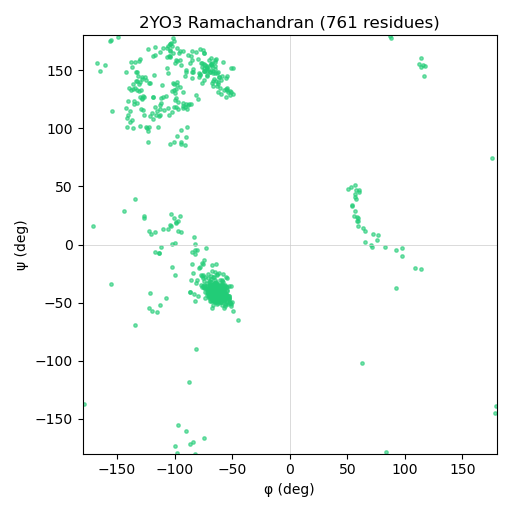 ALA C C 1
ATOM 5230 O O . ALA C 1 197 ? -3.150 18.875 33.168 1.00 29.09 1352 ALA C O 1
ATOM 5232 N N . VAL C 1 198 ? -4.278 20.736 33.699 1.00 29.00 1353 VAL C N 1
ATOM 5233 C CA . VAL C 1 198 ? -5.504 20.283 33.045 1.00 30.30 1353 VAL C CA 1
ATOM 5234 C C . VAL C 1 198 ? -5.562 20.846 31.648 1.00 27.48 1353 VAL C C 1
ATOM 5235 O O . VAL C 1 198 ? -4.971 21.895 31.377 1.00 29.27 1353 VAL C O 1
ATOM 5239 N N . ASN C 1 199 ? -6.274 20.163 30.752 1.00 26.91 1354 ASN C N 1
ATOM 5240 C CA . ASN C 1 199 ? -6.496 20.697 29.416 1.00 26.03 1354 ASN C CA 1
ATOM 5241 C C . ASN C 1 199 ? -7.937 21.249 29.245 1.00 27.39 1354 ASN C C 1
ATOM 5242 O O . ASN C 1 199 ? -8.786 21.099 30.122 1.00 28.05 1354 ASN C O 1
ATOM 5247 N N . TYR C 1 200 ? -8.192 21.891 28.116 1.00 26.99 1355 TYR C N 1
ATOM 5248 C CA . TYR C 1 200 ? -9.446 22.604 27.872 1.00 27.76 1355 TYR C CA 1
ATOM 5249 C C . TYR C 1 200 ? -10.645 21.657 27.778 1.00 28.11 1355 TYR C C 1
ATOM 5250 O O . TYR C 1 200 ? -11.752 21.987 28.224 1.00 27.36 1355 TYR C O 1
ATOM 5259 N N . ALA C 1 201 ? -10.397 20.476 27.217 1.00 29.90 1356 ALA C N 1
ATOM 5260 C CA . ALA C 1 201 ? -11.357 19.373 27.182 1.00 31.45 1356 ALA C CA 1
ATOM 5261 C C . ALA C 1 201 ? -11.879 19.049 28.573 1.00 30.20 1356 ALA C C 1
ATOM 5262 O O . ALA C 1 201 ? -13.087 18.880 28.759 1.00 31.08 1356 ALA C O 1
ATOM 5264 N N . GLN C 1 202 ? -10.982 18.997 29.549 1.00 28.85 1357 GLN C N 1
ATOM 5265 C CA . GLN C 1 202 ? -11.380 18.717 30.930 1.00 30.51 1357 GLN C CA 1
ATOM 5266 C C . GLN C 1 202 ? -12.118 19.871 31.550 1.00 29.04 1357 GLN C C 1
ATOM 5267 O O . GLN C 1 202 ? -13.033 19.661 32.351 1.00 32.09 1357 GLN C O 1
ATOM 5273 N N . LEU C 1 203 ? -11.721 21.089 31.216 1.00 35.55 1358 LEU C N 1
ATOM 5274 C CA . LEU C 1 203 ? -12.402 22.252 31.756 1.00 34.87 1358 LEU C CA 1
ATOM 5275 C C . LEU C 1 203 ? -13.859 22.247 31.306 1.00 35.36 1358 LEU C C 1
ATOM 5276 O O . LEU C 1 203 ? -14.764 22.459 32.123 1.00 34.48 1358 LEU C O 1
ATOM 5281 N N . LYS C 1 204 ? -14.073 22.004 30.013 1.00 35.75 1359 LYS C N 1
ATOM 5282 C CA . LYS C 1 204 ? -15.417 21.983 29.447 1.00 37.91 1359 LYS C CA 1
ATOM 5283 C C . LYS C 1 204 ? -16.289 20.908 30.089 1.00 39.19 1359 LYS C C 1
ATOM 5284 O O . LYS C 1 204 ? -17.441 21.167 30.426 1.00 41.15 1359 LYS C O 1
ATOM 5290 N N . ARG C 1 205 ? -15.737 19.708 30.254 1.00 41.02 1360 ARG C N 1
ATOM 5291 C CA . ARG C 1 205 ? -16.457 18.615 30.881 1.00 44.42 1360 ARG C CA 1
ATOM 5292 C C . ARG C 1 205 ? -16.876 18.971 32.296 1.00 43.42 1360 ARG C C 1
ATOM 5293 O O . ARG C 1 205 ? -17.939 18.573 32.739 1.00 44.05 1360 ARG C O 1
ATOM 5301 N N . SER C 1 206 ? -16.048 19.731 32.996 1.00 43.31 1361 SER C N 1
ATOM 5302 C CA . SER C 1 206 ? -16.338 20.081 34.377 1.00 45.02 1361 SER C CA 1
ATOM 5303 C C . SER C 1 206 ? -17.437 21.133 34.501 1.00 43.56 1361 SER C C 1
ATOM 5304 O O . SER C 1 206 ? -18.174 21.133 35.482 1.00 45.91 1361 SER C O 1
ATOM 5307 N N . VAL C 1 207 ? -17.543 22.038 33.530 1.00 40.93 1362 VAL C N 1
ATOM 5308 C CA . VAL C 1 207 ? -18.653 22.991 33.506 1.00 41.46 1362 VAL C CA 1
ATOM 5309 C C . VAL C 1 207 ? -19.939 22.198 33.273 1.00 39.96 1362 VAL C C 1
ATOM 5310 O O . VAL C 1 207 ? -20.929 22.409 33.971 1.00 37.17 1362 VAL C O 1
ATOM 5314 N N . GLU C 1 208 ? -19.893 21.263 32.320 1.00 40.63 1363 GLU C N 1
ATOM 5315 C CA . GLU C 1 208 ? -21.023 20.379 32.044 1.00 43.72 1363 GLU C CA 1
ATOM 5316 C C . GLU C 1 208 ? -21.485 19.614 33.293 1.00 43.42 1363 GLU C C 1
ATOM 5317 O O . GLU C 1 208 ? -22.679 19.399 33.462 1.00 41.69 1363 GLU C O 1
ATOM 5320 N N . GLU C 1 209 ? -20.547 19.203 34.153 1.00 42.58 1364 GLU C N 1
ATOM 5321 C CA . GLU C 1 209 ? -20.897 18.482 35.391 1.00 44.99 1364 GLU C CA 1
ATOM 5322 C C . GLU C 1 209 ? -21.648 19.371 36.366 1.00 41.64 1364 GLU C C 1
ATOM 5323 O O . GLU C 1 209 ? -22.633 18.933 36.958 1.00 42.88 1364 GLU C O 1
ATOM 5329 N N . ALA C 1 210 ? -21.158 20.598 36.551 1.00 37.25 1365 ALA C N 1
ATOM 5330 C CA . ALA C 1 210 ? -21.839 21.588 37.384 1.00 38.62 1365 ALA C CA 1
ATOM 5331 C C . ALA C 1 210 ? -23.275 21.849 36.891 1.00 38.14 1365 ALA C C 1
ATOM 5332 O O . ALA C 1 210 ? -24.209 21.864 37.683 1.00 39.56 1365 ALA C O 1
ATOM 5334 N N . ASN C 1 211 ? -23.437 22.042 35.585 1.00 37.96 1366 ASN C N 1
ATOM 5335 C CA . ASN C 1 211 ? -24.759 22.286 34.989 1.00 40.22 1366 ASN C CA 1
ATOM 5336 C C . ASN C 1 211 ? -25.688 21.060 35.080 1.00 42.35 1366 ASN C C 1
ATOM 5337 O O . ASN C 1 211 ? -26.891 21.209 35.280 1.00 43.73 1366 ASN C O 1
ATOM 5342 N N . THR C 1 212 ? -25.123 19.862 34.942 1.00 42.46 1367 THR C N 1
ATOM 5343 C CA . THR C 1 212 ? -25.856 18.620 35.175 1.00 46.94 1367 THR C CA 1
ATOM 5344 C C . THR C 1 212 ? -26.310 18.508 36.631 1.00 46.73 1367 THR C C 1
ATOM 5345 O O . THR C 1 212 ? -27.418 18.039 36.904 1.00 47.94 1367 THR C O 1
ATOM 5349 N N . TYR C 1 213 ? -25.456 18.943 37.554 1.00 43.96 1368 TYR C N 1
ATOM 5350 C CA . TYR C 1 213 ? -25.796 18.929 38.964 1.00 45.16 1368 TYR C CA 1
ATOM 5351 C C . TYR C 1 213 ? -26.953 19.894 39.222 1.00 43.66 1368 TYR C C 1
ATOM 5352 O O . TYR C 1 213 ? -27.906 19.567 39.926 1.00 44.99 1368 TYR C O 1
ATOM 5361 N N . THR C 1 214 ? -26.875 21.076 38.622 1.00 40.59 1369 THR C N 1
ATOM 5362 C CA . THR C 1 214 ? -27.970 22.032 38.663 1.00 38.91 1369 THR C CA 1
ATOM 5363 C C . THR C 1 214 ? -29.266 21.455 38.055 1.00 39.45 1369 THR C C 1
ATOM 5364 O O . THR C 1 214 ? -30.328 21.584 38.657 1.00 40.00 1369 THR C O 1
ATOM 5368 N N . ASP C 1 215 ? -29.169 20.804 36.895 1.00 41.18 1370 ASP C N 1
ATOM 5369 C CA . ASP C 1 215 ? -30.329 20.196 36.234 1.00 45.51 1370 ASP C CA 1
ATOM 5370 C C . ASP C 1 215 ? -30.996 19.106 37.083 1.00 47.67 1370 ASP C C 1
ATOM 5371 O O . ASP C 1 215 ? -32.226 18.957 37.048 1.00 47.32 1370 ASP C O 1
ATOM 5376 N N . GLN C 1 216 ? -30.188 18.352 37.831 1.00 47.87 1371 GLN C N 1
ATOM 5377 C CA . GLN C 1 216 ? -30.699 17.266 38.661 1.00 52.91 1371 GLN C CA 1
ATOM 5378 C C . GLN C 1 216 ? -31.502 17.831 39.822 1.00 51.68 1371 GLN C C 1
ATOM 5379 O O . GLN C 1 216 ? -32.589 17.349 40.131 1.00 52.68 1371 GLN C O 1
ATOM 5381 N N . LYS C 1 217 ? -30.967 18.870 40.448 1.00 48.70 1372 LYS C N 1
ATOM 5382 C CA . LYS C 1 217 ? -31.639 19.516 41.567 1.00 49.49 1372 LYS C CA 1
ATOM 5383 C C . LYS C 1 217 ? -32.918 20.217 41.103 1.00 47.60 1372 LYS C C 1
ATOM 5384 O O . LYS C 1 217 ? -33.936 20.194 41.803 1.00 47.37 1372 LYS C O 1
ATOM 5390 N N . MET C 1 218 ? -32.875 20.832 39.921 1.00 46.83 1373 MET C N 1
ATOM 5391 C CA . MET C 1 218 ? -34.095 21.409 39.322 1.00 47.46 1373 MET C CA 1
ATOM 5392 C C . MET C 1 218 ? -35.178 20.336 39.145 1.00 47.81 1373 MET C C 1
ATOM 5393 O O . MET C 1 218 ? -36.344 20.593 39.392 1.00 47.98 1373 MET C O 1
ATOM 5398 N N . GLY C 1 219 ? -34.776 19.137 38.728 1.00 49.84 1374 GLY C N 1
ATOM 5399 C CA . GLY C 1 219 ? -35.693 18.019 38.553 1.00 54.20 1374 GLY C CA 1
ATOM 5400 C C . GLY C 1 219 ? -36.326 17.554 39.853 1.00 55.22 1374 GLY C C 1
ATOM 5401 O O . GLY C 1 219 ? -37.514 17.253 39.886 1.00 57.09 1374 GLY C O 1
ATOM 5402 N N . GLU C 1 220 ? -35.531 17.485 40.919 1.00 54.80 1375 GLU C N 1
ATOM 5403 C CA . GLU C 1 220 ? -36.035 17.122 42.246 1.00 57.67 1375 GLU C CA 1
ATOM 5404 C C . GLU C 1 220 ? -37.114 18.104 42.725 1.00 54.59 1375 GLU C C 1
ATOM 5405 O O . GLU C 1 220 ? -38.162 17.696 43.235 1.00 55.63 1375 GLU C O 1
ATOM 5411 N N . MET C 1 221 ? -36.846 19.392 42.546 1.00 50.84 1376 MET C N 1
ATOM 5412 C CA . MET C 1 221 ? -37.806 20.435 42.881 1.00 50.68 1376 MET C CA 1
ATOM 5413 C C . MET C 1 221 ? -39.041 20.411 41.974 1.00 50.22 1376 MET C C 1
ATOM 5414 O O . MET C 1 221 ? -40.149 20.664 42.442 1.00 50.23 1376 MET C O 1
ATOM 5419 N N . ASN C 1 222 ? -38.860 20.108 40.690 1.00 50.45 1377 ASN C N 1
ATOM 5420 C CA . ASN C 1 222 ? -40.009 19.978 39.782 1.00 54.83 1377 ASN C CA 1
ATOM 5421 C C . ASN C 1 222 ? -41.007 18.895 40.205 1.00 57.31 1377 ASN C C 1
ATOM 5422 O O . ASN C 1 222 ? -42.215 19.069 40.063 1.00 58.19 1377 ASN C O 1
ATOM 5427 N N . SER C 1 223 ? -40.498 17.792 40.742 1.00 60.49 1378 SER C N 1
ATOM 5428 C CA . SER C 1 223 ? -41.354 16.693 41.193 1.00 65.46 1378 SER C CA 1
ATOM 5429 C C . SER C 1 223 ? -42.089 17.033 42.487 1.00 62.81 1378 SER C C 1
ATOM 5430 O O . SER C 1 223 ? -43.224 16.601 42.674 1.00 65.76 1378 SER C O 1
ATOM 5433 N N . LYS C 1 224 ? -41.438 17.778 43.384 1.00 59.13 1379 LYS C N 1
ATOM 5434 C CA . LYS C 1 224 ? -42.096 18.242 44.618 1.00 58.61 1379 LYS C CA 1
ATOM 5435 C C . LYS C 1 224 ? -43.226 19.205 44.273 1.00 55.11 1379 LYS C C 1
ATOM 5436 O O . LYS C 1 224 ? -44.296 19.134 44.867 1.00 56.69 1379 LYS C O 1
ATOM 5442 N N . ILE C 1 225 ? -42.996 20.071 43.289 1.00 52.87 1380 ILE C N 1
ATOM 5443 C CA . ILE C 1 225 ? -44.040 20.961 42.767 1.00 52.94 1380 ILE C CA 1
ATOM 5444 C C . ILE C 1 225 ? -45.197 20.194 42.118 1.00 57.04 1380 ILE C C 1
ATOM 5445 O O . ILE C 1 225 ? -46.368 20.438 42.430 1.00 59.04 1380 ILE C O 1
ATOM 5450 N N . LYS C 1 226 ? -44.881 19.281 41.208 1.00 58.29 1381 LYS C N 1
ATOM 5451 C CA . LYS C 1 226 ? -45.923 18.482 40.572 1.00 62.93 1381 LYS C CA 1
ATOM 5452 C C . LYS C 1 226 ? -46.791 17.838 41.652 1.00 62.31 1381 LYS C C 1
ATOM 5453 O O . LYS C 1 226 ? -48.013 17.854 41.551 1.00 61.65 1381 LYS C O 1
ATOM 5455 N N . GLY C 1 227 ? -46.150 17.298 42.689 1.00 61.51 1382 GLY C N 1
ATOM 5456 C CA . GLY C 1 227 ? -46.860 16.671 43.802 1.00 63.87 1382 GLY C CA 1
ATOM 5457 C C . GLY C 1 227 ? -47.799 17.629 44.513 1.00 61.51 1382 GLY C C 1
ATOM 5458 O O . GLY C 1 227 ? -48.906 17.250 44.898 1.00 63.18 1382 GLY C O 1
ATOM 5459 N N . VAL C 1 228 ? -47.350 18.872 44.689 1.00 57.12 1383 VAL C N 1
ATOM 5460 C CA . VAL C 1 228 ? -48.180 19.930 45.264 1.00 55.45 1383 VAL C CA 1
ATOM 5461 C C . VAL C 1 228 ? -49.355 20.269 44.343 1.00 57.99 1383 VAL C C 1
ATOM 5462 O O . VAL C 1 228 ? -50.483 20.445 44.818 1.00 58.27 1383 VAL C O 1
ATOM 5466 N N . GLU C 1 229 ? -49.099 20.343 43.036 1.00 59.00 1384 GLU C N 1
ATOM 5467 C CA . GLU C 1 229 ? -50.155 20.642 42.054 1.00 63.49 1384 GLU C CA 1
ATOM 5468 C C . GLU C 1 229 ? -51.141 19.478 41.890 1.00 67.45 1384 GLU C C 1
ATOM 5469 O O . GLU C 1 229 ? -52.293 19.690 41.512 1.00 71.25 1384 GLU C O 1
ATOM 5475 N N . ASN C 1 230 ? -50.677 18.261 42.179 1.00 69.14 1385 ASN C N 1
ATOM 5476 C CA . ASN C 1 230 ? -51.528 17.068 42.197 1.00 75.56 1385 ASN C CA 1
ATOM 5477 C C . ASN C 1 230 ? -52.583 17.160 43.303 1.00 73.83 1385 ASN C C 1
ATOM 5478 O O . ASN C 1 230 ? -53.779 16.951 43.060 1.00 78.01 1385 ASN C O 1
ATOM 5480 N N . LYS C 1 231 ? -52.130 17.487 44.514 1.00 68.45 1386 LYS C N 1
ATOM 5481 C CA . LYS C 1 231 ? -53.026 17.699 45.659 1.00 67.58 1386 LYS C CA 1
ATOM 5482 C C . LYS C 1 231 ? -53.938 18.924 45.448 1.00 64.53 1386 LYS C C 1
ATOM 5483 O O . LYS C 1 231 ? -55.075 18.959 45.933 1.00 64.55 1386 LYS C O 1
ATOM 5487 N N . MET C 1 232 ? -53.427 19.904 44.706 1.00 61.68 1387 MET C N 1
ATOM 5488 C CA . MET C 1 232 ? -54.123 21.157 44.431 1.00 61.83 1387 MET C CA 1
ATOM 5489 C C . MET C 1 232 ? -55.299 20.998 43.485 1.00 66.91 1387 MET C C 1
ATOM 5490 O O . MET C 1 232 ? -56.344 21.614 43.684 1.00 67.62 1387 MET C O 1
ATOM 5495 N N . LYS C 1 233 ? -55.124 20.201 42.433 1.00 72.69 1388 LYS C N 1
ATOM 5496 C CA . LYS C 1 233 ? -56.219 19.949 41.505 1.00 79.70 1388 LYS C CA 1
ATOM 5497 C C . LYS C 1 233 ? -57.325 19.192 42.229 1.00 81.10 1388 LYS C C 1
ATOM 5498 O O . LYS C 1 233 ? -58.501 19.504 42.057 1.00 84.82 1388 LYS C O 1
ATOM 5501 N N . GLN C 1 234 ? -56.946 18.207 43.040 1.00 79.41 1389 GLN C N 1
ATOM 5502 C CA . GLN C 1 234 ? -57.913 17.464 43.856 1.00 81.23 1389 GLN C CA 1
ATOM 5503 C C . GLN C 1 234 ? -58.721 18.411 44.740 1.00 76.86 1389 GLN C C 1
ATOM 5504 O O . GLN C 1 234 ? -59.939 18.299 44.832 1.00 79.76 1389 GLN C O 1
ATOM 5510 N N . ILE C 1 235 ? -58.028 19.344 45.380 1.00 70.82 1390 ILE C N 1
ATOM 5511 C CA . ILE C 1 235 ? -58.676 20.369 46.203 1.00 68.12 1390 ILE C CA 1
ATOM 5512 C C . ILE C 1 235 ? -59.624 21.221 45.354 1.00 71.59 1390 ILE C C 1
ATOM 5513 O O . ILE C 1 235 ? -60.753 21.502 45.766 1.00 72.00 1390 ILE C O 1
ATOM 5518 N N . GLU C 1 236 ? -59.170 21.607 44.162 1.00 74.21 1391 GLU C N 1
ATOM 5519 C CA . GLU C 1 236 ? -59.998 22.412 43.244 1.00 80.27 1391 GLU C CA 1
ATOM 5520 C C . GLU C 1 236 ? -61.320 21.732 42.877 1.00 86.19 1391 GLU C C 1
ATOM 5521 O O . GLU C 1 236 ? -62.364 22.388 42.832 1.00 89.57 1391 GLU C O 1
ATOM 5527 N N . ASP C 1 237 ? -61.271 20.423 42.625 1.00 88.49 1392 ASP C N 1
ATOM 5528 C CA . ASP C 1 237 ? -62.481 19.639 42.330 1.00 95.66 1392 ASP C CA 1
ATOM 5529 C C . ASP C 1 237 ? -63.422 19.536 43.537 1.00 91.96 1392 ASP C C 1
ATOM 5530 O O . ASP C 1 237 ? -64.644 19.608 43.378 1.00 96.66 1392 ASP C O 1
ATOM 5535 N N . LYS C 1 238 ? -62.854 19.364 44.732 1.00 84.79 1393 LYS C N 1
ATOM 5536 C CA . LYS C 1 238 ? -63.649 19.297 45.968 1.00 81.99 1393 LYS C CA 1
ATOM 5537 C C . LYS C 1 238 ? -64.367 20.617 46.238 1.00 80.65 1393 LYS C C 1
ATOM 5538 O O . LYS C 1 238 ? -65.521 20.623 46.676 1.00 81.80 1393 LYS C O 1
ATOM 5544 N N . ILE C 1 239 ? -63.680 21.727 45.974 1.00 78.53 1394 ILE C N 1
ATOM 5545 C CA . ILE C 1 239 ? -64.268 23.064 46.121 1.00 80.00 1394 ILE C CA 1
ATOM 5546 C C . ILE C 1 239 ? -65.433 23.293 45.151 1.00 87.87 1394 ILE C C 1
ATOM 5547 O O . ILE C 1 239 ? -66.505 23.760 45.552 1.00 89.72 1394 ILE C O 1
ATOM 5552 N N . GLU C 1 240 ? -65.227 22.961 43.881 1.00 93.50 1395 GLU C N 1
ATOM 5553 C CA . GLU C 1 240 ? -66.289 23.098 42.870 1.00 103.83 1395 GLU C CA 1
ATOM 5554 C C . GLU C 1 240 ? -67.525 22.281 43.272 1.00 105.58 1395 GLU C C 1
ATOM 5555 O O . GLU C 1 240 ? -68.666 22.713 43.087 1.00 111.20 1395 GLU C O 1
ATOM 5557 N N . GLU C 1 241 ? -67.272 21.111 43.852 1.00 101.30 1396 GLU C N 1
ATOM 5558 C CA . GLU C 1 241 ? -68.326 20.232 44.358 1.00 103.19 1396 GLU C CA 1
ATOM 5559 C C . GLU C 1 241 ? -69.024 20.819 45.593 1.00 97.69 1396 GLU C C 1
ATOM 5560 O O . GLU C 1 241 ? -70.240 20.704 45.743 1.00 100.58 1396 GLU C O 1
ATOM 5566 N N . ILE C 1 242 ? -68.242 21.418 46.486 1.00 89.86 1397 ILE C N 1
ATOM 5567 C CA . ILE C 1 242 ? -68.796 22.092 47.664 1.00 86.08 1397 ILE C CA 1
ATOM 5568 C C . ILE C 1 242 ? -69.650 23.286 47.234 1.00 90.94 1397 ILE C C 1
ATOM 5569 O O . ILE C 1 242 ? -70.760 23.478 47.741 1.00 91.61 1397 ILE C O 1
ATOM 5574 N N . LEU C 1 243 ? -69.138 24.073 46.287 1.00 94.89 1398 LEU C N 1
ATOM 5575 C CA . LEU C 1 243 ? -69.883 25.220 45.754 1.00 102.49 1398 LEU C CA 1
ATOM 5576 C C . LEU C 1 243 ? -71.224 24.781 45.159 1.00 110.12 1398 LEU C C 1
ATOM 5577 O O . LEU C 1 243 ? -72.259 25.442 45.352 1.00 114.13 1398 LEU C O 1
ATOM 5579 N N . SER C 1 244 ? -71.196 23.658 44.445 1.00 113.07 1399 SER C N 1
ATOM 5580 C CA . SER C 1 244 ? -72.410 23.077 43.861 1.00 121.82 1399 SER C CA 1
ATOM 5581 C C . SER C 1 244 ? -73.413 22.668 44.941 1.00 117.90 1399 SER C C 1
ATOM 5582 O O . SER C 1 244 ? -74.593 23.004 44.848 1.00 123.94 1399 SER C O 1
ATOM 5585 N N . LYS C 1 245 ? -72.938 21.945 45.956 1.00 109.10 1400 LYS C N 1
ATOM 5586 C CA . LYS C 1 245 ? -73.776 21.552 47.101 1.00 105.40 1400 LYS C CA 1
ATOM 5587 C C . LYS C 1 245 ? -74.463 22.756 47.729 1.00 104.40 1400 LYS C C 1
ATOM 5588 O O . LYS C 1 245 ? -75.678 22.743 47.940 1.00 107.67 1400 LYS C O 1
ATOM 5594 N N . ILE C 1 246 ? -73.679 23.793 48.007 1.00 100.69 1401 ILE C N 1
ATOM 5595 C CA . ILE C 1 246 ? -74.190 25.036 48.592 1.00 101.72 1401 ILE C CA 1
ATOM 5596 C C . ILE C 1 246 ? -75.263 25.708 47.718 1.00 111.94 1401 ILE C C 1
ATOM 5597 O O . ILE C 1 246 ? -76.250 26.228 48.235 1.00 114.00 1401 ILE C O 1
ATOM 5602 N N . TYR C 1 247 ? -75.068 25.692 46.401 1.00 119.54 1402 TYR C N 1
ATOM 5603 C CA . TYR C 1 247 ? -76.065 26.228 45.463 1.00 131.91 1402 TYR C CA 1
ATOM 5604 C C . TYR C 1 247 ? -77.409 25.506 45.614 1.00 134.44 1402 TYR C C 1
ATOM 5605 O O . TYR C 1 247 ? -78.457 26.144 45.659 1.00 140.90 1402 TYR C O 1
ATOM 5607 N N . HIS C 1 248 ? -77.361 24.180 45.722 1.00 130.74 1403 HIS C N 1
ATOM 5608 C CA . HIS C 1 248 ? -78.567 23.367 45.895 1.00 133.88 1403 HIS C CA 1
ATOM 5609 C C . HIS C 1 248 ? -79.210 23.567 47.266 1.00 126.92 1403 HIS C C 1
ATOM 5610 O O . HIS C 1 248 ? -80.437 23.535 47.376 1.00 131.56 1403 HIS C O 1
ATOM 5612 N N . ILE C 1 249 ? -78.390 23.769 48.301 1.00 116.43 1404 ILE C N 1
ATOM 5613 C CA . ILE C 1 249 ? -78.896 24.063 49.650 1.00 111.06 1404 ILE C CA 1
ATOM 5614 C C . ILE C 1 249 ? -79.585 25.429 49.685 1.00 116.17 1404 ILE C C 1
ATOM 5615 O O . ILE C 1 249 ? -80.671 25.566 50.238 1.00 117.14 1404 ILE C O 1
ATOM 5620 N N . GLU C 1 250 ? -78.939 26.431 49.092 1.00 120.05 1405 GLU C N 1
ATOM 5621 C CA . GLU C 1 250 ? -79.474 27.792 49.065 1.00 127.55 1405 GLU C CA 1
ATOM 5622 C C . GLU C 1 250 ? -80.811 27.841 48.321 1.00 138.21 1405 GLU C C 1
ATOM 5623 O O . GLU C 1 250 ? -81.741 28.531 48.751 1.00 142.18 1405 GLU C O 1
ATOM 5625 N N . ASN C 1 251 ? -80.903 27.100 47.215 1.00 143.58 1406 ASN C N 1
ATOM 5626 C CA . ASN C 1 251 ? -82.160 26.970 46.462 1.00 155.08 1406 ASN C CA 1
ATOM 5627 C C . ASN C 1 251 ? -83.235 26.214 47.258 1.00 151.02 1406 ASN C C 1
ATOM 5628 O O . ASN C 1 251 ? -84.418 26.565 47.211 1.00 158.58 1406 ASN C O 1
ATOM 5630 N N . GLU C 1 252 ? -82.813 25.184 47.987 1.00 140.28 1407 GLU C N 1
ATOM 5631 C CA . GLU C 1 252 ? -83.730 24.376 48.798 1.00 136.97 1407 GLU C CA 1
ATOM 5632 C C . GLU C 1 252 ? -84.299 25.191 49.969 1.00 132.91 1407 GLU C C 1
ATOM 5633 O O . GLU C 1 252 ? -85.495 25.110 50.252 1.00 136.14 1407 GLU C O 1
ATOM 5637 N N . ILE C 1 253 ? -83.448 25.978 50.631 1.00 127.13 1408 ILE C N 1
ATOM 5638 C CA . ILE C 1 253 ? -83.883 26.880 51.711 1.00 125.69 1408 ILE C CA 1
ATOM 5639 C C . ILE C 1 253 ? -84.877 27.942 51.225 1.00 136.77 1408 ILE C C 1
ATOM 5640 O O . ILE C 1 253 ? -85.832 28.279 51.931 1.00 137.61 1408 ILE C O 1
ATOM 5645 N N . ALA C 1 254 ? -84.632 28.470 50.027 1.00 145.84 1409 ALA C N 1
ATOM 5646 C CA . ALA C 1 254 ? -85.497 29.487 49.424 1.00 159.48 1409 ALA C CA 1
ATOM 5647 C C . ALA C 1 254 ? -86.896 28.947 49.108 1.00 165.54 1409 ALA C C 1
ATOM 5648 O O . ALA C 1 254 ? -87.883 29.680 49.204 1.00 174.05 1409 ALA C O 1
ATOM 5650 N N . ARG C 1 255 ? -86.974 27.671 48.731 1.00 162.94 1410 ARG C N 1
ATOM 5651 C CA . ARG C 1 255 ? -88.259 27.007 48.483 1.00 168.91 1410 ARG C CA 1
ATOM 5652 C C . ARG C 1 255 ? -88.976 26.657 49.788 1.00 160.29 1410 ARG C C 1
ATOM 5653 O O . ARG C 1 255 ? -90.202 26.576 49.813 1.00 166.10 1410 ARG C O 1
ATOM 5655 N N . ILE C 1 256 ? -88.215 26.447 50.864 1.00 147.69 1411 ILE C N 1
ATOM 5656 C CA . ILE C 1 256 ? -88.795 26.293 52.206 1.00 140.68 1411 ILE C CA 1
ATOM 5657 C C . ILE C 1 256 ? -89.382 27.624 52.691 1.00 145.12 1411 ILE C C 1
ATOM 5658 O O . ILE C 1 256 ? -90.409 27.647 53.369 1.00 145.37 1411 ILE C O 1
ATOM 5663 N N . LYS C 1 257 ? -88.723 28.724 52.328 1.00 149.85 1412 LYS C N 1
ATOM 5664 C CA . LYS C 1 257 ? -89.174 30.073 52.696 1.00 157.00 1412 LYS C CA 1
ATOM 5665 C C . LYS C 1 257 ? -90.616 30.359 52.259 1.00 168.00 1412 LYS C C 1
ATOM 5666 O O . LYS C 1 257 ? -91.305 31.165 52.883 1.00 172.18 1412 LYS C O 1
ATOM 5668 N N . LYS C 1 258 ? -91.061 29.696 51.192 1.00 173.84 1413 LYS C N 1
ATOM 5669 C CA . LYS C 1 258 ? -92.452 29.756 50.750 1.00 184.71 1413 LYS C CA 1
ATOM 5670 C C . LYS C 1 258 ? -93.204 28.500 51.185 1.00 178.03 1413 LYS C C 1
ATOM 5671 O O . LYS C 1 258 ? -93.889 28.494 52.207 1.00 173.31 1413 LYS C O 1
#

GO terms:
  GO:0005634 nucleus (C, IDA)
  GO:0001228 DNA-binding transcription activator activity, RNA polymerase II-specific (F, IDA)
  GO:0003682 chromatin binding (F, IDA)
  GO:0003700 DNA-binding transcription factor activity (F, IDA)
  GO:0045899 positive regulation of RNA polymerase II transcription preinitiation complex assembly (P, IDA)
  GO:0043565 sequence-specific DNA binding (F, IDA)
  GO:0045899 positive regulation of RNA polymerase II transcription preinitiation complex assembly (P, IGI)
  GO:1903833 positive regulation of cellular response to amino acid starvation (P, IGI)
  GO:0060261 positive regulation of transcription initiation by RNA polymerase II (P, IGI)
  GO:0001228 DNA-binding transcription activator activity, RNA polymerase II-specific (F, IMP)
  GO:0003700 DNA-binding transcription factor activity (F, IMP)
  GO:0045899 positive regulation of RNA polymerase II transcription preinitiation complex assembly (P, IMP)
  GO:0045944 positive regulation of transcription by RNA polymerase II (P, IMP)
  GO:0010688 negative regulation of ribosomal protein gene transcription by RNA polymerase II (P, IMP)
  GO:0043565 sequence-specific DNA binding (F, HDA)
  GO:1903833 positive regulation of cellular response to amino acid starvation (P, IMP)
  GO:1990139 protein localization to nuclear periphery (P, IMP)
  GO:0031669 cellular response to nutrient levels (P, IMP)
  GO:0060261 positive regulation of transcription initiation by RNA polymerase II (P, IMP)
  GO:0000122 negative regulation of transcription by RNA polymerase II (P, IMP)

Foldseek 3Di:
DVVVVVVVVVVVVVVVVVVVVVVVVVVVVVVVVVVVVVVVVVVVVVVVVVVVVVVVVVCCVAVVVCVVQVAHPPQHDDDPAADFAQQADCEATHAHLTYQNYAVEYFDYHNGYHDYHPYYAPHDPVDHDDDDPQDADDDPPGDHDPVRVCVVCPPPQAFDADPVGHGDPPDRADADPPPGHDDDPDADADDDPPGDHDDVRVVVVVVVVVVVVVVVVVVVVVVVVVVVVVVVVVVVVVVVVVVVVVVVVVVVVVVVD/DVVVVVVVVVVVVVVVVVVVVVVVVVVVVVVVVVVVVVVVVVVVVVVVVVVVVVVVVVVVCVVCPCCPVQVADPPQHDDDDAADFEQQEDCEATHAHLEYANYHVEYADYHNGYNDYHPYYTPHDPVDHDDDDPADADDDPPGDHDPVRVVVVVQPDFAFDADPVRHGDPPDGADADPPDGHDDDPPADADDDPPGDHDPVRVVVVVVVVVVVVVVVVVVVVVVVVVVVVVVVVVVVVVVVVVVVVVVVVVVVVVVVD/DVVVVVVVVVVVVVVVVVVVVVVVVVVVVVVVVVVVVVVVVVVVVVVVVVVVVVVVVVVVCVQCVCCVQQVADPPQHDDDDAADFEECADCEETHAHLTYANYHNEYFDYHNGYHDDHPYYAPHDPVDHDDDPPQDADDDPPGDHDPVRVVVVVPPDFAAAADVVGGDPPDTADADPPPGHDDDPDADADDDPPGDHDPVVVVVVVVVVVVVVVVVVVVVVVVVVVVVVVVVVVVVVVVVVVVVVVVVVVVVVVVVD

Organism: Saccharomyces cerevisiae (strain ATCC 204508 / S288c) (NCBI:txid559292)

Secondary structure (DSSP, 8-state):
-HHHHHHHHHHHHHHHHHHHHHHHHHHHHHHHHHHHHHHHHHHHHHHHHHHHHHHHHHHIIIIIHHHHH---SSEEEE---PPPEE-STT-EEESTT-EE-STT-EEESTT-EE-STTEEESS-SSS-BEEESBPPP-STTSB-BHHHHHHHHTTB-B-EE-TTS-EETTEEE-S-SSS--BEEESBPPP-STTSBPBHHHHHHHHHHHHHHHHHHHHHHHHHHHHHHHHHHHHHHHHHHHHHHHHHHHHHHHHH--/-HHHHHHHHHHHHHHHHHHHHHHHHHHHHHHHHHHHHHHHHHHHHHHHHHHHHHHHHHHHHHHHTTHHHH---SSEEE---SPPPEE-STTEEEESTT-EE-STT-EEESTT-EE-STTEEESS-SS--BEEESBPPP-STTSBPBHHHHHHHHHTB-BPEEPTTS-EETTEEE-S-SSS--BEEESBPPP-STTSB-BHHHHHHHHHHHHHHHHHHHHHHHHHHHHHHHHHHHHHHHHHHHHHHHHHHHHHHHHH--/-HHHHHHHHHHHHHHHHHHHHHHHHHHHHHHHHHHHHHHHHHHHHHHHHHHHHHHHHHHHHHHHHHHHHH---SSEEE---SPPPEE-STT-EEESTT-EE-STT-EEESTT-EE-STTEEESS-SS--BEEESBPPP-STTSB-BHHHHHHHHTTB-BPEE----EETTEEE-S-SSS--BEEESBPPP-STTSBPBHHHHHHHHHHHHHHHHHHHHHHHHHHHHHHHHHHHHHHHHHHHHHHHHHHHHHHHHH--

InterPro domains:
  IPR004827 Basic-leucine zipper domain [PF07716] (225-276)
  IPR004827 Basic-leucine zipper domain [PS00036] (231-245)
  IPR004827 Basic-leucine zipper domain [PS50217] (231-276)
  IPR004827 Basic-leucine zipper domain [SM00338] (223-280)
  IPR046347 Basic-leucine zipper domain superfamily [SSF57959] (225-279)
  IPR050946 AP-1 Transcription Factor bZIP [PTHR11462] (76-279)